Protein 6WTS (pdb70)

Nearest PDB structures (foldseek):
  6wts-assembly1_A  TM=1.002E+00  e=0.000E+00  Homo sapiens
  6wts-assembly1_B  TM=9.941E-01  e=1.201E-102  Homo sapiens
  3okw-assembly1_B  TM=9.841E-01  e=2.822E-94  Mus musculus
  3al8-assembly1_A  TM=9.757E-01  e=1.561E-94  Mus musculus
  3afc-assembly1_B  TM=9.834E-01  e=1.851E-89  Mus musculus

Organism: Homo sapiens (NCBI:txid9606)

Radius of gyration: 38.13 Å; Cα contacts (8 Å, |Δi|>4): 3136; chains: 3; bounding box: 85×93×118 Å

B-factor: mean 20.0, std 0.0, range [20.0, 20.0]

InterPro domains:
  IPR001627 Sema domain [PF01403] (308-476)
  IPR001627 Sema domain [PS51004] (24-512)
  IPR001627 Sema domain [SM00630] (56-487)
  IPR002165 Plexin repeat [PF01437] (514-547)
  IPR015943 WD40/YVTN repeat-like-containing domain superfamily [G3DSA:2.130.10.10] (16-514)
  IPR016201 PSI domain [SM00423] (514-569)
  IPR027231 Semaphorin [PTHR11036] (28-938)
  IPR036352 Sema domain superfamily [SSF101912] (53-518)

Secondary structure (DSSP, 8-state):
-PPPPPPPSEEE-HHHHTTS-B-S--------EEEEETTEEEEEEBTEEEEEETTS---SB---SEEEE-PPPHHHHHHHHTTT--GGGSS-BEEEEEE-SSSEEEEEE-TTTS-EEEEEETTT--B-S---B-TTTS-SSTTS--EEEEETTEEEEEEE-STTS--EEEEEESSSS--EEPPTT-TTT-SS-EEEEEEEETTEEEEEEEEE-SS-TTTSS-EEEEEEEEETT-----SSSSTTB-SS-EEEEEE-EE-SSS-EE--EEEEEPPPEEETTEEEEEEEEE--TTS---EEEEEEEHHHHHHHTTS-BEE-SSSS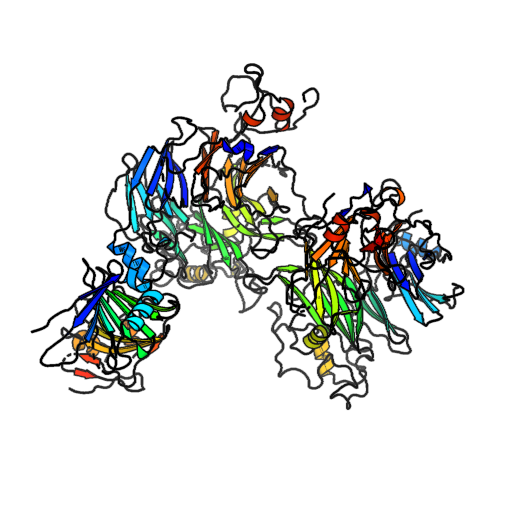B--EEPPGGGS-SS-TTPPTTSTT-TT--SGGGS-HHHHHHHHH--BBSS-EEPGGGS-SEEE-SSSS-EEEEEEETT-TTTT---EEEEEETTSEEEEEE-----------EEEE---HHHH--SS-------EEEEETTTTEEEEE-SS-EEEEESS-HHHHTT-HHHHHHT--TT--EETTTTEE----TT--S-EE--SSS---TT---/--PPPPPPS-EE-TTTTTSS-EE--------EEEEETTEEEEEEBTEEEEE-TT--S-SS---SSEEE-PPPHHHHHHHHHHT--TTT-S-BEEEEEEEETTEEEEEE-TTTS-EEEEEESSS-SB-S--EE-TTTS-S-TTS--EEEE-SS-EEEEEE-STTS--EEEEEE-SS---EEPPSSSSSS-SS-EEEEEEEETTEEEEEEEEE-SS-----EEEEEEEEETT-----SSSSTTB-SS-EEEEEE-EE-SSS-EE--EEEEEPPPEEETTEEEEEEEEE--TTS---EEEEEEEHHHHHHHTTS-BEEESSSSB-EEEPPGGGS-SS-TTPPTTSTT-SS--STTS--HHHHHHHHH--BBSS-EEPGGGS-SEEE-SSSS-EEEEEEEEEETTTT-EEEEEEEETTSEEEEEE--------EEEEEEE---HHHH-BTTB----EEEEEEETTTTEEEEEESS-EEEEESS-HHHHTT-SHHHHHHT-TTEEE-SSS-SEEE--SS-SS-----SS----TT--/-EE--EE-SSTTEEEEEEEETTT---EEEEEE-TTGGGTTHHHHHHHHHHTT--TTT-SEEEEEEEETTEEEEEEEETTTTEEEEEEE-SS-EEEEEEETGGGEEEEEEEESS-EEEEE-----EEEEE-SSSS-EEEEEEEEETTEEEEEEEEE-SSHIIIIIHHH--HHHHHHTTHHHHEEETT-S--EEE--TT--EE---EEEE-SSSSEEEEE-

CATH classification: 2.130.10.10 (+1 more: 3.30.1680.10)

Foldseek 3Di:
DDDDADDALDEAELVVLLQFEWAFPCPFWQWFEWDDDDQWIWTFTWQKIFIFRNVDDRDSYGRTDDIAGGWADPVQLVVLVVVPDDSVFQIWGWQDWDDQDPFKIKTWTLSGLFIWIFIAGRVPRHTDDDIDGCAQAGGNTSVAHKEWDADQNKIWIWFARDSVRQFTWIWIDRRPAFMAIADTPDVLQAASKGWAYWEDDDQKIKTWIKGQDPQPPPVHGDIFIKIWIAGPQARFEAPPFGHRYTQQIAMETAAAWADDPDTDGQGAKFHKDYFDDAPNFGKIKTKGWHDPPDQTKIFIFMATVVLVVVQLQDFFWDDPDPPDHIDTDDPVPQDPPRRNDAACDPPRVVGNHNHPDDPVSSVCCSRTRYGDDHRATVVNHTQRIDRPDDWHWHAKDKQCQFFLQGHWIKMWIATQQQKIWIWTFDDVDTPIGRQYMYRNDNCVSQPDPNDDGRGWSYWDDDLVSQWIWTDTSRMITTHHNQVQVVCWQQQLSQQSSLTRQWFAFVVVNIIDGDHNDDPGDTHYDNPHRDSPPGDD/DDDDADDFLAEAELVVQFQFAWDQLVFWQWFEWEADPQWIWTFTFQKIFIWRNVVLVDRYTHGPDIAGDWADPVLLVVLVVVPDDNVQQTWGWQDWDDLDPFKIKTWTLSRVFTKIFIFTDPVGDRPDDIDGCALAGENTSVAHKEWDDDQNKIWIWFARDPVRQFTWIWIDGPPAFIAIADTHDPQQAAAKRWAYWEDDDFKIKTKIWGFDPQDPVGDIAIKIWIAGNQARFEEPVFRHRYTQQTAMETAQAFADDPDTDGQGAKFHKDYFDQAPNFTKIKTKGWHDPPDQTKIFIFMATVVLVVVQLVAWFWDDPDPPDHIDTDDPVPQDPPHRNDFAPDPPHVVPNGNHDDDVVSSVCCSNTRYGDDHGATVVNHTQRMDRPDDKYWHEKDWQCQFALNGRWIKMWIAIQQQKIWIWTRDDVDDHIGGQYIYRNDNCVPFDDPNDDGNGWSYWYADQVSQWIWTDDSRIITTGHDDCQVVVWQDDLSVQQSLRRQWWAFPPVNGIDGDHNDDPTDTDHDNVHHPSPPPD/DWDFDKDAPDVQWMKTWTADPVVRQIAIETEGDVVVCLPCLVVVVVVCVVVVPDQPSDQKHWYWYDDPQKTWTWIQGNVQQKIWIWIFHPFWIWIFIFRSPPRHGQWTKIFRFWHPWDWDVDIWIKTWGDPDPWIKIWTWHCDHLAEIETQEIEGEPPVCVVPVVVVCAVVVVVVVCVVVRMDIPPDRHHDYDYDQNRWYCHPWIWDQHPDRDIGTDHD

Structure (mmCIF, N/CA/C/O backbone):
data_6WTS
#
_entry.id   6WTS
#
_cell.length_a   1.00
_cell.length_b   1.00
_cell.length_c   1.00
_cell.angle_alpha   90.00
_cell.angle_beta   90.00
_cell.angle_gamma   90.00
#
_symmetry.space_group_name_H-M   'P 1'
#
loop_
_entity.id
_entity.type
_entity.pdbx_description
1 polymer SEMA6A
2 polymer TcsL
3 branched 2-acetamido-2-deoxy-beta-D-glucopyranose-(1-4)-2-acetamido-2-deoxy-beta-D-glucopyranose
4 non-polymer 2-acetamido-2-deoxy-beta-D-glucopyranose
#
loop_
_atom_site.group_PDB
_atom_site.id
_atom_site.type_symbol
_atom_site.label_atom_id
_atom_site.label_alt_id
_atom_site.label_comp_id
_atom_site.label_asym_id
_atom_site.label_entity_id
_atom_site.label_seq_id
_atom_site.pdbx_PDB_ins_code
_atom_site.Cartn_x
_atom_site.Cartn_y
_atom_site.Cartn_z
_atom_site.occupancy
_atom_site.B_iso_or_equiv
_atom_site.auth_seq_id
_atom_site.auth_comp_id
_atom_site.auth_asym_id
_atom_site.auth_atom_id
_atom_site.pdbx_PDB_model_num
ATOM 1 N N . GLY A 1 3 ? 149.633 159.165 166.585 1.00 20.00 19 GLY A N 1
ATOM 2 C CA . GLY A 1 3 ? 148.428 158.773 165.879 1.00 20.00 19 GLY A CA 1
ATOM 3 C C . GLY A 1 3 ? 148.415 159.208 164.427 1.00 20.00 19 GLY A C 1
ATOM 4 O O . GLY A 1 3 ? 149.382 159.789 163.935 1.00 20.00 19 GLY A O 1
ATOM 5 N N . PHE A 1 4 ? 147.310 158.922 163.736 1.00 20.00 20 PHE A N 1
ATOM 6 C CA . PHE A 1 4 ? 147.168 159.296 162.334 1.00 20.00 20 PHE A CA 1
ATOM 7 C C . PHE A 1 4 ? 146.429 160.618 162.221 1.00 20.00 20 PHE A C 1
ATOM 8 O O . PHE A 1 4 ? 145.417 160.814 162.910 1.00 20.00 20 PHE A O 1
ATOM 16 N N . PRO A 1 5 ? 146.912 161.546 161.393 1.00 20.00 21 PRO A N 1
ATOM 17 C CA . PRO A 1 5 ? 146.206 162.822 161.218 1.00 20.00 21 PRO A CA 1
ATOM 18 C C . PRO A 1 5 ? 144.760 162.617 160.792 1.00 20.00 21 PRO A C 1
ATOM 19 O O . PRO A 1 5 ? 144.454 161.780 159.940 1.00 20.00 21 PRO A O 1
ATOM 23 N N . GLU A 1 6 ? 143.868 163.394 161.398 1.00 20.00 22 GLU A N 1
ATOM 24 C CA . GLU A 1 6 ? 142.453 163.330 161.068 1.00 20.00 22 GLU A CA 1
ATOM 25 C C . GLU A 1 6 ? 142.156 164.130 159.805 1.00 20.00 22 GLU A C 1
ATOM 26 O O . GLU A 1 6 ? 142.829 165.116 159.493 1.00 20.00 22 GLU A O 1
ATOM 32 N N . ASP A 1 7 ? 141.133 163.690 159.076 1.00 20.00 23 ASP A N 1
ATOM 33 C CA . ASP A 1 7 ? 140.710 164.384 157.867 1.00 20.00 23 ASP A CA 1
ATOM 34 C C . ASP A 1 7 ? 140.043 165.704 158.233 1.00 20.00 23 ASP A C 1
ATOM 35 O O . ASP A 1 7 ? 139.037 165.721 158.950 1.00 20.00 23 ASP A O 1
ATOM 40 N N . SER A 1 8 ? 140.605 166.807 157.746 1.00 20.00 24 SER A N 1
ATOM 41 C CA . SER A 1 8 ? 140.057 168.123 158.032 1.00 20.00 24 SER A CA 1
ATOM 42 C C . SER A 1 8 ? 138.668 168.277 157.416 1.00 20.00 24 SER A C 1
ATOM 43 O O . SER A 1 8 ? 138.300 167.595 156.456 1.00 20.00 24 SER A O 1
ATOM 46 N N . GLU A 1 9 ? 137.893 169.195 157.988 1.00 20.00 25 GLU A N 1
ATOM 47 C CA . GLU A 1 9 ? 136.510 169.414 157.585 1.00 20.00 25 GLU A CA 1
ATOM 48 C C . GLU A 1 9 ? 136.435 170.477 156.491 1.00 20.00 25 GLU A C 1
ATOM 49 O O . GLU A 1 9 ? 137.118 171.502 156.574 1.00 20.00 25 GLU A O 1
ATOM 55 N N . PRO A 1 10 ? 135.621 170.249 155.459 1.00 20.00 26 PRO A N 1
ATOM 56 C CA . PRO A 1 10 ? 135.445 171.271 154.417 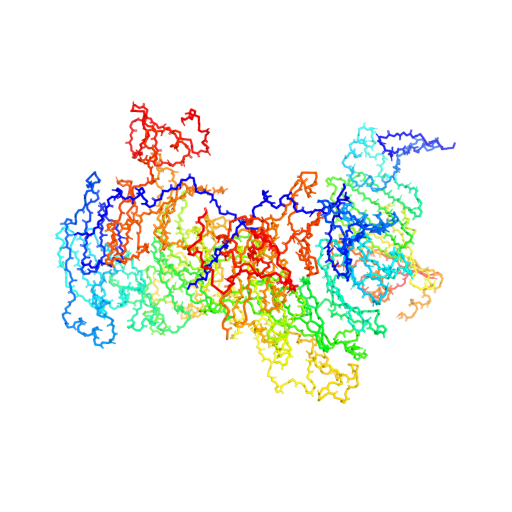1.00 20.00 26 PRO A CA 1
ATOM 57 C C . PRO A 1 10 ? 134.772 172.517 154.974 1.00 20.00 26 PRO A C 1
ATOM 58 O O . PRO A 1 10 ? 133.770 172.433 155.689 1.00 20.00 26 PRO A O 1
ATOM 62 N N . ILE A 1 11 ? 135.342 173.680 154.648 1.00 20.00 27 ILE A N 1
ATOM 63 C CA . ILE A 1 11 ? 134.739 174.946 155.054 1.00 20.00 27 ILE A CA 1
ATOM 64 C C . ILE A 1 11 ? 133.347 175.094 154.454 1.00 20.00 27 ILE A C 1
ATOM 65 O O . ILE A 1 11 ? 132.453 175.686 155.073 1.00 20.00 27 ILE A O 1
ATOM 70 N N . SER A 1 12 ? 133.130 174.543 153.262 1.00 20.00 28 SER A N 1
ATOM 71 C CA . SER A 1 12 ? 131.818 174.552 152.634 1.00 20.00 28 SER A CA 1
ATOM 72 C C . SER A 1 12 ? 131.668 173.298 151.787 1.00 20.00 28 SER A C 1
ATOM 73 O O . SER A 1 12 ? 132.657 172.718 151.330 1.00 20.00 28 SER A O 1
ATOM 76 N N . ILE A 1 13 ? 130.420 172.884 151.583 1.00 20.00 29 ILE A N 1
ATOM 77 C CA . ILE A 1 13 ? 130.094 171.693 150.809 1.00 20.00 29 ILE A CA 1
ATOM 78 C C . ILE A 1 13 ? 129.063 172.071 149.757 1.00 20.00 29 ILE A C 1
ATOM 79 O O . ILE A 1 13 ? 128.075 172.748 150.065 1.00 20.00 29 ILE A O 1
ATOM 84 N N . SER A 1 14 ? 129.291 171.636 148.520 1.00 20.00 30 SER A N 1
ATOM 85 C CA . SER A 1 14 ? 128.380 171.887 147.411 1.00 20.00 30 SER A CA 1
ATOM 86 C C . SER A 1 14 ? 127.933 170.551 146.836 1.00 20.00 30 SER A C 1
ATOM 87 O O . SER A 1 14 ? 128.756 169.785 146.325 1.00 20.00 30 SER A O 1
ATOM 90 N N . HIS A 1 15 ? 126.636 170.276 146.921 1.00 20.00 31 HIS A N 1
ATOM 91 C CA . HIS A 1 15 ? 126.078 169.030 146.422 1.00 20.00 31 HIS A CA 1
ATOM 92 C C . HIS A 1 15 ? 125.587 169.194 144.986 1.00 20.00 31 HIS A C 1
ATOM 93 O O . HIS A 1 15 ? 125.557 170.294 144.430 1.00 20.00 31 HIS A O 1
ATOM 100 N N . GLY A 1 16 ? 125.211 168.064 144.380 1.00 20.00 32 GLY A N 1
ATOM 101 C CA . GLY A 1 16 ? 124.718 168.082 143.013 1.00 20.00 32 GLY A CA 1
ATOM 102 C C . GLY A 1 16 ? 123.533 169.005 142.807 1.00 20.00 32 GLY A C 1
ATOM 103 O O . GLY A 1 16 ? 123.307 169.489 141.694 1.00 20.00 32 GLY A O 1
ATOM 104 N N . ASN A 1 17 ? 122.750 169.243 143.864 1.00 20.00 33 ASN A N 1
ATOM 105 C CA . ASN A 1 17 ? 121.613 170.155 143.773 1.00 20.00 33 ASN A CA 1
ATOM 106 C C . ASN A 1 17 ? 122.032 171.524 143.250 1.00 20.00 33 ASN A C 1
ATOM 107 O O . ASN A 1 17 ? 121.329 172.127 142.432 1.00 20.00 33 ASN A O 1
ATOM 112 N N . TYR A 1 18 ? 123.176 172.031 143.713 1.00 20.00 34 TYR A N 1
ATOM 113 C CA . TYR A 1 18 ? 123.644 173.336 143.260 1.00 20.00 34 TYR A CA 1
ATOM 114 C C . TYR A 1 18 ? 124.419 173.236 141.952 1.00 20.00 34 TYR A C 1
ATOM 115 O O . TYR A 1 18 ? 124.232 174.065 141.054 1.00 20.00 34 TYR A O 1
ATOM 124 N N . THR A 1 19 ? 125.289 172.237 141.824 1.00 20.00 35 THR A N 1
ATOM 125 C CA . THR A 1 19 ? 126.115 172.085 140.626 1.00 20.00 35 THR A CA 1
ATOM 126 C C . THR A 1 19 ? 125.339 171.567 139.422 1.00 20.00 35 THR A C 1
ATOM 127 O O . THR A 1 19 ? 125.964 171.312 138.384 1.00 20.00 35 THR A O 1
ATOM 131 N N . LYS A 1 20 ? 124.021 171.398 139.507 1.00 20.00 36 LYS A N 1
ATOM 132 C CA . LYS A 1 20 ? 123.210 170.995 138.366 1.00 20.00 36 LYS A CA 1
ATOM 133 C C . LYS A 1 20 ? 122.972 172.130 137.374 1.00 20.00 36 LYS A C 1
ATOM 134 O O . LYS A 1 20 ? 122.213 171.946 136.416 1.00 20.00 36 LYS A O 1
ATOM 140 N N . GLN A 1 21 ? 123.607 173.286 137.570 1.00 20.00 37 GLN A N 1
ATOM 141 C CA . GLN A 1 21 ? 123.432 174.428 136.687 1.00 20.00 37 GLN A CA 1
ATOM 142 C C . GLN A 1 21 ? 124.682 174.781 135.896 1.00 20.00 37 GLN A C 1
ATOM 143 O O . GLN A 1 21 ? 124.622 175.676 135.046 1.00 20.00 37 GLN A O 1
ATOM 149 N N . TYR A 1 22 ? 125.804 174.113 136.149 1.00 20.00 38 TYR A N 1
ATOM 150 C CA . TYR A 1 22 ? 127.027 174.419 135.428 1.00 20.00 38 TYR A CA 1
ATOM 151 C C . TYR A 1 22 ? 126.915 173.957 133.976 1.00 20.00 38 TYR A C 1
ATOM 152 O O . TYR A 1 22 ? 126.272 172.945 133.686 1.00 20.00 38 TYR A O 1
ATOM 161 N N . PRO A 1 23 ? 127.520 174.693 133.043 1.00 20.00 39 PRO A N 1
ATOM 162 C CA . PRO A 1 23 ? 127.457 174.290 131.634 1.00 20.00 39 PRO A CA 1
ATOM 163 C C . PRO A 1 23 ? 128.094 172.926 131.411 1.00 20.00 39 PRO A C 1
ATOM 164 O O . PRO A 1 23 ? 129.090 172.572 132.045 1.00 20.00 39 PRO A O 1
ATOM 168 N N . VAL A 1 24 ? 127.504 172.160 130.496 1.00 20.00 40 VAL A N 1
ATOM 169 C CA . VAL A 1 24 ? 127.956 170.813 130.173 1.00 20.00 40 VAL A CA 1
ATOM 170 C C . VAL A 1 24 ? 128.037 170.697 128.657 1.00 20.00 40 VAL A C 1
ATOM 171 O O . VAL A 1 24 ? 127.174 171.214 127.939 1.00 20.00 40 VAL A O 1
ATOM 175 N N . PHE A 1 25 ? 129.077 170.017 128.171 1.00 20.00 41 PHE A N 1
ATOM 176 C CA . PHE A 1 25 ? 129.288 169.899 126.731 1.00 20.00 41 PHE A CA 1
ATOM 177 C C . PHE A 1 25 ? 128.286 168.934 126.103 1.00 20.00 41 PHE A C 1
ATOM 178 O O . PHE A 1 25 ? 127.545 169.302 125.183 1.00 20.00 41 PHE A O 1
ATOM 186 N N . VAL A 1 26 ? 128.240 167.695 126.600 1.00 20.00 42 VAL A N 1
ATOM 187 C CA . VAL A 1 26 ? 127.374 166.638 126.078 1.00 20.00 42 VAL A CA 1
ATOM 188 C C . VAL A 1 26 ? 127.649 166.475 124.587 1.00 20.00 42 VAL A C 1
ATOM 189 O O . VAL A 1 26 ? 128.808 166.398 124.165 1.00 20.00 42 VAL A O 1
ATOM 193 N N . GLY A 1 27 ? 126.592 166.430 123.780 1.00 20.00 43 GLY A N 1
ATOM 194 C CA . GLY A 1 27 ? 126.745 166.272 122.348 1.00 20.00 43 GLY A CA 1
ATOM 195 C C . GLY A 1 27 ? 126.687 167.580 121.587 1.00 20.00 43 GLY A C 1
ATOM 196 O O . GLY A 1 27 ? 127.447 167.787 120.636 1.00 20.00 43 GLY A O 1
ATOM 197 N N . HIS A 1 28 ? 125.793 168.471 122.001 1.00 20.00 44 HIS A N 1
ATOM 198 C CA . HIS A 1 28 ? 125.623 169.759 121.337 1.00 20.00 44 HIS A CA 1
ATOM 199 C C . HIS A 1 28 ? 124.876 170.740 122.234 1.00 20.00 44 HIS A C 1
ATOM 200 O O . HIS A 1 28 ? 123.698 171.022 122.016 1.00 20.00 44 HIS A O 1
ATOM 202 N N . HIS A 1 38 ? 123.943 159.776 121.630 1.00 20.00 54 HIS A N 1
ATOM 203 C CA . HIS A 1 38 ? 125.088 158.926 121.325 1.00 20.00 54 HIS A CA 1
ATOM 204 C C . HIS A 1 38 ? 126.218 159.149 122.324 1.00 20.00 54 HIS A C 1
ATOM 205 O O . HIS A 1 38 ? 126.367 160.240 122.874 1.00 20.00 54 HIS A O 1
ATOM 207 N N . ARG A 1 39 ? 127.012 158.108 122.553 1.00 20.00 55 ARG A N 1
ATOM 208 C CA . ARG A 1 39 ? 128.109 158.184 123.502 1.00 20.00 55 ARG A CA 1
ATOM 209 C C . ARG A 1 39 ? 129.298 158.913 122.877 1.00 20.00 55 ARG A C 1
ATOM 210 O O . ARG A 1 39 ? 129.367 159.123 121.663 1.00 20.00 55 ARG A O 1
ATOM 218 N N . LEU A 1 40 ? 130.244 159.305 123.724 1.00 20.00 56 LEU A N 1
ATOM 219 C CA . LEU A 1 40 ? 131.441 160.006 123.277 1.00 20.00 56 LEU A CA 1
ATOM 220 C C . LEU A 1 40 ? 132.731 159.269 123.595 1.00 20.00 56 LEU A C 1
ATOM 221 O O . LEU A 1 40 ? 133.671 159.318 122.798 1.00 20.00 56 LEU A O 1
ATOM 226 N N . ASP A 1 41 ? 132.795 158.580 124.735 1.00 20.00 57 ASP A N 1
ATOM 227 C CA . ASP A 1 41 ? 134.013 157.913 125.195 1.00 20.00 57 ASP A CA 1
ATOM 228 C C . ASP A 1 41 ? 135.193 158.884 125.216 1.00 20.00 57 ASP A C 1
ATOM 229 O O . ASP A 1 41 ? 136.265 158.618 124.669 1.00 20.00 57 ASP A O 1
ATOM 231 N N . ILE A 1 42 ? 134.969 160.040 125.849 1.00 20.00 58 ILE A N 1
ATOM 232 C CA . ILE A 1 42 ? 136.007 161.057 125.959 1.00 20.00 58 ILE A CA 1
ATOM 233 C C . ILE A 1 42 ? 137.227 160.481 126.663 1.00 20.00 58 ILE A C 1
ATOM 234 O O . ILE A 1 42 ? 137.114 159.788 127.682 1.00 20.00 58 ILE A O 1
ATOM 239 N N . GLN A 1 43 ? 138.408 160.768 126.119 1.00 20.00 59 GLN A N 1
ATOM 240 C CA . GLN A 1 43 ? 139.657 160.218 126.631 1.00 20.00 59 GLN A CA 1
ATOM 241 C C . GLN A 1 43 ? 140.510 161.228 127.382 1.00 20.00 59 GLN A C 1
ATOM 242 O O . GLN A 1 43 ? 141.111 160.876 128.399 1.00 20.00 59 GLN A O 1
ATOM 248 N N . MET A 1 44 ? 140.578 162.473 126.919 1.00 20.00 60 MET A N 1
ATOM 249 C CA . MET A 1 44 ? 141.408 163.483 127.566 1.00 20.00 60 MET A CA 1
ATOM 250 C C . MET A 1 44 ? 140.997 164.856 127.053 1.00 20.00 60 MET A C 1
ATOM 251 O O . MET A 1 44 ? 140.247 164.981 126.082 1.00 20.00 60 MET A O 1
ATOM 256 N N . ILE A 1 45 ? 141.511 165.889 127.720 1.00 20.00 61 ILE A N 1
ATOM 257 C CA . ILE A 1 45 ? 141.254 167.280 127.365 1.00 20.00 61 ILE A CA 1
ATOM 258 C C . ILE A 1 45 ? 142.522 168.084 127.613 1.00 20.00 61 ILE A C 1
ATOM 259 O O . ILE A 1 45 ? 143.198 167.900 128.631 1.00 20.00 61 ILE A O 1
ATOM 264 N N . MET A 1 46 ? 142.865 168.953 126.665 1.00 20.00 62 MET A N 1
ATOM 265 C CA . MET A 1 46 ? 143.954 169.899 126.855 1.00 20.00 62 MET A CA 1
ATOM 266 C C . MET A 1 46 ? 143.570 171.228 126.221 1.00 20.00 62 MET A C 1
ATOM 267 O O . MET A 1 46 ? 142.692 171.297 125.357 1.00 20.00 62 MET A O 1
ATOM 272 N N . ILE A 1 47 ? 144.238 172.290 126.665 1.00 20.00 63 ILE A N 1
ATOM 273 C CA . ILE A 1 47 ? 143.930 173.652 126.246 1.00 20.00 63 ILE A CA 1
ATOM 274 C C . ILE A 1 47 ? 145.137 174.234 125.525 1.00 20.00 63 ILE A C 1
ATOM 275 O O . ILE A 1 47 ? 146.264 174.161 126.030 1.00 20.00 63 ILE A O 1
ATOM 280 N N . MET A 1 48 ? 144.898 174.810 124.348 1.00 20.00 64 MET A N 1
ATOM 281 C CA . MET A 1 48 ? 145.899 175.579 123.619 1.00 20.00 64 MET A CA 1
ATOM 282 C C . MET A 1 48 ? 145.302 176.941 123.308 1.00 20.00 64 MET A C 1
ATOM 283 O O . MET A 1 48 ? 144.238 177.021 122.684 1.00 20.00 64 MET A O 1
ATOM 288 N N . ASN A 1 49 ? 145.989 178.005 123.730 1.00 20.00 65 ASN A N 1
ATOM 289 C CA . ASN A 1 49 ? 145.451 179.359 123.649 1.00 20.00 65 ASN A CA 1
ATOM 290 C C . ASN A 1 49 ? 144.053 179.426 124.250 1.00 20.00 65 ASN A C 1
ATOM 291 O O . ASN A 1 49 ? 143.858 179.089 125.422 1.00 20.00 65 ASN A O 1
ATOM 296 N N . GLY A 1 50 ? 143.076 179.856 123.458 1.00 20.00 66 GLY A N 1
ATOM 297 C CA . GLY A 1 50 ? 141.695 179.882 123.879 1.00 20.00 66 GLY A CA 1
ATOM 298 C C . GLY A 1 50 ? 140.870 178.698 123.435 1.00 20.00 66 GLY A C 1
ATOM 299 O O . GLY A 1 50 ? 139.681 178.633 123.760 1.00 20.00 66 GLY A O 1
ATOM 300 N N . THR A 1 51 ? 141.461 177.760 122.703 1.00 20.00 67 THR A N 1
ATOM 301 C CA . THR A 1 51 ? 140.748 176.587 122.222 1.00 20.00 67 THR A CA 1
ATOM 302 C C . THR A 1 51 ? 140.831 175.455 123.238 1.00 20.00 67 THR A C 1
ATOM 303 O O . THR A 1 51 ? 141.831 175.295 123.943 1.00 20.00 67 THR A O 1
ATOM 307 N N . LEU A 1 52 ? 139.762 174.665 123.304 1.00 20.00 68 LEU A N 1
ATOM 308 C CA . LEU A 1 52 ? 139.672 173.512 124.191 1.00 20.00 68 LEU A CA 1
ATOM 309 C C . LEU A 1 52 ? 139.366 172.284 123.348 1.00 20.00 68 LEU A C 1
ATOM 310 O O . LEU A 1 52 ? 138.319 172.224 122.695 1.00 20.00 68 LEU A O 1
ATOM 315 N N . TYR A 1 53 ? 140.266 171.307 123.373 1.00 20.00 69 TYR A N 1
ATOM 316 C CA . TYR A 1 53 ? 140.157 170.122 122.533 1.00 20.00 69 TYR A CA 1
ATOM 317 C C . TYR A 1 53 ? 139.645 168.949 123.357 1.00 20.00 69 TYR A C 1
ATOM 318 O O . TYR A 1 53 ? 140.190 168.646 124.423 1.00 20.00 69 TYR A O 1
ATOM 327 N N . ILE A 1 54 ? 138.602 168.294 122.858 1.00 20.00 70 ILE A N 1
ATOM 328 C CA . ILE A 1 54 ? 137.961 167.176 123.537 1.00 20.00 70 ILE A CA 1
ATOM 329 C C . ILE A 1 54 ? 138.229 165.932 122.699 1.00 20.00 70 ILE A C 1
ATOM 330 O O . ILE A 1 54 ? 137.589 165.719 121.664 1.00 20.00 70 ILE A O 1
ATOM 335 N N . ALA A 1 55 ? 139.169 165.103 123.141 1.00 20.00 71 ALA A N 1
ATOM 336 C CA . ALA A 1 55 ? 139.492 163.873 122.429 1.00 20.00 71 ALA A CA 1
ATOM 337 C C . ALA A 1 55 ? 138.470 162.802 122.789 1.00 20.00 71 ALA A C 1
ATOM 338 O O . ALA A 1 55 ? 138.298 162.472 123.967 1.00 20.00 71 ALA A O 1
ATOM 340 N N . ALA A 1 56 ? 137.794 162.258 121.778 1.00 20.00 72 ALA A N 1
ATOM 341 C CA . ALA A 1 56 ? 136.709 161.313 121.991 1.00 20.00 72 ALA A CA 1
ATOM 342 C C . ALA A 1 56 ? 136.809 160.192 120.965 1.00 20.00 72 ALA A C 1
ATOM 343 O O . ALA A 1 56 ? 137.727 160.153 120.140 1.00 20.00 72 ALA A O 1
ATOM 345 N N . ARG A 1 57 ? 135.858 159.265 121.033 1.00 20.00 73 ARG A N 1
ATOM 346 C CA . ARG A 1 57 ? 135.794 158.173 120.071 1.00 20.00 73 ARG A CA 1
ATOM 347 C C . ARG A 1 57 ? 135.455 158.701 118.683 1.00 20.00 73 ARG A C 1
ATOM 348 O O . ARG A 1 57 ? 134.461 159.411 118.503 1.00 20.00 73 ARG A O 1
ATOM 356 N N . ASP A 1 58 ? 136.299 158.364 117.704 1.00 20.00 74 ASP A N 1
ATOM 357 C CA . ASP A 1 58 ? 136.059 158.651 116.292 1.00 20.00 74 ASP A CA 1
ATOM 358 C C . ASP A 1 58 ? 135.967 160.142 115.984 1.00 20.00 74 ASP A C 1
ATOM 359 O O . ASP A 1 58 ? 135.748 160.523 114.830 1.00 20.00 74 ASP A O 1
ATOM 364 N N . HIS A 1 59 ? 136.137 160.994 116.993 1.00 20.00 75 HIS A N 1
ATOM 365 C CA . HIS A 1 59 ? 136.004 162.431 116.804 1.00 20.00 75 HIS A CA 1
ATOM 366 C C . HIS A 1 59 ? 136.906 163.155 117.791 1.00 20.00 75 HIS A C 1
ATOM 367 O O . HIS A 1 59 ? 137.423 162.570 118.745 1.00 20.00 75 HIS A O 1
ATOM 374 N N . ILE A 1 60 ? 137.089 164.449 117.543 1.00 20.00 76 ILE A N 1
ATOM 375 C CA . ILE A 1 60 ? 137.810 165.333 118.451 1.00 20.00 76 ILE A CA 1
ATOM 376 C C . ILE A 1 60 ? 137.252 166.741 118.286 1.00 20.00 76 ILE A C 1
ATOM 377 O O . ILE A 1 60 ? 137.402 167.368 117.231 1.00 20.00 76 ILE A O 1
ATOM 382 N N . TYR A 1 61 ? 136.585 167.237 119.321 1.00 20.00 77 TYR A N 1
ATOM 383 C CA . TYR A 1 61 ? 135.881 168.506 119.241 1.00 20.00 77 TYR A CA 1
ATOM 384 C C . TYR A 1 61 ? 136.754 169.648 119.747 1.00 20.00 77 TYR A C 1
ATOM 385 O O . TYR A 1 61 ? 137.738 169.445 120.461 1.00 20.00 77 TYR A O 1
ATOM 394 N N . THR A 1 62 ? 136.375 170.864 119.362 1.00 20.00 78 THR A N 1
ATOM 395 C CA . THR A 1 62 ? 137.035 172.077 119.818 1.00 20.00 78 THR A CA 1
ATOM 396 C C . THR A 1 62 ? 136.001 173.006 120.434 1.00 20.00 78 THR A C 1
ATOM 397 O O . THR A 1 62 ? 134.875 173.111 119.939 1.00 20.00 78 THR A O 1
ATOM 401 N N . VAL A 1 63 ? 136.388 173.677 121.515 1.00 20.00 79 VAL A N 1
ATOM 402 C CA . VAL A 1 63 ? 135.531 174.634 122.203 1.00 20.00 79 VAL A CA 1
ATOM 403 C C . VAL A 1 63 ? 136.310 175.925 122.396 1.00 20.00 79 VAL A C 1
ATOM 404 O O . VAL A 1 63 ? 137.408 175.913 122.964 1.00 20.00 79 VAL A O 1
ATOM 408 N N . ASP A 1 64 ? 135.746 177.034 121.923 1.00 20.00 80 ASP A N 1
ATOM 409 C CA . ASP A 1 64 ? 136.347 178.348 122.117 1.00 20.00 80 ASP A CA 1
ATOM 410 C C . ASP A 1 64 ? 135.987 178.848 123.511 1.00 20.00 80 ASP A C 1
ATOM 411 O O . ASP A 1 64 ? 134.814 179.099 123.805 1.00 20.00 80 ASP A O 1
ATOM 416 N N . ILE A 1 65 ? 136.996 178.990 124.370 1.00 20.00 81 ILE A N 1
ATOM 417 C CA . ILE A 1 65 ? 136.744 179.338 125.765 1.00 20.00 81 ILE A CA 1
ATOM 418 C C . ILE A 1 65 ? 136.365 180.808 125.896 1.00 20.00 81 ILE A C 1
ATOM 419 O O . ILE A 1 65 ? 135.470 181.166 126.670 1.00 20.00 81 ILE A O 1
ATOM 424 N N . ASP A 1 66 ? 137.027 181.680 125.136 1.00 20.00 82 ASP A N 1
ATOM 425 C CA . ASP A 1 66 ? 136.826 183.120 125.251 1.00 20.00 82 ASP A CA 1
ATOM 426 C C . ASP A 1 66 ? 135.493 183.591 124.677 1.00 20.00 82 ASP A C 1
ATOM 427 O O . ASP A 1 66 ? 135.201 184.790 124.750 1.00 20.00 82 ASP A O 1
ATOM 432 N N . THR A 1 67 ? 134.674 182.700 124.123 1.00 20.00 83 THR A N 1
ATOM 433 C CA . THR A 1 67 ? 133.442 183.085 123.446 1.00 20.00 83 THR A CA 1
ATOM 434 C C . THR A 1 67 ? 132.244 182.449 124.136 1.00 20.00 83 THR A C 1
ATOM 435 O O . THR A 1 67 ? 132.218 181.231 124.346 1.00 20.00 83 THR A O 1
ATOM 439 N N . SER A 1 68 ? 131.272 183.287 124.507 1.00 20.00 84 SER A N 1
ATOM 440 C CA . SER A 1 68 ? 129.953 182.868 124.976 1.00 20.00 84 SER A CA 1
ATOM 441 C C . SER A 1 68 ? 129.987 182.237 126.363 1.00 20.00 84 SER A C 1
ATOM 442 O O . SER A 1 68 ? 131.027 181.746 126.814 1.00 20.00 84 SER A O 1
ATOM 445 N N . HIS A 1 69 ? 128.838 182.255 127.048 1.00 20.00 85 HIS A N 1
ATOM 446 C CA . HIS A 1 69 ? 128.704 181.655 128.370 1.00 20.00 85 HIS A CA 1
ATOM 447 C C . HIS A 1 69 ? 127.376 180.911 128.504 1.00 20.00 85 HIS A C 1
ATOM 448 O O . HIS A 1 69 ? 126.935 180.643 129.628 1.00 20.00 85 HIS A O 1
ATOM 455 N N . THR A 1 70 ? 126.726 180.594 127.382 1.00 20.00 86 THR A N 1
ATOM 456 C CA . THR A 1 70 ? 125.404 179.976 127.386 1.00 20.00 86 THR A CA 1
ATOM 457 C C . THR A 1 70 ? 125.356 178.754 128.297 1.00 20.00 86 THR A C 1
ATOM 458 O O . THR A 1 70 ? 126.365 178.081 128.528 1.00 20.00 86 THR A O 1
ATOM 462 N N . GLU A 1 71 ? 124.155 178.482 128.821 1.00 20.00 87 GLU A N 1
ATOM 463 C CA . GLU A 1 71 ? 123.943 177.349 129.719 1.00 20.00 87 GLU A CA 1
ATOM 464 C C . GLU A 1 71 ? 124.454 176.038 129.135 1.00 20.00 87 GLU A C 1
ATOM 465 O O . GLU A 1 71 ? 124.889 175.155 129.882 1.00 20.00 87 GLU A O 1
ATOM 471 N N . GLU A 1 72 ? 124.402 175.884 127.816 1.00 20.00 88 GLU A N 1
ATOM 472 C CA . GLU A 1 72 ? 124.898 174.693 127.142 1.00 20.00 88 GLU A CA 1
ATOM 473 C C . GLU A 1 72 ? 126.100 175.061 126.285 1.00 20.00 88 GLU A C 1
ATOM 474 O O . GLU A 1 72 ? 126.043 176.017 125.505 1.00 20.00 88 GLU A O 1
ATOM 480 N N . ILE A 1 73 ? 127.182 174.303 126.432 1.00 20.00 89 ILE A N 1
ATOM 481 C CA . ILE A 1 73 ? 128.387 174.526 125.642 1.00 20.00 89 ILE A CA 1
ATOM 482 C C . ILE A 1 73 ? 128.177 173.958 124.246 1.00 20.00 89 ILE A C 1
ATOM 483 O O . ILE A 1 73 ? 127.788 172.795 124.086 1.00 20.00 89 ILE A O 1
ATOM 488 N N . TYR A 1 74 ? 128.434 174.777 123.231 1.00 20.00 90 TYR A N 1
ATOM 489 C CA . TYR A 1 74 ? 128.325 174.366 121.839 1.00 20.00 90 TYR A CA 1
ATOM 490 C C . TYR A 1 74 ? 129.714 174.195 121.242 1.00 20.00 90 TYR A C 1
ATOM 491 O O . TYR A 1 74 ? 130.614 175.003 121.495 1.00 20.00 90 TYR A O 1
ATOM 500 N N . CYS A 1 75 ? 129.883 173.138 120.454 1.00 20.00 91 CYS A N 1
ATOM 501 C CA . CYS A 1 75 ? 131.160 172.874 119.810 1.00 20.00 91 CYS A CA 1
ATOM 502 C C . CYS A 1 75 ? 131.474 173.943 118.768 1.00 20.00 91 CYS A C 1
ATOM 503 O O . CYS A 1 75 ? 130.578 174.562 118.188 1.00 20.00 91 CYS A O 1
ATOM 506 N N . SER A 1 76 ? 132.769 174.157 118.536 1.00 20.00 92 SER A N 1
ATOM 507 C CA . SER A 1 76 ? 133.223 175.126 117.542 1.00 20.00 92 SER A CA 1
ATOM 508 C C . SER A 1 76 ? 133.501 174.456 116.199 1.00 20.00 92 SER A C 1
ATOM 509 O O . SER A 1 76 ? 132.887 174.803 115.184 1.00 20.00 92 SER A O 1
ATOM 512 N N . LYS A 1 77 ? 134.425 173.498 116.179 1.00 20.00 93 LYS A N 1
ATOM 513 C CA . LYS A 1 77 ? 134.711 172.707 114.993 1.00 20.00 93 LYS A CA 1
ATOM 514 C C . LYS A 1 77 ? 134.777 171.237 115.376 1.00 20.00 93 LYS A C 1
ATOM 515 O O . LYS A 1 77 ? 135.225 170.883 116.470 1.00 20.00 93 LYS A O 1
ATOM 521 N N . LYS A 1 78 ? 134.341 170.379 114.456 1.00 20.00 94 LYS A N 1
ATOM 522 C CA . LYS A 1 78 ? 134.221 168.946 114.707 1.00 20.00 94 LYS A CA 1
ATOM 523 C C . LYS A 1 78 ? 135.043 168.202 113.664 1.00 20.00 94 LYS A C 1
ATOM 524 O O . LYS A 1 78 ? 134.690 168.189 112.479 1.00 20.00 94 LYS A O 1
ATOM 530 N N . LEU A 1 79 ? 136.144 167.600 114.102 1.00 20.00 95 LEU A N 1
ATOM 531 C CA . LEU A 1 79 ? 136.964 166.765 113.239 1.00 20.00 95 LEU A CA 1
ATOM 532 C C . LEU A 1 79 ? 136.410 165.347 113.242 1.00 20.00 95 LEU A C 1
ATOM 533 O O . LEU A 1 79 ? 136.051 164.809 114.294 1.00 20.00 95 LEU A O 1
ATOM 538 N N . THR A 1 80 ? 136.342 164.744 112.059 1.00 20.00 96 THR A N 1
ATOM 539 C CA . THR A 1 80 ? 135.819 163.396 111.890 1.00 20.00 96 THR A CA 1
ATOM 540 C C . THR A 1 80 ? 136.930 162.484 111.393 1.00 20.00 96 THR A C 1
ATOM 541 O O . THR A 1 80 ? 137.598 162.796 110.402 1.00 20.00 96 THR A O 1
ATOM 545 N N . TRP A 1 81 ? 137.125 161.360 112.084 1.00 20.00 97 TRP A N 1
ATOM 546 C CA . TRP A 1 81 ? 138.110 160.359 111.668 1.00 20.00 97 TRP A CA 1
ATOM 547 C C . TRP A 1 81 ? 137.564 158.996 112.098 1.00 20.00 97 TRP A C 1
ATOM 548 O O . TRP A 1 81 ? 137.783 158.552 113.227 1.00 20.00 97 TRP A O 1
ATOM 559 N N . LYS A 1 82 ? 136.857 158.343 111.181 1.00 20.00 98 LYS A N 1
ATOM 560 C CA . LYS A 1 82 ? 136.282 157.028 111.418 1.00 20.00 98 LYS A CA 1
ATOM 561 C C . LYS A 1 82 ? 137.175 155.954 110.816 1.00 20.00 98 LYS A C 1
ATOM 562 O O . LYS A 1 82 ? 137.754 156.142 109.742 1.00 20.00 98 LYS A O 1
ATOM 568 N N . SER A 1 83 ? 137.289 154.830 111.518 1.00 20.00 99 SER A N 1
ATOM 569 C CA . SER A 1 83 ? 138.086 153.718 111.021 1.00 20.00 99 SER A CA 1
ATOM 570 C C . SER A 1 83 ? 137.450 153.124 109.770 1.00 20.00 99 SER A C 1
ATOM 571 O O . SER A 1 83 ? 136.226 153.013 109.668 1.00 20.00 99 SER A O 1
ATOM 574 N N . ARG A 1 84 ? 138.295 152.748 108.813 1.00 20.00 100 ARG A N 1
ATOM 575 C CA . ARG A 1 84 ? 137.811 152.121 107.592 1.00 20.00 100 ARG A CA 1
ATOM 576 C C . ARG A 1 84 ? 137.157 150.780 107.904 1.00 20.00 100 ARG A C 1
ATOM 577 O O . ARG A 1 84 ? 137.556 150.070 108.831 1.00 20.00 100 ARG A O 1
ATOM 585 N N . GLN A 1 85 ? 136.125 150.447 107.124 1.00 20.00 101 GLN A N 1
ATOM 586 C CA . GLN A 1 85 ? 135.438 149.171 107.305 1.00 20.00 101 GLN A CA 1
ATOM 587 C C . GLN A 1 85 ? 136.408 148.002 107.201 1.00 20.00 101 GLN A C 1
ATOM 588 O O . GLN A 1 85 ? 136.271 147.005 107.920 1.00 20.00 101 GLN A O 1
ATOM 594 N N . ALA A 1 86 ? 137.398 148.105 106.311 1.00 20.00 102 ALA A N 1
ATOM 595 C CA . ALA A 1 86 ? 138.425 147.076 106.192 1.00 20.00 102 ALA A CA 1
ATOM 596 C C . ALA A 1 86 ? 139.249 146.915 107.462 1.00 20.00 102 ALA A C 1
ATOM 597 O O . ALA A 1 86 ? 139.986 145.930 107.581 1.00 20.00 102 ALA A O 1
ATOM 599 N N . ASP A 1 87 ? 139.145 147.849 108.407 1.00 20.00 103 ASP A N 1
ATOM 600 C CA . ASP A 1 87 ? 139.881 147.787 109.662 1.00 20.00 103 ASP A CA 1
ATOM 601 C C . ASP A 1 87 ? 139.004 147.489 110.867 1.00 20.00 103 ASP A C 1
ATOM 602 O O . ASP A 1 87 ? 139.482 146.880 111.826 1.00 20.00 103 ASP A O 1
ATOM 607 N N . VAL A 1 88 ? 137.742 147.921 110.851 1.00 20.00 104 VAL A N 1
ATOM 608 C CA . VAL A 1 88 ? 136.815 147.550 111.916 1.00 20.00 104 VAL A CA 1
ATOM 609 C C . VAL A 1 88 ? 136.595 146.041 111.931 1.00 20.00 104 VAL A C 1
ATOM 610 O O . VAL A 1 88 ? 136.473 145.426 112.998 1.00 20.00 104 VAL A O 1
ATOM 614 N N . ASP A 1 89 ? 136.575 145.415 110.751 1.00 20.00 105 ASP A N 1
ATOM 615 C CA . ASP A 1 89 ? 136.366 143.972 110.686 1.00 20.00 105 ASP A CA 1
ATOM 616 C C . ASP A 1 89 ? 137.601 143.198 111.135 1.00 20.00 105 ASP A C 1
ATOM 617 O O . ASP A 1 89 ? 137.485 142.229 111.893 1.00 20.00 105 ASP A O 1
ATOM 622 N N . THR A 1 90 ? 138.791 143.603 110.682 1.00 20.00 106 THR A N 1
ATOM 623 C CA . THR A 1 90 ? 140.005 142.899 111.082 1.00 20.00 106 THR A CA 1
ATOM 624 C C . THR A 1 90 ? 140.283 143.009 112.575 1.00 20.00 106 THR A C 1
ATOM 625 O O . THR A 1 90 ? 141.123 142.261 113.088 1.00 20.00 106 THR A O 1
ATOM 629 N N . CYS A 1 91 ? 139.609 143.917 113.280 1.00 20.00 107 CYS A N 1
ATOM 630 C CA . CYS A 1 91 ? 139.728 144.009 114.729 1.00 20.00 107 CYS A CA 1
ATOM 631 C C . CYS A 1 91 ? 138.757 143.075 115.437 1.00 20.00 107 CYS A C 1
ATOM 632 O O . CYS A 1 91 ? 139.133 142.414 116.412 1.00 20.00 107 CYS A O 1
ATOM 635 N N . ARG A 1 92 ? 137.509 143.015 114.968 1.00 20.00 108 ARG A N 1
ATOM 636 C CA . ARG A 1 92 ? 136.532 142.114 115.572 1.00 20.00 108 ARG A CA 1
ATOM 637 C C . ARG A 1 92 ? 136.942 140.657 115.390 1.00 20.00 108 ARG A C 1
ATOM 638 O O . ARG A 1 92 ? 136.711 139.825 116.276 1.00 20.00 108 ARG A O 1
ATOM 646 N N . MET A 1 93 ? 137.544 140.327 114.242 1.00 20.00 109 MET A N 1
ATOM 647 C CA . MET A 1 93 ? 137.965 138.952 113.988 1.00 20.00 109 MET A CA 1
ATOM 648 C C . MET A 1 93 ? 139.006 138.485 114.996 1.00 20.00 109 MET A C 1
ATOM 649 O O . MET A 1 93 ? 139.102 137.285 115.278 1.00 20.00 109 MET A O 1
ATOM 654 N N . LYS A 1 94 ? 139.735 139.422 115.562 1.00 20.00 110 LYS A N 1
ATOM 655 C CA . LYS A 1 94 ? 140.790 139.091 116.491 1.00 20.00 110 LYS A CA 1
ATOM 656 C C . LYS A 1 94 ? 140.287 138.697 117.841 1.00 20.00 110 LYS A C 1
ATOM 657 O O . LYS A 1 94 ? 140.926 137.973 118.537 1.00 20.00 110 LYS A O 1
ATOM 663 N N . GLY A 1 95 ? 139.191 139.257 118.260 1.00 20.00 111 GLY A N 1
ATOM 664 C CA . GLY A 1 95 ? 138.464 138.780 119.420 1.00 20.00 111 GLY A CA 1
ATOM 665 C C . GLY A 1 95 ? 137.855 139.882 120.261 1.00 20.00 111 GLY A C 1
ATOM 666 O O . GLY A 1 95 ? 136.977 139.624 121.090 1.00 20.00 111 GLY A O 1
ATOM 667 N N . LYS A 1 96 ? 138.316 141.113 120.061 1.00 20.00 112 LYS A N 1
ATOM 668 C CA . LYS A 1 96 ? 137.814 142.239 120.835 1.00 20.00 112 LYS A CA 1
ATOM 669 C C . LYS A 1 96 ? 136.347 142.513 120.525 1.00 20.00 112 LYS A C 1
ATOM 670 O O . LYS A 1 96 ? 135.838 142.183 119.450 1.00 20.00 112 LYS A O 1
ATOM 676 N N . HIS A 1 97 ? 135.669 143.126 121.491 1.00 20.00 113 HIS A N 1
ATOM 677 C CA . HIS A 1 97 ? 134.262 143.463 121.342 1.00 20.00 113 HIS A CA 1
ATOM 678 C C . HIS A 1 97 ? 134.080 144.584 120.324 1.00 20.00 113 HIS A C 1
ATOM 679 O O . HIS A 1 97 ? 134.967 145.416 120.117 1.00 20.00 113 HIS A O 1
ATOM 686 N N . LYS A 1 98 ? 132.916 144.575 119.665 1.00 20.00 114 LYS A N 1
ATOM 687 C CA . LYS A 1 98 ? 132.566 145.640 118.728 1.00 20.00 114 LYS A CA 1
ATOM 688 C C . LYS A 1 98 ? 132.756 147.020 119.345 1.00 20.00 114 LYS A C 1
ATOM 689 O O . LYS A 1 98 ? 133.302 147.926 118.704 1.00 20.00 114 LYS A O 1
ATOM 695 N N . ASP A 1 99 ? 132.303 147.201 120.588 1.00 20.00 115 ASP A N 1
ATOM 696 C CA . ASP A 1 99 ? 132.462 148.485 121.263 1.00 20.00 115 ASP A CA 1
ATOM 697 C C . ASP A 1 99 ? 133.924 148.886 121.415 1.00 20.00 115 ASP A C 1
ATOM 698 O O . ASP A 1 99 ? 134.215 150.079 121.554 1.00 20.00 115 ASP A O 1
ATOM 703 N N . GLU A 1 100 ? 134.845 147.925 121.391 1.00 20.00 116 GLU A N 1
ATOM 704 C CA . GLU A 1 100 ? 136.265 148.212 121.543 1.00 20.00 116 GLU A CA 1
ATOM 705 C C . GLU A 1 100 ? 136.982 148.404 120.214 1.00 20.00 116 GLU A C 1
ATOM 706 O O . GLU A 1 100 ? 138.135 148.850 120.211 1.00 20.00 116 GLU A O 1
ATOM 712 N N . CYS A 1 101 ? 136.337 148.087 119.093 1.00 20.00 117 CYS A N 1
ATOM 713 C CA . CYS A 1 101 ? 136.960 148.217 117.777 1.00 20.00 117 CYS A CA 1
ATOM 714 C C . CYS A 1 101 ? 136.486 149.507 117.107 1.00 20.00 117 CYS A C 1
ATOM 715 O O . CYS A 1 101 ? 135.705 149.509 116.155 1.00 20.00 117 CYS A O 1
ATOM 718 N N . HIS A 1 102 ? 136.982 150.623 117.635 1.00 20.00 118 HIS A N 1
ATOM 719 C CA . HIS A 1 102 ? 136.742 151.935 117.054 1.00 20.00 118 HIS A CA 1
ATOM 720 C C . HIS A 1 102 ? 138.034 152.739 117.118 1.00 20.00 118 HIS A C 1
ATOM 721 O O . HIS A 1 102 ? 139.071 152.253 117.580 1.00 20.00 118 HIS A O 1
ATOM 728 N N . ASN A 1 103 ? 137.968 153.982 116.648 1.00 20.00 119 ASN A N 1
ATOM 729 C CA . ASN A 1 103 ? 139.129 154.870 116.606 1.00 20.00 119 ASN A CA 1
ATOM 730 C C . ASN A 1 103 ? 139.066 155.791 117.821 1.00 20.00 119 ASN A C 1
ATOM 731 O O . ASN A 1 103 ? 138.460 156.861 117.784 1.00 20.00 119 ASN A O 1
ATOM 736 N N . PHE A 1 104 ? 139.704 155.365 118.907 1.00 20.00 120 PHE A N 1
ATOM 737 C CA . PHE A 1 104 ? 139.756 156.145 120.137 1.00 20.00 120 PHE A CA 1
ATOM 738 C C . PHE A 1 104 ? 141.029 156.982 120.149 1.00 20.00 120 PHE A C 1
ATOM 739 O O . PHE A 1 104 ? 142.137 156.434 120.144 1.00 20.00 120 PHE A O 1
ATOM 747 N N . ILE A 1 105 ? 140.872 158.304 120.167 1.00 20.00 121 ILE A N 1
ATOM 748 C CA . ILE A 1 105 ? 142.023 159.198 120.169 1.00 20.00 121 ILE A CA 1
ATOM 749 C C . ILE A 1 105 ? 142.687 159.142 121.538 1.00 20.00 121 ILE A C 1
ATOM 750 O O . ILE A 1 105 ? 142.073 159.480 122.557 1.00 20.00 121 ILE A O 1
ATOM 755 N N . LYS A 1 106 ? 143.949 158.716 121.568 1.00 20.00 122 LYS A N 1
ATOM 756 C CA . LYS A 1 106 ? 144.692 158.586 122.812 1.00 20.00 122 LYS A CA 1
ATOM 757 C C . LYS A 1 106 ? 145.966 159.418 122.845 1.00 20.00 122 LYS A C 1
ATOM 758 O O . LYS A 1 106 ? 146.658 159.418 123.870 1.00 20.00 122 LYS A O 1
ATOM 764 N N . VAL A 1 107 ? 146.300 160.117 121.764 1.00 20.00 123 VAL A N 1
ATOM 765 C CA . VAL A 1 107 ? 147.459 161.002 121.723 1.00 20.00 123 VAL A CA 1
ATOM 766 C C . VAL A 1 107 ? 147.046 162.297 121.041 1.00 20.00 123 VAL A C 1
ATOM 767 O O . VAL A 1 107 ? 146.496 162.274 119.935 1.00 20.00 123 VAL A O 1
ATOM 771 N N . LEU A 1 108 ? 147.310 163.422 121.699 1.00 20.00 124 LEU A N 1
ATOM 772 C CA . LEU A 1 108 ? 146.990 164.734 121.143 1.00 20.00 124 LEU A CA 1
ATOM 773 C C . LEU A 1 108 ? 148.050 165.709 121.630 1.00 20.00 124 LEU A C 1
ATOM 774 O O . LEU A 1 108 ? 148.067 166.067 122.810 1.00 20.00 124 LEU A O 1
ATOM 779 N N . LEU A 1 109 ? 148.939 166.123 120.730 1.00 20.00 125 LEU A N 1
ATOM 780 C CA . LEU A 1 109 ? 150.007 167.050 121.069 1.00 20.00 125 LEU A CA 1
ATOM 781 C C . LEU A 1 109 ? 150.129 168.100 119.976 1.00 20.00 125 LEU A C 1
ATOM 782 O O . LEU A 1 109 ? 149.688 167.902 118.842 1.00 20.00 125 LEU A O 1
ATOM 787 N N . LYS A 1 110 ? 150.738 169.226 120.334 1.00 20.00 126 LYS A N 1
ATOM 788 C CA . LYS A 1 110 ? 151.002 170.303 119.389 1.00 20.00 126 LYS A CA 1
ATOM 789 C C . LYS A 1 110 ? 152.378 170.091 118.768 1.00 20.00 126 LYS A C 1
ATOM 790 O O . LYS A 1 110 ? 153.388 170.070 119.479 1.00 20.00 126 LYS A O 1
ATOM 796 N N . LYS A 1 111 ? 152.415 169.934 117.444 1.00 20.00 127 LYS A N 1
ATOM 797 C CA . LYS A 1 111 ? 153.677 169.644 116.773 1.00 20.00 127 LYS A CA 1
ATOM 798 C C . LYS A 1 111 ? 154.513 170.903 116.576 1.00 20.00 127 LYS A C 1
ATOM 799 O O . LYS A 1 111 ? 155.726 170.887 116.814 1.00 20.00 127 LYS A O 1
ATOM 805 N N . ASN A 1 112 ? 153.887 171.998 116.149 1.00 20.00 128 ASN A N 1
ATOM 806 C CA . ASN A 1 112 ? 154.610 173.257 115.993 1.00 20.00 128 ASN A CA 1
ATOM 807 C C . ASN A 1 112 ? 153.608 174.407 116.104 1.00 20.00 128 ASN A C 1
ATOM 808 O O . ASN A 1 112 ? 152.582 174.274 116.778 1.00 20.00 128 ASN A O 1
ATOM 813 N N . ASP A 1 113 ? 153.908 175.528 115.444 1.00 20.00 129 ASP A N 1
ATOM 814 C CA . ASP A 1 113 ? 153.056 176.707 115.555 1.00 20.00 129 ASP A CA 1
ATOM 815 C C . ASP A 1 113 ? 151.691 176.493 114.910 1.00 20.00 129 ASP A C 1
ATOM 816 O O . ASP A 1 113 ? 150.711 177.125 115.321 1.00 20.00 129 ASP A O 1
ATOM 821 N N . ASP A 1 114 ? 151.595 175.611 113.913 1.00 20.00 130 ASP A N 1
ATOM 822 C CA . ASP A 1 114 ? 150.346 175.428 113.186 1.00 20.00 130 ASP A CA 1
ATOM 823 C C . ASP A 1 114 ? 149.929 173.978 112.978 1.00 20.00 130 ASP A C 1
ATOM 824 O O . ASP A 1 114 ? 148.787 173.745 112.569 1.00 20.00 130 ASP A O 1
ATOM 829 N N . ALA A 1 115 ? 150.800 173.007 113.226 1.00 20.00 131 ALA A N 1
ATOM 830 C CA . ALA A 1 115 ? 150.446 171.612 113.015 1.00 20.00 131 ALA A CA 1
ATOM 831 C C . ALA A 1 115 ? 149.819 171.012 114.269 1.00 20.00 131 ALA A C 1
ATOM 832 O O . ALA A 1 115 ? 149.925 171.553 115.372 1.00 20.00 131 ALA A O 1
ATOM 834 N N . LEU A 1 116 ? 149.158 169.874 114.080 1.00 20.00 132 LEU A N 1
ATOM 835 C CA . LEU A 1 116 ? 148.569 169.100 115.163 1.00 20.00 132 LEU A CA 1
ATOM 836 C C . LEU A 1 116 ? 148.921 167.635 114.961 1.00 20.00 132 LEU A C 1
ATOM 837 O O . LEU A 1 116 ? 148.868 167.127 113.838 1.00 20.00 132 LEU A O 1
ATOM 842 N N . PHE A 1 117 ? 149.279 166.960 116.049 1.00 20.00 133 PHE A N 1
ATOM 843 C CA . PHE A 1 117 ? 149.696 165.563 116.006 1.00 20.00 133 PHE A CA 1
ATOM 844 C C . PHE A 1 117 ? 148.672 164.737 116.772 1.00 20.00 133 PHE A C 1
ATOM 845 O O . PHE A 1 117 ? 148.549 164.870 117.994 1.00 20.00 133 PHE A O 1
ATOM 853 N N . VAL A 1 118 ? 147.942 163.886 116.054 1.00 20.00 134 VAL A N 1
ATOM 854 C CA . VAL A 1 118 ? 146.817 163.139 116.601 1.00 20.00 134 VAL A CA 1
ATOM 855 C C . VAL A 1 118 ? 147.003 161.666 116.271 1.00 20.00 134 VAL A C 1
ATOM 856 O O . VAL A 1 118 ? 147.243 161.312 115.112 1.00 20.00 134 VAL A O 1
ATOM 860 N N . CYS A 1 119 ? 146.892 160.813 117.286 1.00 20.00 135 CYS A N 1
ATOM 861 C CA . CYS A 1 119 ? 146.936 159.369 117.115 1.00 20.00 135 CYS A CA 1
ATOM 862 C C . CYS A 1 119 ? 145.670 158.755 117.694 1.00 20.00 135 CYS A C 1
ATOM 863 O O . CYS A 1 119 ? 145.164 159.209 118.725 1.00 20.00 135 CYS A O 1
ATOM 866 N N . GLY A 1 120 ? 145.160 157.722 117.024 1.00 20.00 136 GLY A N 1
ATOM 867 C CA . GLY A 1 120 ? 144.019 156.990 117.522 1.00 20.00 136 GLY A CA 1
ATOM 868 C C . GLY A 1 120 ? 144.295 155.500 117.532 1.00 20.00 136 GLY A C 1
ATOM 869 O O . GLY A 1 120 ? 145.174 155.000 116.831 1.00 20.00 136 GLY A O 1
ATOM 870 N N . THR A 1 121 ? 143.523 154.791 118.361 1.00 20.00 137 THR A N 1
ATOM 871 C CA . THR A 1 121 ? 143.641 153.338 118.408 1.00 20.00 137 THR A CA 1
ATOM 872 C C . THR A 1 121 ? 143.298 152.706 117.066 1.00 20.00 137 THR A C 1
ATOM 873 O O . THR A 1 121 ? 143.891 151.688 116.693 1.00 20.00 137 THR A O 1
ATOM 877 N N . ASN A 1 122 ? 142.362 153.305 116.327 1.00 20.00 138 ASN A N 1
ATOM 878 C CA . ASN A 1 122 ? 141.969 152.847 114.994 1.00 20.00 138 ASN A CA 1
ATOM 879 C C . ASN A 1 122 ? 141.686 151.344 114.985 1.00 20.00 138 ASN A C 1
ATOM 880 O O . ASN A 1 122 ? 142.266 150.577 114.214 1.00 20.00 138 ASN A O 1
ATOM 885 N N . ALA A 1 123 ? 140.785 150.928 115.877 1.00 20.00 139 ALA A N 1
ATOM 886 C CA . ALA A 1 123 ? 140.341 149.538 115.985 1.00 20.00 139 ALA A CA 1
ATOM 887 C C . ALA A 1 123 ? 141.523 148.593 116.222 1.00 20.00 139 ALA A C 1
ATOM 888 O O . ALA A 1 123 ? 141.811 147.699 115.424 1.00 20.00 139 ALA A O 1
ATOM 890 N N . PHE A 1 124 ? 142.203 148.813 117.349 1.00 20.00 140 PHE A N 1
ATOM 891 C CA . PHE A 1 124 ? 143.358 148.006 117.752 1.00 20.00 140 PHE A CA 1
ATOM 892 C C . PHE A 1 124 ? 144.409 147.941 116.647 1.00 20.00 140 PHE A C 1
ATOM 893 O O . PHE A 1 124 ? 145.002 146.895 116.378 1.00 20.00 140 PHE A O 1
ATOM 901 N N . ASN A 1 125 ? 144.638 149.082 116.000 1.00 20.00 141 ASN A N 1
ATOM 902 C CA . ASN A 1 125 ? 145.671 149.206 114.972 1.00 20.00 141 ASN A CA 1
ATOM 903 C C . ASN A 1 125 ? 146.124 150.653 114.977 1.00 20.00 141 ASN A C 1
ATOM 904 O O . ASN A 1 125 ? 145.631 151.479 114.197 1.00 20.00 141 ASN A O 1
ATOM 909 N N . PRO A 1 126 ? 147.068 151.002 115.849 1.00 20.00 142 PRO A N 1
ATOM 910 C CA . PRO A 1 126 ? 147.404 152.417 116.046 1.00 20.00 142 PRO A CA 1
ATOM 911 C C . PRO A 1 126 ? 147.980 153.048 114.789 1.00 20.00 142 PRO A C 1
ATOM 912 O O . PRO A 1 126 ? 148.832 152.472 114.110 1.00 20.00 142 PRO A O 1
ATOM 916 N N . SER A 1 127 ? 147.498 154.251 114.488 1.00 20.00 143 SER A N 1
ATOM 917 C CA . SER A 1 127 ? 147.956 155.015 113.340 1.00 20.00 143 SER A CA 1
ATOM 918 C C . SER A 1 127 ? 147.795 156.492 113.661 1.00 20.00 143 SER A C 1
ATOM 919 O O . SER A 1 127 ? 146.802 156.895 114.272 1.00 20.00 143 SER A O 1
ATOM 922 N N . CYS A 1 128 ? 148.772 157.290 113.247 1.00 20.00 144 CYS A N 1
ATOM 923 C CA . CYS A 1 128 ? 148.807 158.708 113.560 1.00 20.00 144 CYS A CA 1
ATOM 924 C C . CYS A 1 128 ? 148.671 159.524 112.282 1.00 20.00 144 CYS A C 1
ATOM 925 O O . CYS A 1 128 ? 148.835 159.013 111.172 1.00 20.00 144 CYS A O 1
ATOM 928 N N . ARG A 1 129 ? 148.368 160.808 112.454 1.00 20.00 145 ARG A N 1
ATOM 929 C CA . ARG A 1 129 ? 148.136 161.692 111.322 1.00 20.00 145 ARG A CA 1
ATOM 930 C C . ARG A 1 129 ? 148.351 163.127 111.777 1.00 20.00 145 ARG A C 1
ATOM 931 O O . ARG A 1 129 ? 148.042 163.481 112.918 1.00 20.00 145 ARG A O 1
ATOM 939 N N . ASN A 1 130 ? 148.884 163.944 110.875 1.00 20.00 146 ASN A N 1
ATOM 940 C CA . ASN A 1 130 ? 149.119 165.352 111.156 1.00 20.00 146 ASN A CA 1
ATOM 941 C C . ASN A 1 130 ? 147.935 166.185 110.684 1.00 20.00 146 ASN A C 1
ATOM 942 O O . ASN A 1 130 ? 147.381 165.945 109.607 1.00 20.00 146 ASN A O 1
ATOM 947 N N . TYR A 1 131 ? 147.553 167.166 111.497 1.00 20.00 147 TYR A N 1
ATOM 948 C CA . TYR A 1 131 ? 146.413 168.021 111.211 1.00 20.00 147 TYR A CA 1
ATOM 949 C C . TYR A 1 131 ? 146.820 169.482 111.329 1.00 20.00 147 TYR A C 1
ATOM 950 O O . TYR A 1 131 ? 147.708 169.836 112.109 1.00 20.00 147 TYR A O 1
ATOM 959 N N . LYS A 1 132 ? 146.167 170.327 110.537 1.00 20.00 148 LYS A N 1
ATOM 960 C CA . LYS A 1 132 ? 146.358 171.765 110.647 1.00 20.00 148 LYS A CA 1
ATOM 961 C C . LYS A 1 132 ? 145.517 172.317 111.791 1.00 20.00 148 LYS A C 1
ATOM 962 O O . LYS A 1 132 ? 144.410 171.839 112.054 1.00 20.00 148 LYS A O 1
ATOM 968 N N . MET A 1 133 ? 146.051 173.329 112.475 1.00 20.00 149 MET A N 1
ATOM 969 C CA . MET A 1 133 ? 145.349 173.892 113.624 1.00 20.00 149 MET A CA 1
ATOM 970 C C . MET A 1 133 ? 144.227 174.830 113.196 1.00 20.00 149 MET A C 1
ATOM 971 O O . MET A 1 133 ? 143.168 174.863 113.832 1.00 20.00 149 MET A O 1
ATOM 976 N N . ASP A 1 134 ? 144.438 175.596 112.126 1.00 20.00 150 ASP A N 1
ATOM 977 C CA . ASP A 1 134 ? 143.472 176.617 111.740 1.00 20.00 150 ASP A CA 1
ATOM 978 C C . ASP A 1 134 ? 142.270 176.040 111.002 1.00 20.00 150 ASP A C 1
ATOM 979 O O . ASP A 1 134 ? 141.170 176.596 111.095 1.00 20.00 150 ASP A O 1
ATOM 984 N N . THR A 1 135 ? 142.447 174.938 110.272 1.00 20.00 151 THR A N 1
ATOM 985 C CA . THR A 1 135 ? 141.368 174.365 109.481 1.00 20.00 151 THR A CA 1
ATOM 986 C C . THR A 1 135 ? 140.983 172.948 109.881 1.00 20.00 151 THR A C 1
ATOM 987 O O . THR A 1 135 ? 139.995 172.430 109.347 1.00 20.00 151 THR A O 1
ATOM 991 N N . LEU A 1 136 ? 141.710 172.321 110.805 1.00 20.00 152 LEU A N 1
ATOM 992 C CA . LEU A 1 136 ? 141.403 170.972 111.285 1.00 20.00 152 LEU A CA 1
ATOM 993 C C . LEU A 1 136 ? 141.234 169.995 110.123 1.00 20.00 152 LEU A C 1
ATOM 994 O O . LEU A 1 136 ? 140.219 169.307 109.993 1.00 20.00 152 LEU A O 1
ATOM 999 N N . GLU A 1 137 ? 142.249 169.939 109.267 1.00 20.00 153 GLU A N 1
ATOM 1000 C CA . GLU A 1 137 ? 142.231 169.099 108.082 1.00 20.00 153 GLU A CA 1
ATOM 1001 C C . GLU A 1 137 ? 143.518 168.294 107.998 1.00 20.00 153 GLU A C 1
ATOM 1002 O O . GLU A 1 137 ? 144.571 168.751 108.455 1.00 20.00 153 GLU A O 1
ATOM 1008 N N . PRO A 1 138 ? 143.458 167.084 107.439 1.00 20.00 154 PRO A N 1
ATOM 1009 C CA . PRO A 1 138 ? 144.665 166.255 107.338 1.00 20.00 154 PRO A CA 1
ATOM 1010 C C . PRO A 1 138 ? 145.776 166.960 106.574 1.00 20.00 154 PRO A C 1
ATOM 1011 O O . PRO A 1 138 ? 145.533 167.717 105.632 1.00 20.00 154 PRO A O 1
ATOM 1015 N N . PHE A 1 139 ? 147.013 166.700 106.998 1.00 20.00 155 PHE A N 1
ATOM 1016 C CA . PHE A 1 139 ? 148.183 167.357 106.438 1.00 20.00 155 PHE A CA 1
ATOM 1017 C C . PHE A 1 139 ? 149.135 166.382 105.757 1.00 20.00 155 PHE A C 1
ATOM 1018 O O . PHE A 1 139 ? 150.171 166.808 105.234 1.00 20.00 155 PHE A O 1
ATOM 1026 N N . GLY A 1 140 ? 148.802 165.097 105.713 1.00 20.00 156 GLY A N 1
ATOM 1027 C CA . GLY A 1 140 ? 149.666 164.133 105.065 1.00 20.00 156 GLY A CA 1
ATOM 1028 C C . GLY A 1 140 ? 149.153 162.723 105.276 1.00 20.00 156 GLY A C 1
ATOM 1029 O O . GLY A 1 140 ? 148.044 162.510 105.771 1.00 20.00 156 GLY A O 1
ATOM 1030 N N . ASP A 1 141 ? 149.989 161.765 104.886 1.00 20.00 157 ASP A N 1
ATOM 1031 C CA . ASP A 1 141 ? 149.634 160.360 104.991 1.00 20.00 157 ASP A CA 1
ATOM 1032 C C . ASP A 1 141 ? 149.754 159.879 106.434 1.00 20.00 157 ASP A C 1
ATOM 1033 O O . ASP A 1 141 ? 150.371 160.524 107.286 1.00 20.00 157 ASP A O 1
ATOM 1035 N N . GLU A 1 142 ? 149.150 158.724 106.700 1.00 20.00 158 GLU A N 1
ATOM 1036 C CA . GLU A 1 142 ? 149.135 158.137 108.036 1.00 20.00 158 GLU A CA 1
ATOM 1037 C C . GLU A 1 142 ? 150.348 157.228 108.190 1.00 20.00 158 GLU A C 1
ATOM 1038 O O . GLU A 1 142 ? 150.399 156.143 107.602 1.00 20.00 158 GLU A O 1
ATOM 1044 N N . PHE A 1 143 ? 151.324 157.667 108.980 1.00 20.00 159 PHE A N 1
ATOM 1045 C CA . PHE A 1 143 ? 152.447 156.809 109.313 1.00 20.00 159 PHE A CA 1
ATOM 1046 C C . PHE A 1 143 ? 152.077 155.882 110.469 1.00 20.00 159 PHE A C 1
ATOM 1047 O O . PHE A 1 143 ? 151.058 156.057 111.143 1.00 20.00 159 PHE A O 1
ATOM 1055 N N . SER A 1 144 ? 152.920 154.874 110.685 1.00 20.00 160 SER A N 1
ATOM 1056 C CA . SER A 1 144 ? 152.619 153.835 111.660 1.00 20.00 160 SER A CA 1
ATOM 1057 C C . SER A 1 144 ? 152.493 154.416 113.064 1.00 20.00 160 SER A C 1
ATOM 1058 O O . SER A 1 144 ? 153.132 155.413 113.412 1.00 20.00 160 SER A O 1
ATOM 1061 N N . GLY A 1 145 ? 151.652 153.775 113.874 1.00 20.00 161 GLY A N 1
ATOM 1062 C CA . GLY A 1 145 ? 151.420 154.179 115.245 1.00 20.00 161 GLY A CA 1
ATOM 1063 C C . GLY A 1 145 ? 151.986 153.251 116.293 1.00 20.00 161 GLY A C 1
ATOM 1064 O O . GLY A 1 145 ? 151.729 153.462 117.487 1.00 20.00 161 GLY A O 1
ATOM 1065 N N . MET A 1 146 ? 152.736 152.223 115.901 1.00 20.00 162 MET A N 1
ATOM 1066 C CA . MET A 1 146 ? 153.311 151.287 116.859 1.00 20.00 162 MET A CA 1
ATOM 1067 C C . MET A 1 146 ? 154.236 152.008 117.831 1.00 20.00 162 MET A C 1
ATOM 1068 O O . MET A 1 146 ? 155.036 152.858 117.431 1.00 20.00 162 MET A O 1
ATOM 1073 N N . ALA A 1 147 ? 154.091 151.683 119.118 1.00 20.00 163 ALA A N 1
ATOM 1074 C CA . ALA A 1 147 ? 154.879 152.211 120.230 1.00 20.00 163 ALA A CA 1
ATOM 1075 C C . ALA A 1 147 ? 154.576 153.671 120.534 1.00 20.00 163 ALA A C 1
ATOM 1076 O O . ALA A 1 147 ? 155.301 154.295 121.319 1.00 20.00 163 ALA A O 1
ATOM 1078 N N . ARG A 1 148 ? 153.526 154.239 119.939 1.00 20.00 164 ARG A N 1
ATOM 1079 C CA . ARG A 1 148 ? 153.149 155.623 120.184 1.00 20.00 164 ARG A CA 1
ATOM 1080 C C . ARG A 1 148 ? 151.715 155.798 120.656 1.00 20.00 164 ARG A C 1
ATOM 1081 O O . ARG A 1 148 ? 151.411 156.825 121.271 1.00 20.00 164 ARG A O 1
ATOM 1089 N N . CYS A 1 149 ? 150.831 154.834 120.392 1.00 20.00 165 CYS A N 1
ATOM 1090 C CA . CYS A 1 149 ? 149.431 154.921 120.771 1.00 20.00 165 CYS A CA 1
ATOM 1091 C C . CYS A 1 149 ? 148.983 153.522 121.179 1.00 20.00 165 CYS A C 1
ATOM 1092 O O . CYS A 1 149 ? 149.281 152.547 120.465 1.00 20.00 165 CYS A O 1
ATOM 1095 N N . PRO A 1 150 ? 148.289 153.379 122.305 1.00 20.00 166 PRO A N 1
ATOM 1096 C CA . PRO A 1 150 ? 147.903 152.043 122.766 1.00 20.00 166 PRO A CA 1
ATOM 1097 C C . PRO A 1 150 ? 146.843 151.421 121.871 1.00 20.00 166 PRO A C 1
ATOM 1098 O O . PRO A 1 150 ? 146.181 152.091 121.075 1.00 20.00 166 PRO A O 1
ATOM 1102 N N . TYR A 1 151 ? 146.688 150.104 122.018 1.00 20.00 167 TYR A N 1
ATOM 1103 C CA . TYR A 1 151 ? 145.683 149.383 121.248 1.00 20.00 167 TYR A CA 1
ATOM 1104 C C . TYR A 1 151 ? 144.301 149.503 121.877 1.00 20.00 167 TYR A C 1
ATOM 1105 O O . TYR A 1 151 ? 143.310 149.717 121.169 1.00 20.00 167 TYR A O 1
ATOM 1114 N N . ASP A 1 152 ? 144.214 149.372 123.196 1.00 20.00 168 ASP A N 1
ATOM 1115 C CA . ASP A 1 152 ? 142.942 149.331 123.903 1.00 20.00 168 ASP A CA 1
ATOM 1116 C C . ASP A 1 152 ? 142.682 150.678 124.561 1.00 20.00 168 ASP A C 1
ATOM 1117 O O . ASP A 1 152 ? 143.541 151.198 125.282 1.00 20.00 168 ASP A O 1
ATOM 1122 N N . ALA A 1 153 ? 141.499 151.243 124.304 1.00 20.00 169 ALA A N 1
ATOM 1123 C CA . ALA A 1 153 ? 141.145 152.542 124.866 1.00 20.00 169 ALA A CA 1
ATOM 1124 C C . ALA A 1 153 ? 141.128 152.537 126.389 1.00 20.00 169 ALA A C 1
ATOM 1125 O O . ALA A 1 153 ? 141.198 153.608 127.001 1.00 20.00 169 ALA A O 1
ATOM 1127 N N . LYS A 1 154 ? 141.034 151.363 127.015 1.00 20.00 170 LYS A N 1
ATOM 1128 C CA . LYS A 1 154 ? 141.050 151.285 128.469 1.00 20.00 170 LYS A CA 1
ATOM 1129 C C . LYS A 1 154 ? 142.441 151.495 129.051 1.00 20.00 170 LYS A C 1
ATOM 1130 O O . LYS A 1 154 ? 142.558 151.837 130.233 1.00 20.00 170 LYS A O 1
ATOM 1136 N N . HIS A 1 155 ? 143.488 151.302 128.255 1.00 20.00 171 HIS A N 1
ATOM 1137 C CA . HIS A 1 155 ? 144.849 151.437 128.746 1.00 20.00 171 HIS A CA 1
ATOM 1138 C C . HIS A 1 155 ? 145.230 152.908 128.875 1.00 20.00 171 HIS A C 1
ATOM 1139 O O . HIS A 1 155 ? 144.638 153.791 128.249 1.00 20.00 171 HIS A O 1
ATOM 1146 N N . ALA A 1 156 ? 146.237 153.163 129.704 1.00 20.00 172 ALA A N 1
ATOM 1147 C CA . ALA A 1 156 ? 146.770 154.502 129.902 1.00 20.00 172 ALA A CA 1
ATOM 1148 C C . ALA A 1 156 ? 148.058 154.669 129.109 1.00 20.00 172 ALA A C 1
ATOM 1149 O O . ALA A 1 156 ? 148.872 153.744 129.023 1.00 20.00 172 ALA A O 1
ATOM 1151 N N . ASN A 1 157 ? 148.238 155.854 128.531 1.00 20.00 173 ASN A N 1
ATOM 1152 C CA . ASN A 1 157 ? 149.390 156.137 127.691 1.00 20.00 173 ASN A CA 1
ATOM 1153 C C . ASN A 1 157 ? 149.857 157.563 127.935 1.00 20.00 173 ASN A C 1
ATOM 1154 O O . ASN A 1 157 ? 149.080 158.426 128.350 1.00 20.00 173 ASN A O 1
ATOM 1159 N N . VAL A 1 158 ? 151.140 157.799 127.672 1.00 20.00 174 VAL A N 1
ATOM 1160 C CA . VAL A 1 158 ? 151.757 159.107 127.845 1.00 20.00 174 VAL A CA 1
ATOM 1161 C C . VAL A 1 158 ? 152.452 159.487 126.546 1.00 20.00 174 VAL A C 1
ATOM 1162 O O . VAL A 1 158 ? 153.027 158.631 125.865 1.00 20.00 174 VAL A O 1
ATOM 1166 N N . ALA A 1 159 ? 152.398 160.772 126.202 1.00 20.00 175 ALA A N 1
ATOM 1167 C CA . ALA A 1 159 ? 153.086 161.287 125.029 1.00 20.00 175 ALA A CA 1
ATOM 1168 C C . ALA A 1 159 ? 153.460 162.739 125.280 1.00 20.00 175 ALA A C 1
ATOM 1169 O O . ALA A 1 159 ? 152.700 163.480 125.909 1.00 20.00 175 ALA A O 1
ATOM 1171 N N . LEU A 1 160 ? 154.630 163.139 124.786 1.00 20.00 176 LEU A N 1
ATOM 1172 C CA . LEU A 1 160 ? 155.136 164.482 125.033 1.00 20.00 176 LEU A CA 1
ATOM 1173 C C . LEU A 1 160 ? 156.141 164.848 123.952 1.00 20.00 176 LEU A C 1
ATOM 1174 O O . LEU A 1 160 ? 157.025 164.049 123.630 1.00 20.00 176 LEU A O 1
ATOM 1179 N N . PHE A 1 161 ? 156.002 166.050 123.398 1.00 20.00 177 PHE A N 1
ATOM 1180 C CA . PHE A 1 161 ? 156.961 166.580 122.440 1.00 20.00 177 PHE A CA 1
ATOM 1181 C C . PHE A 1 161 ? 158.004 167.413 123.173 1.00 20.00 177 PHE A C 1
ATOM 1182 O O . PHE A 1 161 ? 157.659 168.275 123.987 1.00 20.00 177 PHE A O 1
ATOM 1190 N N . ALA A 1 162 ? 159.278 167.154 122.882 1.00 20.00 178 ALA A N 1
ATOM 1191 C CA . ALA A 1 162 ? 160.379 167.867 123.520 1.00 20.00 178 ALA A CA 1
ATOM 1192 C C . ALA A 1 162 ? 161.502 168.045 122.512 1.00 20.00 178 ALA A C 1
ATOM 1193 O O . ALA A 1 162 ? 162.028 167.057 121.991 1.00 20.00 178 ALA A O 1
ATOM 1195 N N . ASP A 1 163 ? 161.867 169.301 122.251 1.00 20.00 179 ASP A N 1
ATOM 1196 C CA . ASP A 1 163 ? 162.932 169.642 121.307 1.00 20.00 179 ASP A CA 1
ATOM 1197 C C . ASP A 1 163 ? 162.683 169.003 119.942 1.00 20.00 179 ASP A C 1
ATOM 1198 O O . ASP A 1 163 ? 163.595 168.486 119.293 1.00 20.00 179 ASP A O 1
ATOM 1203 N N . GLY A 1 164 ? 161.424 169.032 119.503 1.00 20.00 180 GLY A N 1
ATOM 1204 C CA . GLY A 1 164 ? 161.041 168.482 118.223 1.00 20.00 180 GLY A CA 1
ATOM 1205 C C . GLY A 1 164 ? 160.844 166.983 118.195 1.00 20.00 180 GLY A C 1
ATOM 1206 O O . GLY A 1 164 ? 160.208 166.475 117.264 1.00 20.00 180 GLY A O 1
ATOM 1207 N N . LYS A 1 165 ? 161.364 166.256 119.178 1.00 20.00 181 LYS A N 1
ATOM 1208 C CA . LYS A 1 165 ? 161.205 164.813 119.242 1.00 20.00 181 LYS A CA 1
ATOM 1209 C C . LYS A 1 165 ? 159.926 164.451 119.988 1.00 20.00 181 LYS A C 1
ATOM 1210 O O . LYS A 1 165 ? 159.393 165.235 120.776 1.00 20.00 181 LYS A O 1
ATOM 1216 N N . LEU A 1 166 ? 159.438 163.242 119.732 1.00 20.00 182 LEU A N 1
ATOM 1217 C CA . LEU A 1 166 ? 158.229 162.726 120.363 1.00 20.00 182 LEU A CA 1
ATOM 1218 C C . LEU A 1 166 ? 158.609 161.627 121.344 1.00 20.00 182 LEU A C 1
ATOM 1219 O O . LEU A 1 166 ? 159.130 160.583 120.939 1.00 20.00 182 LEU A O 1
ATOM 1224 N N . TYR A 1 167 ? 158.345 161.860 122.626 1.00 20.00 183 TYR A N 1
ATOM 1225 C CA . TYR A 1 167 ? 158.533 160.854 123.662 1.00 20.00 183 TYR A CA 1
ATOM 1226 C C . TYR A 1 167 ? 157.184 160.245 124.015 1.00 20.00 183 TYR A C 1
ATOM 1227 O O . TYR A 1 167 ? 156.239 160.969 124.343 1.00 20.00 183 TYR A O 1
ATOM 1236 N N . SER A 1 168 ? 157.099 158.919 123.948 1.00 20.00 184 SER A N 1
ATOM 1237 C CA . SER A 1 168 ? 155.859 158.214 124.234 1.00 20.00 184 SER A CA 1
ATOM 1238 C C . SER A 1 168 ? 156.155 156.992 125.089 1.00 20.00 184 SER A C 1
ATOM 1239 O O . SER A 1 168 ? 157.281 156.491 125.128 1.00 20.00 184 SER A O 1
ATOM 1242 N N . ALA A 1 169 ? 155.120 156.517 125.777 1.00 20.00 185 ALA A N 1
ATOM 1243 C CA . ALA A 1 169 ? 155.226 155.319 126.602 1.00 20.00 185 ALA A CA 1
ATOM 1244 C C . ALA A 1 169 ? 153.888 154.599 126.575 1.00 20.00 185 ALA A C 1
ATOM 1245 O O . ALA A 1 169 ? 152.877 155.158 127.012 1.00 20.00 185 ALA A O 1
ATOM 1247 N N . THR A 1 170 ? 153.887 153.370 126.077 1.00 20.00 186 THR A N 1
ATOM 1248 C CA . THR A 1 170 ? 152.675 152.569 125.922 1.00 20.00 186 THR A CA 1
ATOM 1249 C C . THR A 1 170 ? 153.104 151.144 125.584 1.00 20.00 186 THR A C 1
ATOM 1250 O O . THR A 1 170 ? 154.274 150.776 125.749 1.00 20.00 186 THR A O 1
ATOM 1254 N N . VAL A 1 171 ? 152.156 150.339 125.111 1.00 20.00 187 VAL A N 1
ATOM 1255 C CA . VAL A 1 171 ? 152.392 148.932 124.809 1.00 20.00 187 VAL A CA 1
ATOM 1256 C C . VAL A 1 171 ? 152.533 148.761 123.304 1.00 20.00 187 VAL A C 1
ATOM 1257 O O . VAL A 1 171 ? 151.857 149.439 122.519 1.00 20.00 187 VAL A O 1
ATOM 1261 N N . THR A 1 172 ? 153.427 147.860 122.899 1.00 20.00 188 THR A N 1
ATOM 1262 C CA . THR A 1 172 ? 153.717 147.639 121.488 1.00 20.00 188 THR A CA 1
ATOM 1263 C C . THR A 1 172 ? 152.878 146.520 120.883 1.00 20.00 188 THR A C 1
ATOM 1264 O O . THR A 1 172 ? 152.591 146.549 119.680 1.00 20.00 188 THR A O 1
ATOM 1268 N N . ASP A 1 173 ? 152.438 145.564 121.693 1.00 20.00 189 ASP A N 1
ATOM 1269 C CA . ASP A 1 173 ? 151.820 144.346 121.197 1.00 20.00 189 ASP A CA 1
ATOM 1270 C C . ASP A 1 173 ? 150.315 144.368 121.428 1.00 20.00 189 ASP A C 1
ATOM 1271 O O . ASP A 1 173 ? 149.801 145.091 122.286 1.00 20.00 189 ASP A O 1
ATOM 1276 N N . PHE A 1 174 ? 149.614 143.561 120.627 1.00 20.00 190 PHE A N 1
ATOM 1277 C CA . PHE A 1 174 ? 148.158 143.493 120.708 1.00 20.00 190 PHE A CA 1
ATOM 1278 C C . PHE A 1 174 ? 147.698 143.067 122.097 1.00 20.00 190 PHE A C 1
ATOM 1279 O O . PHE A 1 174 ? 146.673 143.547 122.594 1.00 20.00 190 PHE A O 1
ATOM 1287 N N . LEU A 1 175 ? 148.443 142.171 122.740 1.00 20.00 191 LEU A N 1
ATOM 1288 C CA . LEU A 1 175 ? 148.072 141.669 124.056 1.00 20.00 191 LEU A CA 1
ATOM 1289 C C . LEU A 1 175 ? 148.485 142.600 125.188 1.00 20.00 191 LEU A C 1
ATOM 1290 O O . LEU A 1 175 ? 148.222 142.279 126.353 1.00 20.00 191 LEU A O 1
ATOM 1295 N N . ALA A 1 176 ? 149.131 143.726 124.875 1.00 20.00 192 ALA A N 1
ATOM 1296 C CA . ALA A 1 176 ? 149.521 144.730 125.867 1.00 20.00 192 ALA A CA 1
ATOM 1297 C C . ALA A 1 176 ? 150.482 144.159 126.905 1.00 20.00 192 ALA A C 1
ATOM 1298 O O . ALA A 1 176 ? 150.482 144.579 128.065 1.00 20.00 192 ALA A O 1
ATOM 1300 N N . ILE A 1 177 ? 151.307 143.197 126.499 1.00 20.00 193 ILE A N 1
ATOM 1301 C CA . ILE A 1 177 ? 152.283 142.616 127.412 1.00 20.00 193 ILE A CA 1
ATOM 1302 C C . ILE A 1 177 ? 153.617 143.358 127.363 1.00 20.00 193 ILE A C 1
ATOM 1303 O O . ILE A 1 177 ? 154.288 143.492 128.391 1.00 20.00 193 ILE A O 1
ATOM 1308 N N . ASP A 1 178 ? 154.006 143.867 126.193 1.00 20.00 194 ASP A N 1
ATOM 1309 C CA . ASP A 1 178 ? 155.311 144.500 126.010 1.00 20.00 194 ASP A CA 1
ATOM 1310 C C . ASP A 1 178 ? 155.144 146.015 126.092 1.00 20.00 194 ASP A C 1
ATOM 1311 O O . ASP A 1 178 ? 155.066 146.721 125.085 1.00 20.00 194 ASP A O 1
ATOM 1316 N N . ALA A 1 179 ? 155.077 146.517 127.322 1.00 20.00 195 ALA A N 1
ATOM 1317 C CA . ALA A 1 179 ? 155.067 147.954 127.548 1.00 20.00 195 ALA A CA 1
ATOM 1318 C C . ALA A 1 179 ? 156.468 148.515 127.351 1.00 20.00 195 ALA A C 1
ATOM 1319 O O . ALA A 1 179 ? 157.461 147.891 127.736 1.00 20.00 195 ALA A O 1
ATOM 1321 N N . VAL A 1 180 ? 156.549 149.699 126.746 1.00 20.00 196 VAL A N 1
ATOM 1322 C CA . VAL A 1 180 ? 157.830 150.252 126.325 1.00 20.00 196 VAL A CA 1
ATOM 1323 C C . VAL A 1 180 ? 157.748 151.771 126.339 1.00 20.00 196 VAL A C 1
ATOM 1324 O O . VAL A 1 180 ? 156.669 152.357 126.213 1.00 20.00 196 VAL A O 1
ATOM 1328 N N . ILE A 1 181 ? 158.904 152.407 126.512 1.00 20.00 197 ILE A N 1
ATOM 1329 C CA . ILE A 1 181 ? 159.069 153.840 126.302 1.00 20.00 197 ILE A CA 1
ATOM 1330 C C . ILE A 1 181 ? 159.762 154.031 124.961 1.00 20.00 197 ILE A C 1
ATOM 1331 O O . ILE A 1 181 ? 160.754 153.354 124.667 1.00 20.00 197 ILE A O 1
ATOM 1336 N N . TYR A 1 182 ? 159.247 154.949 124.145 1.00 20.00 198 TYR A N 1
ATOM 1337 C CA . TYR A 1 182 ? 159.661 155.043 122.754 1.00 20.00 198 TYR A CA 1
ATOM 1338 C C . TYR A 1 182 ? 159.902 156.500 122.384 1.00 20.00 198 TYR A C 1
ATOM 1339 O O . TYR A 1 182 ? 159.432 157.421 123.055 1.00 20.00 198 TYR A O 1
ATOM 1348 N N . ARG A 1 183 ? 160.647 156.692 121.298 1.00 20.00 199 ARG A N 1
ATOM 1349 C CA . ARG A 1 183 ? 160.951 158.019 120.783 1.00 20.00 199 ARG A CA 1
ATOM 1350 C C . ARG A 1 183 ? 161.185 157.923 119.284 1.00 20.00 199 ARG A C 1
ATOM 1351 O O . ARG A 1 183 ? 161.875 157.013 118.817 1.00 20.00 199 ARG A O 1
ATOM 1359 N N . SER A 1 184 ? 160.610 158.860 118.537 1.00 20.00 200 SER A N 1
ATOM 1360 C CA . SER A 1 184 ? 160.771 158.896 117.088 1.00 20.00 200 SER A CA 1
ATOM 1361 C C . SER A 1 184 ? 160.426 160.299 116.597 1.00 20.00 200 SER A C 1
ATOM 1362 O O . SER A 1 184 ? 160.253 161.228 117.393 1.00 20.00 200 SER A O 1
ATOM 1365 N N . LEU A 1 185 ? 160.333 160.450 115.276 1.00 20.00 201 LEU A N 1
ATOM 1366 C CA . LEU A 1 185 ? 159.835 161.644 114.598 1.00 20.00 201 LEU A CA 1
ATOM 1367 C C . LEU A 1 185 ? 160.657 162.894 114.890 1.00 20.00 201 LEU A C 1
ATOM 1368 O O . LEU A 1 185 ? 160.242 164.000 114.525 1.00 20.00 201 LEU A O 1
ATOM 1373 N N . GLY A 1 186 ? 161.812 162.755 115.534 1.00 20.00 202 GLY A N 1
ATOM 1374 C CA . GLY A 1 186 ? 162.588 163.910 115.937 1.00 20.00 202 GLY A CA 1
ATOM 1375 C C . GLY A 1 186 ? 163.818 164.145 115.087 1.00 20.00 202 GLY A C 1
ATOM 1376 O O . GLY A 1 186 ? 164.756 164.821 115.522 1.00 20.00 202 GLY A O 1
ATOM 1377 N N . GLU A 1 187 ? 163.823 163.592 113.872 1.00 20.00 203 GLU A N 1
ATOM 1378 C CA . GLU A 1 187 ? 165.006 163.589 113.010 1.00 20.00 203 GLU A CA 1
ATOM 1379 C C . GLU A 1 187 ? 166.190 162.970 113.754 1.00 20.00 203 GLU A C 1
ATOM 1380 O O . GLU A 1 187 ? 167.335 163.414 113.654 1.00 20.00 203 GLU A O 1
ATOM 1386 N N . SER A 1 188 ? 165.896 161.931 114.523 1.00 20.00 204 SER A N 1
ATOM 1387 C CA . SER A 1 188 ? 166.866 161.210 115.330 1.00 20.00 204 SER A CA 1
ATOM 1388 C C . SER A 1 188 ? 166.499 159.736 115.300 1.00 20.00 204 SER A C 1
ATOM 1389 O O . SER A 1 188 ? 165.365 159.383 114.958 1.00 20.00 204 SER A O 1
ATOM 1392 N N . PRO A 1 189 ? 167.431 158.849 115.650 1.00 20.00 205 PRO A N 1
ATOM 1393 C CA . PRO A 1 189 ? 167.108 157.420 115.630 1.00 20.00 205 PRO A CA 1
ATOM 1394 C C . PRO A 1 189 ? 166.193 157.048 116.785 1.00 20.00 205 PRO A C 1
ATOM 1395 O O . PRO A 1 189 ? 166.168 157.703 117.829 1.00 20.00 205 PRO A O 1
ATOM 1399 N N . THR A 1 190 ? 165.433 155.977 116.581 1.00 20.00 206 THR A N 1
ATOM 1400 C CA . THR A 1 190 ? 164.448 155.554 117.563 1.00 20.00 206 THR A CA 1
ATOM 1401 C C . THR A 1 190 ? 165.108 154.773 118.692 1.00 20.00 206 THR A C 1
ATOM 1402 O O . THR A 1 190 ? 166.116 154.088 118.498 1.00 20.00 206 THR A O 1
ATOM 1406 N N . LEU A 1 191 ? 164.519 154.878 119.881 1.00 20.00 207 LEU A N 1
ATOM 1407 C CA . LEU A 1 191 ? 165.050 154.239 121.074 1.00 20.00 207 LEU A CA 1
ATOM 1408 C C . LEU A 1 191 ? 163.908 153.610 121.857 1.00 20.00 207 LEU A C 1
ATOM 1409 O O . LEU A 1 191 ? 162.793 154.138 121.891 1.00 20.00 207 LEU A O 1
ATOM 1414 N N . ARG A 1 192 ? 164.197 152.473 122.484 1.00 20.00 208 ARG A N 1
ATOM 1415 C CA . ARG A 1 192 ? 163.203 151.768 123.278 1.00 20.00 208 ARG A CA 1
ATOM 1416 C C . ARG A 1 192 ? 163.901 151.020 124.402 1.00 20.00 208 ARG A C 1
ATOM 1417 O O . ARG A 1 192 ? 165.088 150.696 124.316 1.00 20.00 208 ARG A O 1
ATOM 1425 N N . THR A 1 193 ? 163.147 150.749 125.464 1.00 20.00 209 THR A N 1
ATOM 1426 C CA . THR A 1 193 ? 163.679 149.986 126.581 1.00 20.00 209 THR A CA 1
ATOM 1427 C C . THR A 1 193 ? 163.907 148.533 126.173 1.00 20.00 209 THR A C 1
ATOM 1428 O O . THR A 1 193 ? 163.374 148.048 125.170 1.00 20.00 209 THR A O 1
ATOM 1432 N N . VAL A 1 194 ? 164.725 147.838 126.965 1.00 20.00 210 VAL A N 1
ATOM 1433 C CA . VAL A 1 194 ? 165.098 146.464 126.643 1.00 20.00 210 VAL A CA 1
ATOM 1434 C C . VAL A 1 194 ? 163.852 145.590 126.654 1.00 20.00 210 VAL A C 1
ATOM 1435 O O . VAL A 1 194 ? 163.129 145.523 127.656 1.00 20.00 210 VAL A O 1
ATOM 1439 N N . LYS A 1 195 ? 163.592 144.924 125.531 1.00 20.00 211 LYS A N 1
ATOM 1440 C CA . LYS A 1 195 ? 162.420 144.068 125.414 1.00 20.00 211 LYS A CA 1
ATOM 1441 C C . LYS A 1 195 ? 162.489 142.910 126.403 1.00 20.00 211 LYS A C 1
ATOM 1442 O O . LYS A 1 195 ? 163.533 142.271 126.565 1.00 20.00 211 LYS A O 1
ATOM 1448 N N . HIS A 1 196 ? 161.358 142.644 127.034 1.00 20.00 212 HIS A N 1
ATOM 1449 C CA . HIS A 1 196 ? 161.213 141.578 128.002 1.00 20.00 212 HIS A CA 1
ATOM 1450 C C . HIS A 1 196 ? 162.265 141.575 129.078 1.00 20.00 212 HIS A C 1
ATOM 1451 O O . HIS A 1 196 ? 162.833 140.556 129.386 1.00 20.00 212 HIS A O 1
ATOM 1458 N N . ASP A 1 197 ? 162.524 142.729 129.641 1.00 20.00 213 ASP A N 1
ATOM 1459 C CA . ASP A 1 197 ? 163.464 142.912 130.745 1.00 20.00 213 ASP A CA 1
ATOM 1460 C C . ASP A 1 197 ? 162.674 143.452 131.933 1.00 20.00 213 ASP A C 1
ATOM 1461 O O . ASP A 1 197 ? 162.311 144.632 131.962 1.00 20.00 213 ASP A O 1
ATOM 1466 N N . SER A 1 198 ? 162.407 142.585 132.912 1.00 20.00 214 SER A N 1
ATOM 1467 C CA . SER A 1 198 ? 161.647 142.995 134.086 1.00 20.00 214 SER A CA 1
ATOM 1468 C C . SER A 1 198 ? 162.412 143.976 134.964 1.00 20.00 214 SER A C 1
ATOM 1469 O O . SER A 1 198 ? 161.789 144.700 135.748 1.00 20.00 214 SER A O 1
ATOM 1472 N N . LYS A 1 199 ? 163.743 144.015 134.855 1.00 20.00 215 LYS A N 1
ATOM 1473 C CA . LYS A 1 199 ? 164.523 144.942 135.669 1.00 20.00 215 LYS A CA 1
ATOM 1474 C C . LYS A 1 199 ? 164.253 146.392 135.289 1.00 20.00 215 LYS A C 1
ATOM 1475 O O . LYS A 1 199 ? 164.387 147.287 136.131 1.00 20.00 215 LYS A O 1
ATOM 1481 N N . TRP A 1 200 ? 163.876 146.645 134.036 1.00 20.00 216 TRP A N 1
ATOM 1482 C CA . TRP A 1 200 ? 163.574 148.000 133.583 1.00 20.00 216 TRP A CA 1
ATOM 1483 C C . TRP A 1 200 ? 162.116 148.361 133.857 1.00 20.00 216 TRP A C 1
ATOM 1484 O O . TRP A 1 200 ? 161.831 149.364 134.517 1.00 20.00 216 TRP A O 1
ATOM 1495 N N . LEU A 1 201 ? 161.187 147.545 133.362 1.00 20.00 217 LEU A N 1
ATOM 1496 C CA . LEU A 1 201 ? 159.761 147.772 133.551 1.00 20.00 217 LEU A CA 1
ATOM 1497 C C . LEU A 1 201 ? 159.071 146.433 133.754 1.00 20.00 217 LEU A C 1
ATOM 1498 O O . LEU A 1 201 ? 159.257 145.510 132.956 1.00 20.00 217 LEU A O 1
ATOM 1503 N N . LYS A 1 202 ? 158.279 146.331 134.818 1.00 20.00 218 LYS A N 1
ATOM 1504 C CA . LYS A 1 202 ? 157.513 145.126 135.129 1.00 20.00 218 LYS A CA 1
ATOM 1505 C C . LYS A 1 202 ? 156.036 145.506 135.149 1.00 20.00 218 LYS A C 1
ATOM 1506 O O . LYS A 1 202 ? 155.522 145.963 136.175 1.00 20.00 218 LYS A O 1
ATOM 1512 N N . GLU A 1 203 ? 155.361 145.296 134.022 1.00 20.00 219 GLU A N 1
ATOM 1513 C CA . GLU A 1 203 ? 153.956 145.646 133.851 1.00 20.00 219 GLU A CA 1
ATOM 1514 C C . GLU A 1 203 ? 153.652 147.070 134.330 1.00 20.00 219 GLU A C 1
ATOM 1515 O O . GLU A 1 203 ? 152.819 147.266 135.220 1.00 20.00 219 GLU A O 1
ATOM 1521 N N . PRO A 1 204 ? 154.309 148.080 133.763 1.00 20.00 220 PRO A N 1
ATOM 1522 C CA . PRO A 1 204 ? 154.132 149.443 134.268 1.00 20.00 220 PRO A CA 1
ATOM 1523 C C . PRO A 1 204 ? 152.792 150.030 133.856 1.00 20.00 220 PRO A C 1
ATOM 1524 O O . PRO A 1 204 ? 152.110 149.540 132.953 1.00 20.00 220 PRO A O 1
ATOM 1528 N N . TYR A 1 205 ? 152.420 151.106 134.545 1.00 20.00 221 TYR A N 1
ATOM 1529 C CA . TYR A 1 205 ? 151.208 151.868 134.248 1.00 20.00 221 TYR A CA 1
ATOM 1530 C C . TYR A 1 205 ? 151.615 153.337 134.187 1.00 20.00 221 TYR A C 1
ATOM 1531 O O . TYR A 1 205 ? 151.803 153.977 135.226 1.00 20.00 221 TYR A O 1
ATOM 1540 N N . PHE A 1 206 ? 151.746 153.870 132.976 1.00 20.00 222 PHE A N 1
ATOM 1541 C CA . PHE A 1 206 ? 152.290 155.208 132.797 1.00 20.00 222 PHE A CA 1
ATOM 1542 C C . PHE A 1 206 ? 151.220 156.259 133.058 1.00 20.00 222 PHE A C 1
ATOM 1543 O O . PHE A 1 206 ? 150.044 156.063 132.738 1.00 20.00 222 PHE A O 1
ATOM 1551 N N . VAL A 1 207 ? 151.637 157.382 133.644 1.00 20.00 223 VAL A N 1
ATOM 1552 C CA . VAL A 1 207 ? 150.723 158.405 134.137 1.00 20.00 223 VAL A CA 1
ATOM 1553 C C . VAL A 1 207 ? 150.996 159.762 133.496 1.00 20.00 223 VAL A C 1
ATOM 1554 O O . VAL A 1 207 ? 150.082 160.410 132.977 1.00 20.00 223 VAL A O 1
ATOM 1558 N N . GLN A 1 208 ? 152.252 160.205 133.516 1.00 20.00 224 GLN A N 1
ATOM 1559 C CA . GLN A 1 208 ? 152.576 161.544 133.042 1.00 20.00 224 GLN A CA 1
ATOM 1560 C C . GLN A 1 208 ? 154.073 161.642 132.789 1.00 20.00 224 GLN A C 1
ATOM 1561 O O . GLN A 1 208 ? 154.871 160.955 133.431 1.00 20.00 224 GLN A O 1
ATOM 1567 N N . ALA A 1 209 ? 154.440 162.505 131.842 1.00 20.00 225 ALA A N 1
ATOM 1568 C CA . ALA A 1 209 ? 155.828 162.850 131.575 1.00 20.00 225 ALA A CA 1
ATOM 1569 C C . ALA A 1 209 ? 155.966 164.363 131.512 1.00 20.00 225 ALA A C 1
ATOM 1570 O O . ALA A 1 209 ? 155.070 165.056 131.022 1.00 20.00 225 ALA A O 1
ATOM 1572 N N . VAL A 1 210 ? 157.093 164.872 132.007 1.00 20.00 226 VAL A N 1
ATOM 1573 C CA . VAL A 1 210 ? 157.349 166.304 132.063 1.00 20.00 226 VAL A CA 1
ATOM 1574 C C . VAL A 1 210 ? 158.741 166.584 131.517 1.00 20.00 226 VAL A C 1
ATOM 1575 O O . VAL A 1 210 ? 159.634 165.733 131.567 1.00 20.00 226 VAL A O 1
ATOM 1579 N N . ASP A 1 211 ? 158.917 167.790 130.985 1.00 20.00 227 ASP A N 1
ATOM 1580 C CA . ASP A 1 211 ? 160.178 168.232 130.404 1.00 20.00 227 ASP A CA 1
ATOM 1581 C C . ASP A 1 211 ? 160.813 169.245 131.348 1.00 20.00 227 ASP A C 1
ATOM 1582 O O . ASP A 1 211 ? 160.221 170.294 131.625 1.00 20.00 227 ASP A O 1
ATOM 1587 N N . TYR A 1 212 ? 162.011 168.932 131.838 1.00 20.00 228 TYR A N 1
ATOM 1588 C CA . TYR A 1 212 ? 162.733 169.818 132.743 1.00 20.00 228 TYR A CA 1
ATOM 1589 C C . TYR A 1 212 ? 164.219 169.734 132.439 1.00 20.00 228 TYR A C 1
ATOM 1590 O O . TYR A 1 212 ? 164.799 168.645 132.475 1.00 20.00 228 TYR A O 1
ATOM 1599 N N . GLY A 1 213 ? 164.829 170.882 132.158 1.00 20.00 229 GLY A N 1
ATOM 1600 C CA . GLY A 1 213 ? 166.262 170.923 131.911 1.00 20.00 229 GLY A CA 1
ATOM 1601 C C . GLY A 1 213 ? 166.655 170.065 130.726 1.00 20.00 229 GLY A C 1
ATOM 1602 O O . GLY A 1 213 ? 166.091 170.175 129.631 1.00 20.00 229 GLY A O 1
ATOM 1603 N N . ASP A 1 214 ? 167.638 169.193 130.942 1.00 20.00 230 ASP A N 1
ATOM 1604 C CA . ASP A 1 214 ? 168.156 168.314 129.905 1.00 20.00 230 ASP A CA 1
ATOM 1605 C C . ASP A 1 214 ? 167.607 166.897 130.006 1.00 20.00 230 ASP A C 1
ATOM 1606 O O . ASP A 1 214 ? 168.138 165.991 129.357 1.00 20.00 230 ASP A O 1
ATOM 1611 N N . TYR A 1 215 ? 166.560 166.685 130.800 1.00 20.00 231 TYR A N 1
ATOM 1612 C CA . TYR A 1 215 ? 166.010 165.358 131.022 1.00 20.00 231 TYR A CA 1
ATOM 1613 C C . TYR A 1 215 ? 164.503 165.381 130.810 1.00 20.00 231 TYR A C 1
ATOM 1614 O O . TYR A 1 215 ? 163.850 166.421 130.931 1.00 20.00 231 TYR A O 1
ATOM 1623 N N . ILE A 1 216 ? 163.959 164.212 130.486 1.00 20.00 232 ILE A N 1
ATOM 1624 C CA . ILE A 1 216 ? 162.522 163.974 130.476 1.00 20.00 232 ILE A CA 1
ATOM 1625 C C . ILE A 1 216 ? 162.216 162.974 131.579 1.00 20.00 232 ILE A C 1
ATOM 1626 O O . ILE A 1 216 ? 162.840 161.908 131.647 1.00 20.00 232 ILE A O 1
ATOM 1631 N N . TYR A 1 217 ? 161.259 163.309 132.437 1.00 20.00 233 TYR A N 1
ATOM 1632 C CA . TYR A 1 217 ? 160.920 162.486 133.591 1.00 20.00 233 TYR A CA 1
ATOM 1633 C C . TYR A 1 217 ? 159.579 161.809 133.351 1.00 20.00 233 TYR A C 1
ATOM 1634 O O . TYR A 1 217 ? 158.578 162.482 133.085 1.00 20.00 233 TYR A O 1
ATOM 1643 N N . PHE A 1 218 ? 159.564 160.482 133.450 1.00 20.00 234 PHE A N 1
ATOM 1644 C CA . PHE A 1 218 ? 158.348 159.692 133.319 1.00 20.00 234 PHE A CA 1
ATOM 1645 C C . PHE A 1 218 ? 157.900 159.220 134.694 1.00 20.00 234 PHE A C 1
ATOM 1646 O O . PHE A 1 218 ? 158.678 158.600 135.426 1.00 20.00 234 PHE A O 1
ATOM 1654 N N . PHE A 1 219 ? 156.650 159.509 135.039 1.00 20.00 235 PHE A N 1
ATOM 1655 C CA . PHE A 1 219 ? 156.061 159.085 136.301 1.00 20.00 235 PHE A CA 1
ATOM 1656 C C . PHE A 1 219 ? 155.094 157.940 136.038 1.00 20.00 235 PHE A C 1
ATOM 1657 O O . PHE A 1 219 ? 154.209 158.054 135.184 1.00 20.00 235 PHE A O 1
ATOM 1665 N N . PHE A 1 220 ? 155.263 156.844 136.772 1.00 20.00 236 PHE A N 1
ATOM 1666 C CA . PHE A 1 220 ? 154.451 155.655 136.562 1.00 20.00 236 PHE A CA 1
ATOM 1667 C C . PHE A 1 220 ? 154.528 154.782 137.806 1.00 20.00 236 PHE A C 1
ATOM 1668 O O . PHE A 1 220 ? 155.280 155.061 138.742 1.00 20.00 236 PHE A O 1
ATOM 1676 N N . ARG A 1 221 ? 153.734 153.714 137.798 1.00 20.00 237 ARG A N 1
ATOM 1677 C CA . ARG A 1 221 ? 153.748 152.716 138.854 1.00 20.00 237 ARG A CA 1
ATOM 1678 C C . ARG A 1 221 ? 153.975 151.344 138.239 1.00 20.00 237 ARG A C 1
ATOM 1679 O O . ARG A 1 221 ? 153.566 151.079 137.105 1.00 20.00 237 ARG A O 1
ATOM 1687 N N . GLU A 1 222 ? 154.630 150.471 138.998 1.00 20.00 238 GLU A N 1
ATOM 1688 C CA . GLU A 1 222 ? 154.985 149.150 138.500 1.00 20.00 238 GLU A CA 1
ATOM 1689 C C . GLU A 1 222 ? 155.182 148.213 139.680 1.00 20.00 238 GLU A C 1
ATOM 1690 O O . GLU A 1 222 ? 155.318 148.648 140.827 1.00 20.00 238 GLU A O 1
ATOM 1696 N N . ILE A 1 223 ? 155.192 146.916 139.380 1.00 20.00 239 ILE A N 1
ATOM 1697 C CA . ILE A 1 223 ? 155.402 145.902 140.406 1.00 20.00 239 ILE A CA 1
ATOM 1698 C C . ILE A 1 223 ? 156.814 146.042 140.961 1.00 20.00 239 ILE A C 1
ATOM 1699 O O . ILE A 1 223 ? 157.801 145.897 140.230 1.00 20.00 239 ILE A O 1
ATOM 1704 N N . ALA A 1 224 ? 156.910 146.343 142.255 1.00 20.00 240 ALA A N 1
ATOM 1705 C CA . ALA A 1 224 ? 158.201 146.579 142.889 1.00 20.00 240 ALA A CA 1
ATOM 1706 C C . ALA A 1 224 ? 159.107 145.363 142.753 1.00 20.00 240 ALA A C 1
ATOM 1707 O O . ALA A 1 224 ? 158.700 144.232 143.033 1.00 20.00 240 ALA A O 1
ATOM 1709 N N . VAL A 1 225 ? 160.342 145.602 142.320 1.00 20.00 241 VAL A N 1
ATOM 1710 C CA . VAL A 1 225 ? 161.315 144.522 142.210 1.00 20.00 241 VAL A CA 1
ATOM 1711 C C . VAL A 1 225 ? 162.054 144.293 143.527 1.00 20.00 241 VAL A C 1
ATOM 1712 O O . VAL A 1 225 ? 162.418 143.155 143.842 1.00 20.00 241 VAL A O 1
ATOM 1716 N N . GLU A 1 226 ? 162.270 145.348 144.315 1.00 20.00 242 GLU A N 1
ATOM 1717 C CA . GLU A 1 226 ? 162.973 145.196 145.584 1.00 20.00 242 GLU A CA 1
ATOM 1718 C C . GLU A 1 226 ? 162.057 144.694 146.692 1.00 20.00 242 GLU A C 1
ATOM 1719 O O . GLU A 1 226 ? 162.526 144.024 147.619 1.00 20.00 242 GLU A O 1
ATOM 1725 N N . TYR A 1 227 ? 160.768 145.001 146.621 1.00 20.00 243 TYR A N 1
ATOM 1726 C CA . TYR A 1 227 ? 159.800 144.570 147.631 1.00 20.00 243 TYR A CA 1
ATOM 1727 C C . TYR A 1 227 ? 159.100 143.285 147.207 1.00 20.00 243 TYR A C 1
ATOM 1728 O O . TYR A 1 227 ? 157.873 143.196 147.192 1.00 20.00 243 TYR A O 1
ATOM 1737 N N . ASN A 1 228 ? 159.886 142.270 146.853 1.00 20.00 244 ASN A N 1
ATOM 1738 C CA . ASN A 1 228 ? 159.346 141.007 146.370 1.00 20.00 244 ASN A CA 1
ATOM 1739 C C . ASN A 1 228 ? 159.158 139.975 147.474 1.00 20.00 244 ASN A C 1
ATOM 1740 O O . ASN A 1 228 ? 158.592 138.908 147.210 1.00 20.00 244 ASN A O 1
ATOM 1745 N N . THR A 1 229 ? 159.625 140.259 148.692 1.00 20.00 245 THR A N 1
ATOM 1746 C CA . THR A 1 229 ? 159.450 139.318 149.795 1.00 20.00 245 THR A CA 1
ATOM 1747 C C . THR A 1 229 ? 157.973 139.081 150.084 1.00 20.00 245 THR A C 1
ATOM 1748 O O . THR A 1 229 ? 157.526 137.934 150.198 1.00 20.00 245 THR A O 1
ATOM 1752 N N . MET A 1 230 ? 157.200 140.161 150.212 1.00 20.00 246 MET A N 1
ATOM 1753 C CA . MET A 1 230 ? 155.770 140.025 150.468 1.00 20.00 246 MET A CA 1
ATOM 1754 C C . MET A 1 230 ? 155.054 139.385 149.286 1.00 20.00 246 MET A C 1
ATOM 1755 O O . MET A 1 230 ? 154.170 138.540 149.472 1.00 20.00 246 MET A O 1
ATOM 1757 N N . GLY A 1 231 ? 155.419 139.770 148.072 1.00 20.00 247 GLY A N 1
ATOM 1758 C CA . GLY A 1 231 ? 154.728 139.347 146.876 1.00 20.00 247 GLY A CA 1
ATOM 1759 C C . GLY A 1 231 ? 154.609 140.501 145.907 1.00 20.00 247 GLY A C 1
ATOM 1760 O O . GLY A 1 231 ? 155.382 141.456 145.959 1.00 20.00 247 GLY A O 1
ATOM 1761 N N . LYS A 1 232 ? 153.630 140.402 145.011 1.00 20.00 248 LYS A N 1
ATOM 1762 C CA . LYS A 1 232 ? 153.423 141.425 143.992 1.00 20.00 248 LYS A CA 1
ATOM 1763 C C . LYS A 1 232 ? 152.888 142.693 144.646 1.00 20.00 248 LYS A C 1
ATOM 1764 O O . LYS A 1 232 ? 151.731 142.740 145.077 1.00 20.00 248 LYS A O 1
ATOM 1770 N N . VAL A 1 233 ? 153.729 143.722 144.723 1.00 20.00 249 VAL A N 1
ATOM 1771 C CA . VAL A 1 233 ? 153.349 145.022 145.261 1.00 20.00 249 VAL A CA 1
ATOM 1772 C C . VAL A 1 233 ? 153.685 146.083 144.225 1.00 20.00 249 VAL A C 1
ATOM 1773 O O . VAL A 1 233 ? 154.714 145.995 143.545 1.00 20.00 249 VAL A O 1
ATOM 1777 N N . VAL A 1 234 ? 152.824 147.090 144.111 1.00 20.00 250 VAL A N 1
ATOM 1778 C CA . VAL A 1 234 ? 152.966 148.144 143.114 1.00 20.00 250 VAL A CA 1
ATOM 1779 C C . VAL A 1 234 ? 153.633 149.344 143.771 1.00 20.00 250 VAL A C 1
ATOM 1780 O O . VAL A 1 234 ? 153.204 149.793 144.840 1.00 20.00 250 VAL A O 1
ATOM 1784 N N . PHE A 1 235 ? 154.685 149.860 143.136 1.00 20.00 251 PHE A N 1
ATOM 1785 C CA . PHE A 1 235 ? 155.459 150.965 143.672 1.00 20.00 251 PHE A CA 1
ATOM 1786 C C . PHE A 1 235 ? 155.485 152.128 142.688 1.00 20.00 251 PHE A C 1
ATOM 1787 O O . PHE A 1 235 ? 155.625 151.913 141.480 1.00 20.00 251 PHE A O 1
ATOM 1795 N N . PRO A 1 236 ? 155.356 153.364 143.167 1.00 20.00 252 PRO A N 1
ATOM 1796 C CA . PRO A 1 236 ? 155.436 154.515 142.263 1.00 20.00 252 PRO A CA 1
ATOM 1797 C C . PRO A 1 236 ? 156.878 154.828 141.897 1.00 20.00 252 PRO A C 1
ATOM 1798 O O . PRO A 1 236 ? 157.774 154.820 142.745 1.00 20.00 252 PRO A O 1
ATOM 1802 N N . ARG A 1 237 ? 157.098 155.103 140.614 1.00 20.00 253 ARG A N 1
ATOM 1803 C CA . ARG A 1 237 ? 158.439 155.311 140.091 1.00 20.00 253 ARG A CA 1
ATOM 1804 C C . ARG A 1 237 ? 158.505 156.618 139.314 1.00 20.00 253 ARG A C 1
ATOM 1805 O O . ARG A 1 237 ? 157.501 157.116 138.800 1.00 20.00 253 ARG A O 1
ATOM 1813 N N . VAL A 1 238 ? 159.714 157.167 139.239 1.00 20.00 254 VAL A N 1
ATOM 1814 C CA . VAL A 1 238 ? 160.041 158.270 138.345 1.00 20.00 254 VAL A CA 1
ATOM 1815 C C . VAL A 1 238 ? 161.280 157.872 137.556 1.00 20.00 254 VAL A C 1
ATOM 1816 O O . VAL A 1 238 ? 162.237 157.331 138.120 1.00 20.00 254 VAL A O 1
ATOM 1820 N N . ALA A 1 239 ? 161.260 158.124 136.249 1.00 20.00 255 ALA A N 1
ATOM 1821 C CA . ALA A 1 239 ? 162.324 157.676 135.362 1.00 20.00 255 ALA A CA 1
ATOM 1822 C C . ALA A 1 239 ? 162.793 158.828 134.489 1.00 20.00 255 ALA A C 1
ATOM 1823 O O . ALA A 1 239 ? 161.972 159.542 133.906 1.00 20.00 255 ALA A O 1
ATOM 1825 N N . GLN A 1 240 ? 164.109 158.996 134.391 1.00 20.00 256 GLN A N 1
ATOM 1826 C CA . GLN A 1 240 ? 164.715 160.059 133.606 1.00 20.00 256 GLN A CA 1
ATOM 1827 C C . GLN A 1 240 ? 165.312 159.498 132.322 1.00 20.00 256 GLN A C 1
ATOM 1828 O O . GLN A 1 240 ? 165.789 158.360 132.281 1.00 20.00 256 GLN A O 1
ATOM 1834 N N . VAL A 1 241 ? 165.261 160.308 131.265 1.00 20.00 257 VAL A N 1
ATOM 1835 C CA . VAL A 1 241 ? 165.917 160.016 129.994 1.00 20.00 257 VAL A CA 1
ATOM 1836 C C . VAL A 1 241 ? 166.496 161.316 129.450 1.00 20.00 257 VAL A C 1
ATOM 1837 O O . VAL A 1 241 ? 165.825 162.353 129.460 1.00 20.00 257 VAL A O 1
ATOM 1841 N N . CYS A 1 242 ? 167.753 161.272 129.014 1.00 20.00 258 CYS A N 1
ATOM 1842 C CA . CYS A 1 242 ? 168.376 162.453 128.433 1.00 20.00 258 CYS A CA 1
ATOM 1843 C C . CYS A 1 242 ? 167.673 162.850 127.140 1.00 20.00 258 CYS A C 1
ATOM 1844 O O . CYS A 1 242 ? 167.183 162.006 126.386 1.00 20.00 258 CYS A O 1
ATOM 1847 N N . LYS A 1 243 ? 167.625 164.159 126.889 1.00 20.00 259 LYS A N 1
ATOM 1848 C CA . LYS A 1 243 ? 167.000 164.658 125.670 1.00 20.00 259 LYS A CA 1
ATOM 1849 C C . LYS A 1 243 ? 167.901 164.491 124.454 1.00 20.00 259 LYS A C 1
ATOM 1850 O O . LYS A 1 243 ? 167.400 164.373 123.330 1.00 20.00 259 LYS A O 1
ATOM 1856 N N . ASN A 1 244 ? 169.219 164.480 124.652 1.00 20.00 260 ASN A N 1
ATOM 1857 C CA . ASN A 1 244 ? 170.177 164.348 123.563 1.00 20.00 260 ASN A CA 1
ATOM 1858 C C . ASN A 1 244 ? 170.698 162.923 123.411 1.00 20.00 260 ASN A C 1
ATOM 1859 O O . ASN A 1 244 ? 171.753 162.716 122.803 1.00 20.00 260 ASN A O 1
ATOM 1864 N N . ASP A 1 245 ? 169.986 161.941 123.957 1.00 20.00 261 ASP A N 1
ATOM 1865 C CA . ASP A 1 245 ? 170.386 160.550 123.804 1.00 20.00 261 ASP A CA 1
ATOM 1866 C C . ASP A 1 245 ? 170.265 160.120 122.347 1.00 20.00 261 ASP A C 1
ATOM 1867 O O . ASP A 1 245 ? 169.270 160.408 121.677 1.00 20.00 261 ASP A O 1
ATOM 1872 N N . MET A 1 246 ? 171.293 159.422 121.855 1.00 20.00 262 MET A N 1
ATOM 1873 C CA . MET A 1 246 ? 171.292 158.906 120.491 1.00 20.00 262 MET A CA 1
ATOM 1874 C C . MET A 1 246 ? 171.596 157.412 120.443 1.00 20.00 262 MET A C 1
ATOM 1875 O O . MET A 1 246 ? 172.037 156.909 119.406 1.00 20.00 262 MET A O 1
ATOM 1880 N N . GLY A 1 247 ? 171.371 156.695 121.540 1.00 20.00 263 GLY A N 1
ATOM 1881 C CA . GLY A 1 247 ? 171.543 155.259 121.566 1.00 20.00 263 GLY A CA 1
ATOM 1882 C C . GLY A 1 247 ? 172.961 154.829 121.894 1.00 20.00 263 GLY A C 1
ATOM 1883 O O . GLY A 1 247 ? 173.901 155.626 121.954 1.00 20.00 263 GLY A O 1
ATOM 1884 N N . GLY A 1 248 ? 173.108 153.523 122.109 1.00 20.00 264 GLY A N 1
ATOM 1885 C CA . GLY A 1 248 ? 174.380 152.934 122.461 1.00 20.00 264 GLY A CA 1
ATOM 1886 C C . GLY A 1 248 ? 175.220 152.598 121.244 1.00 20.00 264 GLY A C 1
ATOM 1887 O O . GLY A 1 248 ? 174.928 152.993 120.114 1.00 20.00 264 GLY A O 1
ATOM 1888 N N . SER A 1 249 ? 176.290 151.848 121.494 1.00 20.00 265 SER A N 1
ATOM 1889 C CA . SER A 1 249 ? 177.211 151.458 120.440 1.00 20.00 265 SER A CA 1
ATOM 1890 C C . SER A 1 249 ? 176.596 150.355 119.579 1.00 20.00 265 SER A C 1
ATOM 1891 O O . SER A 1 249 ? 175.467 149.908 119.798 1.00 20.00 265 SER A O 1
ATOM 1894 N N . GLN A 1 250 ? 177.358 149.910 118.577 1.00 20.00 266 GLN A N 1
ATOM 1895 C CA . GLN A 1 250 ? 176.878 148.877 117.668 1.00 20.00 266 GLN A CA 1
ATOM 1896 C C . GLN A 1 250 ? 176.710 147.525 118.350 1.00 20.00 266 GLN A C 1
ATOM 1897 O O . GLN A 1 250 ? 175.962 146.681 117.845 1.00 20.00 266 GLN A O 1
ATOM 1903 N N . ARG A 1 251 ? 177.385 147.296 119.474 1.00 20.00 267 ARG A N 1
ATOM 1904 C CA . ARG A 1 251 ? 177.365 145.992 120.124 1.00 20.00 267 ARG A CA 1
ATOM 1905 C C . ARG A 1 251 ? 176.502 145.945 121.376 1.00 20.00 267 ARG A C 1
ATOM 1906 O O . ARG A 1 251 ? 175.935 144.890 121.679 1.00 20.00 267 ARG A O 1
ATOM 1914 N N . VAL A 1 252 ? 176.385 147.049 122.111 1.00 20.00 268 VAL A N 1
ATOM 1915 C CA . VAL A 1 252 ? 175.688 147.067 123.391 1.00 20.00 268 VAL A CA 1
ATOM 1916 C C . VAL A 1 252 ? 174.654 148.184 123.374 1.00 20.00 268 VAL A C 1
ATOM 1917 O O . VAL A 1 252 ? 174.974 149.326 123.027 1.00 20.00 268 VAL A O 1
ATOM 1921 N N . LEU A 1 253 ? 173.421 147.850 123.763 1.00 20.00 269 LEU A N 1
ATOM 1922 C CA . LEU A 1 253 ? 172.324 148.814 123.871 1.00 20.00 269 LEU A CA 1
ATOM 1923 C C . LEU A 1 253 ? 172.132 149.615 122.585 1.00 20.00 269 LEU A C 1
ATOM 1924 O O . LEU A 1 253 ? 171.899 150.825 122.612 1.00 20.00 269 LEU A O 1
ATOM 1929 N N . GLU A 1 254 ? 172.229 148.936 121.445 1.00 20.00 270 GLU A N 1
ATOM 1930 C CA . GLU A 1 254 ? 171.903 149.580 120.181 1.00 20.00 270 GLU A CA 1
ATOM 1931 C C . GLU A 1 254 ? 170.400 149.809 120.092 1.00 20.00 270 GLU A C 1
ATOM 1932 O O . GLU A 1 254 ? 169.608 148.903 120.370 1.00 20.00 270 GLU A O 1
ATOM 1938 N N . LYS A 1 255 ? 170.012 151.022 119.695 1.00 20.00 271 LYS A N 1
ATOM 1939 C CA . LYS A 1 255 ? 168.607 151.432 119.633 1.00 20.00 271 LYS A CA 1
ATOM 1940 C C . LYS A 1 255 ? 167.915 151.313 120.989 1.00 20.00 271 LYS A C 1
ATOM 1941 O O . LYS A 1 255 ? 166.694 151.151 121.061 1.00 20.00 271 LYS A O 1
ATOM 1947 N N . GLN A 1 256 ? 168.682 151.390 122.074 1.00 20.00 272 GLN A N 1
ATOM 1948 C CA . GLN A 1 256 ? 168.139 151.390 123.423 1.00 20.00 272 GLN A CA 1
ATOM 1949 C C . GLN A 1 256 ? 168.619 152.623 124.179 1.00 20.00 272 GLN A C 1
ATOM 1950 O O . GLN A 1 256 ? 169.621 153.248 123.820 1.00 20.00 272 GLN A O 1
ATOM 1956 N N . TRP A 1 257 ? 167.880 152.969 125.231 1.00 20.00 273 TRP A N 1
ATOM 1957 C CA . TRP A 1 257 ? 168.253 154.098 126.072 1.00 20.00 273 TRP A CA 1
ATOM 1958 C C . TRP A 1 257 ? 169.606 153.857 126.730 1.00 20.00 273 TRP A C 1
ATOM 1959 O O . TRP A 1 257 ? 169.934 152.735 127.125 1.00 20.00 273 TRP A O 1
ATOM 1970 N N . THR A 1 258 ? 170.394 154.925 126.848 1.00 20.00 274 THR A N 1
ATOM 1971 C CA . THR A 1 258 ? 171.666 154.881 127.559 1.00 20.00 274 THR A CA 1
ATOM 1972 C C . THR A 1 258 ? 171.662 155.761 128.800 1.00 20.00 274 THR A C 1
ATOM 1973 O O . THR A 1 258 ? 172.713 155.939 129.427 1.00 20.00 274 THR A O 1
ATOM 1977 N N . SER A 1 259 ? 170.508 156.322 129.168 1.00 20.00 275 SER A N 1
ATOM 1978 C CA . SER A 1 259 ? 170.411 157.160 130.355 1.00 20.00 275 SER A CA 1
ATOM 1979 C C . SER A 1 259 ? 169.172 156.847 131.183 1.00 20.00 275 SER A C 1
ATOM 1980 O O . SER A 1 259 ? 168.808 157.651 132.051 1.00 20.00 275 SER A O 1
ATOM 1983 N N . PHE A 1 260 ? 168.514 155.715 130.947 1.00 20.00 276 PHE A N 1
ATOM 1984 C CA . PHE A 1 260 ? 167.275 155.380 131.640 1.00 20.00 276 PHE A CA 1
ATOM 1985 C C . PHE A 1 260 ? 167.595 154.940 133.063 1.00 20.00 276 PHE A C 1
ATOM 1986 O O . PHE A 1 260 ? 168.217 153.894 133.275 1.00 20.00 276 PHE A O 1
ATOM 1994 N N . LEU A 1 261 ? 167.166 155.737 134.038 1.00 20.00 277 LEU A N 1
ATOM 1995 C CA . LEU A 1 261 ? 167.279 155.406 135.449 1.00 20.00 277 LEU A CA 1
ATOM 1996 C C . LEU A 1 261 ? 165.941 155.672 136.119 1.00 20.00 277 LEU A C 1
ATOM 1997 O O . LEU A 1 261 ? 165.205 156.577 135.720 1.00 20.00 277 LEU A O 1
ATOM 2002 N N . LYS A 1 262 ? 165.630 154.885 137.145 1.00 20.00 278 LYS A N 1
ATOM 2003 C CA . LYS A 1 262 ? 164.358 155.004 137.841 1.00 20.00 278 LYS A CA 1
ATOM 2004 C C . LYS A 1 262 ? 164.577 154.966 139.346 1.00 20.00 278 LYS A C 1
ATOM 2005 O O . LYS A 1 262 ? 165.547 154.383 139.837 1.00 20.00 278 LYS A O 1
ATOM 2011 N N . ALA A 1 263 ? 163.658 155.599 140.072 1.00 20.00 279 ALA A N 1
ATOM 2012 C CA . ALA A 1 263 ? 163.732 155.676 141.522 1.00 20.00 279 ALA A CA 1
ATOM 2013 C C . ALA A 1 263 ? 162.323 155.751 142.089 1.00 20.00 279 ALA A C 1
ATOM 2014 O O . ALA A 1 263 ? 161.407 156.276 141.451 1.00 20.00 279 ALA A O 1
ATOM 2016 N N . ARG A 1 264 ? 162.162 155.219 143.297 1.00 20.00 280 ARG A N 1
ATOM 2017 C CA . ARG A 1 264 ? 160.853 155.133 143.927 1.00 20.00 280 ARG A CA 1
ATOM 2018 C C . ARG A 1 264 ? 160.466 156.469 144.551 1.00 20.00 280 ARG A C 1
ATOM 2019 O O . ARG A 1 264 ? 161.300 157.159 145.144 1.00 20.00 280 ARG A O 1
ATOM 2027 N N . LEU A 1 265 ? 159.192 156.831 144.411 1.00 20.00 281 LEU A N 1
ATOM 2028 C CA . LEU A 1 265 ? 158.682 158.062 144.999 1.00 20.00 281 LEU A CA 1
ATOM 2029 C C . LEU A 1 265 ? 158.285 157.825 146.451 1.00 20.00 281 LEU A C 1
ATOM 2030 O O . LEU A 1 265 ? 157.579 156.860 146.763 1.00 20.00 281 LEU A O 1
ATOM 2035 N N . ASN A 1 266 ? 158.740 158.708 147.335 1.00 20.00 282 ASN A N 1
ATOM 2036 C CA . ASN A 1 266 ? 158.488 158.604 148.771 1.00 20.00 282 ASN A CA 1
ATOM 2037 C C . ASN A 1 266 ? 157.370 159.580 149.125 1.00 20.00 282 ASN A C 1
ATOM 2038 O O . ASN A 1 266 ? 157.588 160.792 149.194 1.00 20.00 282 ASN A O 1
ATOM 2043 N N . CYS A 1 267 ? 156.169 159.046 149.350 1.00 20.00 283 CYS A N 1
ATOM 2044 C CA . CYS A 1 267 ? 155.019 159.827 149.808 1.00 20.00 283 CYS A CA 1
ATOM 2045 C C . CYS A 1 267 ? 154.444 159.105 151.023 1.00 20.00 283 CYS A C 1
ATOM 2046 O O . CYS A 1 267 ? 153.578 158.237 150.887 1.00 20.00 283 CYS A O 1
ATOM 2049 N N . SER A 1 268 ? 154.928 159.466 152.210 1.00 20.00 284 SER A N 1
ATOM 2050 C CA . SER A 1 268 ? 154.568 158.755 153.426 1.00 20.00 284 SER A CA 1
ATOM 2051 C C . SER A 1 268 ? 154.487 159.734 154.586 1.00 20.00 284 SER A C 1
ATOM 2052 O O . SER A 1 268 ? 155.103 160.802 154.570 1.00 20.00 284 SER A O 1
ATOM 2055 N N . VAL A 1 269 ? 153.717 159.349 155.601 1.00 20.00 285 VAL A N 1
ATOM 2056 C CA . VAL A 1 269 ? 153.608 160.113 156.840 1.00 20.00 285 VAL A CA 1
ATOM 2057 C C . VAL A 1 269 ? 154.684 159.600 157.797 1.00 20.00 285 VAL A C 1
ATOM 2058 O O . VAL A 1 269 ? 154.582 158.452 158.263 1.00 20.00 285 VAL A O 1
ATOM 2062 N N . PRO A 1 270 ? 155.717 160.386 158.097 1.00 20.00 286 PRO A N 1
ATOM 2063 C CA . PRO A 1 270 ? 156.835 159.863 158.895 1.00 20.00 286 PRO A CA 1
ATOM 2064 C C . PRO A 1 270 ? 156.418 159.608 160.337 1.00 20.00 286 PRO A C 1
ATOM 2065 O O . PRO A 1 270 ? 155.793 160.454 160.980 1.00 20.00 286 PRO A O 1
ATOM 2069 N N . GLY A 1 271 ? 156.768 158.433 160.834 1.00 20.00 287 GLY A N 1
ATOM 2070 C CA . GLY A 1 271 ? 156.503 158.078 162.208 1.00 20.00 287 GLY A CA 1
ATOM 2071 C C . GLY A 1 271 ? 157.385 156.936 162.652 1.00 20.00 287 GLY A C 1
ATOM 2072 O O . GLY A 1 271 ? 158.464 156.711 162.102 1.00 20.00 287 GLY A O 1
ATOM 2073 N N . ASP A 1 272 ? 156.915 156.217 163.673 1.00 20.00 288 ASP A N 1
ATOM 2074 C CA . ASP A 1 272 ? 157.613 155.013 164.115 1.00 20.00 288 ASP A CA 1
ATOM 2075 C C . ASP A 1 272 ? 157.709 153.995 162.985 1.00 20.00 288 ASP A C 1
ATOM 2076 O O . ASP A 1 272 ? 158.789 153.465 162.698 1.00 20.00 288 ASP A O 1
ATOM 2078 N N . SER A 1 273 ? 156.585 153.713 162.330 1.00 20.00 289 SER A N 1
ATOM 2079 C CA . SER A 1 273 ? 156.547 152.869 161.139 1.00 20.00 289 SER A CA 1
ATOM 2080 C C . SER A 1 273 ? 155.809 153.637 160.052 1.00 20.00 289 SER A C 1
ATOM 2081 O O . SER A 1 273 ? 154.605 153.886 160.174 1.00 20.00 289 SER A O 1
ATOM 2084 N N . HIS A 1 274 ? 156.527 154.013 158.997 1.00 20.00 290 HIS A N 1
ATOM 2085 C CA . HIS A 1 274 ? 155.951 154.856 157.960 1.00 20.00 290 HIS A CA 1
ATOM 2086 C C . HIS A 1 274 ? 154.838 154.124 157.218 1.00 20.00 290 HIS A C 1
ATOM 2087 O O . HIS A 1 274 ? 154.845 152.897 157.089 1.00 20.00 290 HIS A O 1
ATOM 2094 N N . PHE A 1 275 ? 153.874 154.898 156.727 1.00 20.00 291 PHE A N 1
ATOM 2095 C CA . PHE A 1 275 ? 152.761 154.383 155.936 1.00 20.00 291 PHE A CA 1
ATOM 2096 C C . PHE A 1 275 ? 152.865 154.988 154.544 1.00 20.00 291 PHE A C 1
ATOM 2097 O O . PHE A 1 275 ? 152.717 156.204 154.379 1.00 20.00 291 PHE A O 1
ATOM 2105 N N . TYR A 1 276 ? 153.110 154.146 153.547 1.00 20.00 292 TYR A N 1
ATOM 2106 C CA . TYR A 1 276 ? 153.367 154.599 152.189 1.00 20.00 292 TYR A CA 1
ATOM 2107 C C . TYR A 1 276 ? 152.111 154.491 151.336 1.00 20.00 292 TYR A C 1
ATOM 2108 O O . TYR A 1 276 ? 151.403 153.480 151.375 1.00 20.00 292 TYR A O 1
ATOM 2117 N N . PHE A 1 277 ? 151.841 155.542 150.566 1.00 20.00 293 PHE A N 1
ATOM 2118 C CA . PHE A 1 277 ? 150.807 155.519 149.538 1.00 20.00 293 PHE A CA 1
ATOM 2119 C C . PHE A 1 277 ? 151.477 155.140 148.223 1.00 20.00 293 PHE A C 1
ATOM 2120 O O . PHE A 1 277 ? 152.310 155.890 147.704 1.00 20.00 293 PHE A O 1
ATOM 2128 N N . ASN A 1 278 ? 151.118 153.977 147.684 1.00 20.00 294 ASN A N 1
ATOM 2129 C CA . ASN A 1 278 ? 151.874 153.376 146.593 1.00 20.00 294 ASN A CA 1
ATOM 2130 C C . ASN A 1 278 ? 151.256 153.581 145.217 1.00 20.00 294 ASN A C 1
ATOM 2131 O O . ASN A 1 278 ? 151.992 153.639 144.228 1.00 20.00 294 ASN A O 1
ATOM 2136 N N . ILE A 1 279 ? 149.934 153.691 145.118 1.00 20.00 295 ILE A N 1
ATOM 2137 C CA . ILE A 1 279 ? 149.259 153.752 143.825 1.00 20.00 295 ILE A CA 1
ATOM 2138 C C . ILE A 1 279 ? 149.266 155.206 143.363 1.00 20.00 295 ILE A C 1
ATOM 2139 O O . ILE A 1 279 ? 148.420 156.005 143.767 1.00 20.00 295 ILE A O 1
ATOM 2144 N N . LEU A 1 280 ? 150.231 155.548 142.512 1.00 20.00 296 LEU A N 1
ATOM 2145 C CA . LEU A 1 280 ? 150.267 156.871 141.904 1.00 20.00 296 LEU A CA 1
ATOM 2146 C C . LEU A 1 280 ? 149.088 157.041 140.954 1.00 20.00 296 LEU A C 1
ATOM 2147 O O . LEU A 1 280 ? 148.799 156.156 140.143 1.00 20.00 296 LEU A O 1
ATOM 2152 N N . GLN A 1 281 ? 148.407 158.181 141.052 1.00 20.00 297 GLN A N 1
ATOM 2153 C CA . GLN A 1 281 ? 147.207 158.444 140.267 1.00 20.00 297 GLN A CA 1
ATOM 2154 C C . GLN A 1 281 ? 147.416 159.493 139.186 1.00 20.00 297 GLN A C 1
ATOM 2155 O O . GLN A 1 281 ? 147.027 159.276 138.034 1.00 20.00 297 GLN A O 1
ATOM 2161 N N . ALA A 1 282 ? 148.022 160.629 139.521 1.00 20.00 298 ALA A N 1
ATOM 2162 C CA . ALA A 1 282 ? 148.232 161.687 138.543 1.00 20.00 298 ALA A CA 1
ATOM 2163 C C . ALA A 1 282 ? 149.398 162.554 138.989 1.00 20.00 298 ALA A C 1
ATOM 2164 O O . ALA A 1 282 ? 149.734 162.614 140.174 1.00 20.00 298 ALA A O 1
ATOM 2166 N N . VAL A 1 283 ? 150.010 163.226 138.016 1.00 20.00 299 VAL A N 1
ATOM 2167 C CA . VAL A 1 283 ? 151.162 164.091 138.245 1.00 20.00 299 VAL A CA 1
ATOM 2168 C C . VAL A 1 283 ? 150.987 165.346 137.403 1.00 20.00 299 VAL A C 1
ATOM 2169 O O . VAL A 1 283 ? 150.693 165.260 136.207 1.00 20.00 299 VAL A O 1
ATOM 2173 N N . THR A 1 284 ? 151.165 166.508 138.024 1.00 20.00 300 THR A N 1
ATOM 2174 C CA . THR A 1 284 ? 151.057 167.765 137.301 1.00 20.00 300 THR A CA 1
ATOM 2175 C C . THR A 1 284 ? 152.366 168.089 136.588 1.00 20.00 300 THR A C 1
ATOM 2176 O O . THR A 1 284 ? 153.424 167.527 136.883 1.00 20.00 300 THR A O 1
ATOM 2180 N N . ASP A 1 285 ? 152.280 169.012 135.634 1.00 20.00 301 ASP A N 1
ATOM 2181 C CA . ASP A 1 285 ? 153.462 169.492 134.938 1.00 20.00 301 ASP A CA 1
ATOM 2182 C C . ASP A 1 285 ? 154.359 170.284 135.889 1.00 20.00 301 ASP A C 1
ATOM 2183 O O . ASP A 1 285 ? 154.011 170.556 137.042 1.00 20.00 301 ASP A O 1
ATOM 2188 N N . VAL A 1 286 ? 155.535 170.656 135.388 1.00 20.00 302 VAL A N 1
ATOM 2189 C CA . VAL A 1 286 ? 156.445 171.501 136.153 1.00 20.00 302 VAL A CA 1
ATOM 2190 C C . VAL A 1 286 ? 155.804 172.870 136.339 1.00 20.00 302 VAL A C 1
ATOM 2191 O O . VAL A 1 286 ? 155.454 173.545 135.364 1.00 20.00 302 VAL A O 1
ATOM 2195 N N . ILE A 1 287 ? 155.646 173.284 137.593 1.00 20.00 303 ILE A N 1
ATOM 2196 C CA . ILE A 1 287 ? 155.014 174.552 137.933 1.00 20.00 303 ILE A CA 1
ATOM 2197 C C . ILE A 1 287 ? 155.870 175.262 138.973 1.00 20.00 303 ILE A C 1
ATOM 2198 O O . ILE A 1 287 ? 156.250 174.666 139.987 1.00 20.00 303 ILE A O 1
ATOM 2203 N N . ARG A 1 288 ? 156.189 176.526 138.710 1.00 20.00 304 ARG A N 1
ATOM 2204 C CA . ARG A 1 288 ? 156.930 177.327 139.672 1.00 20.00 304 ARG A CA 1
ATOM 2205 C C . ARG A 1 288 ? 156.057 177.647 140.879 1.00 20.00 304 ARG A C 1
ATOM 2206 O O . ARG A 1 288 ? 154.888 178.018 140.741 1.00 20.00 304 ARG A O 1
ATOM 2214 N N . ILE A 1 289 ? 156.633 177.499 142.071 1.00 20.00 305 ILE A N 1
ATOM 2215 C CA . ILE A 1 289 ? 155.920 177.784 143.311 1.00 20.00 305 ILE A CA 1
ATOM 2216 C C . ILE A 1 289 ? 156.917 178.169 144.398 1.00 20.00 305 ILE A C 1
ATOM 2217 O O . ILE A 1 289 ? 157.772 177.368 144.792 1.00 20.00 305 ILE A O 1
ATOM 2222 N N . ASN A 1 290 ? 156.818 179.412 144.873 1.00 20.00 306 ASN A N 1
ATOM 2223 C CA . ASN A 1 290 ? 157.718 179.950 145.894 1.00 20.00 306 ASN A CA 1
ATOM 2224 C C . ASN A 1 290 ? 159.177 179.810 145.462 1.00 20.00 306 ASN A C 1
ATOM 2225 O O . ASN A 1 290 ? 160.047 179.404 146.236 1.00 20.00 306 ASN A O 1
ATOM 2230 N N . GLY A 1 291 ? 159.445 180.144 144.202 1.00 20.00 307 GLY A N 1
ATOM 2231 C CA . GLY A 1 291 ? 160.802 180.099 143.684 1.00 20.00 307 GLY A CA 1
ATOM 2232 C C . GLY A 1 291 ? 161.408 178.715 143.648 1.00 20.00 307 GLY A C 1
ATOM 2233 O O . GLY A 1 291 ? 162.631 178.578 143.756 1.00 20.00 307 GLY A O 1
ATOM 2234 N N . ARG A 1 292 ? 160.584 177.680 143.496 1.00 20.00 308 ARG A N 1
ATOM 2235 C CA . ARG A 1 292 ? 161.056 176.300 143.462 1.00 20.00 308 ARG A CA 1
ATOM 2236 C C . ARG A 1 292 ? 160.270 175.539 142.408 1.00 20.00 308 ARG A C 1
ATOM 2237 O O . ARG A 1 292 ? 159.050 175.399 142.528 1.00 20.00 308 ARG A O 1
ATOM 2245 N N . ASP A 1 293 ? 160.961 175.055 141.378 1.00 20.00 309 ASP A N 1
ATOM 2246 C CA . ASP A 1 293 ? 160.303 174.263 140.348 1.00 20.00 309 ASP A CA 1
ATOM 2247 C C . ASP A 1 293 ? 159.869 172.932 140.949 1.00 20.00 309 ASP A C 1
ATOM 2248 O O . ASP A 1 293 ? 160.707 172.142 141.394 1.00 20.00 309 ASP A O 1
ATOM 2253 N N . VAL A 1 294 ? 158.561 172.685 140.962 1.00 20.00 310 VAL A N 1
ATOM 2254 C CA . VAL A 1 294 ? 157.979 171.582 141.716 1.00 20.00 310 VAL A CA 1
ATOM 2255 C C . VAL A 1 294 ? 156.857 170.966 140.893 1.00 20.00 310 VAL A C 1
ATOM 2256 O O . VAL A 1 294 ? 156.171 171.653 140.132 1.00 20.00 310 VAL A O 1
ATOM 2260 N N . VAL A 1 295 ? 156.677 169.655 141.044 1.00 20.00 311 VAL A N 1
ATOM 2261 C CA . VAL A 1 295 ? 155.530 168.944 140.499 1.00 20.00 311 VAL A CA 1
ATOM 2262 C C . VAL A 1 295 ? 154.769 168.310 141.653 1.00 20.00 311 VAL A C 1
ATOM 2263 O O . VAL A 1 295 ? 155.371 167.855 142.633 1.00 20.00 311 VAL A O 1
ATOM 2267 N N . LEU A 1 296 ? 153.445 168.303 141.549 1.00 20.00 312 LEU A N 1
ATOM 2268 C CA . LEU A 1 296 ? 152.588 167.680 142.546 1.00 20.00 312 LEU A CA 1
ATOM 2269 C C . LEU A 1 296 ? 152.052 166.363 142.006 1.00 20.00 312 LEU A C 1
ATOM 2270 O O . LEU A 1 296 ? 151.760 166.242 140.813 1.00 20.00 312 LEU A O 1
ATOM 2275 N N . ALA A 1 297 ? 151.925 165.378 142.890 1.00 20.00 313 ALA A N 1
ATOM 2276 C CA . ALA A 1 297 ? 151.478 164.050 142.504 1.00 20.00 313 ALA A CA 1
ATOM 2277 C C . ALA A 1 297 ? 150.546 163.498 143.570 1.00 20.00 313 ALA A C 1
ATOM 2278 O O . ALA A 1 297 ? 150.790 163.671 144.767 1.00 20.00 313 ALA A O 1
ATOM 2280 N N . THR A 1 298 ? 149.482 162.837 143.129 1.00 20.00 314 THR A N 1
ATOM 2281 C CA . THR A 1 298 ? 148.531 162.200 144.026 1.00 20.00 314 THR A CA 1
ATOM 2282 C C . THR A 1 298 ? 148.830 160.711 144.123 1.00 20.00 314 THR A C 1
ATOM 2283 O O . THR A 1 298 ? 149.083 160.049 143.112 1.00 20.00 314 THR A O 1
ATOM 2287 N N . PHE A 1 299 ? 148.793 160.189 145.345 1.00 20.00 315 PHE A N 1
ATOM 2288 C CA . PHE A 1 299 ? 149.038 158.780 145.607 1.00 20.00 315 PHE A CA 1
ATOM 2289 C C . PHE A 1 299 ? 147.869 158.215 146.398 1.00 20.00 315 PHE A C 1
ATOM 2290 O O . PHE A 1 299 ? 147.224 158.927 147.173 1.00 20.00 315 PHE A O 1
ATOM 2298 N N . SER A 1 300 ? 147.598 156.928 146.198 1.00 20.00 316 SER A N 1
ATOM 2299 C CA . SER A 1 300 ? 146.497 156.267 146.880 1.00 20.00 316 SER A CA 1
ATOM 2300 C C . SER A 1 300 ? 146.926 154.882 147.342 1.00 20.00 316 SER A C 1
ATOM 2301 O O . SER A 1 300 ? 147.969 154.360 146.943 1.00 20.00 316 SER A O 1
ATOM 2304 N N . THR A 1 301 ? 146.099 154.294 148.201 1.00 20.00 317 THR A N 1
ATOM 2305 C CA . THR A 1 301 ? 146.296 152.936 148.677 1.00 20.00 317 THR A CA 1
ATOM 2306 C C . THR A 1 301 ? 145.836 151.930 147.626 1.00 20.00 317 THR A C 1
ATOM 2307 O O . THR A 1 301 ? 145.026 152.257 146.754 1.00 20.00 317 THR A O 1
ATOM 2311 N N . PRO A 1 302 ? 146.352 150.700 147.675 1.00 20.00 318 PRO A N 1
ATOM 2312 C CA . PRO A 1 302 ? 145.953 149.692 146.685 1.00 20.00 318 PRO A CA 1
ATOM 2313 C C . PRO A 1 302 ? 144.453 149.434 146.697 1.00 20.00 318 PRO A C 1
ATOM 2314 O O . PRO A 1 302 ? 143.738 149.773 147.642 1.00 20.00 318 PRO A O 1
ATOM 2318 N N . TYR A 1 303 ? 143.980 148.815 145.612 1.00 20.00 319 TYR A N 1
ATOM 2319 C CA . TYR A 1 303 ? 142.549 148.569 145.461 1.00 20.00 319 TYR A CA 1
ATOM 2320 C C . TYR A 1 303 ? 142.034 147.562 146.479 1.00 20.00 319 TYR A C 1
ATOM 2321 O O . TYR A 1 303 ? 140.877 147.651 146.905 1.00 20.00 319 TYR A O 1
ATOM 2330 N N . ASN A 1 304 ? 142.868 146.601 146.883 1.00 20.00 320 ASN A N 1
ATOM 2331 C CA . ASN A 1 304 ? 142.479 145.587 147.854 1.00 20.00 320 ASN A CA 1
ATOM 2332 C C . ASN A 1 304 ? 142.858 145.966 149.280 1.00 20.00 320 ASN A C 1
ATOM 2333 O O . ASN A 1 304 ? 143.083 145.079 150.114 1.00 20.00 320 ASN A O 1
ATOM 2335 N N . SER A 1 305 ? 142.933 147.259 149.583 1.00 20.00 321 SER A N 1
ATOM 2336 C CA . SER A 1 305 ? 143.261 147.746 150.915 1.00 20.00 321 SER A CA 1
ATOM 2337 C C . SER A 1 305 ? 142.254 148.816 151.320 1.00 20.00 321 SER A C 1
ATOM 2338 O O . SER A 1 305 ? 141.315 149.129 150.583 1.00 20.00 321 SER A O 1
ATOM 2341 N N . ILE A 1 306 ? 142.455 149.372 152.507 1.00 20.00 322 ILE A N 1
ATOM 2342 C CA . ILE A 1 306 ? 141.564 150.421 153.016 1.00 20.00 322 ILE A CA 1
ATOM 2343 C C . ILE A 1 306 ? 141.699 151.660 152.137 1.00 20.00 322 ILE A C 1
ATOM 2344 O O . ILE A 1 306 ? 142.830 152.084 151.840 1.00 20.00 322 ILE A O 1
ATOM 2349 N N . PRO A 1 307 ? 140.597 152.265 151.690 1.00 20.00 323 PRO A N 1
ATOM 2350 C CA . PRO A 1 307 ? 140.702 153.406 150.769 1.00 20.00 323 PRO A CA 1
ATOM 2351 C C . PRO A 1 307 ? 141.351 154.608 151.442 1.00 20.00 323 PRO A C 1
ATOM 2352 O O . PRO A 1 307 ? 140.967 155.006 152.544 1.00 20.00 323 PRO A O 1
ATOM 2356 N N . GLY A 1 308 ? 142.340 155.181 150.764 1.00 20.00 324 GLY A N 1
ATOM 2357 C CA . GLY A 1 308 ? 143.011 156.369 151.254 1.00 20.00 324 GLY A CA 1
ATOM 2358 C C . GLY A 1 308 ? 143.787 157.026 150.139 1.00 20.00 324 GLY A C 1
ATOM 2359 O O . GLY A 1 308 ? 144.211 156.366 149.185 1.00 20.00 324 GLY A O 1
ATOM 2360 N N . SER A 1 309 ? 143.974 158.339 150.257 1.00 20.00 325 SER A N 1
ATOM 2361 C CA . SER A 1 309 ? 144.620 159.118 149.213 1.00 20.00 325 SER A CA 1
ATOM 2362 C C . SER A 1 309 ? 145.480 160.205 149.839 1.00 20.00 325 SER A C 1
ATOM 2363 O O . SER A 1 309 ? 145.178 160.712 150.922 1.00 20.00 325 SER A O 1
ATOM 2366 N N . ALA A 1 310 ? 146.558 160.558 149.141 1.00 20.00 326 ALA A N 1
ATOM 2367 C CA . ALA A 1 310 ? 147.499 161.553 149.630 1.00 20.00 326 ALA A CA 1
ATOM 2368 C C . ALA A 1 310 ? 148.063 162.334 148.454 1.00 20.00 326 ALA A C 1
ATOM 2369 O O . ALA A 1 310 ? 148.257 161.790 147.364 1.00 20.00 326 ALA A O 1
ATOM 2371 N N . VAL A 1 311 ? 148.326 163.616 148.689 1.00 20.00 327 VAL A N 1
ATOM 2372 C CA . VAL A 1 311 ? 148.924 164.502 147.696 1.00 20.00 327 VAL A CA 1
ATOM 2373 C C . VAL A 1 311 ? 150.305 164.903 148.195 1.00 20.00 327 VAL A C 1
ATOM 2374 O O . VAL A 1 311 ? 150.433 165.518 149.261 1.00 20.00 327 VAL A O 1
ATOM 2378 N N . CYS A 1 312 ? 151.334 164.561 147.426 1.00 20.00 328 CYS A N 1
ATOM 2379 C CA . CYS A 1 312 ? 152.706 164.916 147.751 1.00 20.00 328 CYS A CA 1
ATOM 2380 C C . CYS A 1 312 ? 153.281 165.815 146.666 1.00 20.00 328 CYS A C 1
ATOM 2381 O O . CYS A 1 312 ? 152.927 165.702 145.489 1.00 20.00 328 CYS A O 1
ATOM 2384 N N . ALA A 1 313 ? 154.175 166.709 147.076 1.00 20.00 329 ALA A N 1
ATOM 2385 C CA . ALA A 1 313 ? 154.874 167.603 146.167 1.00 20.00 329 ALA A CA 1
ATOM 2386 C C . ALA A 1 313 ? 156.351 167.239 146.135 1.00 20.00 329 ALA A C 1
ATOM 2387 O O . ALA A 1 313 ? 156.927 166.855 147.157 1.00 20.00 329 ALA A O 1
ATOM 2389 N N . TYR A 1 314 ? 156.962 167.364 144.959 1.00 20.00 330 TYR A N 1
ATOM 2390 C CA . TYR A 1 314 ? 158.352 166.978 144.760 1.00 20.00 330 TYR A CA 1
ATOM 2391 C C . TYR A 1 314 ? 159.091 168.099 144.047 1.00 20.00 330 TYR A C 1
ATOM 2392 O O . TYR A 1 314 ? 158.644 168.574 142.999 1.00 20.00 330 TYR A O 1
ATOM 2401 N N . ASP A 1 315 ? 160.219 168.514 144.616 1.00 20.00 331 ASP A N 1
ATOM 2402 C CA . ASP A 1 315 ? 161.046 169.544 144.005 1.00 20.00 331 ASP A CA 1
ATOM 2403 C C . ASP A 1 315 ? 161.884 168.926 142.893 1.00 20.00 331 ASP A C 1
ATOM 2404 O O . ASP A 1 315 ? 162.513 167.881 143.086 1.00 20.00 331 ASP A O 1
ATOM 2409 N N . MET A 1 316 ? 161.882 169.571 141.724 1.00 20.00 332 MET A N 1
ATOM 2410 C CA . MET A 1 316 ? 162.641 169.053 140.591 1.00 20.00 332 MET A CA 1
ATOM 2411 C C . MET A 1 316 ? 164.133 168.988 140.891 1.00 20.00 332 MET A C 1
ATOM 2412 O O . MET A 1 316 ? 164.846 168.164 140.306 1.00 20.00 332 MET A O 1
ATOM 2417 N N . LEU A 1 317 ? 164.625 169.846 141.787 1.00 20.00 333 LEU A N 1
ATOM 2418 C CA . LEU A 1 317 ? 166.022 169.754 142.198 1.00 20.00 333 LEU A CA 1
ATOM 2419 C C . LEU A 1 317 ? 166.285 168.465 142.964 1.00 20.00 333 LEU A C 1
ATOM 2420 O O . LEU A 1 317 ? 167.318 167.816 142.762 1.00 20.00 333 LEU A O 1
ATOM 2425 N N . ASP A 1 318 ? 165.364 168.080 143.852 1.00 20.00 334 ASP A N 1
ATOM 2426 C CA . ASP A 1 318 ? 165.513 166.822 144.576 1.00 20.00 334 ASP A CA 1
ATOM 2427 C C . ASP A 1 318 ? 165.437 165.630 143.630 1.00 20.00 334 ASP A C 1
ATOM 2428 O O . ASP A 1 318 ? 166.166 164.646 143.803 1.00 20.00 334 ASP A O 1
ATOM 2433 N N . ILE A 1 319 ? 164.555 165.697 142.631 1.00 20.00 335 ILE A N 1
ATOM 2434 C CA . ILE A 1 319 ? 164.468 164.628 141.638 1.00 20.00 335 ILE A CA 1
ATOM 2435 C C . ILE A 1 319 ? 165.774 164.522 140.862 1.00 20.00 335 ILE A C 1
ATOM 2436 O O . ILE A 1 319 ? 166.330 163.432 140.689 1.00 20.00 335 ILE A O 1
ATOM 2441 N N . ALA A 1 320 ? 166.280 165.657 140.375 1.00 20.00 336 ALA A N 1
ATOM 2442 C CA . ALA A 1 320 ? 167.543 165.650 139.645 1.00 20.00 336 ALA A CA 1
ATOM 2443 C C . ALA A 1 320 ? 168.701 165.194 140.523 1.00 20.00 336 ALA A C 1
ATOM 2444 O O . ALA A 1 320 ? 169.695 164.665 140.012 1.00 20.00 336 ALA A O 1
ATOM 2446 N N 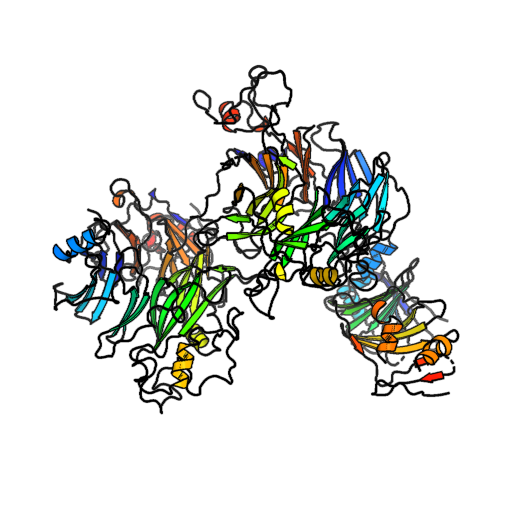. SER A 1 321 ? 168.596 165.388 141.838 1.00 20.00 337 SER A N 1
ATOM 2447 C CA . SER A 1 321 ? 169.664 165.010 142.753 1.00 20.00 337 SER A CA 1
ATOM 2448 C C . SER A 1 321 ? 169.609 163.550 143.184 1.00 20.00 337 SER A C 1
ATOM 2449 O O . SER A 1 321 ? 170.644 163.000 143.577 1.00 20.00 337 SER A O 1
ATOM 2452 N N . VAL A 1 322 ? 168.440 162.908 143.123 1.00 20.00 338 VAL A N 1
ATOM 2453 C CA . VAL A 1 322 ? 168.359 161.506 143.517 1.00 20.00 338 VAL A CA 1
ATOM 2454 C C . VAL A 1 322 ? 168.975 160.596 142.462 1.00 20.00 338 VAL A C 1
ATOM 2455 O O . VAL A 1 322 ? 169.383 159.473 142.780 1.00 20.00 338 VAL A O 1
ATOM 2459 N N . PHE A 1 323 ? 169.066 161.052 141.215 1.00 20.00 339 PHE A N 1
ATOM 2460 C CA . PHE A 1 323 ? 169.680 160.273 140.150 1.00 20.00 339 PHE A CA 1
ATOM 2461 C C . PHE A 1 323 ? 171.187 160.468 140.072 1.00 20.00 339 PHE A C 1
ATOM 2462 O O . PHE A 1 323 ? 171.826 159.899 139.182 1.00 20.00 339 PHE A O 1
ATOM 2470 N N . THR A 1 324 ? 171.766 161.256 140.975 1.00 20.00 340 THR A N 1
ATOM 2471 C CA . THR A 1 324 ? 173.211 161.373 141.102 1.00 20.00 340 THR A CA 1
ATOM 2472 C C . THR A 1 324 ? 173.762 160.562 142.266 1.00 20.00 340 THR A C 1
ATOM 2473 O O . THR A 1 324 ? 174.962 160.639 142.546 1.00 20.00 340 THR A O 1
ATOM 2477 N N . GLY A 1 325 ? 172.918 159.794 142.947 1.00 20.00 341 GLY A N 1
ATOM 2478 C CA . GLY A 1 325 ? 173.327 159.003 144.087 1.00 20.00 341 GLY A CA 1
ATOM 2479 C C . GLY A 1 325 ? 173.813 157.626 143.691 1.00 20.00 341 GLY A C 1
ATOM 2480 O O . GLY A 1 325 ? 174.203 157.375 142.548 1.00 20.00 341 GLY A O 1
ATOM 2481 N N . ARG A 1 326 ? 173.788 156.720 144.662 1.00 20.00 342 ARG A N 1
ATOM 2482 C CA . ARG A 1 326 ? 174.278 155.364 144.470 1.00 20.00 342 ARG A CA 1
ATOM 2483 C C . ARG A 1 326 ? 173.175 154.461 143.932 1.00 20.00 342 ARG A C 1
ATOM 2484 O O . ARG A 1 326 ? 171.985 154.698 144.153 1.00 20.00 342 ARG A O 1
ATOM 2492 N N . PHE A 1 327 ? 173.588 153.421 143.217 1.00 20.00 343 PHE A N 1
ATOM 2493 C CA . PHE A 1 327 ? 172.675 152.437 142.659 1.00 20.00 343 PHE A CA 1
ATOM 2494 C C . PHE A 1 327 ? 172.521 151.259 143.617 1.00 20.00 343 PHE A C 1
ATOM 2495 O O . PHE A 1 327 ? 173.349 151.034 144.501 1.00 20.00 343 PHE A O 1
ATOM 2503 N N . LYS A 1 328 ? 171.442 150.504 143.430 1.00 20.00 344 LYS A N 1
ATOM 2504 C CA . LYS A 1 328 ? 171.162 149.335 144.250 1.00 20.00 344 LYS A CA 1
ATOM 2505 C C . LYS A 1 328 ? 171.098 148.087 143.379 1.00 20.00 344 LYS A C 1
ATOM 2506 O O . LYS A 1 328 ? 170.649 148.132 142.230 1.00 20.00 344 LYS A O 1
ATOM 2512 N N . GLU A 1 329 ? 171.561 146.971 143.940 1.00 20.00 345 GLU A N 1
ATOM 2513 C CA . GLU A 1 329 ? 171.705 145.723 143.205 1.00 20.00 345 GLU A CA 1
ATOM 2514 C C . GLU A 1 329 ? 171.374 144.561 144.131 1.00 20.00 345 GLU A C 1
ATOM 2515 O O . GLU A 1 329 ? 171.088 144.744 145.318 1.00 20.00 345 GLU A O 1
ATOM 2521 N N . GLN A 1 330 ? 171.414 143.353 143.576 1.00 20.00 346 GLN A N 1
ATOM 2522 C CA . GLN A 1 330 ? 171.280 142.114 144.338 1.00 20.00 346 GLN A CA 1
ATOM 2523 C C . GLN A 1 330 ? 172.609 141.370 144.258 1.00 20.00 346 GLN A C 1
ATOM 2524 O O . GLN A 1 330 ? 172.939 140.783 143.223 1.00 20.00 346 GLN A O 1
ATOM 2530 N N . LYS A 1 331 ? 173.377 141.412 145.351 1.00 20.00 347 LYS A N 1
ATOM 2531 C CA . LYS A 1 331 ? 174.646 140.692 145.395 1.00 20.00 347 LYS A CA 1
ATOM 2532 C C . LYS A 1 331 ? 174.445 139.204 145.134 1.00 20.00 347 LYS A C 1
ATOM 2533 O O . LYS A 1 331 ? 175.249 138.572 144.439 1.00 20.00 347 LYS A O 1
ATOM 2535 N N . SER A 1 332 ? 173.379 138.631 145.681 1.00 20.00 348 SER A N 1
ATOM 2536 C CA . SER A 1 332 ? 172.992 137.253 145.433 1.00 20.00 348 SER A CA 1
ATOM 2537 C C . SER A 1 332 ? 171.497 137.189 145.165 1.00 20.00 348 SER A C 1
ATOM 2538 O O . SER A 1 332 ? 170.736 138.018 145.674 1.00 20.00 348 SER A O 1
ATOM 2541 N N . PRO A 1 333 ? 171.050 136.228 144.357 1.00 20.00 349 PRO A N 1
ATOM 2542 C CA . PRO A 1 333 ? 169.615 136.127 144.062 1.00 20.00 349 PRO A CA 1
ATOM 2543 C C . PRO A 1 333 ? 168.803 135.893 145.327 1.00 20.00 349 PRO A C 1
ATOM 2544 O O . PRO A 1 333 ? 169.241 135.202 146.250 1.00 20.00 349 PRO A O 1
ATOM 2548 N N . ASP A 1 334 ? 167.607 136.478 145.355 1.00 20.00 350 ASP A N 1
ATOM 2549 C CA . ASP A 1 334 ? 166.702 136.409 146.502 1.00 20.00 350 ASP A CA 1
ATOM 2550 C C . ASP A 1 334 ? 167.403 136.874 147.779 1.00 20.00 350 ASP A C 1
ATOM 2551 O O . ASP A 1 334 ? 167.556 136.132 148.751 1.00 20.00 350 ASP A O 1
ATOM 2556 N N . SER A 1 335 ? 167.832 138.134 147.759 1.00 20.00 351 SER A N 1
ATOM 2557 C CA . SER A 1 335 ? 168.495 138.738 148.904 1.00 20.00 351 SER A CA 1
ATOM 2558 C C . SER A 1 335 ? 168.111 140.209 148.980 1.00 20.00 351 SER A C 1
ATOM 2559 O O . SER A 1 335 ? 167.518 140.768 148.054 1.00 20.00 351 SER A O 1
ATOM 2562 N N . THR A 1 336 ? 168.452 140.829 150.108 1.00 20.00 352 THR A N 1
ATOM 2563 C CA . THR A 1 336 ? 168.178 142.247 150.297 1.00 20.00 352 THR A CA 1
ATOM 2564 C C . THR A 1 336 ? 168.974 143.088 149.306 1.00 20.00 352 THR A C 1
ATOM 2565 O O . THR A 1 336 ? 170.119 142.772 148.973 1.00 20.00 352 THR A O 1
ATOM 2569 N N . TRP A 1 337 ? 168.355 144.168 148.836 1.00 20.00 353 TRP A N 1
ATOM 2570 C CA . TRP A 1 337 ? 169.017 145.094 147.928 1.00 20.00 353 TRP A CA 1
ATOM 2571 C C . TRP A 1 337 ? 169.932 146.028 148.711 1.00 20.00 353 TRP A C 1
ATOM 2572 O O . TRP A 1 337 ? 169.524 146.607 149.722 1.00 20.00 353 TRP A O 1
ATOM 2583 N N . THR A 1 338 ? 171.168 146.175 148.240 1.00 20.00 354 THR A N 1
ATOM 2584 C CA . THR A 1 338 ? 172.158 147.001 148.908 1.00 20.00 354 THR A CA 1
ATOM 2585 C C . THR A 1 338 ? 172.684 148.074 147.961 1.00 20.00 354 THR A C 1
ATOM 2586 O O . THR A 1 338 ? 172.746 147.858 146.747 1.00 20.00 354 THR A O 1
ATOM 2590 N N . PRO A 1 339 ? 173.070 149.238 148.485 1.00 20.00 355 PRO A N 1
ATOM 2591 C CA . PRO A 1 339 ? 173.569 150.308 147.611 1.00 20.00 355 PRO A CA 1
ATOM 2592 C C . PRO A 1 339 ? 174.965 149.992 147.093 1.00 20.00 355 PRO A C 1
ATOM 2593 O O . PRO A 1 339 ? 175.870 149.665 147.865 1.00 20.00 355 PRO A O 1
ATOM 2597 N N . VAL A 1 340 ? 175.128 150.082 145.777 1.00 20.00 356 VAL A N 1
ATOM 2598 C CA . VAL A 1 340 ? 176.431 149.807 145.160 1.00 20.00 356 VAL A CA 1
ATOM 2599 C C . VAL A 1 340 ? 177.444 150.841 145.636 1.00 20.00 356 VAL A C 1
ATOM 2600 O O . VAL A 1 340 ? 177.189 152.056 145.520 1.00 20.00 356 VAL A O 1
ATOM 2604 N N . PRO A 1 341 ? 178.588 150.432 146.181 1.00 20.00 357 PRO A N 1
ATOM 2605 C CA . PRO A 1 341 ? 179.609 151.411 146.568 1.00 20.00 357 PRO A CA 1
ATOM 2606 C C . PRO A 1 341 ? 180.144 152.161 145.357 1.00 20.00 357 PRO A C 1
ATOM 2607 O O . PRO A 1 341 ? 180.263 151.612 144.259 1.00 20.00 357 PRO A O 1
ATOM 2611 N N . ASP A 1 342 ? 180.462 153.440 145.572 1.00 20.00 358 ASP A N 1
ATOM 2612 C CA . ASP A 1 342 ? 180.915 154.289 144.475 1.00 20.00 358 ASP A CA 1
ATOM 2613 C C . ASP A 1 342 ? 182.253 153.822 143.914 1.00 20.00 358 ASP A C 1
ATOM 2614 O O . ASP A 1 342 ? 182.530 154.026 142.727 1.00 20.00 358 ASP A O 1
ATOM 2619 N N . GLU A 1 343 ? 183.087 153.190 144.743 1.00 20.00 359 GLU A N 1
ATOM 2620 C CA . GLU A 1 343 ? 184.412 152.756 144.314 1.00 20.00 359 GLU A CA 1
ATOM 2621 C C . GLU A 1 343 ? 184.377 151.704 143.212 1.00 20.00 359 GLU A C 1
ATOM 2622 O O . GLU A 1 343 ? 185.427 151.411 142.631 1.00 20.00 359 GLU A O 1
ATOM 2628 N N . ARG A 1 344 ? 183.211 151.132 142.907 1.00 20.00 360 ARG A N 1
ATOM 2629 C CA . ARG A 1 344 ? 183.104 150.107 141.879 1.00 20.00 360 ARG A CA 1
ATOM 2630 C C . ARG A 1 344 ? 182.392 150.590 140.623 1.00 20.00 360 ARG A C 1
ATOM 2631 O O . ARG A 1 344 ? 182.443 149.902 139.598 1.00 20.00 360 ARG A O 1
ATOM 2639 N N . VAL A 1 345 ? 181.752 151.749 140.668 1.00 20.00 361 VAL A N 1
ATOM 2640 C CA . VAL A 1 345 ? 181.103 152.313 139.483 1.00 20.00 361 VAL A CA 1
ATOM 2641 C C . VAL A 1 345 ? 182.174 152.909 138.572 1.00 20.00 361 VAL A C 1
ATOM 2642 O O . VAL A 1 345 ? 183.012 153.691 139.049 1.00 20.00 361 VAL A O 1
ATOM 2646 N N . PRO A 1 346 ? 182.193 152.565 137.283 1.00 20.00 362 PRO A N 1
ATOM 2647 C CA . PRO A 1 346 ? 183.167 153.180 136.374 1.00 20.00 362 PRO A CA 1
ATOM 2648 C C . PRO A 1 346 ? 182.924 154.677 136.278 1.00 20.00 362 PRO A C 1
ATOM 2649 O O . PRO A 1 346 ? 181.808 155.158 136.487 1.00 20.00 362 PRO A O 1
ATOM 2653 N N . LYS A 1 347 ? 183.976 155.424 135.945 1.00 20.00 363 LYS A N 1
ATOM 2654 C CA . LYS A 1 347 ? 183.795 156.862 136.083 1.00 20.00 363 LYS A CA 1
ATOM 2655 C C . LYS A 1 347 ? 183.667 157.582 134.747 1.00 20.00 363 LYS A C 1
ATOM 2656 O O . LYS A 1 347 ? 184.469 158.474 134.437 1.00 20.00 363 LYS A O 1
ATOM 2662 N N . PRO A 1 348 ? 182.679 157.224 133.931 1.00 20.00 364 PRO A N 1
ATOM 2663 C CA . PRO A 1 348 ? 181.654 158.200 133.550 1.00 20.00 364 PRO A CA 1
ATOM 2664 C C . PRO A 1 348 ? 180.382 157.888 134.322 1.00 20.00 364 PRO A C 1
ATOM 2665 O O . PRO A 1 348 ? 180.043 156.711 134.484 1.00 20.00 364 PRO A O 1
ATOM 2669 N N . ARG A 1 349 ? 179.676 158.893 134.812 1.00 20.00 365 ARG A N 1
ATOM 2670 C CA . ARG A 1 349 ? 178.504 158.610 135.631 1.00 20.00 365 ARG A CA 1
ATOM 2671 C C . ARG A 1 349 ? 177.389 158.037 134.763 1.00 20.00 365 ARG A C 1
ATOM 2672 O O . ARG A 1 349 ? 177.029 158.642 133.746 1.00 20.00 365 ARG A O 1
ATOM 2680 N N . PRO A 1 350 ? 176.827 156.880 135.117 1.00 20.00 366 PRO A N 1
ATOM 2681 C CA . PRO A 1 350 ? 175.717 156.329 134.329 1.00 20.00 366 PRO A CA 1
ATOM 2682 C C . PRO A 1 350 ? 174.460 157.170 134.465 1.00 20.00 366 PRO A C 1
ATOM 2683 O O . PRO A 1 350 ? 173.856 157.226 135.541 1.00 20.00 366 PRO A O 1
ATOM 2687 N N . GLY A 1 351 ? 174.060 157.830 133.384 1.00 20.00 367 GLY A N 1
ATOM 2688 C CA . GLY A 1 351 ? 172.869 158.659 133.372 1.00 20.00 367 GLY A CA 1
ATOM 2689 C C . GLY A 1 351 ? 173.113 160.112 133.029 1.00 20.00 367 GLY A C 1
ATOM 2690 O O . GLY A 1 351 ? 172.149 160.828 132.720 1.00 20.00 367 GLY A O 1
ATOM 2691 N N . CYS A 1 352 ? 174.356 160.585 133.066 1.00 20.00 368 CYS A N 1
ATOM 2692 C CA . CYS A 1 352 ? 174.656 161.951 132.668 1.00 20.00 368 CYS A CA 1
ATOM 2693 C C . CYS A 1 352 ? 174.693 162.060 131.151 1.00 20.00 368 CYS A C 1
ATOM 2694 O O . CYS A 1 352 ? 175.231 161.189 130.463 1.00 20.00 368 CYS A O 1
ATOM 2697 N N . CYS A 1 353 ? 174.114 163.138 130.633 1.00 20.00 369 CYS A N 1
ATOM 2698 C CA . CYS A 1 353 ? 173.988 163.312 129.195 1.00 20.00 369 CYS A CA 1
ATOM 2699 C C . CYS A 1 353 ? 175.327 163.709 128.590 1.00 20.00 369 CYS A C 1
ATOM 2700 O O . CYS A 1 353 ? 176.096 164.467 129.189 1.00 20.00 369 CYS A O 1
ATOM 2703 N N . ALA A 1 354 ? 175.608 163.175 127.403 1.00 20.00 370 ALA A N 1
ATOM 2704 C CA . ALA A 1 354 ? 176.848 163.490 126.708 1.00 20.00 370 ALA A CA 1
ATOM 2705 C C . ALA A 1 354 ? 176.969 164.990 126.467 1.00 20.00 370 ALA A C 1
ATOM 2706 O O . ALA A 1 354 ? 175.986 165.670 126.164 1.00 20.00 370 ALA A O 1
ATOM 2708 N N . GLY A 1 355 ? 178.190 165.503 126.605 1.00 20.00 371 GLY A N 1
ATOM 2709 C CA . GLY A 1 355 ? 178.458 166.908 126.396 1.00 20.00 371 GLY A CA 1
ATOM 2710 C C . GLY A 1 355 ? 178.159 167.804 127.576 1.00 20.00 371 GLY A C 1
ATOM 2711 O O . GLY A 1 355 ? 178.278 169.029 127.446 1.00 20.00 371 GLY A O 1
ATOM 2712 N N . SER A 1 356 ? 177.776 167.242 128.719 1.00 20.00 372 SER A N 1
ATOM 2713 C CA . SER A 1 356 ? 177.512 168.024 129.916 1.00 20.00 372 SER A CA 1
ATOM 2714 C C . SER A 1 356 ? 178.813 168.224 130.691 1.00 20.00 372 SER A C 1
ATOM 2715 O O . SER A 1 356 ? 179.908 167.941 130.195 1.00 20.00 372 SER A O 1
ATOM 2718 N N . SER A 1 357 ? 178.704 168.730 131.918 1.00 20.00 373 SER A N 1
ATOM 2719 C CA . SER A 1 357 ? 179.882 168.953 132.746 1.00 20.00 373 SER A CA 1
ATOM 2720 C C . SER A 1 357 ? 180.606 167.640 133.017 1.00 20.00 373 SER A C 1
ATOM 2721 O O . SER A 1 357 ? 179.981 166.607 133.273 1.00 20.00 373 SER A O 1
ATOM 2724 N N . SER A 1 358 ? 181.937 167.687 132.948 1.00 20.00 374 SER A N 1
ATOM 2725 C CA . SER A 1 358 ? 182.837 166.567 133.217 1.00 20.00 374 SER A CA 1
ATOM 2726 C C . SER A 1 358 ? 182.666 165.412 132.235 1.00 20.00 374 SER A C 1
ATOM 2727 O O . SER A 1 358 ? 183.297 164.362 132.408 1.00 20.00 374 SER A O 1
ATOM 2730 N N . LEU A 1 359 ? 181.829 165.572 131.207 1.00 20.00 375 LEU A N 1
ATOM 2731 C CA . LEU A 1 359 ? 181.672 164.564 130.164 1.00 20.00 375 LEU A CA 1
ATOM 2732 C C . LEU A 1 359 ? 181.900 165.146 128.774 1.00 20.00 375 LEU A C 1
ATOM 2733 O O . LEU A 1 359 ? 181.454 164.559 127.783 1.00 20.00 375 LEU A O 1
ATOM 2738 N N . GLU A 1 360 ? 182.573 166.297 128.684 1.00 20.00 376 GLU A N 1
ATOM 2739 C CA . GLU A 1 360 ? 182.806 166.945 127.396 1.00 20.00 376 GLU A CA 1
ATOM 2740 C C . GLU A 1 360 ? 183.558 166.053 126.416 1.00 20.00 376 GLU A C 1
ATOM 2741 O O . GLU A 1 360 ? 183.468 166.272 125.203 1.00 20.00 376 GLU A O 1
ATOM 2747 N N . ARG A 1 361 ? 184.295 165.055 126.908 1.00 20.00 377 ARG A N 1
ATOM 2748 C CA . ARG A 1 361 ? 185.076 164.189 126.034 1.00 20.00 377 ARG A CA 1
ATOM 2749 C C . ARG A 1 361 ? 184.216 163.211 125.243 1.00 20.00 377 ARG A C 1
ATOM 2750 O O . ARG A 1 361 ? 184.745 162.521 124.366 1.00 20.00 377 ARG A O 1
ATOM 2758 N N . TYR A 1 362 ? 182.918 163.134 125.526 1.00 20.00 378 TYR A N 1
ATOM 2759 C CA . TYR A 1 362 ? 182.003 162.234 124.831 1.00 20.00 378 TYR A CA 1
ATOM 2760 C C . TYR A 1 362 ? 181.026 163.078 124.023 1.00 20.00 378 TYR A C 1
ATOM 2761 O O . TYR A 1 362 ? 180.169 163.761 124.594 1.00 20.00 378 TYR A O 1
ATOM 2770 N N . ALA A 1 363 ? 181.163 163.035 122.696 1.00 20.00 379 ALA A N 1
ATOM 2771 C CA . ALA A 1 363 ? 180.300 163.827 121.826 1.00 20.00 379 ALA A CA 1
ATOM 2772 C C . ALA A 1 363 ? 178.838 163.425 121.987 1.00 20.00 379 ALA A C 1
ATOM 2773 O O . ALA A 1 363 ? 177.983 164.252 122.318 1.00 20.00 379 ALA A O 1
ATOM 2775 N N . THR A 1 364 ? 178.534 162.149 121.755 1.00 20.00 380 THR A N 1
ATOM 2776 C CA . THR A 1 364 ? 177.172 161.641 121.834 1.00 20.00 380 THR A CA 1
ATOM 2777 C C . THR A 1 364 ? 177.179 160.325 122.598 1.00 20.00 380 THR A C 1
ATOM 2778 O O . THR A 1 364 ? 178.233 159.796 122.960 1.00 20.00 380 THR A O 1
ATOM 2782 N N . SER A 1 365 ? 175.977 159.799 122.846 1.00 20.00 381 SER A N 1
ATOM 2783 C CA . SER A 1 365 ? 175.839 158.574 123.625 1.00 20.00 381 SER A CA 1
ATOM 2784 C C . SER A 1 365 ? 176.486 157.375 122.945 1.00 20.00 381 SER A C 1
ATOM 2785 O O . SER A 1 365 ? 176.804 156.392 123.623 1.00 20.00 381 SER A O 1
ATOM 2788 N N . ASN A 1 366 ? 176.680 157.429 121.625 1.00 20.00 382 ASN A N 1
ATOM 2789 C CA . ASN A 1 366 ? 177.284 156.310 120.910 1.00 20.00 382 ASN A CA 1
ATOM 2790 C C . ASN A 1 366 ? 178.713 156.036 121.358 1.00 20.00 382 ASN A C 1
ATOM 2791 O O . ASN A 1 366 ? 179.191 154.906 121.207 1.00 20.00 382 ASN A O 1
ATOM 2796 N N . GLU A 1 367 ? 179.403 157.034 121.902 1.00 20.00 383 GLU A N 1
ATOM 2797 C CA . GLU A 1 367 ? 180.794 156.894 122.309 1.00 20.00 383 GLU A CA 1
ATOM 2798 C C . GLU A 1 367 ? 180.946 156.461 123.762 1.00 20.00 383 GLU A C 1
ATOM 2799 O O . GLU A 1 367 ? 182.066 156.465 124.283 1.00 20.00 383 GLU A O 1
ATOM 2805 N N . PHE A 1 368 ? 179.855 156.094 124.423 1.00 20.00 384 PHE A N 1
ATOM 2806 C CA . PHE A 1 368 ? 179.936 155.647 125.809 1.00 20.00 384 PHE A CA 1
ATOM 2807 C C . PHE A 1 368 ? 180.628 154.290 125.881 1.00 20.00 384 PHE A C 1
ATOM 2808 O O . PHE A 1 368 ? 180.311 153.396 125.088 1.00 20.00 384 PHE A O 1
ATOM 2816 N N . PRO A 1 369 ? 181.581 154.104 126.795 1.00 20.00 385 PRO A N 1
ATOM 2817 C CA . PRO A 1 369 ? 182.288 152.820 126.878 1.00 20.00 385 PRO A CA 1
ATOM 2818 C C . PRO A 1 369 ? 181.335 151.663 127.143 1.00 20.00 385 PRO A C 1
ATOM 2819 O O . PRO A 1 369 ? 180.290 151.820 127.779 1.00 20.00 385 PRO A O 1
ATOM 2823 N N . ASP A 1 370 ? 181.708 150.491 126.617 1.00 20.00 386 ASP A N 1
ATOM 2824 C CA . ASP A 1 370 ? 180.898 149.285 126.775 1.00 20.00 386 ASP A CA 1
ATOM 2825 C C . ASP A 1 370 ? 180.529 149.023 128.231 1.00 20.00 386 ASP A C 1
ATOM 2826 O O . ASP A 1 370 ? 179.383 148.673 128.534 1.00 20.00 386 ASP A O 1
ATOM 2831 N N . ASP A 1 371 ? 181.493 149.175 129.144 1.00 20.00 387 ASP A N 1
ATOM 2832 C CA . ASP A 1 371 ? 181.261 148.805 130.538 1.00 20.00 387 ASP A CA 1
ATOM 2833 C C . ASP A 1 371 ? 180.156 149.648 131.166 1.00 20.00 387 ASP A C 1
ATOM 2834 O O . ASP A 1 371 ? 179.358 149.142 131.964 1.00 20.00 387 ASP A O 1
ATOM 2839 N N . THR A 1 372 ? 180.094 150.936 130.822 1.00 20.00 388 THR A N 1
ATOM 2840 C CA . THR A 1 372 ? 179.066 151.801 131.390 1.00 20.00 388 THR A CA 1
ATOM 2841 C C . THR A 1 372 ? 177.686 151.447 130.848 1.00 20.00 388 THR A C 1
ATOM 2842 O O . THR A 1 372 ? 176.697 151.468 131.591 1.00 20.00 388 THR A O 1
ATOM 2846 N N . LEU A 1 373 ? 177.601 151.114 129.559 1.00 20.00 389 LEU A N 1
ATOM 2847 C CA . LEU A 1 373 ? 176.335 150.667 128.986 1.00 20.00 389 LEU A CA 1
ATOM 2848 C C . LEU A 1 373 ? 175.843 149.395 129.668 1.00 20.00 389 LEU A C 1
ATOM 2849 O O . LEU A 1 373 ? 174.659 149.274 130.002 1.00 20.00 389 LEU A O 1
ATOM 2854 N N . ASN A 1 374 ? 176.740 148.427 129.866 1.00 20.00 390 ASN A N 1
ATOM 2855 C CA . ASN A 1 374 ? 176.368 147.202 130.568 1.00 20.00 390 ASN A CA 1
ATOM 2856 C C . ASN A 1 374 ? 175.897 147.495 131.988 1.00 20.00 390 ASN A C 1
ATOM 2857 O O . ASN A 1 374 ? 174.914 146.909 132.456 1.00 20.00 390 ASN A O 1
ATOM 2862 N N . PHE A 1 375 ? 176.595 148.389 132.693 1.00 20.00 391 PHE A N 1
ATOM 2863 C CA . PHE A 1 375 ? 176.231 148.702 134.073 1.00 20.00 391 PHE A CA 1
ATOM 2864 C C . PHE A 1 375 ? 174.821 149.275 134.158 1.00 20.00 391 PHE A C 1
ATOM 2865 O O . PHE A 1 375 ? 174.015 148.849 134.993 1.00 20.00 391 PHE A O 1
ATOM 2873 N N . ILE A 1 376 ? 174.503 150.245 133.298 1.00 20.00 392 ILE A N 1
ATOM 2874 C CA . ILE A 1 376 ? 173.185 150.867 133.345 1.00 20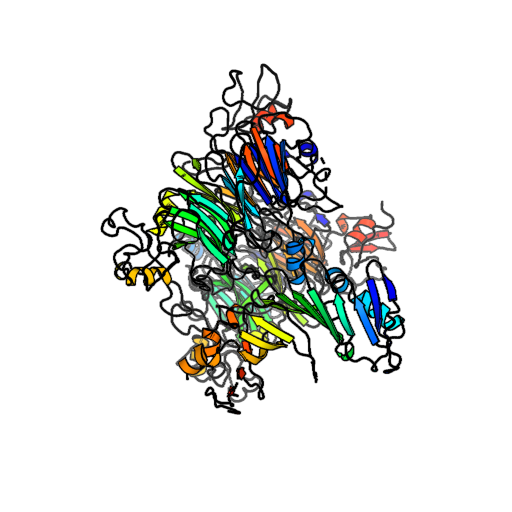.00 392 ILE A CA 1
ATOM 2875 C C . ILE A 1 376 ? 172.111 149.940 132.791 1.00 20.00 392 ILE A C 1
ATOM 2876 O O . ILE A 1 376 ? 170.923 150.125 133.082 1.00 20.00 392 ILE A O 1
ATOM 2881 N N . LYS A 1 377 ? 172.498 148.925 132.016 1.00 20.00 393 LYS A N 1
ATOM 2882 C CA . LYS A 1 377 ? 171.527 147.938 131.561 1.00 20.00 393 LYS A CA 1
ATOM 2883 C C . LYS A 1 377 ? 171.120 146.994 132.685 1.00 20.00 393 LYS A C 1
ATOM 2884 O O . LYS A 1 377 ? 169.972 146.536 132.723 1.00 20.00 393 LYS A O 1
ATOM 2890 N N . THR A 1 378 ? 172.033 146.699 133.607 1.00 20.00 394 THR A N 1
ATOM 2891 C CA . THR A 1 378 ? 171.775 145.765 134.694 1.00 20.00 394 THR A CA 1
ATOM 2892 C C . THR A 1 378 ? 171.493 146.455 136.022 1.00 20.00 394 THR A C 1
ATOM 2893 O O . THR A 1 378 ? 171.213 145.770 137.011 1.00 20.00 394 THR A O 1
ATOM 2897 N N . HIS A 1 379 ? 171.557 147.784 136.075 1.00 20.00 395 HIS A N 1
ATOM 2898 C CA . HIS A 1 379 ? 171.316 148.540 137.306 1.00 20.00 395 HIS A CA 1
ATOM 2899 C C . HIS A 1 379 ? 170.504 149.786 136.980 1.00 20.00 395 HIS A C 1
ATOM 2900 O O . HIS A 1 379 ? 171.003 150.914 137.057 1.00 20.00 395 HIS A O 1
ATOM 2907 N N . PRO A 1 380 ? 169.231 149.615 136.608 1.00 20.00 396 PRO A N 1
ATOM 2908 C CA . PRO A 1 380 ? 168.407 150.782 136.268 1.00 20.00 396 PRO A CA 1
ATOM 2909 C C . PRO A 1 380 ? 167.781 151.468 137.469 1.00 20.00 396 PRO A C 1
ATOM 2910 O O . PRO A 1 380 ? 167.323 152.611 137.333 1.00 20.00 396 PRO A O 1
ATOM 2914 N N . LEU A 1 381 ? 167.741 150.819 138.628 1.00 20.00 397 LEU A N 1
ATOM 2915 C CA . LEU A 1 381 ? 167.005 151.314 139.784 1.00 20.00 397 LEU A CA 1
ATOM 2916 C C . LEU A 1 381 ? 167.948 152.026 140.744 1.00 20.00 397 LEU A C 1
ATOM 2917 O O . LEU A 1 381 ? 169.002 151.489 141.101 1.00 20.00 397 LEU A O 1
ATOM 2922 N N . MET A 1 382 ? 167.564 153.230 141.159 1.00 20.00 398 MET A N 1
ATOM 2923 C CA . MET A 1 382 ? 168.355 153.999 142.107 1.00 20.00 398 MET A CA 1
ATOM 2924 C C . MET A 1 382 ? 168.063 153.553 143.535 1.00 20.00 398 MET A C 1
ATOM 2925 O O . MET A 1 382 ? 166.956 153.115 143.860 1.00 20.00 398 MET A O 1
ATOM 2930 N N . ASP A 1 383 ? 169.079 153.669 144.392 1.00 20.00 399 ASP A N 1
ATOM 2931 C CA . ASP A 1 383 ? 168.943 153.220 145.774 1.00 20.00 399 ASP A CA 1
ATOM 2932 C C . ASP A 1 383 ? 167.982 154.112 146.551 1.00 20.00 399 ASP A C 1
ATOM 2933 O O . ASP A 1 383 ? 166.978 153.640 147.096 1.00 20.00 399 ASP A O 1
ATOM 2938 N N . GLU A 1 384 ? 168.277 155.407 146.615 1.00 20.00 400 GLU A N 1
ATOM 2939 C CA . GLU A 1 384 ? 167.486 156.314 147.430 1.00 20.00 400 GLU A CA 1
ATOM 2940 C C . GLU A 1 384 ? 166.121 156.563 146.797 1.00 20.00 400 GLU A C 1
ATOM 2941 O O . GLU A 1 384 ? 165.916 156.383 145.593 1.00 20.00 400 GLU A O 1
ATOM 2947 N N . ALA A 1 385 ? 165.178 156.982 147.633 1.00 20.00 401 ALA A N 1
ATOM 2948 C CA . ALA A 1 385 ? 163.848 157.367 147.192 1.00 20.00 401 ALA A CA 1
ATOM 2949 C C . ALA A 1 385 ? 163.734 158.884 147.143 1.00 20.00 401 ALA A C 1
ATOM 2950 O O . ALA A 1 385 ? 164.369 159.598 147.923 1.00 20.00 401 ALA A O 1
ATOM 2952 N N . VAL A 1 386 ? 162.919 159.372 146.213 1.00 20.00 402 VAL A N 1
ATOM 2953 C CA . VAL A 1 386 ? 162.759 160.809 146.007 1.00 20.00 402 VAL A CA 1
ATOM 2954 C C . VAL A 1 386 ? 162.040 161.401 147.213 1.00 20.00 402 VAL A C 1
ATOM 2955 O O . VAL A 1 386 ? 160.872 161.070 147.461 1.00 20.00 402 VAL A O 1
ATOM 2959 N N . PRO A 1 387 ? 162.685 162.278 147.983 1.00 20.00 403 PRO A N 1
ATOM 2960 C CA . PRO A 1 387 ? 162.028 162.846 149.167 1.00 20.00 403 PRO A CA 1
ATOM 2961 C C . PRO A 1 387 ? 161.050 163.943 148.772 1.00 20.00 403 PRO A C 1
ATOM 2962 O O . PRO A 1 387 ? 161.369 164.816 147.962 1.00 20.00 403 PRO A O 1
ATOM 2966 N N . SER A 1 388 ? 159.855 163.893 149.350 1.00 20.00 404 SER A N 1
ATOM 2967 C CA . SER A 1 388 ? 158.851 164.912 149.097 1.00 20.00 404 SER A CA 1
ATOM 2968 C C . SER A 1 388 ? 159.162 166.175 149.893 1.00 20.00 404 SER A C 1
ATOM 2969 O O . SER A 1 388 ? 159.963 166.171 150.831 1.00 20.00 404 SER A O 1
ATOM 2972 N N . ILE A 1 389 ? 158.519 167.273 149.496 1.00 20.00 405 ILE A N 1
ATOM 2973 C CA . ILE A 1 389 ? 158.685 168.537 150.202 1.00 20.00 405 ILE A CA 1
ATOM 2974 C C . ILE A 1 389 ? 158.126 168.405 151.611 1.00 20.00 405 ILE A C 1
ATOM 2975 O O . ILE A 1 389 ? 156.982 167.971 151.803 1.00 20.00 405 ILE A O 1
ATOM 2980 N N . PHE A 1 390 ? 158.946 168.755 152.603 1.00 20.00 406 PHE A N 1
ATOM 2981 C CA . PHE A 1 390 ? 158.632 168.699 154.030 1.00 20.00 406 PHE A CA 1
ATOM 2982 C C . PHE A 1 390 ? 158.530 167.272 154.552 1.00 20.00 406 PHE A C 1
ATOM 2983 O O . PHE A 1 390 ? 158.158 167.073 155.716 1.00 20.00 406 PHE A O 1
ATOM 2991 N N . ASN A 1 391 ? 158.841 166.274 153.723 1.00 20.00 407 ASN A N 1
ATOM 2992 C CA . ASN A 1 391 ? 158.857 164.863 154.105 1.00 20.00 407 ASN A CA 1
ATOM 2993 C C . ASN A 1 391 ? 157.509 164.377 154.629 1.00 20.00 407 ASN A C 1
ATOM 2994 O O . ASN A 1 391 ? 157.439 163.345 155.304 1.00 20.00 407 ASN A O 1
ATOM 2999 N N . ARG A 1 392 ? 156.429 165.096 154.333 1.00 20.00 408 ARG A N 1
ATOM 3000 C CA . ARG A 1 392 ? 155.093 164.684 154.734 1.00 20.00 408 ARG A CA 1
ATOM 3001 C C . ARG A 1 392 ? 154.114 165.094 153.648 1.00 20.00 408 ARG A C 1
ATOM 3002 O O . ARG A 1 392 ? 154.319 166.120 152.989 1.00 20.00 408 ARG A O 1
ATOM 3010 N N . PRO A 1 393 ? 153.060 164.310 153.423 1.00 20.00 409 PRO A N 1
ATOM 3011 C CA . PRO A 1 393 ? 152.072 164.681 152.403 1.00 20.00 409 PRO A CA 1
ATOM 3012 C C . PRO A 1 393 ? 151.428 166.024 152.712 1.00 20.00 409 PRO A C 1
ATOM 3013 O O . PRO A 1 393 ? 151.173 166.363 153.869 1.00 20.00 409 PRO A O 1
ATOM 3017 N N . TRP A 1 394 ? 151.166 166.792 151.653 1.00 20.00 410 TRP A N 1
ATOM 3018 C CA . TRP A 1 394 ? 150.490 168.073 151.812 1.00 20.00 410 TRP A CA 1
ATOM 3019 C C . TRP A 1 394 ? 149.011 167.912 152.130 1.00 20.00 410 TRP A C 1
ATOM 3020 O O . TRP A 1 394 ? 148.408 168.832 152.692 1.00 20.00 410 TRP A O 1
ATOM 3031 N N . PHE A 1 395 ? 148.415 166.773 151.787 1.00 20.00 411 PHE A N 1
ATOM 3032 C CA . PHE A 1 395 ? 146.977 166.604 151.903 1.00 20.00 411 PHE A CA 1
ATOM 3033 C C . PHE A 1 395 ? 146.660 165.130 152.113 1.00 20.00 411 PHE A C 1
ATOM 3034 O O . PHE A 1 395 ? 147.347 164.253 151.583 1.00 20.00 411 PHE A O 1
ATOM 3042 N N . LEU A 1 396 ? 145.611 164.868 152.891 1.00 20.00 412 LEU A N 1
ATOM 3043 C CA . LEU A 1 396 ? 145.244 163.504 153.252 1.00 20.00 412 LEU A CA 1
ATOM 3044 C C . LEU A 1 396 ? 143.731 163.381 153.346 1.00 20.00 412 LEU A C 1
ATOM 3045 O O . LEU A 1 396 ? 143.078 164.226 153.965 1.00 20.00 412 LEU A O 1
ATOM 3050 N N . ARG A 1 397 ? 143.185 162.327 152.740 1.00 20.00 413 ARG A N 1
ATOM 3051 C CA . ARG A 1 397 ? 141.799 161.921 152.945 1.00 20.00 413 ARG A CA 1
ATOM 3052 C C . ARG A 1 397 ? 141.771 160.430 153.237 1.00 20.00 413 ARG A C 1
ATOM 3053 O O . ARG A 1 397 ? 142.293 159.632 152.453 1.00 20.00 413 ARG A O 1
ATOM 3061 N N . THR A 1 398 ? 141.162 160.056 154.363 1.00 20.00 414 THR A N 1
ATOM 3062 C CA . THR A 1 398 ? 141.123 158.661 154.775 1.00 20.00 414 THR A CA 1
ATOM 3063 C C . THR A 1 398 ? 139.761 158.206 155.281 1.00 20.00 414 THR A C 1
ATOM 3064 O O . THR A 1 398 ? 139.619 157.030 155.629 1.00 20.00 414 THR A O 1
ATOM 3068 N N . MET A 1 399 ? 138.762 159.086 155.335 1.00 20.00 415 MET A N 1
ATOM 3069 C CA . MET A 1 399 ? 137.439 158.744 155.843 1.00 20.00 415 MET A CA 1
ATOM 3070 C C . MET A 1 399 ? 136.371 158.819 154.756 1.00 20.00 415 MET A C 1
ATOM 3071 O O . MET A 1 399 ? 135.221 159.168 155.031 1.00 20.00 415 MET A O 1
ATOM 3076 N N . VAL A 1 400 ? 136.738 158.495 153.515 1.00 20.00 416 VAL A N 1
ATOM 3077 C CA . VAL A 1 400 ? 135.809 158.515 152.395 1.00 20.00 416 VAL A CA 1
ATOM 3078 C C . VAL A 1 400 ? 135.981 157.243 151.578 1.00 20.00 416 VAL A C 1
ATOM 3079 O O . VAL A 1 400 ? 136.998 156.551 151.661 1.00 20.00 416 VAL A O 1
ATOM 3083 N N . ARG A 1 401 ? 134.961 156.943 150.776 1.00 20.00 417 ARG A N 1
ATOM 3084 C CA . ARG A 1 401 ? 134.950 155.747 149.946 1.00 20.00 417 ARG A CA 1
ATOM 3085 C C . ARG A 1 401 ? 135.528 155.975 148.556 1.00 20.00 417 ARG A C 1
ATOM 3086 O O . ARG A 1 401 ? 135.821 154.998 147.859 1.00 20.00 417 ARG A O 1
ATOM 3088 N N . TYR A 1 402 ? 135.698 157.225 148.137 1.00 20.00 418 TYR A N 1
ATOM 3089 C CA . TYR A 1 402 ? 136.238 157.517 146.820 1.00 20.00 418 TYR A CA 1
ATOM 3090 C C . TYR A 1 402 ? 137.758 157.647 146.880 1.00 20.00 418 TYR A C 1
ATOM 3091 O O . TYR A 1 402 ? 138.359 157.778 147.948 1.00 20.00 418 TYR A O 1
ATOM 3100 N N . ARG A 1 403 ? 138.380 157.608 145.705 1.00 20.00 419 ARG A N 1
ATOM 3101 C CA . ARG A 1 403 ? 139.831 157.645 145.576 1.00 20.00 419 ARG A CA 1
ATOM 3102 C C . ARG A 1 403 ? 140.223 158.823 144.697 1.00 20.00 419 ARG A C 1
ATOM 3103 O O . ARG A 1 403 ? 139.762 158.929 143.556 1.00 20.00 419 ARG A O 1
ATOM 3111 N N . LEU A 1 404 ? 141.067 159.703 145.230 1.00 20.00 420 LEU A N 1
ATOM 3112 C CA . LEU A 1 404 ? 141.521 160.864 144.476 1.00 20.00 420 LEU A CA 1
ATOM 3113 C C . LEU A 1 404 ? 142.361 160.427 143.283 1.00 20.00 420 LEU A C 1
ATOM 3114 O O . LEU A 1 404 ? 143.250 159.581 143.412 1.00 20.00 420 LEU A O 1
ATOM 3119 N N . THR A 1 405 ? 142.077 161.008 142.117 1.00 20.00 421 THR A N 1
ATOM 3120 C CA . THR A 1 405 ? 142.813 160.671 140.906 1.00 20.00 421 THR A CA 1
ATOM 3121 C C . THR A 1 405 ? 143.499 161.897 140.315 1.00 20.00 421 THR A C 1
ATOM 3122 O O . THR A 1 405 ? 144.683 162.135 140.571 1.00 20.00 421 THR A O 1
ATOM 3126 N N . LYS A 1 406 ? 142.763 162.681 139.532 1.00 20.00 422 LYS A N 1
ATOM 3127 C CA . LYS A 1 406 ? 143.362 163.784 138.797 1.00 20.00 422 LYS A CA 1
ATOM 3128 C C . LYS A 1 406 ? 143.695 164.942 139.735 1.00 20.00 422 LYS A C 1
ATOM 3129 O O . LYS A 1 406 ? 143.157 165.060 140.839 1.00 20.00 422 LYS A O 1
ATOM 3135 N N . ILE A 1 407 ? 144.599 165.805 139.277 1.00 20.00 423 ILE A N 1
ATOM 3136 C CA . ILE A 1 407 ? 145.069 166.930 140.080 1.00 20.00 423 ILE A CA 1
ATOM 3137 C C . ILE A 1 407 ? 145.438 168.081 139.154 1.00 20.00 423 ILE A C 1
ATOM 3138 O O . ILE A 1 407 ? 146.232 167.914 138.223 1.00 20.00 423 ILE A O 1
ATOM 3143 N N . ALA A 1 408 ? 144.848 169.246 139.404 1.00 20.00 424 ALA A N 1
ATOM 3144 C CA . ALA A 1 408 ? 145.194 170.481 138.715 1.00 20.00 424 ALA A CA 1
ATOM 3145 C C . ALA A 1 408 ? 145.557 171.539 139.746 1.00 20.00 424 ALA A C 1
ATOM 3146 O O . ALA A 1 408 ? 144.947 171.607 140.818 1.00 20.00 424 ALA A O 1
ATOM 3148 N N . VAL A 1 409 ? 146.550 172.364 139.421 1.00 20.00 425 VAL A N 1
ATOM 3149 C CA . VAL A 1 409 ? 147.102 173.335 140.358 1.00 20.00 425 VAL A CA 1
ATOM 3150 C C . VAL A 1 409 ? 147.086 174.712 139.711 1.00 20.00 425 VAL A C 1
ATOM 3151 O O . VAL A 1 409 ? 147.365 174.851 138.515 1.00 20.00 425 VAL A O 1
ATOM 3155 N N . ASP A 1 410 ? 146.757 175.729 140.504 1.00 20.00 426 ASP A N 1
ATOM 3156 C CA . ASP A 1 410 ? 146.774 177.125 140.073 1.00 20.00 426 ASP A CA 1
ATOM 3157 C C . ASP A 1 410 ? 147.803 177.850 140.935 1.00 20.00 426 ASP A C 1
ATOM 3158 O O . ASP A 1 410 ? 147.493 178.287 142.047 1.00 20.00 426 ASP A O 1
ATOM 3163 N N . THR A 1 411 ? 149.025 177.981 140.422 1.00 20.00 427 THR A N 1
ATOM 3164 C CA . THR A 1 411 ? 150.102 178.641 141.149 1.00 20.00 427 THR A CA 1
ATOM 3165 C C . THR A 1 411 ? 150.037 180.161 141.060 1.00 20.00 427 THR A C 1
ATOM 3166 O O . THR A 1 411 ? 150.971 180.832 141.510 1.00 20.00 427 THR A O 1
ATOM 3170 N N . ALA A 1 412 ? 148.966 180.715 140.496 1.00 20.00 428 ALA A N 1
ATOM 3171 C CA . ALA A 1 412 ? 148.777 182.158 140.414 1.00 20.00 428 ALA A CA 1
ATOM 3172 C C . ALA A 1 412 ? 147.338 182.517 140.751 1.00 20.00 428 ALA A C 1
ATOM 3173 O O . ALA A 1 412 ? 146.728 183.384 140.116 1.00 20.00 428 ALA A O 1
ATOM 3175 N N . ALA A 1 413 ? 146.779 181.852 141.756 1.00 20.00 429 ALA A N 1
ATOM 3176 C CA . ALA A 1 413 ? 145.397 182.076 142.147 1.00 20.00 429 ALA A CA 1
ATOM 3177 C C . ALA A 1 413 ? 145.285 183.279 143.074 1.00 20.00 429 ALA A C 1
ATOM 3178 O O . ALA A 1 413 ? 146.201 183.590 143.839 1.00 20.00 429 ALA A O 1
ATOM 3180 N N . GLY A 1 414 ? 144.147 183.961 142.992 1.00 20.00 430 GLY A N 1
ATOM 3181 C CA . GLY A 1 414 ? 143.846 185.036 143.904 1.00 20.00 430 GLY A CA 1
ATOM 3182 C C . GLY A 1 414 ? 143.891 186.398 143.245 1.00 20.00 430 GLY A C 1
ATOM 3183 O O . GLY A 1 414 ? 144.297 186.547 142.088 1.00 20.00 430 GLY A O 1
ATOM 3184 N N . PRO A 1 415 ? 143.452 187.425 143.978 1.00 20.00 431 PRO A N 1
ATOM 3185 C CA . PRO A 1 415 ? 143.496 188.789 143.424 1.00 20.00 431 PRO A CA 1
ATOM 3186 C C . PRO A 1 415 ? 144.898 189.244 143.063 1.00 20.00 431 PRO A C 1
ATOM 3187 O O . PRO A 1 415 ? 145.092 189.880 142.020 1.00 20.00 431 PRO A O 1
ATOM 3191 N N . TYR A 1 416 ? 145.884 188.934 143.901 1.00 20.00 432 TYR A N 1
ATOM 3192 C CA . TYR A 1 416 ? 147.248 189.406 143.717 1.00 20.00 432 TYR A CA 1
ATOM 3193 C C . TYR A 1 416 ? 148.174 188.342 143.146 1.00 20.00 432 TYR A C 1
ATOM 3194 O O . TYR A 1 416 ? 149.376 188.593 143.015 1.00 20.00 432 TYR A O 1
ATOM 3203 N N . GLN A 1 417 ? 147.643 187.166 142.804 1.00 20.00 433 GLN A N 1
ATOM 3204 C CA . GLN A 1 417 ? 148.398 186.111 142.125 1.00 20.00 433 GLN A CA 1
ATOM 3205 C C . GLN A 1 417 ? 149.624 185.684 142.932 1.00 20.00 433 GLN A C 1
ATOM 3206 O O . GLN A 1 417 ? 150.736 185.583 142.411 1.00 20.00 433 GLN A O 1
ATOM 3212 N N . ASN A 1 418 ? 149.413 185.430 144.223 1.00 20.00 434 ASN A N 1
ATOM 3213 C CA . ASN A 1 418 ? 150.477 184.935 145.091 1.00 20.00 434 ASN A CA 1
ATOM 3214 C C . ASN A 1 418 ? 149.928 183.916 146.079 1.00 20.00 434 ASN A C 1
ATOM 3215 O O . ASN A 1 418 ? 150.364 183.842 147.232 1.00 20.00 434 ASN A O 1
ATOM 3220 N N . HIS A 1 419 ? 148.965 183.117 145.637 1.00 20.00 435 HIS A N 1
ATOM 3221 C CA . HIS A 1 419 ? 148.425 182.006 146.407 1.00 20.00 435 HIS A CA 1
ATOM 3222 C C . HIS A 1 419 ? 148.753 180.698 145.688 1.00 20.00 435 HIS A C 1
ATOM 3223 O O . HIS A 1 419 ? 149.464 180.678 144.680 1.00 20.00 435 HIS A O 1
ATOM 3230 N N . THR A 1 420 ? 148.226 179.596 146.217 1.00 20.00 436 THR A N 1
ATOM 3231 C CA . THR A 1 420 ? 148.366 178.296 145.566 1.00 20.00 436 THR A CA 1
ATOM 3232 C C . THR A 1 420 ? 147.124 177.476 145.882 1.00 20.00 436 THR A C 1
ATOM 3233 O O . THR A 1 420 ? 146.931 177.056 147.027 1.00 20.00 436 THR A O 1
ATOM 3237 N N . VAL A 1 421 ? 146.291 177.248 144.871 1.00 20.00 437 VAL A N 1
ATOM 3238 C CA . VAL A 1 421 ? 145.065 176.473 145.006 1.00 20.00 437 VAL A CA 1
ATOM 3239 C C . VAL A 1 421 ? 145.201 175.219 144.157 1.00 20.00 437 VAL A C 1
ATOM 3240 O O . VAL A 1 421 ? 145.515 175.302 142.964 1.00 20.00 437 VAL A O 1
ATOM 3244 N N . VAL A 1 422 ? 144.964 174.062 144.770 1.00 20.00 438 VAL A N 1
ATOM 3245 C CA . VAL A 1 422 ? 145.100 172.770 144.110 1.00 20.00 438 VAL A CA 1
ATOM 3246 C C . VAL A 1 422 ? 143.725 172.126 144.020 1.00 20.00 438 VAL A C 1
ATOM 3247 O O . VAL A 1 422 ? 143.004 172.041 145.022 1.00 20.00 438 VAL A O 1
ATOM 3251 N N . PHE A 1 423 ? 143.364 171.674 142.823 1.00 20.00 439 PHE A N 1
ATOM 3252 C CA . PHE A 1 423 ? 142.094 171.005 142.574 1.00 20.00 439 PHE A CA 1
ATOM 3253 C C . PHE A 1 423 ? 142.344 169.517 142.385 1.00 20.00 439 PHE A C 1
ATOM 3254 O O . PHE A 1 423 ? 143.257 169.126 141.650 1.00 20.00 439 PHE A O 1
ATOM 3262 N N . LEU A 1 424 ? 141.536 168.694 143.046 1.00 20.00 440 LEU A N 1
ATOM 3263 C CA . LEU A 1 424 ? 141.682 167.246 143.007 1.00 20.00 440 LEU A CA 1
ATOM 3264 C C . LEU A 1 424 ? 140.386 166.614 142.524 1.00 20.00 440 LEU A C 1
ATOM 3265 O O . LEU A 1 424 ? 139.301 166.993 142.975 1.00 20.00 440 LEU A O 1
ATOM 3270 N N . GLY A 1 425 ? 140.505 165.653 141.610 1.00 20.00 441 GLY A N 1
ATOM 3271 C CA . GLY A 1 425 ? 139.378 164.858 141.180 1.00 20.00 441 GLY A CA 1
ATOM 3272 C C . GLY A 1 425 ? 139.321 163.531 141.920 1.00 20.00 441 GLY A C 1
ATOM 3273 O O . GLY A 1 425 ? 140.220 163.168 142.672 1.00 20.00 441 GLY A O 1
ATOM 3274 N N . SER A 1 426 ? 138.231 162.804 141.691 1.00 20.00 442 SER A N 1
ATOM 3275 C CA . SER A 1 426 ? 138.014 161.524 142.346 1.00 20.00 442 SER A CA 1
ATOM 3276 C C . SER A 1 426 ? 137.334 160.569 141.376 1.00 20.00 442 SER A C 1
ATOM 3277 O O . SER A 1 426 ? 136.803 160.973 140.339 1.00 20.00 442 SER A O 1
ATOM 3280 N N . GLU A 1 427 ? 137.356 159.285 141.728 1.00 20.00 443 GLU A N 1
ATOM 3281 C CA . GLU A 1 427 ? 136.725 158.251 140.920 1.00 20.00 443 GLU A CA 1
ATOM 3282 C C . GLU A 1 427 ? 135.207 158.247 141.038 1.00 20.00 443 GLU A C 1
ATOM 3283 O O . GLU A 1 427 ? 134.553 157.447 140.361 1.00 20.00 443 GLU A O 1
ATOM 3285 N N . LYS A 1 428 ? 134.633 159.112 141.875 1.00 20.00 444 LYS A N 1
ATOM 3286 C CA . LYS A 1 428 ? 133.187 159.199 142.037 1.00 20.00 444 LYS A CA 1
ATOM 3287 C C . LYS A 1 428 ? 132.630 160.548 141.603 1.00 20.00 444 LYS A C 1
ATOM 3288 O O . LYS A 1 428 ? 131.462 160.843 141.882 1.00 20.00 444 LYS A O 1
ATOM 3294 N N . GLY A 1 429 ? 133.430 161.376 140.938 1.00 20.00 445 GLY A N 1
ATOM 3295 C CA . GLY A 1 429 ? 132.955 162.641 140.420 1.00 20.00 445 GLY A CA 1
ATOM 3296 C C . GLY A 1 429 ? 132.994 163.796 141.393 1.00 20.00 445 GLY A C 1
ATOM 3297 O O . GLY A 1 429 ? 132.411 164.847 141.102 1.00 20.00 445 GLY A O 1
ATOM 3298 N N . ILE A 1 430 ? 133.657 163.641 142.535 1.00 20.00 446 ILE A N 1
ATOM 3299 C CA . ILE A 1 430 ? 133.724 164.677 143.559 1.00 20.00 446 ILE A CA 1
ATOM 3300 C C . ILE A 1 430 ? 135.030 165.439 143.392 1.00 20.00 446 ILE A C 1
ATOM 3301 O O . ILE A 1 430 ? 136.095 164.833 143.217 1.00 20.00 446 ILE A O 1
ATOM 3306 N N . ILE A 1 431 ? 134.952 166.767 143.447 1.00 20.00 447 ILE A N 1
ATOM 3307 C CA . ILE A 1 431 ? 136.113 167.638 143.303 1.00 20.00 447 ILE A CA 1
ATOM 3308 C C . ILE A 1 431 ? 136.513 168.152 144.677 1.00 20.00 447 ILE A C 1
ATOM 3309 O O . ILE A 1 431 ? 135.663 168.620 145.445 1.00 20.00 447 ILE A O 1
ATOM 3314 N N . LEU A 1 432 ? 137.804 168.069 144.988 1.00 20.00 448 LEU A N 1
ATOM 3315 C CA . LEU A 1 432 ? 138.350 168.564 146.244 1.00 20.00 448 LEU A CA 1
ATOM 3316 C C . LEU A 1 432 ? 139.269 169.743 145.959 1.00 20.00 448 LEU A C 1
ATOM 3317 O O . LEU A 1 432 ? 140.092 169.687 145.040 1.00 20.00 448 LEU A O 1
ATOM 3322 N N . LYS A 1 433 ? 139.124 170.805 146.747 1.00 20.00 449 LYS A N 1
ATOM 3323 C CA . LYS A 1 433 ? 139.881 172.035 146.565 1.00 20.00 449 LYS A CA 1
ATOM 3324 C C . LYS A 1 433 ? 140.491 172.443 147.896 1.00 20.00 449 LYS A C 1
ATOM 3325 O O . LYS A 1 433 ? 139.779 172.544 148.901 1.00 20.00 449 LYS A O 1
ATOM 3331 N N . PHE A 1 434 ? 141.802 172.676 147.905 1.00 20.00 450 PHE A N 1
ATOM 3332 C CA . PHE A 1 434 ? 142.502 173.069 149.119 1.00 20.00 450 PHE A CA 1
ATOM 3333 C C . PHE A 1 434 ? 143.588 174.078 148.780 1.00 20.00 450 PHE A C 1
ATOM 3334 O O . PHE A 1 434 ? 144.197 174.025 147.709 1.00 20.00 450 PHE A O 1
ATOM 3342 N N . LEU A 1 435 ? 143.823 175.001 149.712 1.00 20.00 451 LEU A N 1
ATOM 3343 C CA . LEU A 1 435 ? 144.782 176.090 149.525 1.00 20.00 451 LEU A CA 1
ATOM 3344 C C . LEU A 1 435 ? 146.121 175.673 150.118 1.00 20.00 451 LEU A C 1
ATOM 3345 O O . LEU A 1 435 ? 146.381 175.843 151.310 1.00 20.00 451 LEU A O 1
ATOM 3350 N N . ALA A 1 436 ? 146.981 175.111 149.274 1.00 20.00 452 ALA A N 1
ATOM 3351 C CA . ALA A 1 436 ? 148.322 174.748 149.707 1.00 20.00 452 ALA A CA 1
ATOM 3352 C C . ALA A 1 436 ? 149.144 176.000 149.983 1.00 20.00 452 ALA A C 1
ATOM 3353 O O . ALA A 1 436 ? 149.112 176.966 149.216 1.00 20.00 452 ALA A O 1
ATOM 3355 N N . ARG A 1 437 ? 149.883 175.981 151.087 1.00 20.00 453 ARG A N 1
ATOM 3356 C CA . ARG A 1 437 ? 150.723 177.097 151.488 1.00 20.00 453 ARG A CA 1
ATOM 3357 C C . ARG A 1 437 ? 152.193 176.707 151.402 1.00 20.00 453 ARG A C 1
ATOM 3358 O O . ARG A 1 437 ? 152.548 175.530 151.503 1.00 20.00 453 ARG A O 1
ATOM 3366 N N . ILE A 1 438 ? 153.043 177.708 151.202 1.00 20.00 454 ILE A N 1
ATOM 3367 C CA . ILE A 1 438 ? 154.480 177.484 151.118 1.00 20.00 454 ILE A CA 1
ATOM 3368 C C . ILE A 1 438 ? 155.181 178.110 152.317 1.00 20.00 454 ILE A C 1
ATOM 3369 O O . ILE A 1 438 ? 154.581 178.283 153.378 1.00 20.00 454 ILE A O 1
ATOM 3371 N N . PHE A 1 443 ? 159.815 175.867 156.775 1.00 20.00 459 PHE A N 1
ATOM 3372 C CA . PHE A 1 443 ? 158.530 176.532 156.597 1.00 20.00 459 PHE A CA 1
ATOM 3373 C C . PHE A 1 443 ? 157.404 175.515 156.440 1.00 20.00 459 PHE A C 1
ATOM 3374 O O . PHE A 1 443 ? 156.990 175.203 155.324 1.00 20.00 459 PHE A O 1
ATOM 3376 N N . LEU A 1 444 ? 156.920 174.997 157.567 1.00 20.00 460 LEU A N 1
ATOM 3377 C CA . LEU A 1 444 ? 155.843 174.017 157.542 1.00 20.00 460 LEU A CA 1
ATOM 3378 C C . LEU A 1 444 ? 154.580 174.622 156.941 1.00 20.00 460 LEU A C 1
ATOM 3379 O O . LEU A 1 444 ? 154.270 175.797 157.156 1.00 20.00 460 LEU A O 1
ATOM 3381 N N . ASN A 1 445 ? 153.850 173.810 156.182 1.00 20.00 461 ASN A N 1
ATOM 3382 C CA . ASN A 1 445 ? 152.617 174.236 155.534 1.00 20.00 461 ASN A CA 1
ATOM 3383 C C . ASN A 1 445 ? 151.425 173.728 156.335 1.00 20.00 461 ASN A C 1
ATOM 3384 O O . ASN A 1 445 ? 151.219 172.515 156.449 1.00 20.00 461 ASN A O 1
ATOM 3386 N N . ASP A 1 446 ? 150.646 174.660 156.889 1.00 20.00 462 ASP A N 1
ATOM 3387 C CA . ASP A 1 446 ? 149.483 174.279 157.684 1.00 20.00 462 ASP A CA 1
ATOM 3388 C C . ASP A 1 446 ? 148.409 173.625 156.822 1.00 20.00 462 ASP A C 1
ATOM 3389 O O . ASP A 1 446 ? 147.742 172.683 157.266 1.00 20.00 462 ASP A O 1
ATOM 3394 N N . SER A 1 447 ? 148.201 174.152 155.610 1.00 20.00 463 SER A N 1
ATOM 3395 C CA . SER A 1 447 ? 147.235 173.668 154.625 1.00 20.00 463 SER A CA 1
ATOM 3396 C C . SER A 1 447 ? 145.825 174.098 155.012 1.00 20.00 463 SER A C 1
ATOM 3397 O O . SER A 1 447 ? 145.582 174.485 156.159 1.00 20.00 463 SER A O 1
ATOM 3400 N N . LEU A 1 448 ? 144.889 174.029 154.066 1.00 20.00 464 LEU A N 1
ATOM 3401 C CA . LEU A 1 448 ? 143.509 174.427 154.337 1.00 20.00 464 LEU A CA 1
ATOM 3402 C C . LEU A 1 448 ? 142.610 173.798 153.282 1.00 20.00 464 LEU A C 1
ATOM 3403 O O . LEU A 1 448 ? 142.600 174.249 152.133 1.00 20.00 464 LEU A O 1
ATOM 3408 N N . PHE A 1 449 ? 141.860 172.772 153.670 1.00 20.00 465 PHE A N 1
ATOM 3409 C CA . PHE A 1 449 ? 140.935 172.100 152.759 1.00 20.00 465 PHE A CA 1
ATOM 3410 C C . PHE A 1 449 ? 139.723 172.996 152.546 1.00 20.00 465 PHE A C 1
ATOM 3411 O O . PHE A 1 449 ? 138.780 172.990 153.340 1.00 20.00 465 PHE A O 1
ATOM 3419 N N . LEU A 1 450 ? 139.752 173.779 151.465 1.00 20.00 466 LEU A N 1
ATOM 3420 C CA . LEU A 1 450 ? 138.768 174.841 151.275 1.00 20.00 466 LEU A CA 1
ATOM 3421 C C . LEU A 1 450 ? 137.361 174.283 151.093 1.00 20.00 466 LEU A C 1
ATOM 3422 O O . LEU A 1 450 ? 136.449 174.609 151.862 1.00 20.00 466 LEU A O 1
ATOM 3427 N N . GLU A 1 451 ? 137.160 173.437 150.086 1.00 20.00 467 GLU A N 1
ATOM 3428 C CA . GLU A 1 451 ? 135.815 172.990 149.753 1.00 20.00 467 GLU A CA 1
ATOM 3429 C C . GLU A 1 451 ? 135.857 171.601 149.133 1.00 20.00 467 GLU A C 1
ATOM 3430 O O . GLU A 1 451 ? 136.916 171.079 148.779 1.00 20.00 467 GLU A O 1
ATOM 3436 N N . GLU A 1 452 ? 134.669 171.014 149.007 1.00 20.00 468 GLU A N 1
ATOM 3437 C CA . GLU A 1 452 ? 134.469 169.718 148.374 1.00 20.00 468 GLU A CA 1
ATOM 3438 C C . GLU A 1 452 ? 133.125 169.763 147.666 1.00 20.00 468 GLU A C 1
ATOM 3439 O O . GLU A 1 452 ? 132.141 170.235 148.242 1.00 20.00 468 GLU A O 1
ATOM 3445 N N . MET A 1 453 ? 133.080 169.276 146.427 1.00 20.00 469 MET A N 1
ATOM 3446 C CA . MET A 1 453 ? 131.893 169.457 145.607 1.00 20.00 469 MET A CA 1
ATOM 3447 C C . MET A 1 453 ? 131.706 168.258 144.690 1.00 20.00 469 MET A C 1
ATOM 3448 O O . MET A 1 453 ? 132.675 167.650 144.228 1.00 20.00 469 MET A O 1
ATOM 3453 N N . SER A 1 454 ? 130.443 167.913 144.451 1.00 20.00 470 SER A N 1
ATOM 3454 C CA . SER A 1 454 ? 130.067 166.900 143.472 1.00 20.00 470 SER A CA 1
ATOM 3455 C C . SER A 1 454 ? 129.650 167.618 142.193 1.00 20.00 470 SER A C 1
ATOM 3456 O O . SER A 1 454 ? 128.641 168.331 142.175 1.00 20.00 470 SER A O 1
ATOM 3459 N N . VAL A 1 455 ? 130.424 167.430 141.126 1.00 20.00 471 VAL A N 1
ATOM 3460 C CA . VAL A 1 455 ? 130.174 168.131 139.872 1.00 20.00 471 VAL A CA 1
ATOM 3461 C C . VAL A 1 455 ? 129.377 167.306 138.866 1.00 20.00 471 VAL A C 1
ATOM 3462 O O . VAL A 1 455 ? 128.770 167.889 137.956 1.00 20.00 471 VAL A O 1
ATOM 3466 N N . TYR A 1 456 ? 129.370 165.978 138.993 1.00 20.00 472 TYR A N 1
ATOM 3467 C CA . TYR A 1 456 ? 128.652 165.123 138.054 1.00 20.00 472 TYR A CA 1
ATOM 3468 C C . TYR A 1 456 ? 127.192 165.540 137.934 1.00 20.00 472 TYR A C 1
ATOM 3469 O O . TYR A 1 456 ? 126.509 165.759 138.938 1.00 20.00 472 TYR A O 1
ATOM 3478 N N . ASN A 1 457 ? 126.721 165.648 136.694 1.00 20.00 473 ASN A N 1
ATOM 3479 C CA . ASN A 1 457 ? 125.350 166.046 136.384 1.00 20.00 473 ASN A CA 1
ATOM 3480 C C . ASN A 1 457 ? 124.679 164.853 135.710 1.00 20.00 473 ASN A C 1
ATOM 3481 O O . ASN A 1 457 ? 124.804 164.668 134.496 1.00 20.00 473 ASN A O 1
ATOM 3486 N N . SER A 1 458 ? 123.967 164.046 136.503 1.00 20.00 474 SER A N 1
ATOM 3487 C CA . SER A 1 458 ? 123.322 162.851 135.968 1.00 20.00 474 SER A CA 1
ATOM 3488 C C . SER A 1 458 ? 122.296 163.185 134.892 1.00 20.00 474 SER A C 1
ATOM 3489 O O . SER A 1 458 ? 122.044 162.365 134.002 1.00 20.00 474 SER A O 1
ATOM 3492 N N . GLU A 1 459 ? 121.689 164.372 134.960 1.00 20.00 475 GLU A N 1
ATOM 3493 C CA . GLU A 1 459 ? 120.657 164.734 133.994 1.00 20.00 475 GLU A CA 1
ATOM 3494 C C . GLU A 1 459 ? 121.219 164.820 132.579 1.00 20.00 475 GLU A C 1
ATOM 3495 O O . GLU A 1 459 ? 120.541 164.457 131.610 1.00 20.00 475 GLU A O 1
ATOM 3501 N N . LYS A 1 460 ? 122.465 165.278 132.437 1.00 20.00 476 LYS A N 1
ATOM 3502 C CA . LYS A 1 460 ? 123.058 165.499 131.127 1.00 20.00 476 LYS A CA 1
ATOM 3503 C C . LYS A 1 460 ? 124.244 164.597 130.814 1.00 20.00 476 LYS A C 1
ATOM 3504 O O . LYS A 1 460 ? 124.704 164.596 129.667 1.00 20.00 476 LYS A O 1
ATOM 3510 N N . CYS A 1 461 ? 124.751 163.836 131.783 1.00 20.00 477 CYS A N 1
ATOM 3511 C CA . CYS A 1 461 ? 125.902 162.971 131.559 1.00 20.00 477 CYS A CA 1
ATOM 3512 C C . CYS A 1 461 ? 125.557 161.492 131.490 1.00 20.00 477 CYS A C 1
ATOM 3513 O O . CYS A 1 461 ? 126.274 160.738 130.830 1.00 20.00 477 CYS A O 1
ATOM 3516 N N . SER A 1 462 ? 124.488 161.059 132.154 1.00 20.00 478 SER A N 1
ATOM 3517 C CA . SER A 1 462 ? 124.083 159.661 132.088 1.00 20.00 478 SER A CA 1
ATOM 3518 C C . SER A 1 462 ? 123.613 159.304 130.684 1.00 20.00 478 SER A C 1
ATOM 3519 O O . SER A 1 462 ? 122.949 160.097 130.011 1.00 20.00 478 SER A O 1
ATOM 3522 N N . TYR A 1 463 ? 123.963 158.097 130.242 1.00 20.00 479 TYR A N 1
ATOM 3523 C CA . TYR A 1 463 ? 123.617 157.615 128.910 1.00 20.00 479 TYR A CA 1
ATOM 3524 C C . TYR A 1 463 ? 123.023 156.221 129.037 1.00 20.00 479 TYR A C 1
ATOM 3525 O O . TYR A 1 463 ? 123.705 155.294 129.486 1.00 20.00 479 TYR A O 1
ATOM 3534 N N . ASP A 1 464 ? 121.761 156.078 128.632 1.00 20.00 480 ASP A N 1
ATOM 3535 C CA . ASP A 1 464 ? 121.033 154.810 128.704 1.00 20.00 480 ASP A CA 1
ATOM 3536 C C . ASP A 1 464 ? 121.076 154.224 130.115 1.00 20.00 480 ASP A C 1
ATOM 3537 O O . ASP A 1 464 ? 121.382 153.048 130.320 1.00 20.00 480 ASP A O 1
ATOM 3542 N N . GLY A 1 465 ? 120.748 155.063 131.093 1.00 20.00 481 GLY A N 1
ATOM 3543 C CA . GLY A 1 465 ? 120.723 154.634 132.484 1.00 20.00 481 GLY A CA 1
ATOM 3544 C C . GLY A 1 465 ? 122.035 154.076 132.993 1.00 20.00 481 GLY A C 1
ATOM 3545 O O . GLY A 1 465 ? 122.037 153.148 133.811 1.00 20.00 481 GLY A O 1
ATOM 3546 N N . VAL A 1 466 ? 123.155 154.621 132.526 1.00 20.00 482 VAL A N 1
ATOM 3547 C CA . VAL A 1 466 ? 124.482 154.211 132.966 1.00 20.00 482 VAL A CA 1
ATOM 3548 C C . VAL A 1 466 ? 125.195 155.429 133.534 1.00 20.00 482 VAL A C 1
ATOM 3549 O O . VAL A 1 466 ? 125.127 156.522 132.960 1.00 20.00 482 VAL A O 1
ATOM 3553 N N . GLU A 1 467 ? 125.876 155.240 134.660 1.00 20.00 483 GLU A N 1
ATOM 3554 C CA . GLU A 1 467 ? 126.544 156.325 135.375 1.00 20.00 483 GLU A CA 1
ATOM 3555 C C . GLU A 1 467 ? 128.012 155.954 135.556 1.00 20.00 483 GLU A C 1
ATOM 3556 O O . GLU A 1 467 ? 128.352 155.136 136.416 1.00 20.00 483 GLU A O 1
ATOM 3562 N N . ASP A 1 468 ? 128.878 156.556 134.745 1.00 20.00 484 ASP A N 1
ATOM 3563 C CA . ASP A 1 468 ? 130.324 156.432 134.890 1.00 20.00 484 ASP A CA 1
ATOM 3564 C C . ASP A 1 468 ? 130.858 157.787 135.337 1.00 20.00 484 ASP A C 1
ATOM 3565 O O . ASP A 1 468 ? 130.789 158.766 134.586 1.00 20.00 484 ASP A O 1
ATOM 3570 N N . LYS A 1 469 ? 131.394 157.840 136.554 1.00 20.00 485 LYS A N 1
ATOM 3571 C CA . LYS A 1 469 ? 131.808 159.092 137.170 1.00 20.00 485 LYS A CA 1
ATOM 3572 C C . LYS A 1 469 ? 133.317 159.285 137.183 1.00 20.00 485 LYS A C 1
ATOM 3573 O O . LYS A 1 469 ? 133.793 160.275 137.748 1.00 20.00 485 LYS A O 1
ATOM 3579 N N . ARG A 1 470 ? 134.079 158.369 136.590 1.00 20.00 486 ARG A N 1
ATOM 3580 C CA . ARG A 1 470 ? 135.531 158.494 136.576 1.00 20.00 486 ARG A CA 1
ATOM 3581 C C . ARG A 1 470 ? 135.949 159.740 135.807 1.00 20.00 486 ARG A C 1
ATOM 3582 O O . ARG A 1 470 ? 135.664 159.869 134.613 1.00 20.00 486 ARG A O 1
ATOM 3590 N N . ILE A 1 471 ? 136.623 160.658 136.496 1.00 20.00 487 ILE A N 1
ATOM 3591 C CA . ILE A 1 471 ? 137.100 161.882 135.862 1.00 20.00 487 ILE A CA 1
ATOM 3592 C C . ILE A 1 471 ? 138.259 161.540 134.937 1.00 20.00 487 ILE A C 1
ATOM 3593 O O . ILE A 1 471 ? 139.261 160.952 135.362 1.00 20.00 487 ILE A O 1
ATOM 3598 N N . MET A 1 472 ? 138.128 161.907 133.662 1.00 20.00 488 MET A N 1
ATOM 3599 C CA . MET A 1 472 ? 139.155 161.605 132.675 1.00 20.00 488 MET A CA 1
ATOM 3600 C C . MET A 1 472 ? 140.224 162.683 132.573 1.00 20.00 488 MET A C 1
ATOM 3601 O O . MET A 1 472 ? 141.345 162.383 132.147 1.00 20.00 488 MET A O 1
ATOM 3606 N N . GLY A 1 473 ? 139.912 163.917 132.944 1.00 20.00 489 GLY A N 1
ATOM 3607 C CA . GLY A 1 473 ? 140.900 164.976 132.898 1.00 20.00 489 GLY A CA 1
ATOM 3608 C C . GLY A 1 473 ? 140.334 166.256 133.474 1.00 20.00 489 GLY A C 1
ATOM 3609 O O . GLY A 1 473 ? 139.117 166.465 133.512 1.00 20.00 489 GLY A O 1
ATOM 3610 N N . MET A 1 474 ? 141.249 167.112 133.924 1.00 20.00 490 MET A N 1
ATOM 3611 C CA . MET A 1 474 ? 140.905 168.433 134.433 1.00 20.00 490 MET A CA 1
ATOM 3612 C C . MET A 1 474 ? 141.876 169.449 133.858 1.00 20.00 490 MET A C 1
ATOM 3613 O O . MET A 1 474 ? 143.093 169.243 133.906 1.00 20.00 490 MET A O 1
ATOM 3618 N N . GLN A 1 475 ? 141.340 170.540 133.316 1.00 20.00 491 GLN A N 1
ATOM 3619 C CA . GLN A 1 475 ? 142.147 171.600 132.724 1.00 20.00 491 GLN A CA 1
ATOM 3620 C C . GLN A 1 475 ? 141.693 172.934 133.292 1.00 20.00 491 GLN A C 1
ATOM 3621 O O . GLN A 1 475 ? 140.513 173.283 133.194 1.00 20.00 491 GLN A O 1
ATOM 3627 N N . LEU A 1 476 ? 142.627 173.673 133.882 1.00 20.00 492 LEU A N 1
ATOM 3628 C CA . LEU A 1 476 ? 142.330 174.964 134.483 1.00 20.00 492 LEU A CA 1
ATOM 3629 C C . LEU A 1 476 ? 142.520 176.067 133.451 1.00 20.00 492 LEU A C 1
ATOM 3630 O O . LEU A 1 476 ? 143.535 176.102 132.749 1.00 20.00 492 LEU A O 1
ATOM 3635 N N . ASP A 1 477 ? 141.543 176.965 133.364 1.00 20.00 493 ASP A N 1
ATOM 3636 C CA . ASP A 1 477 ? 141.573 178.089 132.430 1.00 20.00 493 ASP A CA 1
ATOM 3637 C C . ASP A 1 477 ? 141.552 179.376 133.248 1.00 20.00 493 ASP A C 1
ATOM 3638 O O . ASP A 1 477 ? 140.490 179.821 133.694 1.00 20.00 493 ASP A O 1
ATOM 3640 N N . ARG A 1 478 ? 142.730 179.973 133.441 1.00 20.00 494 ARG A N 1
ATOM 3641 C CA . ARG A 1 478 ? 142.834 181.170 134.267 1.00 20.00 494 ARG A CA 1
ATOM 3642 C C . ARG A 1 478 ? 142.215 182.391 133.602 1.00 20.00 494 ARG A C 1
ATOM 3643 O O . ARG A 1 478 ? 141.851 183.343 134.301 1.00 20.00 494 ARG A O 1
ATOM 3651 N N . ALA A 1 479 ? 142.086 182.388 132.274 1.00 20.00 495 ALA A N 1
ATOM 3652 C CA . ALA A 1 479 ? 141.537 183.550 131.585 1.00 20.00 495 ALA A CA 1
ATOM 3653 C C . ALA A 1 479 ? 140.033 183.661 131.796 1.00 20.00 495 ALA A C 1
ATOM 3654 O O . ALA A 1 479 ? 139.496 184.769 131.906 1.00 20.00 495 ALA A O 1
ATOM 3656 N N . SER A 1 480 ? 139.336 182.528 131.857 1.00 20.00 496 SER A N 1
ATOM 3657 C CA . SER A 1 480 ? 137.892 182.510 132.038 1.00 20.00 496 SER A CA 1
ATOM 3658 C C . SER A 1 480 ? 137.475 182.155 133.458 1.00 20.00 496 SER A C 1
ATOM 3659 O O . SER A 1 480 ? 136.275 182.022 133.718 1.00 20.00 496 SER A O 1
ATOM 3662 N N . SER A 1 481 ? 138.432 182.004 134.377 1.00 20.00 497 SER A N 1
ATOM 3663 C CA . SER A 1 481 ? 138.148 181.699 135.781 1.00 20.00 497 SER A CA 1
ATOM 3664 C C . SER A 1 481 ? 137.296 180.439 135.921 1.00 20.00 497 SER A C 1
ATOM 3665 O O . SER A 1 481 ? 136.409 180.359 136.773 1.00 20.00 497 SER A O 1
ATOM 3668 N N . SER A 1 482 ? 137.565 179.445 135.078 1.00 20.00 498 SER A N 1
ATOM 3669 C CA . SER A 1 482 ? 136.778 178.223 135.042 1.00 20.00 498 SER A CA 1
ATOM 3670 C C . SER A 1 482 ? 137.697 177.010 135.031 1.00 20.00 498 SER A C 1
ATOM 3671 O O . SER A 1 482 ? 138.865 177.089 134.644 1.00 20.00 498 SER A O 1
ATOM 3674 N N . LEU A 1 483 ? 137.146 175.878 135.467 1.00 20.00 499 LEU A N 1
ATOM 3675 C CA . LEU A 1 483 ? 137.857 174.605 135.489 1.00 20.00 499 LEU A CA 1
ATOM 3676 C C . LEU A 1 483 ? 137.031 173.577 134.734 1.00 20.00 499 LEU A C 1
ATOM 3677 O O . LEU A 1 483 ? 135.915 173.250 135.150 1.00 20.00 499 LEU A O 1
ATOM 3682 N N . TYR A 1 484 ? 137.576 173.071 133.633 1.00 20.00 500 TYR A N 1
ATOM 3683 C CA . TYR A 1 484 ? 136.882 172.102 132.795 1.00 20.00 500 TYR A CA 1
ATOM 3684 C C . TYR A 1 484 ? 137.174 170.692 133.293 1.00 20.00 500 TYR A C 1
ATOM 3685 O O . TYR A 1 484 ? 138.332 170.260 133.308 1.00 20.00 500 TYR A O 1
ATOM 3694 N N . VAL A 1 485 ? 136.126 169.980 133.697 1.00 20.00 501 VAL A N 1
ATOM 3695 C CA . VAL A 1 485 ? 136.235 168.620 134.213 1.00 20.00 501 VAL A CA 1
ATOM 3696 C C . VAL A 1 485 ? 135.564 167.690 133.215 1.00 20.00 501 VAL A C 1
ATOM 3697 O O . VAL A 1 485 ? 134.357 167.803 132.963 1.00 20.00 501 VAL A O 1
ATOM 3701 N N . ALA A 1 486 ? 136.340 166.773 132.645 1.00 20.00 502 ALA A N 1
ATOM 3702 C CA . ALA A 1 486 ? 135.858 165.876 131.604 1.00 20.00 502 ALA A CA 1
ATOM 3703 C C . ALA A 1 486 ? 135.506 164.520 132.199 1.00 20.00 502 ALA A C 1
ATOM 3704 O O . ALA A 1 486 ? 136.311 163.924 132.921 1.00 20.00 502 ALA A O 1
ATOM 3706 N N . PHE A 1 487 ? 134.308 164.041 131.889 1.00 20.00 503 PHE A N 1
ATOM 3707 C CA . PHE A 1 487 ? 133.870 162.697 132.229 1.00 20.00 503 PHE A CA 1
ATOM 3708 C C . PHE A 1 487 ? 133.867 161.835 130.971 1.00 20.00 503 PHE A C 1
ATOM 3709 O O . PHE A 1 487 ? 134.132 162.309 129.862 1.00 20.00 503 PHE A O 1
ATOM 3717 N N . SER A 1 488 ? 133.573 160.547 131.158 1.00 20.00 504 SER A N 1
ATOM 3718 C CA . SER A 1 488 ? 133.545 159.621 130.030 1.00 20.00 504 SER A CA 1
ATOM 3719 C C . SER A 1 488 ? 132.540 160.048 128.968 1.00 20.00 504 SER A C 1
ATOM 3720 O O . SER A 1 488 ? 132.767 159.820 127.774 1.00 20.00 504 SER A O 1
ATOM 3723 N N . THR A 1 489 ? 131.430 160.664 129.374 1.00 20.00 505 THR A N 1
ATOM 3724 C CA . THR A 1 489 ? 130.362 161.018 128.450 1.00 20.00 505 THR A CA 1
ATOM 3725 C C . THR A 1 489 ? 130.051 162.508 128.402 1.00 20.00 505 THR A C 1
ATOM 3726 O O . THR A 1 489 ? 129.121 162.901 127.688 1.00 20.00 505 THR A O 1
ATOM 3730 N N . CYS A 1 490 ? 130.789 163.348 129.124 1.00 20.00 506 CYS A N 1
ATOM 3731 C CA . CYS A 1 490 ? 130.462 164.766 129.173 1.00 20.00 506 CYS A CA 1
ATOM 3732 C C . CYS A 1 490 ? 131.663 165.552 129.676 1.00 20.00 506 CYS A C 1
ATOM 3733 O O . CYS A 1 490 ? 132.581 165.000 130.286 1.00 20.00 506 CYS A O 1
ATOM 3736 N N . VAL A 1 491 ? 131.638 166.856 129.405 1.00 20.00 507 VAL A N 1
ATOM 3737 C CA . VAL A 1 491 ? 132.624 167.804 129.911 1.00 20.00 507 VAL A CA 1
ATOM 3738 C C . VAL A 1 491 ? 131.873 168.945 130.580 1.00 20.00 507 VAL A C 1
ATOM 3739 O O . VAL A 1 491 ? 130.946 169.511 129.991 1.00 20.00 507 VAL A O 1
ATOM 3743 N N . ILE A 1 492 ? 132.271 169.283 131.804 1.00 20.00 508 ILE A N 1
ATOM 3744 C CA . ILE A 1 492 ? 131.578 170.278 132.612 1.00 20.00 508 ILE A CA 1
ATOM 3745 C C . ILE A 1 492 ? 132.502 171.465 132.838 1.00 20.00 508 ILE A C 1
ATOM 3746 O O . ILE A 1 492 ? 133.694 171.294 133.115 1.00 20.00 508 ILE A O 1
ATOM 3751 N N . LYS A 1 493 ? 131.945 172.669 132.720 1.00 20.00 509 LYS A N 1
ATOM 3752 C CA . LYS A 1 493 ? 132.676 173.913 132.952 1.00 20.00 509 LYS A CA 1
ATOM 3753 C C . LYS A 1 493 ? 132.345 174.392 134.361 1.00 20.00 509 LYS A C 1
ATOM 3754 O O . LYS A 1 493 ? 131.321 175.042 134.584 1.00 20.00 509 LYS A O 1
ATOM 3760 N N . VAL A 1 494 ? 133.213 174.073 135.309 1.00 20.00 510 VAL A N 1
ATOM 3761 C CA . VAL A 1 494 ? 133.008 174.398 136.719 1.00 20.00 510 VAL A CA 1
ATOM 3762 C C . VAL A 1 494 ? 133.736 175.701 137.028 1.00 20.00 510 VAL A C 1
ATOM 3763 O O . VAL A 1 494 ? 134.942 175.796 136.763 1.00 20.00 510 VAL A O 1
ATOM 3767 N N . PRO A 1 495 ? 133.056 176.710 137.570 1.00 20.00 511 PRO A N 1
ATOM 3768 C CA . PRO A 1 495 ? 133.751 177.945 137.950 1.00 20.00 511 PRO A CA 1
ATOM 3769 C C . PRO A 1 495 ? 134.732 177.699 139.085 1.00 20.00 511 PRO A C 1
ATOM 3770 O O . PRO A 1 495 ? 134.463 176.925 140.007 1.00 20.00 511 PRO A O 1
ATOM 3774 N N . LEU A 1 496 ? 135.884 178.366 139.005 1.00 20.00 512 LEU A N 1
ATOM 3775 C CA . LEU A 1 496 ? 136.912 178.190 140.025 1.00 20.00 512 LEU A CA 1
ATOM 3776 C C . LEU A 1 496 ? 136.459 178.739 141.373 1.00 20.00 512 LEU A C 1
ATOM 3777 O O . LEU A 1 496 ? 136.767 178.159 142.421 1.00 20.00 512 LEU A O 1
ATOM 3782 N N . GLY A 1 497 ? 135.729 179.851 141.367 1.00 20.00 513 GLY A N 1
ATOM 3783 C CA . GLY A 1 497 ? 135.360 180.522 142.598 1.00 20.00 513 GLY A CA 1
ATOM 3784 C C . GLY A 1 497 ? 134.114 179.998 143.281 1.00 20.00 513 GLY A C 1
ATOM 3785 O O . GLY A 1 497 ? 134.112 179.806 144.501 1.00 20.00 513 GLY A O 1
ATOM 3786 N N . ARG A 1 498 ? 133.045 179.776 142.510 1.00 20.00 514 ARG A N 1
ATOM 3787 C CA . ARG A 1 498 ? 131.737 179.399 143.051 1.00 20.00 514 ARG A CA 1
ATOM 3788 C C . ARG A 1 498 ? 131.209 180.452 144.021 1.00 20.00 514 ARG A C 1
ATOM 3789 O O . ARG A 1 498 ? 130.425 180.147 144.923 1.00 20.00 514 ARG A O 1
ATOM 3797 N N . CYS A 1 499 ? 131.655 181.698 143.842 1.00 20.00 515 CYS A N 1
ATOM 3798 C CA . CYS A 1 499 ? 131.214 182.795 144.696 1.00 20.00 515 CYS A CA 1
ATOM 3799 C C . CYS A 1 499 ? 129.701 182.975 144.653 1.00 20.00 515 CYS A C 1
ATOM 3800 O O . CYS A 1 499 ? 129.100 183.401 145.646 1.00 20.00 515 CYS A O 1
ATOM 3803 N N . GLU A 1 500 ? 129.078 182.674 143.509 1.00 20.00 516 GLU A N 1
ATOM 3804 C CA . GLU A 1 500 ? 127.642 182.887 143.346 1.00 20.00 516 GLU A CA 1
ATOM 3805 C C . GLU A 1 500 ? 126.834 182.147 144.406 1.00 20.00 516 GLU A C 1
ATOM 3806 O O . GLU A 1 500 ? 125.785 182.638 144.840 1.00 20.00 516 GLU A O 1
ATOM 3812 N N . ARG A 1 501 ? 127.303 180.972 144.836 1.00 20.00 517 ARG A N 1
ATOM 3813 C CA . ARG A 1 501 ? 126.567 180.199 145.832 1.00 20.00 517 ARG A CA 1
ATOM 3814 C C . ARG A 1 501 ? 126.412 180.977 147.134 1.00 20.00 517 ARG A C 1
ATOM 3815 O O . ARG A 1 501 ? 125.332 180.985 147.735 1.00 20.00 517 ARG A O 1
ATOM 3823 N N . TYR A 1 502 ? 127.487 181.627 147.588 1.00 20.00 518 TYR A N 1
ATOM 3824 C CA . TYR A 1 502 ? 127.434 182.393 148.830 1.00 20.00 518 TYR A CA 1
ATOM 3825 C C . TYR A 1 502 ? 126.359 183.471 148.767 1.00 20.00 518 TYR A C 1
ATOM 3826 O O . TYR A 1 502 ? 125.539 183.604 149.684 1.00 20.00 518 TYR A O 1
ATOM 3835 N N . GLY A 1 503 ? 126.342 184.246 147.684 1.00 20.00 519 GLY A N 1
ATOM 3836 C CA . GLY A 1 503 ? 125.315 185.262 147.518 1.00 20.00 519 GLY A CA 1
ATOM 3837 C C . GLY A 1 503 ? 125.414 186.362 148.559 1.00 20.00 519 GLY A C 1
ATOM 3838 O O . GLY A 1 503 ? 126.499 186.861 148.877 1.00 20.00 519 GLY A O 1
ATOM 3839 N N . LYS A 1 504 ? 124.259 186.745 149.100 1.00 20.00 520 LYS A N 1
ATOM 3840 C CA . LYS A 1 504 ? 124.149 187.896 149.988 1.00 20.00 520 LYS A CA 1
ATOM 3841 C C . LYS A 1 504 ? 124.678 187.628 151.391 1.00 20.00 520 LYS A C 1
ATOM 3842 O O . LYS A 1 504 ? 124.716 188.557 152.205 1.00 20.00 520 LYS A O 1
ATOM 3848 N N . CYS A 1 505 ? 125.084 186.398 151.699 1.00 20.00 521 CYS A N 1
ATOM 3849 C CA . CYS A 1 505 ? 125.542 186.049 153.043 1.00 20.00 521 CYS A CA 1
ATOM 3850 C C . CYS A 1 505 ? 127.006 186.449 153.174 1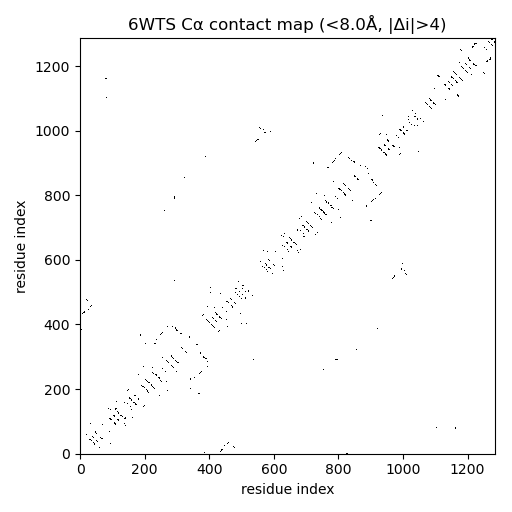.00 20.00 521 CYS A C 1
ATOM 3851 O O . CYS A 1 505 ? 127.917 185.649 152.953 1.00 20.00 521 CYS A O 1
ATOM 3854 N N . LYS A 1 506 ? 127.228 187.719 153.526 1.00 20.00 522 LYS A N 1
ATOM 3855 C CA . LYS A 1 506 ? 128.586 188.219 153.725 1.00 20.00 522 LYS A CA 1
ATOM 3856 C C . LYS A 1 506 ? 129.336 187.395 154.765 1.00 20.00 522 LYS A C 1
ATOM 3857 O O . LYS A 1 506 ? 130.545 187.173 154.637 1.00 20.00 522 LYS A O 1
ATOM 3863 N N . LYS A 1 507 ? 128.635 186.954 155.815 1.00 20.00 523 LYS A N 1
ATOM 3864 C CA . LYS A 1 507 ? 129.249 186.101 156.828 1.00 20.00 523 LYS A CA 1
ATOM 3865 C C . LYS A 1 507 ? 129.907 184.876 156.205 1.00 20.00 523 LYS A C 1
ATOM 3866 O O . LYS A 1 507 ? 131.022 184.500 156.583 1.00 20.00 523 LYS A O 1
ATOM 3872 N N . THR A 1 508 ? 129.236 184.248 155.238 1.00 20.00 524 THR A N 1
ATOM 3873 C CA . THR A 1 508 ? 129.798 183.075 154.577 1.00 20.00 524 THR A CA 1
ATOM 3874 C C . THR A 1 508 ? 130.897 183.461 153.594 1.00 20.00 524 THR A C 1
ATOM 3875 O O . THR A 1 508 ? 131.938 182.798 153.531 1.00 20.00 524 THR A O 1
ATOM 3879 N N . CYS A 1 509 ? 130.671 184.522 152.814 1.00 20.00 525 CYS A N 1
ATOM 3880 C CA . CYS A 1 509 ? 131.652 184.961 151.825 1.00 20.00 525 CYS A CA 1
ATOM 3881 C C . CYS A 1 509 ? 133.005 185.248 152.467 1.00 20.00 525 CYS A C 1
ATOM 3882 O O . CYS A 1 509 ? 134.054 185.000 151.859 1.00 20.00 525 CYS A O 1
ATOM 3885 N N . ILE A 1 510 ? 133.005 185.772 153.693 1.00 20.00 526 ILE A N 1
ATOM 3886 C CA . ILE A 1 510 ? 134.260 186.009 154.399 1.00 20.00 526 ILE A CA 1
ATOM 3887 C C . ILE A 1 510 ? 134.756 184.735 155.073 1.00 20.00 526 ILE A C 1
ATOM 3888 O O . ILE A 1 510 ? 135.952 184.426 155.033 1.00 20.00 526 ILE A O 1
ATOM 3893 N N . ALA A 1 511 ? 133.853 183.975 155.699 1.00 20.00 527 ALA A N 1
ATOM 3894 C CA . ALA A 1 511 ? 134.252 182.754 156.391 1.00 20.00 527 ALA A CA 1
ATOM 3895 C C . ALA A 1 511 ? 134.745 181.675 155.438 1.00 20.00 527 ALA A C 1
ATOM 3896 O O . ALA A 1 511 ? 135.448 180.757 155.874 1.00 20.00 527 ALA A O 1
ATOM 3898 N N . SER A 1 512 ? 134.385 181.757 154.155 1.00 20.00 528 SER A N 1
ATOM 3899 C CA . SER A 1 512 ? 134.813 180.741 153.200 1.00 20.00 528 SER A CA 1
ATOM 3900 C C . SER A 1 512 ? 136.326 180.726 153.036 1.00 20.00 528 SER A C 1
ATOM 3901 O O . SER A 1 512 ? 136.914 179.660 152.818 1.00 20.00 528 SER A O 1
ATOM 3904 N N . ARG A 1 513 ? 136.967 181.889 153.145 1.00 20.00 529 ARG A N 1
ATOM 3905 C CA . ARG A 1 513 ? 138.398 182.040 152.887 1.00 20.00 529 ARG A CA 1
ATOM 3906 C C . ARG A 1 513 ? 138.765 181.482 151.513 1.00 20.00 529 ARG A C 1
ATOM 3907 O O . ARG A 1 513 ? 139.731 180.734 151.349 1.00 20.00 529 ARG A O 1
ATOM 3915 N N . ASP A 1 514 ? 137.969 181.860 150.515 1.00 20.00 530 ASP A N 1
ATOM 3916 C CA . ASP A 1 514 ? 138.199 181.435 149.142 1.00 20.00 530 ASP A CA 1
ATOM 3917 C C . ASP A 1 514 ? 139.012 182.499 148.418 1.00 20.00 530 ASP A C 1
ATOM 3918 O O . ASP A 1 514 ? 138.588 183.662 148.380 1.00 20.00 530 ASP A O 1
ATOM 3923 N N . PRO A 1 515 ? 140.172 182.163 147.847 1.00 20.00 531 PRO A N 1
ATOM 3924 C CA . PRO A 1 515 ? 140.973 183.199 147.172 1.00 20.00 531 PRO A CA 1
ATOM 3925 C C . PRO A 1 515 ? 140.276 183.813 145.972 1.00 20.00 531 PRO A C 1
ATOM 3926 O O . PRO A 1 515 ? 140.422 185.017 145.725 1.00 20.00 531 PRO A O 1
ATOM 3930 N N . TYR A 1 516 ? 139.519 183.020 145.214 1.00 20.00 532 TYR A N 1
ATOM 3931 C CA . TYR A 1 516 ? 138.864 183.528 144.017 1.00 20.00 532 TYR A CA 1
ATOM 3932 C C . TYR A 1 516 ? 137.669 184.422 144.320 1.00 20.00 532 TYR A C 1
ATOM 3933 O O . TYR A 1 516 ? 137.150 185.058 143.396 1.00 20.00 532 TYR A O 1
ATOM 3942 N N . CYS A 1 517 ? 137.221 184.492 145.569 1.00 20.00 533 CYS A N 1
ATOM 3943 C CA . CYS A 1 517 ? 136.020 185.232 145.924 1.00 20.00 533 CYS A CA 1
ATOM 3944 C C . CYS A 1 517 ? 136.368 186.434 146.798 1.00 20.00 533 CYS A C 1
ATOM 3945 O O . CYS A 1 517 ? 137.525 186.668 147.157 1.00 20.00 533 CYS A O 1
ATOM 3948 N N . GLY A 1 518 ? 135.337 187.197 147.136 1.00 20.00 534 GLY A N 1
ATOM 3949 C CA . GLY A 1 518 ? 135.491 188.362 147.982 1.00 20.00 534 GLY A CA 1
ATOM 3950 C C . GLY A 1 518 ? 134.178 189.101 148.082 1.00 20.00 534 GLY A C 1
ATOM 3951 O O . GLY A 1 518 ? 133.192 188.765 147.420 1.00 20.00 534 GLY A O 1
ATOM 3952 N N . TRP A 1 519 ? 134.180 190.128 148.925 1.00 20.00 535 TRP A N 1
ATOM 3953 C CA . TRP A 1 519 ? 133.003 190.954 149.154 1.00 20.00 535 TRP A CA 1
ATOM 3954 C C . TRP A 1 519 ? 133.228 192.337 148.561 1.00 20.00 535 TRP A C 1
ATOM 3955 O O . TRP A 1 519 ? 134.294 192.932 148.749 1.00 20.00 535 TRP A O 1
ATOM 3966 N N . ILE A 1 520 ? 132.223 192.842 147.851 1.00 20.00 536 ILE A N 1
ATOM 3967 C CA . ILE A 1 520 ? 132.277 194.150 147.207 1.00 20.00 536 ILE A CA 1
ATOM 3968 C C . ILE A 1 520 ? 131.090 194.964 147.699 1.00 20.00 536 ILE A C 1
ATOM 3969 O O . ILE A 1 520 ? 129.935 194.603 147.444 1.00 20.00 536 ILE A O 1
ATOM 3974 N N . LYS A 1 521 ? 131.374 196.061 148.406 1.00 20.00 537 LYS A N 1
ATOM 3975 C CA . LYS A 1 521 ? 130.302 196.913 148.907 1.00 20.00 537 LYS A CA 1
ATOM 3976 C C . LYS A 1 521 ? 129.586 197.643 147.778 1.00 20.00 537 LYS A C 1
ATOM 3977 O O . LYS A 1 521 ? 128.384 197.911 147.882 1.00 20.00 537 LYS A O 1
ATOM 3983 N N . GLU A 1 522 ? 130.306 197.984 146.706 1.00 20.00 538 GLU A N 1
ATOM 3984 C CA . GLU A 1 522 ? 129.689 198.689 145.585 1.00 20.00 538 GLU A CA 1
ATOM 3985 C C . GLU A 1 522 ? 128.551 197.873 144.984 1.00 20.00 538 GLU A C 1
ATOM 3986 O O . GLU A 1 522 ? 127.420 198.357 144.863 1.00 20.00 538 GLU A O 1
ATOM 3988 N N . GLY A 1 523 ? 128.833 196.627 144.600 1.00 20.00 539 GLY A N 1
ATOM 3989 C CA . GLY A 1 523 ? 127.766 195.746 144.157 1.00 20.00 539 GLY A CA 1
ATOM 3990 C C . GLY A 1 523 ? 126.876 195.290 145.298 1.00 20.00 539 GLY A C 1
ATOM 3991 O O . GLY A 1 523 ? 125.662 195.143 145.130 1.00 20.00 539 GLY A O 1
ATOM 3992 N N . GLY A 1 524 ? 127.463 195.060 146.469 1.00 20.00 540 GLY A N 1
ATOM 3993 C CA . GLY A 1 524 ? 126.713 194.633 147.630 1.00 20.00 540 GLY A CA 1
ATOM 3994 C C . GLY A 1 524 ? 126.560 193.139 147.794 1.00 20.00 540 GLY A C 1
ATOM 3995 O O . GLY A 1 524 ? 125.789 192.706 148.660 1.00 20.00 540 GLY A O 1
ATOM 3996 N N . ALA A 1 525 ? 127.260 192.335 146.996 1.00 20.00 541 ALA A N 1
ATOM 3997 C CA . ALA A 1 525 ? 127.111 190.889 147.042 1.00 20.00 541 ALA A CA 1
ATOM 3998 C C . ALA A 1 525 ? 128.466 190.225 146.849 1.00 20.00 541 ALA A C 1
ATOM 3999 O O . ALA A 1 525 ? 129.429 190.844 146.389 1.00 20.00 541 ALA A O 1
ATOM 4001 N N . CYS A 1 526 ? 128.526 188.946 147.210 1.00 20.00 542 CYS A N 1
ATOM 4002 C CA . CYS A 1 526 ? 129.716 188.137 146.990 1.00 20.00 542 CYS A CA 1
ATOM 4003 C C . CYS A 1 526 ? 129.765 187.710 145.528 1.00 20.00 542 CYS A C 1
ATOM 4004 O O . CYS A 1 526 ? 128.758 187.260 144.973 1.00 20.00 542 CYS A O 1
ATOM 4007 N N . SER A 1 527 ? 130.933 187.847 144.905 1.00 20.00 543 SER A N 1
ATOM 4008 C CA . SER A 1 527 ? 131.048 187.574 143.479 1.00 20.00 543 SER A CA 1
ATOM 4009 C C . SER A 1 527 ? 132.505 187.325 143.124 1.00 20.00 543 SER A C 1
ATOM 4010 O O . SER A 1 527 ? 133.416 187.649 143.891 1.00 20.00 543 SER A O 1
ATOM 4012 N N . HIS A 1 528 ? 132.705 186.723 141.950 1.00 20.00 544 HIS A N 1
ATOM 4013 C CA . HIS A 1 528 ? 134.043 186.471 141.432 1.00 20.00 544 HIS A CA 1
ATOM 4014 C C . HIS A 1 528 ? 134.869 187.750 141.417 1.00 20.00 544 HIS A C 1
ATOM 4015 O O . HIS A 1 528 ? 134.387 188.817 141.028 1.00 20.00 544 HIS A O 1
ATOM 4022 N N . LEU A 1 529 ? 136.121 187.635 141.847 1.00 20.00 545 LEU A N 1
ATOM 4023 C CA . LEU A 1 529 ? 137.030 188.768 141.947 1.00 20.00 545 LEU A CA 1
ATOM 4024 C C . LEU A 1 529 ? 138.075 188.665 140.844 1.00 20.00 545 LEU A C 1
ATOM 4025 O O . LEU A 1 529 ? 138.809 187.673 140.769 1.00 20.00 545 LEU A O 1
ATOM 4030 N N . SER A 1 530 ? 138.136 189.687 139.994 1.00 20.00 546 SER A N 1
ATOM 4031 C CA . SER A 1 530 ? 139.087 189.720 138.896 1.00 20.00 546 SER A CA 1
ATOM 4032 C C . SER A 1 530 ? 140.492 190.035 139.409 1.00 20.00 546 SER A C 1
ATOM 4033 O O . SER A 1 530 ? 140.653 190.780 140.379 1.00 20.00 546 SER A O 1
ATOM 4036 N N . PRO A 1 531 ? 141.522 189.458 138.781 1.00 20.00 547 PRO A N 1
ATOM 4037 C CA . PRO A 1 531 ? 142.903 189.749 139.208 1.00 20.00 547 PRO A CA 1
ATOM 4038 C C . PRO A 1 531 ? 143.242 191.231 139.225 1.00 20.00 547 PRO A C 1
ATOM 4039 O O . PRO A 1 531 ? 143.960 191.688 140.123 1.00 20.00 547 PRO A O 1
ATOM 4043 N N . ASN A 1 532 ? 142.746 191.996 138.255 1.00 20.00 548 ASN A N 1
ATOM 4044 C CA . ASN A 1 532 ? 142.990 193.433 138.221 1.00 20.00 548 ASN A CA 1
ATOM 4045 C C . ASN A 1 532 ? 141.675 194.199 138.285 1.00 20.00 548 ASN A C 1
ATOM 4046 O O . ASN A 1 532 ? 141.319 194.916 137.344 1.00 20.00 548 ASN A O 1
ATOM 4048 N N . SER A 1 533 ? 140.950 194.052 139.391 1.00 20.00 549 SER A N 1
ATOM 4049 C CA . SER A 1 533 ? 139.652 194.690 139.580 1.00 20.00 549 SER A CA 1
ATOM 4050 C C . SER A 1 533 ? 139.843 195.937 140.434 1.00 20.00 549 SER A C 1
ATOM 4051 O O . SER A 1 533 ? 140.155 195.840 141.626 1.00 20.00 549 SER A O 1
ATOM 4053 N N . ARG A 1 534 ? 139.665 197.109 139.817 1.00 20.00 550 ARG A N 1
ATOM 4054 C CA . ARG A 1 534 ? 139.811 198.369 140.541 1.00 20.00 550 ARG A CA 1
ATOM 4055 C C . ARG A 1 534 ? 138.868 198.454 141.735 1.00 20.00 550 ARG A C 1
ATOM 4056 O O . ARG A 1 534 ? 139.163 199.159 142.707 1.00 20.00 550 ARG A O 1
ATOM 4058 N N . LEU A 1 535 ? 137.730 197.764 141.673 1.00 20.00 551 LEU A N 1
ATOM 4059 C CA . LEU A 1 535 ? 136.773 197.781 142.772 1.00 20.00 551 LEU A CA 1
ATOM 4060 C C . LEU A 1 535 ? 137.416 197.281 144.060 1.00 20.00 551 LEU A C 1
ATOM 4061 O O . LEU A 1 535 ? 138.138 196.281 144.069 1.00 20.00 551 LEU A O 1
ATOM 4066 N N . THR A 1 536 ? 137.147 197.989 145.155 1.00 20.00 552 THR A N 1
ATOM 4067 C CA . THR A 1 536 ? 137.708 197.627 146.451 1.00 20.00 552 THR A CA 1
ATOM 4068 C C . THR A 1 536 ? 136.988 196.404 147.005 1.00 20.00 552 THR A C 1
ATOM 4069 O O . THR A 1 536 ? 135.761 196.410 147.155 1.00 20.00 552 THR A O 1
ATOM 4073 N N . PHE A 1 537 ? 137.749 195.358 147.310 1.00 20.00 553 PHE A N 1
ATOM 4074 C CA . PHE A 1 537 ? 137.206 194.101 147.799 1.00 20.00 553 PHE A CA 1
ATOM 4075 C C . PHE A 1 537 ? 137.586 193.889 149.259 1.00 20.00 553 PHE A C 1
ATOM 4076 O O . PHE A 1 537 ? 138.605 194.398 149.735 1.00 20.00 553 PHE A O 1
ATOM 4084 N N . GLU A 1 538 ? 136.751 193.131 149.966 1.00 20.00 554 GLU A N 1
ATOM 4085 C CA . GLU A 1 538 ? 136.983 192.783 151.363 1.00 20.00 554 GLU A CA 1
ATOM 4086 C C . GLU A 1 538 ? 137.065 191.268 151.484 1.00 20.00 554 GLU A C 1
ATOM 4087 O O . GLU A 1 538 ? 136.082 190.568 151.219 1.00 20.00 554 GLU A O 1
ATOM 4093 N N . GLN A 1 539 ? 138.233 190.767 151.879 1.00 20.00 555 GLN A N 1
ATOM 4094 C CA . GLN A 1 539 ? 138.419 189.346 152.131 1.00 20.00 555 GLN A CA 1
ATOM 4095 C C . GLN A 1 539 ? 139.388 189.164 153.290 1.00 20.00 555 GLN A C 1
ATOM 4096 O O . GLN A 1 539 ? 140.138 190.075 153.650 1.00 20.00 555 GLN A O 1
ATOM 4102 N N . ASP A 1 540 ? 139.362 187.966 153.874 1.00 20.00 556 ASP A N 1
ATOM 4103 C CA . ASP A 1 540 ? 140.161 187.642 155.050 1.00 20.00 556 ASP A CA 1
ATOM 4104 C C . ASP A 1 540 ? 140.772 186.249 154.879 1.00 20.00 556 ASP A C 1
ATOM 4105 O O . ASP A 1 540 ? 140.529 185.329 155.655 1.00 20.00 556 ASP A O 1
ATOM 4107 N N . ILE A 1 541 ? 141.573 186.093 153.821 1.00 20.00 557 ILE A N 1
ATOM 4108 C CA . ILE A 1 541 ? 142.148 184.790 153.491 1.00 20.00 557 ILE A CA 1
ATOM 4109 C C . ILE A 1 541 ? 143.011 184.273 154.636 1.00 20.00 557 ILE A C 1
ATOM 4110 O O . ILE A 1 541 ? 143.031 183.069 154.923 1.00 20.00 557 ILE A O 1
ATOM 4115 N N . GLU A 1 542 ? 143.731 185.171 155.311 1.00 20.00 558 GLU A N 1
ATOM 4116 C CA . GLU A 1 542 ? 144.613 184.760 156.399 1.00 20.00 558 GLU A CA 1
ATOM 4117 C C . GLU A 1 542 ? 143.825 184.100 157.525 1.00 20.00 558 GLU A C 1
ATOM 4118 O O . GLU A 1 542 ? 144.016 182.916 157.828 1.00 20.00 558 GLU A O 1
ATOM 4120 N N . ARG A 1 543 ? 142.928 184.854 158.157 1.00 20.00 559 ARG A N 1
ATOM 4121 C CA . ARG A 1 543 ? 142.050 184.318 159.191 1.00 20.00 559 ARG A CA 1
ATOM 4122 C C . ARG A 1 543 ? 140.646 184.847 158.950 1.00 20.00 559 ARG A C 1
ATOM 4123 O O . ARG A 1 543 ? 140.444 186.063 158.882 1.00 20.00 559 ARG A O 1
ATOM 4125 N N . GLY A 1 544 ? 139.682 183.939 158.827 1.00 20.00 560 GLY A N 1
ATOM 4126 C CA . GLY A 1 544 ? 138.314 184.330 158.550 1.00 20.00 560 GLY A CA 1
ATOM 4127 C C . GLY A 1 544 ? 137.507 184.592 159.803 1.00 20.00 560 GLY A C 1
ATOM 4128 O O . GLY A 1 544 ? 137.045 183.656 160.461 1.00 20.00 560 GLY A O 1
ATOM 4129 N N . ASN A 1 545 ? 137.330 185.866 160.142 1.00 20.00 561 ASN A N 1
ATOM 4130 C CA . ASN A 1 545 ? 136.580 186.269 161.325 1.00 20.00 561 ASN A CA 1
ATOM 4131 C C . ASN A 1 545 ? 135.207 186.773 160.897 1.00 20.00 561 ASN A C 1
ATOM 4132 O O . ASN A 1 545 ? 135.103 187.789 160.202 1.00 20.00 561 ASN A O 1
ATOM 4137 N N . THR A 1 546 ? 134.162 186.062 161.312 1.00 20.00 562 THR A N 1
ATOM 4138 C CA . THR A 1 546 ? 132.789 186.442 161.010 1.00 20.00 562 THR A CA 1
ATOM 4139 C C . THR A 1 546 ? 132.153 187.287 162.106 1.00 20.00 562 THR A C 1
ATOM 4140 O O . THR A 1 546 ? 130.971 187.630 161.994 1.00 20.00 562 THR A O 1
ATOM 4142 N N . ASP A 1 547 ? 132.899 187.610 163.162 1.00 20.00 563 ASP A N 1
ATOM 4143 C CA . ASP A 1 547 ? 132.369 188.423 164.249 1.00 20.00 563 ASP A CA 1
ATOM 4144 C C . ASP A 1 547 ? 131.838 189.754 163.728 1.00 20.00 563 ASP A C 1
ATOM 4145 O O . ASP A 1 547 ? 132.469 190.416 162.900 1.00 20.00 563 ASP A O 1
ATOM 4150 N N . GLY A 1 548 ? 130.663 190.142 164.219 1.00 20.00 564 GLY A N 1
ATOM 4151 C CA . GLY A 1 548 ? 130.045 191.383 163.804 1.00 20.00 564 GLY A CA 1
ATOM 4152 C C . GLY A 1 548 ? 129.276 191.318 162.506 1.00 20.00 564 GLY A C 1
ATOM 4153 O O . GLY A 1 548 ? 128.852 192.365 162.003 1.00 20.00 564 GLY A O 1
ATOM 4154 N N . LEU A 1 549 ? 129.078 190.126 161.945 1.00 20.00 565 LEU A N 1
ATOM 4155 C CA . LEU A 1 549 ? 128.388 189.971 160.674 1.00 20.00 565 LEU A CA 1
ATOM 4156 C C . LEU A 1 549 ? 127.505 188.733 160.729 1.00 20.00 565 LEU A C 1
ATOM 4157 O O . LEU A 1 549 ? 127.746 187.805 161.506 1.00 20.00 565 LEU A O 1
ATOM 4162 N N . GLY A 1 550 ? 126.473 188.731 159.890 1.00 20.00 566 GLY A N 1
ATOM 4163 C CA . GLY A 1 550 ? 125.562 187.609 159.809 1.00 20.00 566 GLY A CA 1
ATOM 4164 C C . GLY A 1 550 ? 124.457 187.674 160.844 1.00 20.00 566 GLY A C 1
ATOM 4165 O O . GLY A 1 550 ? 124.360 188.597 161.658 1.00 20.00 566 GLY A O 1
ATOM 4166 N N . ASP A 1 551 ? 123.598 186.657 160.809 1.00 20.00 567 ASP A N 1
ATOM 4167 C CA . ASP A 1 551 ? 123.742 185.547 159.873 1.00 20.00 567 ASP A CA 1
ATOM 4168 C C . ASP A 1 551 ? 122.644 185.576 158.815 1.00 20.00 567 ASP A C 1
ATOM 4169 O O . ASP A 1 551 ? 121.481 185.300 159.107 1.00 20.00 567 ASP A O 1
ATOM 4171 N N . GLY B 1 3 ? 138.369 146.435 144.286 1.00 20.00 19 GLY B N 1
ATOM 4172 C CA . GLY B 1 3 ? 137.206 146.540 145.148 1.00 20.00 19 GLY B CA 1
ATOM 4173 C C . GLY B 1 3 ? 137.466 146.070 146.566 1.00 20.00 19 GLY B C 1
ATOM 4174 O O . GLY B 1 3 ? 138.090 145.032 146.782 1.00 20.00 19 GLY B O 1
ATOM 4175 N N . PHE B 1 4 ? 136.984 146.842 147.538 1.00 20.00 20 PHE B N 1
ATOM 4176 C CA . PHE B 1 4 ? 137.147 146.516 148.944 1.00 20.00 20 PHE B CA 1
ATOM 4177 C C . PHE B 1 4 ? 135.784 146.488 149.622 1.00 20.00 20 PHE B C 1
ATOM 4178 O O . PHE B 1 4 ? 134.940 147.353 149.355 1.00 20.00 20 PHE B O 1
ATOM 4186 N N . PRO B 1 5 ? 135.532 145.498 150.478 1.00 20.00 21 PRO B N 1
ATOM 4187 C CA . PRO B 1 5 ? 134.227 145.405 151.148 1.00 20.00 21 PRO B CA 1
ATOM 4188 C C . PRO B 1 5 ? 133.889 146.680 151.908 1.00 20.00 21 PRO B C 1
ATOM 4189 O O . PRO B 1 5 ? 134.709 147.217 152.654 1.00 20.00 21 PRO B O 1
ATOM 4193 N N . GLU B 1 6 ? 132.663 147.158 151.714 1.00 20.00 22 GLU B N 1
ATOM 4194 C CA . GLU B 1 6 ? 132.204 148.361 152.390 1.00 20.00 22 GLU B CA 1
ATOM 4195 C C . GLU B 1 6 ? 131.707 148.034 153.792 1.00 20.00 22 GLU B C 1
ATOM 4196 O O . GLU B 1 6 ? 131.230 146.929 154.067 1.00 20.00 22 GLU B O 1
ATOM 4202 N N . ASP B 1 7 ? 131.826 149.014 154.684 1.00 20.00 23 ASP B N 1
ATOM 4203 C CA . ASP B 1 7 ? 131.402 148.839 156.067 1.00 20.00 23 ASP B CA 1
ATOM 4204 C C . ASP B 1 7 ? 129.883 148.740 156.137 1.00 20.00 23 ASP B C 1
ATOM 4205 O O . ASP B 1 7 ? 129.173 149.625 155.648 1.00 20.00 23 ASP B O 1
ATOM 4210 N N . SER B 1 8 ? 129.387 147.661 156.738 1.00 20.00 24 SER B N 1
ATOM 4211 C CA . SER B 1 8 ? 127.953 147.478 156.891 1.00 20.00 24 SER B CA 1
ATOM 4212 C C . SER B 1 8 ? 127.364 148.568 157.784 1.00 20.00 24 SER B C 1
ATOM 4213 O O . SER B 1 8 ? 128.058 149.203 158.582 1.00 20.00 24 SER B O 1
ATOM 4216 N N . GLU B 1 9 ? 126.058 148.777 157.641 1.00 20.00 25 GLU B N 1
ATOM 4217 C CA . GLU B 1 9 ? 125.407 149.825 158.416 1.00 20.00 25 GLU B CA 1
ATOM 4218 C C . GLU B 1 9 ? 124.870 149.261 159.729 1.00 20.00 25 GLU B C 1
ATOM 4219 O O . GLU B 1 9 ? 124.309 148.161 159.748 1.00 20.00 25 GLU B O 1
ATOM 4225 N N . PRO B 1 10 ? 125.033 149.989 160.834 1.00 20.00 26 PRO B N 1
ATOM 4226 C CA . PRO B 1 10 ? 124.492 149.515 162.115 1.00 20.00 26 PRO B CA 1
ATOM 4227 C C . PRO B 1 10 ? 122.972 149.576 162.125 1.00 20.00 26 PRO B C 1
ATOM 4228 O O . PRO B 1 10 ? 122.376 150.624 161.867 1.00 20.00 26 PRO B O 1
ATOM 4232 N N . ILE B 1 11 ? 122.346 148.432 162.419 1.00 20.00 27 ILE B N 1
ATOM 4233 C CA . ILE B 1 11 ? 120.888 148.368 162.473 1.00 20.00 27 ILE B CA 1
ATOM 4234 C C . ILE B 1 11 ? 120.345 149.269 163.574 1.00 20.00 27 ILE B C 1
ATOM 4235 O O . ILE B 1 11 ? 119.283 149.884 163.418 1.00 20.00 27 ILE B O 1
ATOM 4240 N N . SER B 1 12 ? 121.068 149.388 164.685 1.00 20.00 28 SER B N 1
ATOM 4241 C CA . SER B 1 12 ? 120.644 150.225 165.797 1.00 20.00 28 SER B CA 1
ATOM 4242 C C . SER B 1 12 ? 121.841 150.984 166.346 1.00 20.00 28 SER B C 1
ATOM 4243 O O . SER B 1 12 ? 122.958 150.460 166.376 1.00 20.00 28 SER B O 1
ATOM 4246 N N . ILE B 1 13 ? 121.599 152.219 166.779 1.00 20.00 29 ILE B N 1
ATOM 4247 C CA . ILE B 1 13 ? 122.629 153.077 167.351 1.00 20.00 29 ILE B CA 1
ATOM 4248 C C . ILE B 1 13 ? 122.084 153.684 168.635 1.00 20.00 29 ILE B C 1
ATOM 4249 O O . ILE B 1 13 ? 120.972 154.224 168.648 1.00 20.00 29 ILE B O 1
ATOM 4254 N N . SER B 1 14 ? 122.864 153.596 169.709 1.00 20.00 30 SER B N 1
ATOM 4255 C CA . SER B 1 14 ? 122.514 154.187 170.997 1.00 20.00 30 SER B CA 1
ATOM 4256 C C . SER B 1 14 ? 123.552 155.250 171.331 1.00 20.00 30 SER B C 1
ATOM 4257 O O . SER B 1 14 ? 124.723 154.929 171.564 1.00 20.00 30 SER B O 1
ATOM 4260 N N . HIS B 1 15 ? 123.125 156.509 171.353 1.00 20.00 31 HIS B N 1
ATOM 4261 C CA . HIS B 1 15 ? 124.026 157.610 171.645 1.00 20.00 31 HIS B CA 1
ATOM 4262 C C . HIS B 1 15 ? 124.348 157.662 173.137 1.00 20.00 31 HIS B C 1
ATOM 4263 O O . HIS B 1 15 ? 123.709 157.010 173.966 1.00 20.00 31 HIS B O 1
ATOM 4270 N N . GLY B 1 16 ? 125.373 158.452 173.470 1.00 20.00 32 GLY B N 1
ATOM 4271 C CA . GLY B 1 16 ? 125.796 158.573 174.855 1.00 20.00 32 GLY B CA 1
ATOM 4272 C C . GLY B 1 16 ? 124.708 159.083 175.780 1.00 20.00 32 GLY B C 1
ATOM 4273 O O . GLY B 1 16 ? 124.674 158.724 176.960 1.00 20.00 32 GLY B O 1
ATOM 4274 N N . ASN B 1 17 ? 123.816 159.935 175.266 1.00 20.00 33 ASN B N 1
ATOM 4275 C CA . ASN B 1 17 ? 122.767 160.512 176.102 1.00 20.00 33 ASN B CA 1
ATOM 4276 C C . ASN B 1 17 ? 121.868 159.434 176.694 1.00 20.00 33 ASN B C 1
ATOM 4277 O O . ASN B 1 17 ? 121.504 159.498 177.874 1.00 20.00 33 ASN B O 1
ATOM 4282 N N . TYR B 1 18 ? 121.495 158.437 175.889 1.00 20.00 34 TYR B N 1
ATOM 4283 C CA . TYR B 1 18 ? 120.609 157.386 176.380 1.00 20.00 34 TYR B CA 1
ATOM 4284 C C . TYR B 1 18 ? 121.307 156.504 177.408 1.00 20.00 34 TYR B C 1
ATOM 4285 O O . TYR B 1 18 ? 120.703 156.121 178.417 1.00 20.00 34 TYR B O 1
ATOM 4294 N N . THR B 1 19 ? 122.576 156.169 177.173 1.00 20.00 35 THR B N 1
ATOM 4295 C CA . THR B 1 19 ? 123.289 155.200 178.005 1.00 20.00 35 THR B CA 1
ATOM 4296 C C . THR B 1 19 ? 123.861 155.872 179.257 1.00 20.00 35 THR B C 1
ATOM 4297 O O . THR B 1 19 ? 125.067 155.891 179.504 1.00 20.00 35 THR B O 1
ATOM 4301 N N . LYS B 1 20 ? 122.954 156.434 180.058 1.00 20.00 36 LYS B N 1
ATOM 4302 C CA . LYS B 1 20 ? 123.291 156.942 181.378 1.00 20.00 36 LYS B CA 1
ATOM 4303 C C . LYS B 1 20 ? 122.533 156.264 182.508 1.00 20.00 36 LYS B C 1
ATOM 4304 O O . LYS B 1 20 ? 122.991 156.322 183.654 1.00 20.00 36 LYS B O 1
ATOM 4310 N N . GLN B 1 21 ? 121.393 155.630 182.223 1.00 20.00 37 GLN B N 1
ATOM 4311 C CA . GLN B 1 21 ? 120.636 154.946 183.265 1.00 20.00 37 GLN B CA 1
ATOM 4312 C C . GLN B 1 21 ? 121.359 153.704 183.770 1.00 20.00 37 GLN B C 1
ATOM 4313 O O . GLN B 1 21 ? 121.214 153.344 184.944 1.00 20.00 37 GLN B O 1
ATOM 4319 N N . TYR B 1 22 ? 122.105 153.030 182.899 1.00 20.00 38 TYR B N 1
ATOM 4320 C CA . TYR B 1 22 ? 122.753 151.775 183.254 1.00 20.00 38 TYR B CA 1
ATOM 4321 C C . TYR B 1 22 ? 123.596 151.947 184.517 1.00 20.00 38 TYR B C 1
ATOM 4322 O O . TYR B 1 22 ? 124.248 152.986 184.690 1.00 20.00 38 TYR B O 1
ATOM 4331 N N . PRO B 1 23 ? 123.591 150.968 185.423 1.00 20.00 39 PRO B N 1
ATOM 4332 C CA . PRO B 1 23 ? 124.356 151.102 186.668 1.00 20.00 39 PRO B CA 1
ATOM 4333 C C . PRO B 1 23 ? 125.834 151.353 186.410 1.00 20.00 39 PRO B C 1
ATOM 4334 O O . PRO B 1 23 ? 126.405 150.888 185.421 1.00 20.00 39 PRO B O 1
ATOM 4338 N N . VAL B 1 24 ? 126.451 152.102 187.320 1.00 20.00 40 VAL B N 1
ATOM 4339 C CA . VAL B 1 24 ? 127.867 152.442 187.248 1.00 20.00 40 VAL B CA 1
ATOM 4340 C C . VAL B 1 24 ? 128.475 152.237 188.627 1.00 20.00 40 VAL B C 1
ATOM 4341 O O . VAL B 1 24 ? 127.933 152.721 189.627 1.00 20.00 40 VAL B O 1
ATOM 4345 N N . PHE B 1 25 ? 129.595 151.523 188.681 1.00 20.00 41 PHE B N 1
ATOM 4346 C CA . PHE B 1 25 ? 130.280 151.219 189.929 1.00 20.00 41 PHE B CA 1
ATOM 4347 C C . PHE B 1 25 ? 131.552 152.051 190.019 1.00 20.00 41 PHE B C 1
ATOM 4348 O O . PHE B 1 25 ? 132.378 152.030 189.101 1.00 20.00 41 PHE B O 1
ATOM 4356 N N . VAL B 1 26 ? 131.706 152.777 191.125 1.00 20.00 42 VAL B N 1
ATOM 4357 C CA . VAL B 1 26 ? 132.892 153.594 191.356 1.00 20.00 42 VAL B CA 1
ATOM 4358 C C . VAL B 1 26 ? 133.376 153.388 192.785 1.00 20.00 42 VAL B C 1
ATOM 4359 O O . VAL B 1 26 ? 134.098 154.226 193.336 1.00 20.00 42 VAL B O 1
ATOM 4363 N N . GLY B 1 27 ? 132.982 152.273 193.393 1.00 20.00 43 GLY B N 1
ATOM 4364 C CA . GLY B 1 27 ? 133.410 151.951 194.741 1.00 20.00 43 GLY B CA 1
ATOM 4365 C C . GLY B 1 27 ? 132.630 152.690 195.810 1.00 20.00 43 GLY B C 1
ATOM 4366 O O . GLY B 1 27 ? 133.088 152.826 196.945 1.00 20.00 43 GLY B O 1
ATOM 4367 N N . HIS B 1 38 ? 139.400 159.957 194.778 1.00 20.00 54 HIS B N 1
ATOM 4368 C CA . HIS B 1 38 ? 140.392 158.919 194.526 1.00 20.00 54 HIS B CA 1
ATOM 4369 C C . HIS B 1 38 ? 140.370 158.484 193.064 1.00 20.00 54 HIS B C 1
ATOM 4370 O O . HIS B 1 38 ? 139.356 158.625 192.380 1.00 20.00 54 HIS B O 1
ATOM 4372 N N . ARG B 1 39 ? 141.495 157.955 192.592 1.00 20.00 55 ARG B N 1
ATOM 4373 C CA . ARG B 1 39 ? 141.645 157.497 191.215 1.00 20.00 55 ARG B CA 1
ATOM 4374 C C . ARG B 1 39 ? 141.741 155.976 191.226 1.00 20.00 55 ARG B C 1
ATOM 4375 O O . ARG B 1 39 ? 142.705 155.414 191.757 1.00 20.00 55 ARG B O 1
ATOM 4383 N N . LEU B 1 40 ? 140.739 155.314 190.644 1.00 20.00 56 LEU B N 1
ATOM 4384 C CA . LEU B 1 40 ? 140.696 153.856 190.673 1.00 20.00 56 LEU B CA 1
ATOM 4385 C C . LEU B 1 40 ? 141.812 153.253 189.827 1.00 20.00 56 LEU B C 1
ATOM 4386 O O . LEU B 1 40 ? 142.604 152.440 190.318 1.00 20.00 56 LEU B O 1
ATOM 4391 N N . ASP B 1 41 ? 141.890 153.644 188.556 1.00 20.00 57 ASP B N 1
ATOM 4392 C CA . ASP B 1 41 ? 142.857 153.098 187.604 1.00 20.00 57 ASP B CA 1
ATOM 4393 C C . ASP B 1 41 ? 142.749 151.573 187.540 1.00 20.00 57 ASP B C 1
ATOM 4394 O O . ASP B 1 41 ? 143.672 150.835 187.891 1.00 20.00 57 ASP B O 1
ATOM 4399 N N . ILE B 1 42 ? 141.579 151.114 187.089 1.00 20.00 58 ILE B N 1
ATOM 4400 C CA . ILE B 1 42 ? 141.311 149.684 187.022 1.00 20.00 58 ILE B CA 1
ATOM 4401 C C . ILE B 1 42 ? 142.280 149.011 186.052 1.00 20.00 58 ILE B C 1
ATOM 4402 O O . ILE B 1 42 ? 142.747 149.615 185.077 1.00 20.00 58 ILE B O 1
ATOM 4407 N N . GLN B 1 43 ? 142.618 147.758 186.349 1.00 20.00 59 GLN B N 1
ATOM 4408 C CA . GLN B 1 43 ? 143.484 146.970 185.483 1.00 20.00 59 GLN B CA 1
ATOM 4409 C C . GLN B 1 43 ? 142.732 145.920 184.676 1.00 20.00 59 GLN B C 1
ATOM 4410 O O . GLN B 1 43 ? 142.976 145.785 183.473 1.00 20.00 59 GLN B O 1
ATOM 4416 N N . MET B 1 44 ? 141.816 145.183 185.301 1.00 20.00 60 MET B N 1
ATOM 4417 C CA . MET B 1 44 ? 141.041 144.163 184.606 1.00 20.00 60 MET B CA 1
ATOM 4418 C C . MET B 1 44 ? 139.898 143.712 185.502 1.00 20.00 60 MET B C 1
ATOM 4419 O O . MET B 1 44 ? 139.891 143.971 186.709 1.00 20.00 60 MET B O 1
ATOM 4424 N N . ILE B 1 45 ? 138.927 143.032 184.889 1.00 20.00 61 ILE B N 1
ATOM 4425 C CA . ILE B 1 45 ? 137.818 142.411 185.600 1.00 20.00 61 ILE B CA 1
ATOM 4426 C C . ILE B 1 45 ? 137.653 140.985 185.095 1.00 20.00 61 ILE B C 1
ATOM 4427 O O . ILE B 1 45 ? 138.104 140.630 184.004 1.00 20.00 61 ILE B O 1
ATOM 4432 N N . MET B 1 46 ? 136.990 140.166 185.909 1.00 20.00 62 MET B N 1
ATOM 4433 C CA . MET B 1 46 ? 136.737 138.779 185.547 1.00 20.00 62 MET B CA 1
ATOM 4434 C C . MET B 1 46 ? 135.640 138.218 186.440 1.00 20.00 62 MET B C 1
ATOM 4435 O O . MET B 1 46 ? 135.552 138.568 187.619 1.00 20.00 62 MET B O 1
ATOM 4440 N N . ILE B 1 47 ? 134.813 137.350 185.866 1.00 20.00 63 ILE B N 1
ATOM 4441 C CA . ILE B 1 47 ? 133.704 136.718 186.571 1.00 20.00 63 ILE B CA 1
ATOM 4442 C C . ILE B 1 47 ? 134.097 135.291 186.918 1.00 20.00 63 ILE B C 1
ATOM 4443 O O . ILE B 1 47 ? 134.648 134.564 186.080 1.00 20.00 63 ILE B O 1
ATOM 4448 N N . MET B 1 48 ? 133.816 134.883 188.155 1.00 20.00 64 MET B N 1
ATOM 4449 C CA . MET B 1 48 ? 134.168 133.553 188.632 1.00 20.00 64 MET B CA 1
ATOM 4450 C C . MET B 1 48 ? 133.069 133.035 189.546 1.00 20.00 64 MET B C 1
ATOM 4451 O O . MET B 1 48 ? 132.698 133.708 190.513 1.00 20.00 64 MET B O 1
ATOM 4456 N N . ASN B 1 49 ? 132.565 131.837 189.240 1.00 20.00 65 ASN B N 1
ATOM 4457 C CA . ASN B 1 49 ? 131.556 131.163 190.060 1.00 20.00 65 ASN B CA 1
ATOM 4458 C C . ASN B 1 49 ? 130.350 132.067 190.313 1.00 20.00 65 ASN B C 1
ATOM 4459 O O . ASN B 1 49 ? 129.762 132.075 191.397 1.00 20.00 65 ASN B O 1
ATOM 4464 N N . GLY B 1 50 ? 129.981 132.846 189.300 1.00 20.00 66 GLY B N 1
ATOM 4465 C CA . GLY B 1 50 ? 128.847 133.738 189.427 1.00 20.00 66 GLY B CA 1
ATOM 4466 C C . GLY B 1 50 ? 129.122 134.998 190.210 1.00 20.00 66 GLY B C 1
ATOM 4467 O O . GLY B 1 50 ? 128.178 135.645 190.673 1.00 20.00 66 GLY B O 1
ATOM 4468 N N . THR B 1 51 ? 130.390 135.368 190.377 1.00 20.00 67 THR B N 1
ATOM 4469 C CA . THR B 1 51 ? 130.765 136.526 191.176 1.00 20.00 67 THR B CA 1
ATOM 4470 C C . THR B 1 51 ? 131.822 137.324 190.430 1.00 20.00 67 THR B C 1
ATOM 4471 O O . THR B 1 51 ? 132.848 136.771 190.023 1.00 20.00 67 THR B O 1
ATOM 4475 N N . LEU B 1 52 ? 131.569 138.618 190.256 1.00 20.00 68 LEU B N 1
ATOM 4476 C CA . LEU B 1 52 ? 132.464 139.493 189.511 1.00 20.00 68 LEU B CA 1
ATOM 4477 C C . LEU B 1 52 ? 133.521 140.077 190.438 1.00 20.00 68 LEU B C 1
ATOM 4478 O O . LEU B 1 52 ? 133.194 140.643 191.486 1.00 20.00 68 LEU B O 1
ATOM 4483 N N . TYR B 1 53 ? 134.785 139.937 190.050 1.00 20.00 69 TYR B N 1
ATOM 4484 C CA . TYR B 1 53 ? 135.908 140.486 190.794 1.00 20.00 69 TYR B CA 1
ATOM 4485 C C . TYR B 1 53 ? 136.452 141.710 190.070 1.00 20.00 69 TYR B C 1
ATOM 4486 O O . TYR B 1 53 ? 136.518 141.736 188.837 1.00 20.00 69 TYR B O 1
ATOM 4495 N N . ILE B 1 54 ? 136.840 142.721 190.842 1.00 20.00 70 ILE B N 1
ATOM 4496 C CA . ILE B 1 54 ? 137.313 143.994 190.310 1.00 20.00 70 ILE B CA 1
ATOM 4497 C C . ILE B 1 54 ? 138.763 144.165 190.736 1.00 20.00 70 ILE B C 1
ATOM 4498 O O . ILE B 1 54 ? 139.043 144.462 191.904 1.00 20.00 70 ILE B O 1
ATOM 4503 N N . ALA B 1 55 ? 139.685 143.982 189.795 1.00 20.00 71 ALA B N 1
ATOM 4504 C CA . ALA B 1 55 ? 141.109 144.152 190.057 1.00 20.00 71 ALA B CA 1
ATOM 4505 C C . ALA B 1 55 ? 141.506 145.589 189.741 1.00 20.00 71 ALA B C 1
ATOM 4506 O O . ALA B 1 55 ? 141.418 146.022 188.587 1.00 20.00 71 ALA B O 1
ATOM 4508 N N . ALA B 1 56 ? 141.949 146.322 190.760 1.00 20.00 72 ALA B N 1
ATOM 4509 C CA . ALA B 1 56 ? 142.289 147.728 190.601 1.00 20.00 72 ALA B CA 1
ATOM 4510 C C . ALA B 1 56 ? 143.380 148.090 191.601 1.00 20.00 72 ALA B C 1
ATOM 4511 O O . ALA B 1 56 ? 143.863 147.246 192.360 1.00 20.00 72 ALA B O 1
ATOM 4513 N N . ARG B 1 57 ? 143.769 149.366 191.587 1.00 20.00 73 ARG B N 1
ATOM 4514 C CA . ARG B 1 57 ? 144.887 149.861 192.383 1.00 20.00 73 ARG B CA 1
ATOM 4515 C C . ARG B 1 57 ? 144.679 149.639 193.876 1.00 20.00 73 ARG B C 1
ATOM 4516 O O . ARG B 1 57 ? 143.778 150.232 194.479 1.00 20.00 73 ARG B O 1
ATOM 4524 N N . ASP B 1 58 ? 145.505 148.781 194.473 1.00 20.00 74 ASP B N 1
ATOM 4525 C CA . ASP B 1 58 ? 145.575 148.553 195.914 1.00 20.00 74 ASP B CA 1
ATOM 4526 C C . ASP B 1 58 ? 144.271 148.030 196.506 1.00 20.00 74 ASP B C 1
ATOM 4527 O O . ASP B 1 58 ? 144.144 147.950 197.734 1.00 20.00 74 ASP B O 1
ATOM 4529 N N . HIS B 1 59 ? 143.298 147.666 195.674 1.00 20.00 75 HIS B N 1
ATOM 4530 C CA . HIS B 1 59 ? 141.993 147.251 196.165 1.00 20.00 75 HIS B CA 1
ATOM 4531 C C . HIS B 1 59 ? 141.381 146.256 195.193 1.00 20.00 75 HIS B C 1
ATOM 4532 O O . HIS B 1 59 ? 141.518 146.401 193.975 1.00 20.00 75 HIS B O 1
ATOM 4539 N N . ILE B 1 60 ? 140.707 145.248 195.741 1.00 20.00 76 ILE B N 1
ATOM 4540 C CA . ILE B 1 60 ? 139.982 144.254 194.958 1.00 20.00 76 ILE B CA 1
ATOM 4541 C C . ILE B 1 60 ? 138.533 144.260 195.420 1.00 20.00 76 ILE B C 1
ATOM 4542 O O . ILE B 1 60 ? 138.243 143.923 196.575 1.00 20.00 76 ILE B O 1
ATOM 4547 N N . TYR B 1 61 ? 137.629 144.640 194.525 1.00 20.00 77 TYR B N 1
ATOM 4548 C CA . TYR B 1 61 ? 136.205 144.690 194.816 1.00 20.00 77 TYR B CA 1
ATOM 4549 C C . TYR B 1 61 ? 135.501 143.480 194.216 1.00 20.00 77 TYR B C 1
ATOM 4550 O O . TYR B 1 61 ? 135.936 142.924 193.204 1.00 20.00 77 TYR B O 1
ATOM 4559 N N . THR B 1 62 ? 134.404 143.074 194.854 1.00 20.00 78 THR B N 1
ATOM 4560 C CA . THR B 1 62 ? 133.615 141.918 194.424 1.00 20.00 78 THR B CA 1
ATOM 4561 C C . THR B 1 62 ? 132.142 142.323 194.341 1.00 20.00 78 THR B C 1
ATOM 4562 O O . THR B 1 62 ? 131.398 142.268 195.324 1.00 20.00 78 THR B O 1
ATOM 4566 N N . VAL B 1 63 ? 131.719 142.741 193.147 1.00 20.00 79 VAL B N 1
ATOM 4567 C CA . VAL B 1 63 ? 130.320 143.076 192.921 1.00 20.00 79 VAL B CA 1
ATOM 4568 C C . VAL B 1 63 ? 129.483 141.804 192.924 1.00 20.00 79 VAL B C 1
ATOM 4569 O O . VAL B 1 63 ? 129.857 140.788 192.321 1.00 20.00 79 VAL B O 1
ATOM 4573 N N . ASP B 1 64 ? 128.341 141.853 193.606 1.00 20.00 80 ASP B N 1
ATOM 4574 C CA . ASP B 1 64 ? 127.460 140.696 193.719 1.00 20.00 80 ASP B CA 1
ATOM 4575 C C . ASP B 1 64 ? 126.591 140.606 192.470 1.00 20.00 80 ASP B C 1
ATOM 4576 O O . ASP B 1 64 ? 125.648 141.386 192.302 1.00 20.00 80 ASP B O 1
ATOM 4581 N N . ILE B 1 65 ? 126.913 139.654 191.591 1.00 20.00 81 ILE B N 1
ATOM 4582 C CA . ILE B 1 65 ? 126.140 139.463 190.367 1.00 20.00 81 ILE B CA 1
ATOM 4583 C C . ILE B 1 65 ? 124.711 139.040 190.689 1.00 20.00 81 ILE B C 1
ATOM 4584 O O . ILE B 1 65 ? 123.775 139.369 189.949 1.00 20.00 81 ILE B O 1
ATOM 4589 N N . ASP B 1 66 ? 124.515 138.337 191.809 1.00 20.00 82 ASP B N 1
ATOM 4590 C CA . ASP B 1 66 ? 123.196 137.805 192.140 1.00 20.00 82 ASP B CA 1
ATOM 4591 C C . ASP B 1 66 ? 122.163 138.917 192.286 1.00 20.00 82 ASP B C 1
ATOM 4592 O O . ASP B 1 66 ? 121.001 138.748 191.899 1.00 20.00 82 ASP B O 1
ATOM 4594 N N . THR B 1 67 ? 122.565 140.061 192.841 1.00 20.00 83 THR B N 1
ATOM 4595 C CA . THR B 1 67 ? 121.662 141.198 193.014 1.00 20.00 83 THR B CA 1
ATOM 4596 C C . THR B 1 67 ? 121.570 142.008 191.718 1.00 20.00 83 THR B C 1
ATOM 4597 O O . THR B 1 67 ? 121.950 143.176 191.640 1.00 20.00 83 THR B O 1
ATOM 4599 N N . SER B 1 68 ? 121.048 141.350 190.679 1.00 20.00 84 SER B N 1
ATOM 4600 C CA . SER B 1 68 ? 120.923 141.998 189.378 1.00 20.00 84 SER B CA 1
ATOM 4601 C C . SER B 1 68 ? 119.831 143.061 189.388 1.00 20.00 84 SER B C 1
ATOM 4602 O O . SER B 1 68 ? 119.988 144.125 188.778 1.00 20.00 84 SER B O 1
ATOM 4604 N N . HIS B 1 69 ? 118.713 142.786 190.067 1.00 20.00 85 HIS B N 1
ATOM 4605 C CA . HIS B 1 69 ? 117.614 143.745 190.112 1.00 20.00 85 HIS B CA 1
ATOM 4606 C C . HIS B 1 69 ? 118.030 145.053 190.773 1.00 20.00 85 HIS B C 1
ATOM 4607 O O . HIS B 1 69 ? 117.525 146.120 190.407 1.00 20.00 85 HIS B O 1
ATOM 4609 N N . THR B 1 70 ? 118.935 144.991 191.748 1.00 20.00 86 THR B N 1
ATOM 4610 C CA . THR B 1 70 ? 119.387 146.192 192.439 1.00 20.00 86 THR B CA 1
ATOM 4611 C C . THR B 1 70 ? 120.100 147.125 191.469 1.00 20.00 86 THR B C 1
ATOM 4612 O O . THR B 1 70 ? 121.132 146.767 190.893 1.00 20.00 86 THR B O 1
ATOM 4614 N N . GLU B 1 71 ? 119.542 148.325 191.286 1.00 20.00 87 GLU B N 1
ATOM 4615 C CA . GLU B 1 71 ? 120.164 149.300 190.397 1.00 20.00 87 GLU B CA 1
ATOM 4616 C C . GLU B 1 71 ? 121.518 149.749 190.932 1.00 20.00 87 GLU B C 1
ATOM 4617 O O . GLU B 1 71 ? 122.476 149.900 190.165 1.00 20.00 87 GLU B O 1
ATOM 4619 N N . GLU B 1 72 ? 121.618 149.966 192.240 1.00 20.00 88 GLU B N 1
ATOM 4620 C CA . GLU B 1 72 ? 122.894 150.288 192.857 1.00 20.00 88 GLU B CA 1
ATOM 4621 C C . GLU B 1 72 ? 123.680 149.015 193.146 1.00 20.00 88 GLU B C 1
ATOM 4622 O O . GLU B 1 72 ? 123.111 147.950 193.401 1.00 20.00 88 GLU B O 1
ATOM 4624 N N . ILE B 1 73 ? 125.006 149.136 193.103 1.00 20.00 89 ILE B N 1
ATOM 4625 C CA . ILE B 1 73 ? 125.906 148.015 193.355 1.00 20.00 89 ILE B CA 1
ATOM 4626 C C . ILE B 1 73 ? 127.069 148.515 194.202 1.00 20.00 89 ILE B C 1
ATOM 4627 O O . ILE B 1 73 ? 127.782 149.442 193.801 1.00 20.00 89 ILE B O 1
ATOM 4632 N N . TYR B 1 74 ? 127.246 147.922 195.379 1.00 20.00 90 TYR B N 1
ATOM 4633 C CA . TYR B 1 74 ? 128.310 148.290 196.301 1.00 20.00 90 TYR B CA 1
ATOM 4634 C C . TYR B 1 74 ? 129.181 147.076 196.588 1.00 20.00 90 TYR B C 1
ATOM 4635 O O . TYR B 1 74 ? 128.671 145.970 196.797 1.00 20.00 90 TYR B O 1
ATOM 4644 N N . CYS B 1 75 ? 130.498 147.288 196.581 1.00 20.00 91 CYS B N 1
ATOM 4645 C CA . CYS B 1 75 ? 131.460 146.230 196.867 1.00 20.00 91 CYS B CA 1
ATOM 4646 C C . CYS B 1 75 ? 131.183 145.574 198.216 1.00 20.00 91 CYS B C 1
ATOM 4647 O O . CYS B 1 75 ? 131.363 146.194 199.269 1.00 20.00 91 CYS B O 1
ATOM 4650 N N . SER B 1 76 ? 130.721 144.322 198.187 1.00 20.00 92 SER B N 1
ATOM 4651 C CA . SER B 1 76 ? 130.405 143.614 199.424 1.00 20.00 92 SER B CA 1
ATOM 4652 C C . SER B 1 76 ? 131.651 143.421 200.281 1.00 20.00 92 SER B C 1
ATOM 4653 O O . SER B 1 76 ? 131.638 143.693 201.487 1.00 20.00 92 SER B O 1
ATOM 4656 N N . LYS B 1 77 ? 132.738 142.951 199.673 1.00 20.00 93 LYS B N 1
ATOM 4657 C CA . LYS B 1 77 ? 133.975 142.666 200.386 1.00 20.00 93 LYS B CA 1
ATOM 4658 C C . LYS B 1 77 ? 135.120 143.388 199.693 1.00 20.00 93 LYS B C 1
ATOM 4659 O O . LYS B 1 77 ? 135.296 143.257 198.478 1.00 20.00 93 LYS B O 1
ATOM 4665 N N . LYS B 1 78 ? 135.892 144.147 200.463 1.00 20.00 94 LYS B N 1
ATOM 4666 C CA . LYS B 1 78 ? 136.965 144.976 199.931 1.00 20.00 94 LYS B CA 1
ATOM 4667 C C . LYS B 1 78 ? 138.300 144.430 200.418 1.00 20.00 94 LYS B C 1
ATOM 4668 O O . LYS B 1 78 ? 138.527 144.324 201.628 1.00 20.00 94 LYS B O 1
ATOM 4670 N N . LEU B 1 79 ? 139.174 144.085 199.477 1.00 20.00 95 LEU B N 1
ATOM 4671 C CA . LEU B 1 79 ? 140.504 143.589 199.797 1.00 20.00 95 LEU B CA 1
ATOM 4672 C C . LEU B 1 79 ? 141.481 144.756 199.781 1.00 20.00 95 LEU B C 1
ATOM 4673 O O . LEU B 1 79 ? 141.546 145.505 198.802 1.00 20.00 95 LEU B O 1
ATOM 4678 N N . THR B 1 80 ? 142.237 144.908 200.864 1.00 20.00 96 THR B N 1
ATOM 4679 C CA . THR B 1 80 ? 143.165 146.019 201.026 1.00 20.00 96 THR B CA 1
ATOM 4680 C C . THR B 1 80 ? 144.589 145.481 201.028 1.00 20.00 96 THR B C 1
ATOM 4681 O O . THR B 1 80 ? 144.925 144.605 201.832 1.00 20.00 96 THR B O 1
ATOM 4685 N N . TRP B 1 81 ? 145.420 146.007 200.128 1.00 20.00 97 TRP B N 1
ATOM 4686 C CA . TRP B 1 81 ? 146.829 145.625 200.064 1.00 20.00 97 TRP B CA 1
ATOM 4687 C C . TRP B 1 81 ? 147.596 146.823 199.511 1.00 20.00 97 TRP B C 1
ATOM 4688 O O . TRP B 1 81 ? 147.663 147.012 198.293 1.00 20.00 97 TRP B O 1
ATOM 4699 N N . LYS B 1 82 ? 148.167 147.621 200.407 1.00 20.00 98 LYS B N 1
ATOM 4700 C CA . LYS B 1 82 ? 148.954 148.786 200.033 1.00 20.00 98 LYS B CA 1
ATOM 4701 C C . LYS B 1 82 ? 150.438 148.478 200.168 1.00 20.00 98 LYS B C 1
ATOM 4702 O O . LYS B 1 82 ? 150.852 147.751 201.076 1.00 20.00 98 LYS B O 1
ATOM 4708 N N . SER B 1 83 ? 151.233 149.029 199.253 1.00 20.00 99 SER B N 1
ATOM 4709 C CA . SER B 1 83 ? 152.671 148.811 199.283 1.00 20.00 99 SER B CA 1
ATOM 4710 C C . SER B 1 83 ? 153.277 149.392 200.555 1.00 20.00 99 SER B C 1
ATOM 4711 O O . SER B 1 83 ? 152.799 150.390 201.102 1.00 20.00 99 SER B O 1
ATOM 4714 N N . ARG B 1 84 ? 154.343 148.753 201.028 1.00 20.00 100 ARG B N 1
ATOM 4715 C CA . ARG B 1 84 ? 155.058 149.248 202.193 1.00 20.00 100 ARG B CA 1
ATOM 4716 C C . ARG B 1 84 ? 155.822 150.523 201.853 1.00 20.00 100 ARG B C 1
ATOM 4717 O O . ARG B 1 84 ? 156.220 150.748 200.706 1.00 20.00 100 ARG B O 1
ATOM 4725 N N . GLN B 1 85 ? 156.007 151.371 202.870 1.00 20.00 101 GLN B N 1
ATOM 4726 C CA . GLN B 1 85 ? 156.671 152.655 202.667 1.00 20.00 101 GLN B CA 1
ATOM 4727 C C . GLN B 1 85 ? 158.057 152.491 202.058 1.00 20.00 101 GLN B C 1
ATOM 4728 O O . GLN B 1 85 ? 158.493 153.341 201.273 1.00 20.00 101 GLN B O 1
ATOM 4734 N N . ALA B 1 86 ? 158.766 151.415 202.410 1.00 20.00 102 ALA B N 1
ATOM 4735 C CA . ALA B 1 86 ? 160.103 151.201 201.866 1.00 20.00 102 ALA B CA 1
ATOM 4736 C C . ALA B 1 86 ? 160.057 150.984 200.358 1.00 20.00 102 ALA B C 1
ATOM 4737 O O . ALA B 1 86 ? 160.870 151.550 199.617 1.00 20.00 102 ALA B O 1
ATOM 4739 N N . ASP B 1 87 ? 159.115 150.164 199.887 1.00 20.00 103 ASP B N 1
ATOM 4740 C CA . ASP B 1 87 ? 159.006 149.909 198.454 1.00 20.00 103 ASP B CA 1
ATOM 4741 C C . ASP B 1 87 ? 158.563 151.158 197.702 1.00 20.00 103 ASP B C 1
ATOM 4742 O O . ASP B 1 87 ? 159.053 151.433 196.601 1.00 20.00 103 ASP B O 1
ATOM 4744 N N . VAL B 1 88 ? 157.629 151.920 198.278 1.00 20.00 104 VAL B N 1
ATOM 4745 C CA . VAL B 1 88 ? 157.193 153.168 197.656 1.00 20.00 104 VAL B CA 1
ATOM 4746 C C . VAL B 1 88 ? 158.356 154.145 197.547 1.00 20.00 104 VAL B C 1
ATOM 4747 O O . VAL B 1 88 ? 158.542 154.801 196.514 1.00 20.00 104 VAL B O 1
ATOM 4751 N N . ASP B 1 89 ? 159.152 154.264 198.613 1.00 20.00 105 ASP B N 1
ATOM 4752 C CA . ASP B 1 89 ? 160.313 155.148 198.578 1.00 20.00 105 ASP B CA 1
ATOM 4753 C C . ASP B 1 89 ? 161.308 154.717 197.509 1.00 20.00 105 ASP B C 1
ATOM 4754 O O . ASP B 1 89 ? 161.861 155.557 196.790 1.00 20.00 105 ASP B O 1
ATOM 4756 N N . THR B 1 90 ? 161.549 153.409 197.388 1.00 20.00 106 THR B N 1
ATOM 4757 C CA . THR B 1 90 ? 162.484 152.915 196.381 1.00 20.00 106 THR B CA 1
ATOM 4758 C C . THR B 1 90 ? 161.999 153.232 194.972 1.00 20.00 106 THR B C 1
ATOM 4759 O O . THR B 1 90 ? 162.781 153.675 194.122 1.00 20.00 106 THR B O 1
ATOM 4763 N N . CYS B 1 91 ? 160.711 153.002 194.704 1.00 20.00 107 CYS B N 1
ATOM 4764 C CA . CYS B 1 91 ? 160.150 153.327 193.396 1.00 20.00 107 CYS B CA 1
ATOM 4765 C C . CYS B 1 91 ? 160.297 154.811 193.081 1.00 20.00 107 CYS B C 1
ATOM 4766 O O . CYS B 1 91 ? 160.635 155.183 191.951 1.00 20.00 107 CYS B O 1
ATOM 4769 N N . ARG B 1 92 ? 160.038 155.674 194.067 1.00 20.00 108 ARG B N 1
ATOM 4770 C CA . ARG B 1 92 ? 160.190 157.111 193.856 1.00 20.00 108 ARG B CA 1
ATOM 4771 C C . ARG B 1 92 ? 161.640 157.482 193.567 1.00 20.00 108 ARG B C 1
ATOM 4772 O O . ARG B 1 92 ? 161.912 158.335 192.714 1.00 20.00 108 ARG B O 1
ATOM 4774 N N . MET B 1 93 ? 162.586 156.858 194.274 1.00 20.00 109 MET B N 1
ATOM 4775 C CA . MET B 1 93 ? 163.999 157.152 194.054 1.00 20.00 109 MET B CA 1
ATOM 4776 C C . MET B 1 93 ? 164.436 156.766 192.646 1.00 20.00 109 MET B C 1
ATOM 4777 O O . MET B 1 93 ? 165.132 157.530 191.968 1.00 20.00 109 MET B O 1
ATOM 4782 N N . LYS B 1 94 ? 164.041 155.574 192.191 1.00 20.00 110 LYS B N 1
ATOM 4783 C CA . LYS B 1 94 ? 164.489 155.064 190.899 1.00 20.00 110 LYS B CA 1
ATOM 4784 C C . LYS B 1 94 ? 164.062 155.939 189.726 1.00 20.00 110 LYS B C 1
ATOM 4785 O O . LYS B 1 94 ? 164.605 155.777 188.628 1.00 20.00 110 LYS B O 1
ATOM 4791 N N . GLY B 1 95 ? 163.113 156.853 189.924 1.00 20.00 111 GLY B N 1
ATOM 4792 C CA . GLY B 1 95 ? 162.740 157.813 188.903 1.00 20.00 111 GLY B CA 1
ATOM 4793 C C . GLY B 1 95 ? 161.331 157.671 188.371 1.00 20.00 111 GLY B C 1
ATOM 4794 O O . GLY B 1 95 ? 160.945 158.447 187.488 1.00 20.00 111 GLY B O 1
ATOM 4795 N N . LYS B 1 96 ? 160.552 156.717 188.868 1.00 20.00 112 LYS B N 1
ATOM 4796 C CA . LYS B 1 96 ? 159.179 156.564 188.413 1.00 20.00 112 LYS B CA 1
ATOM 4797 C C . LYS B 1 96 ? 158.292 157.656 189.001 1.00 20.00 112 LYS B C 1
ATOM 4798 O O . LYS B 1 96 ? 158.583 158.224 190.057 1.00 20.00 112 LYS B O 1
ATOM 4800 N N . HIS B 1 97 ? 157.205 157.954 188.293 1.00 20.00 113 HIS B N 1
ATOM 4801 C CA . HIS B 1 97 ? 156.254 158.952 188.761 1.00 20.00 113 HIS B CA 1
ATOM 4802 C C . HIS B 1 97 ? 155.636 158.526 190.088 1.00 20.00 113 HIS B C 1
ATOM 4803 O O . HIS B 1 97 ? 155.418 157.339 190.346 1.00 20.00 113 HIS B O 1
ATOM 4805 N N . LYS B 1 98 ? 155.366 159.518 190.943 1.00 20.00 114 LYS B N 1
ATOM 4806 C CA . LYS B 1 98 ? 154.764 159.238 192.243 1.00 20.00 114 LYS B CA 1
ATOM 4807 C C . LYS B 1 98 ? 153.418 158.539 192.104 1.00 20.00 114 LYS B C 1
ATOM 4808 O O . LYS B 1 98 ? 153.055 157.718 192.953 1.00 20.00 114 LYS B O 1
ATOM 4810 N N . ASP B 1 99 ? 152.666 158.851 191.046 1.00 20.00 115 ASP B N 1
ATOM 4811 C CA . ASP B 1 99 ? 151.390 158.179 190.824 1.00 20.00 115 ASP B CA 1
ATOM 4812 C C . ASP B 1 99 ? 151.596 156.734 190.387 1.00 20.00 115 ASP B C 1
ATOM 4813 O O . ASP B 1 99 ? 150.901 155.830 190.865 1.00 20.00 115 ASP B O 1
ATOM 4818 N N . GLU B 1 100 ? 152.536 156.500 189.467 1.00 20.00 116 GLU B N 1
ATOM 4819 C CA . GLU B 1 100 ? 152.774 155.148 188.969 1.00 20.00 116 GLU B CA 1
ATOM 4820 C C . GLU B 1 100 ? 153.209 154.199 190.079 1.00 20.00 116 GLU B C 1
ATOM 4821 O O . GLU B 1 100 ? 152.967 152.990 189.988 1.00 20.00 116 GLU B O 1
ATOM 4823 N N . CYS B 1 101 ? 153.846 154.717 191.127 1.00 20.00 117 CYS B N 1
ATOM 4824 C CA . CYS B 1 101 ? 154.335 153.882 192.223 1.00 20.00 117 CYS B CA 1
ATOM 4825 C C . CYS B 1 101 ? 153.168 153.549 193.144 1.00 20.00 117 CYS B C 1
ATOM 4826 O O . CYS B 1 101 ? 152.871 154.272 194.096 1.00 20.00 117 CYS B O 1
ATOM 4829 N N . HIS B 1 102 ? 152.522 152.418 192.871 1.00 20.00 118 HIS B N 1
ATOM 4830 C CA . HIS B 1 102 ? 151.410 151.924 193.673 1.00 20.00 118 HIS B CA 1
ATOM 4831 C C . HIS B 1 102 ? 151.271 150.429 193.428 1.00 20.00 118 HIS B C 1
ATOM 4832 O O . HIS B 1 102 ? 151.889 149.866 192.521 1.00 20.00 118 HIS B O 1
ATOM 4839 N N . ASN B 1 103 ? 150.446 149.789 194.256 1.00 20.00 119 ASN B N 1
ATOM 4840 C CA . ASN B 1 103 ? 150.181 148.355 194.142 1.00 20.00 119 ASN B CA 1
ATOM 4841 C C . ASN B 1 103 ? 149.059 148.154 193.131 1.00 20.00 119 ASN B C 1
ATOM 4842 O O . ASN B 1 103 ? 147.874 148.223 193.460 1.00 20.00 119 ASN B O 1
ATOM 4847 N N . PHE B 1 104 ? 149.440 147.900 191.882 1.00 20.00 120 PHE B N 1
ATOM 4848 C CA . PHE B 1 104 ? 148.494 147.631 190.804 1.00 20.00 120 PHE B CA 1
ATOM 4849 C C . PHE B 1 104 ? 148.377 146.122 190.625 1.00 20.00 120 PHE B C 1
ATOM 4850 O O . PHE B 1 104 ? 149.342 145.461 190.228 1.00 20.00 120 PHE B O 1
ATOM 4858 N N . ILE B 1 105 ? 147.199 145.578 190.921 1.00 20.00 121 ILE B N 1
ATOM 4859 C CA . ILE B 1 105 ? 146.964 144.150 190.738 1.00 20.00 121 ILE B CA 1
ATOM 4860 C C . ILE B 1 105 ? 146.865 143.857 189.246 1.00 20.00 121 ILE B C 1
ATOM 4861 O O . ILE B 1 105 ? 146.039 144.444 188.538 1.00 20.00 121 ILE B O 1
ATOM 4866 N N . LYS B 1 106 ? 147.706 142.943 188.763 1.00 20.00 122 LYS B N 1
ATOM 4867 C CA . LYS B 1 106 ? 147.730 142.592 187.351 1.00 20.00 122 LYS B CA 1
ATOM 4868 C C . LYS B 1 106 ? 147.525 141.108 187.087 1.00 20.00 122 LYS B C 1
ATOM 4869 O O . LYS B 1 106 ? 147.450 140.709 185.918 1.00 20.00 122 LYS B O 1
ATOM 4875 N N . VAL B 1 107 ? 147.431 140.279 188.124 1.00 20.00 123 VAL B N 1
ATOM 4876 C CA . VAL B 1 107 ? 147.197 138.847 187.968 1.00 20.00 123 VAL B CA 1
ATOM 4877 C C . VAL B 1 107 ? 146.172 138.410 189.004 1.00 20.00 123 VAL B C 1
ATOM 4878 O O . VAL B 1 107 ? 146.356 138.640 190.204 1.00 20.00 123 VAL B O 1
ATOM 4882 N N . LEU B 1 108 ? 145.095 137.781 188.541 1.00 20.00 124 LEU B N 1
ATOM 4883 C CA . LEU B 1 108 ? 144.066 137.230 189.418 1.00 20.00 124 LEU B CA 1
ATOM 4884 C C . LEU B 1 108 ? 143.589 135.922 188.805 1.00 20.00 124 LEU B C 1
ATOM 4885 O O . LEU B 1 108 ? 142.930 135.930 187.762 1.00 20.00 124 LEU B O 1
ATOM 4890 N N . LEU B 1 109 ? 143.934 134.802 189.435 1.00 20.00 125 LEU B N 1
ATOM 4891 C CA . LEU B 1 109 ? 143.568 133.491 188.922 1.00 20.00 125 LEU B CA 1
ATOM 4892 C C . LEU B 1 109 ? 143.077 132.616 190.064 1.00 20.00 125 LEU B C 1
ATOM 4893 O O . LEU B 1 109 ? 143.439 132.819 191.226 1.00 20.00 125 LEU B O 1
ATOM 4898 N N . LYS B 1 110 ? 142.243 131.639 189.719 1.00 20.00 126 LYS B N 1
ATOM 4899 C CA . LYS B 1 110 ? 141.678 130.709 190.690 1.00 20.00 126 LYS B CA 1
ATOM 4900 C C . LYS B 1 110 ? 142.629 129.528 190.848 1.00 20.00 126 LYS B C 1
ATOM 4901 O O . LYS B 1 110 ? 142.758 128.700 189.941 1.00 20.00 126 LYS B O 1
ATOM 4907 N N . LYS B 1 111 ? 143.295 129.451 192.002 1.00 20.00 127 LYS B N 1
ATOM 4908 C CA . LYS B 1 111 ? 144.209 128.341 192.254 1.00 20.00 127 LYS B CA 1
ATOM 4909 C C . LYS B 1 111 ? 143.444 127.035 192.433 1.00 20.00 127 LYS B C 1
ATOM 4910 O O . LYS B 1 111 ? 143.758 126.026 191.791 1.00 20.00 127 LYS B O 1
ATOM 4916 N N . ASN B 1 112 ? 142.437 127.037 193.299 1.00 20.00 128 ASN B N 1
ATOM 4917 C CA . ASN B 1 112 ? 141.547 125.896 193.468 1.00 20.00 128 ASN B CA 1
ATOM 4918 C C . ASN B 1 112 ? 140.180 126.419 193.896 1.00 20.00 128 ASN B C 1
ATOM 4919 O O . ASN B 1 112 ? 139.952 127.631 193.958 1.00 20.00 128 ASN B O 1
ATOM 4924 N N . ASP B 1 113 ? 139.266 125.497 194.199 1.00 20.00 129 ASP B N 1
ATOM 4925 C CA . ASP B 1 113 ? 137.899 125.874 194.538 1.00 20.00 129 ASP B CA 1
ATOM 4926 C C . ASP B 1 113 ? 137.790 126.594 195.876 1.00 20.00 129 ASP B C 1
ATOM 4927 O O . ASP B 1 113 ? 136.746 127.195 196.149 1.00 20.00 129 ASP B O 1
ATOM 4932 N N . ASP B 1 114 ? 138.829 126.553 196.711 1.00 20.00 130 ASP B N 1
ATOM 4933 C CA . ASP B 1 114 ? 138.803 127.205 198.014 1.00 20.00 130 ASP B CA 1
ATOM 4934 C C . ASP B 1 114 ? 139.925 128.220 198.191 1.00 20.00 130 ASP B C 1
ATOM 4935 O O . ASP B 1 114 ? 140.175 128.659 199.320 1.00 20.00 130 ASP B O 1
ATOM 4937 N N . ALA B 1 115 ? 140.607 128.607 197.115 1.00 20.00 131 ALA B N 1
ATOM 4938 C CA . ALA B 1 115 ? 141.741 129.514 197.211 1.00 20.00 131 ALA B CA 1
ATOM 4939 C C . ALA B 1 115 ? 141.692 130.526 196.077 1.00 20.00 131 ALA B C 1
ATOM 4940 O O . ALA B 1 115 ? 141.148 130.256 195.003 1.00 20.00 131 ALA B O 1
ATOM 4942 N N . LEU B 1 116 ? 142.270 131.698 196.331 1.00 20.00 132 LEU B N 1
ATOM 4943 C CA . LEU B 1 116 ? 142.385 132.763 195.345 1.00 20.00 132 LEU B CA 1
ATOM 4944 C C . LEU B 1 116 ? 143.839 133.197 195.248 1.00 20.00 132 LEU B C 1
ATOM 4945 O O . LEU B 1 116 ? 144.533 133.304 196.263 1.00 20.00 132 LEU B O 1
ATOM 4950 N N . PHE B 1 117 ? 144.294 133.447 194.023 1.00 20.00 133 PHE B N 1
ATOM 4951 C CA . PHE B 1 117 ? 145.694 133.739 193.742 1.00 20.00 133 PHE B CA 1
ATOM 4952 C C . PHE B 1 117 ? 145.786 135.128 193.126 1.00 20.00 133 PHE B C 1
ATOM 4953 O O . PHE B 1 117 ? 145.197 135.381 192.069 1.00 20.00 133 PHE B O 1
ATOM 4961 N N . VAL B 1 118 ? 146.523 136.021 193.785 1.00 20.00 134 VAL B N 1
ATOM 4962 C CA . VAL B 1 118 ? 146.581 137.432 193.420 1.00 20.00 134 VAL B CA 1
ATOM 4963 C C . VAL B 1 118 ? 148.037 137.871 193.378 1.00 20.00 134 VAL B C 1
ATOM 4964 O O . VAL B 1 118 ? 148.794 137.620 194.323 1.00 20.00 134 VAL B O 1
ATOM 4968 N N . CYS B 1 119 ? 148.427 138.525 192.286 1.00 20.00 135 CYS B N 1
ATOM 4969 C CA . CYS B 1 119 ? 149.748 139.118 192.140 1.00 20.00 135 CYS B CA 1
ATOM 4970 C C . CYS B 1 119 ? 149.602 140.600 191.826 1.00 20.00 135 CYS B C 1
ATOM 4971 O O . CYS B 1 119 ? 148.740 140.992 191.033 1.00 20.00 135 CYS B O 1
ATOM 4974 N N . GLY B 1 120 ? 150.445 141.424 192.448 1.00 20.00 136 GLY B N 1
ATOM 4975 C CA . GLY B 1 120 ? 150.427 142.847 192.203 1.00 20.00 136 GLY B CA 1
ATOM 4976 C C . GLY B 1 120 ? 151.816 143.379 191.910 1.00 20.00 136 GLY B C 1
ATOM 4977 O O . GLY B 1 120 ? 152.829 142.765 192.243 1.00 20.00 136 GLY B O 1
ATOM 4978 N N . THR B 1 121 ? 151.842 144.548 191.262 1.00 20.00 137 THR B N 1
ATOM 4979 C CA . THR B 1 121 ? 153.113 145.202 190.964 1.00 20.00 137 THR B CA 1
ATOM 4980 C C . THR B 1 121 ? 153.855 145.574 192.241 1.00 20.00 137 THR B C 1
ATOM 4981 O O . THR B 1 121 ? 155.089 145.505 192.292 1.00 20.00 137 THR B O 1
ATOM 4985 N N . ASN B 1 122 ? 153.118 145.960 193.283 1.00 20.00 138 ASN B N 1
ATOM 4986 C CA . ASN B 1 122 ? 153.689 146.378 194.564 1.00 20.00 138 ASN B CA 1
ATOM 4987 C C . ASN B 1 122 ? 154.762 147.450 194.367 1.00 20.00 138 ASN B C 1
ATOM 4988 O O . ASN B 1 122 ? 155.877 147.357 194.886 1.00 20.00 138 ASN B O 1
ATOM 4993 N N . ALA B 1 123 ? 154.409 148.479 193.594 1.00 20.00 139 ALA B N 1
ATOM 4994 C CA . ALA B 1 123 ? 155.278 149.626 193.328 1.00 20.00 139 ALA B CA 1
ATOM 4995 C C . ALA B 1 123 ? 156.626 149.183 192.754 1.00 20.00 139 ALA B C 1
ATOM 4996 O O . ALA B 1 123 ? 157.688 149.397 193.344 1.00 20.00 139 ALA B O 1
ATOM 4998 N N . PHE B 1 124 ? 156.559 148.552 191.580 1.00 20.00 140 PHE B N 1
ATOM 4999 C CA . PHE B 1 124 ? 157.744 148.078 190.861 1.00 20.00 140 PHE B CA 1
ATOM 5000 C C . PHE B 1 124 ? 158.551 147.095 191.707 1.00 20.00 140 PHE B C 1
ATOM 5001 O O . PHE B 1 124 ? 159.782 147.135 191.740 1.00 20.00 140 PHE B O 1
ATOM 5009 N N . ASN B 1 125 ? 157.843 146.204 192.396 1.00 20.00 141 ASN B N 1
ATOM 5010 C CA . ASN B 1 125 ? 158.469 145.122 193.159 1.00 20.00 141 ASN B CA 1
ATOM 5011 C C . ASN B 1 125 ? 157.516 143.940 193.146 1.00 20.00 141 ASN B C 1
ATOM 5012 O O . ASN B 1 125 ? 156.778 143.700 194.110 1.00 20.00 141 ASN B O 1
ATOM 5017 N N . PRO B 1 126 ? 157.488 143.185 192.047 1.00 20.00 142 PRO B N 1
ATOM 5018 C CA . PRO B 1 126 ? 156.455 142.152 191.875 1.00 20.00 142 PRO B CA 1
ATOM 5019 C C . PRO B 1 126 ? 156.445 141.152 193.022 1.00 20.00 142 PRO B C 1
ATOM 5020 O O . PRO B 1 126 ? 157.483 140.614 193.415 1.00 20.00 142 PRO B O 1
ATOM 5024 N N . SER B 1 127 ? 155.251 140.908 193.555 1.00 20.00 143 SER B N 1
ATOM 5025 C CA . SER B 1 127 ? 155.061 139.992 194.667 1.00 20.00 143 SER B CA 1
ATOM 5026 C C . SER B 1 127 ? 153.651 139.428 194.588 1.00 20.00 143 SER B C 1
ATOM 5027 O O . SER B 1 127 ? 152.719 140.111 194.155 1.00 20.00 143 SER B O 1
ATOM 5030 N N . CYS B 1 128 ? 153.504 138.178 195.011 1.00 20.00 144 CYS B N 1
ATOM 5031 C CA . CYS B 1 128 ? 152.237 137.470 194.927 1.00 20.00 144 CYS B CA 1
ATOM 5032 C C . CYS B 1 128 ? 151.821 137.007 196.316 1.00 20.00 144 CYS B C 1
ATOM 5033 O O . CYS B 1 128 ? 152.661 136.817 197.201 1.00 20.00 144 CYS B O 1
ATOM 5036 N N . ARG B 1 129 ? 150.516 136.824 196.505 1.00 20.00 145 ARG B N 1
ATOM 5037 C CA . ARG B 1 129 ? 149.993 136.366 197.783 1.00 20.00 145 ARG B CA 1
ATOM 5038 C C . ARG B 1 129 ? 148.703 135.593 197.555 1.00 20.00 145 ARG B C 1
ATOM 5039 O O . ARG B 1 129 ? 147.861 136.002 196.751 1.00 20.00 145 ARG B O 1
ATOM 5047 N N . ASN B 1 130 ? 148.560 134.477 198.264 1.00 20.00 146 ASN B N 1
ATOM 5048 C CA . ASN B 1 130 ? 147.369 133.644 198.170 1.00 20.00 146 ASN B CA 1
ATOM 5049 C C . ASN B 1 130 ? 146.291 134.161 199.114 1.00 20.00 146 ASN B C 1
ATOM 5050 O O . ASN B 1 130 ? 146.574 134.533 200.256 1.00 20.00 146 ASN B O 1
ATOM 5055 N N . TYR B 1 131 ? 145.053 134.179 198.629 1.00 20.00 147 TYR B N 1
ATOM 5056 C CA . TYR B 1 131 ? 143.915 134.666 199.393 1.00 20.00 147 TYR B CA 1
ATOM 5057 C C . TYR B 1 131 ? 142.842 133.591 199.482 1.00 20.00 147 TYR B C 1
ATOM 5058 O O . TYR B 1 131 ? 142.649 132.802 198.553 1.00 20.00 147 TYR B O 1
ATOM 5067 N N . LYS B 1 132 ? 142.149 133.562 200.617 1.00 20.00 148 LYS B N 1
ATOM 5068 C CA . LYS B 1 132 ? 141.006 132.678 200.784 1.00 20.00 148 LYS B CA 1
ATOM 5069 C C . LYS B 1 132 ? 139.800 133.225 200.030 1.00 20.00 148 LYS B C 1
ATOM 5070 O O . LYS B 1 132 ? 139.637 134.437 199.871 1.00 20.00 148 LYS B O 1
ATOM 5072 N N . MET B 1 133 ? 138.956 132.312 199.549 1.00 20.00 149 MET B N 1
ATOM 5073 C CA . MET B 1 133 ? 137.808 132.720 198.747 1.00 20.00 149 MET B CA 1
ATOM 5074 C C . MET B 1 133 ? 136.652 133.192 199.623 1.00 20.00 149 MET B C 1
ATOM 5075 O O . MET B 1 133 ? 136.145 134.305 199.447 1.00 20.00 149 MET B O 1
ATOM 5080 N N . ASP B 1 134 ? 136.219 132.354 200.567 1.00 20.00 150 ASP B N 1
ATOM 5081 C CA . ASP B 1 134 ? 135.065 132.688 201.397 1.00 20.00 150 ASP B CA 1
ATOM 5082 C C . ASP B 1 134 ? 135.356 133.881 202.303 1.00 20.00 150 ASP B C 1
ATOM 5083 O O . ASP B 1 134 ? 134.714 134.932 202.193 1.00 20.00 150 ASP B O 1
ATOM 5088 N N . THR B 1 135 ? 136.325 133.735 203.208 1.00 20.00 151 THR B N 1
ATOM 5089 C CA . THR B 1 135 ? 136.607 134.778 204.188 1.00 20.00 151 THR B CA 1
ATOM 5090 C C . THR B 1 135 ? 137.378 135.954 203.604 1.00 20.00 151 THR B C 1
ATOM 5091 O O . THR B 1 135 ? 137.315 137.053 204.167 1.00 20.00 151 THR B O 1
ATOM 5093 N N . LEU B 1 136 ? 138.096 135.749 202.498 1.00 20.00 152 LEU B N 1
ATOM 5094 C CA . LEU B 1 136 ? 138.912 136.782 201.858 1.00 20.00 152 LEU B CA 1
ATOM 5095 C C . LEU B 1 136 ? 139.923 137.358 202.856 1.00 20.00 152 LEU B C 1
ATOM 5096 O O . LEU B 1 136 ? 139.855 138.512 203.282 1.00 20.00 152 LEU B O 1
ATOM 5101 N N . GLU B 1 137 ? 140.852 136.495 203.239 1.00 20.00 153 GLU B N 1
ATOM 5102 C CA . GLU B 1 137 ? 141.946 136.823 204.137 1.00 20.00 153 GLU B CA 1
ATOM 5103 C C . GLU B 1 137 ? 143.252 136.320 203.546 1.00 20.00 153 GLU B C 1
ATOM 5104 O O . GLU B 1 137 ? 143.253 135.422 202.698 1.00 20.00 153 GLU B O 1
ATOM 5106 N N . PRO B 1 138 ? 144.389 136.887 203.966 1.00 20.00 154 PRO B N 1
ATOM 5107 C CA . PRO B 1 138 ? 145.683 136.362 203.510 1.00 20.00 154 PRO B CA 1
ATOM 5108 C C . PRO B 1 138 ? 145.915 134.935 203.979 1.00 20.00 154 PRO B C 1
ATOM 5109 O O . PRO B 1 138 ? 146.450 134.708 205.069 1.00 20.00 154 PRO B O 1
ATOM 5113 N N . PHE B 1 139 ? 145.502 133.965 203.158 1.00 20.00 155 PHE B N 1
ATOM 5114 C CA . PHE B 1 139 ? 145.583 132.563 203.557 1.00 20.00 155 PHE B CA 1
ATOM 5115 C C . PHE B 1 139 ? 147.024 132.111 203.761 1.00 20.00 155 PHE B C 1
ATOM 5116 O O . PHE B 1 139 ? 147.286 131.239 204.597 1.00 20.00 155 PHE B O 1
ATOM 5124 N N . GLY B 1 140 ? 147.971 132.690 203.017 1.00 20.00 156 GLY B N 1
ATOM 5125 C CA . GLY B 1 140 ? 149.347 132.250 203.079 1.00 20.00 156 GLY B CA 1
ATOM 5126 C C . GLY B 1 140 ? 150.306 133.421 203.024 1.00 20.00 156 GLY B C 1
ATOM 5127 O O . GLY B 1 140 ? 149.917 134.564 202.769 1.00 20.00 156 GLY B O 1
ATOM 5128 N N . ASP B 1 141 ? 151.576 133.113 203.271 1.00 20.00 157 ASP B N 1
ATOM 5129 C CA . ASP B 1 141 ? 152.624 134.118 203.208 1.00 20.00 157 ASP B CA 1
ATOM 5130 C C . ASP B 1 141 ? 152.927 134.487 201.758 1.00 20.00 157 ASP B C 1
ATOM 5131 O O . ASP B 1 141 ? 152.699 133.709 200.827 1.00 20.00 157 ASP B O 1
ATOM 5133 N N . GLU B 1 142 ? 153.450 135.696 201.575 1.00 20.00 158 GLU B N 1
ATOM 5134 C CA . GLU B 1 142 ? 153.755 136.205 200.249 1.00 20.00 158 GLU B CA 1
ATOM 5135 C C . GLU B 1 142 ? 155.153 135.760 199.819 1.00 20.00 158 GLU B C 1
ATOM 5136 O O . GLU B 1 142 ? 155.900 135.138 200.577 1.00 20.00 158 GLU B O 1
ATOM 5142 N N . PHE B 1 143 ? 155.510 136.091 198.580 1.00 20.00 159 PHE B N 1
ATOM 5143 C CA . PHE B 1 143 ? 156.814 135.748 198.029 1.00 20.00 159 PHE B CA 1
ATOM 5144 C C . PHE B 1 143 ? 157.063 136.617 196.805 1.00 20.00 159 PHE B C 1
ATOM 5145 O O . PHE B 1 143 ? 156.157 137.279 196.293 1.00 20.00 159 PHE B O 1
ATOM 5153 N N . SER B 1 144 ? 158.315 136.615 196.350 1.00 20.00 160 SER B N 1
ATOM 5154 C CA . SER B 1 144 ? 158.693 137.414 195.192 1.00 20.00 160 SER B CA 1
ATOM 5155 C C . SER B 1 144 ? 157.915 136.977 193.956 1.00 20.00 160 SER B C 1
ATOM 5156 O O . SER B 1 144 ? 157.688 135.785 193.732 1.00 20.00 160 SER B O 1
ATOM 5159 N N . GLY B 1 145 ? 157.505 137.955 193.154 1.00 20.00 161 GLY B N 1
ATOM 5160 C CA . GLY B 1 145 ? 156.721 137.687 191.964 1.00 20.00 161 GLY B CA 1
ATOM 5161 C C . GLY B 1 145 ? 157.444 138.027 190.678 1.00 20.00 161 GLY B C 1
ATOM 5162 O O . GLY B 1 145 ? 156.807 138.295 189.655 1.00 20.00 161 GLY B O 1
ATOM 5163 N N . MET B 1 146 ? 158.776 138.036 190.726 1.00 20.00 162 MET B N 1
ATOM 5164 C CA . MET B 1 146 ? 159.574 138.354 189.549 1.00 20.00 162 MET B CA 1
ATOM 5165 C C . MET B 1 146 ? 159.243 137.406 188.402 1.00 20.00 162 MET B C 1
ATOM 5166 O O . MET B 1 146 ? 159.108 136.194 188.596 1.00 20.00 162 MET B O 1
ATOM 5171 N N . ALA B 1 147 ? 159.085 137.976 187.206 1.00 20.00 163 ALA B N 1
ATOM 5172 C CA . ALA B 1 147 ? 158.764 137.295 185.954 1.00 20.00 163 ALA B CA 1
ATOM 5173 C C . ALA B 1 147 ? 157.336 136.767 185.921 1.00 20.00 163 ALA B C 1
ATOM 5174 O O . ALA B 1 147 ? 156.943 136.150 184.923 1.00 20.00 163 ALA B O 1
ATOM 5176 N N . ARG B 1 148 ? 156.547 136.976 186.976 1.00 20.00 164 ARG B N 1
ATOM 5177 C CA . ARG B 1 148 ? 155.152 136.562 187.002 1.00 20.00 164 ARG B CA 1
ATOM 5178 C C . ARG B 1 148 ? 154.171 137.720 186.898 1.00 20.00 164 ARG B C 1
ATOM 5179 O O . ARG B 1 148 ? 153.038 137.507 186.457 1.00 20.00 164 ARG B O 1
ATOM 5187 N N . CYS B 1 149 ? 154.574 138.930 187.290 1.00 20.00 165 CYS B N 1
ATOM 5188 C CA . CYS B 1 149 ? 153.709 140.098 187.267 1.00 20.00 165 CYS B CA 1
ATOM 5189 C C . CYS B 1 149 ? 154.533 141.277 186.758 1.00 20.00 165 CYS B C 1
ATOM 5190 O O . CYS B 1 149 ? 155.670 141.480 187.221 1.00 20.00 165 CYS B O 1
ATOM 5193 N N . PRO B 1 150 ? 154.007 142.059 185.819 1.00 20.00 166 PRO B N 1
ATOM 5194 C CA . PRO B 1 150 ? 154.796 143.149 185.233 1.00 20.00 166 PRO B CA 1
ATOM 5195 C C . PRO B 1 150 ? 155.080 144.246 186.250 1.00 20.00 166 PRO B C 1
ATOM 5196 O O . PRO B 1 150 ? 154.491 144.312 187.330 1.00 20.00 166 PRO B O 1
ATOM 5200 N N . TYR B 1 151 ? 156.013 145.121 185.878 1.00 20.00 167 TYR B N 1
ATOM 5201 C CA . TYR B 1 151 ? 156.396 146.244 186.725 1.00 20.00 167 TYR B CA 1
ATOM 5202 C C . TYR B 1 151 ? 155.501 147.460 186.519 1.00 20.00 167 TYR B C 1
ATOM 5203 O O . TYR B 1 151 ? 155.131 148.127 187.491 1.00 20.00 167 TYR B O 1
ATOM 5212 N N . ASP B 1 152 ? 155.144 147.760 185.274 1.00 20.00 168 ASP B N 1
ATOM 5213 C CA . ASP B 1 152 ? 154.385 148.955 184.932 1.00 20.00 168 ASP B CA 1
ATOM 5214 C C . ASP B 1 152 ? 152.945 148.574 184.623 1.00 20.00 168 ASP B C 1
ATOM 5215 O O . ASP B 1 152 ? 152.696 147.708 183.778 1.00 20.00 168 ASP B O 1
ATOM 5217 N N . ALA B 1 153 ? 152.002 149.219 185.316 1.00 20.00 169 ALA B N 1
ATOM 5218 C CA . ALA B 1 153 ? 150.586 148.962 185.079 1.00 20.00 169 ALA B CA 1
ATOM 5219 C C . ALA B 1 153 ? 150.171 149.255 183.644 1.00 20.00 169 ALA B C 1
ATOM 5220 O O . ALA B 1 153 ? 149.138 148.747 183.193 1.00 20.00 169 ALA B O 1
ATOM 5222 N N . LYS B 1 154 ? 150.946 150.062 182.915 1.00 20.00 170 LYS B N 1
ATOM 5223 C CA . LYS B 1 154 ? 150.629 150.322 181.516 1.00 20.00 170 LYS B CA 1
ATOM 5224 C C . LYS B 1 154 ? 150.922 149.111 180.642 1.00 20.00 170 LYS B C 1
ATOM 5225 O O . LYS B 1 154 ? 150.245 148.901 179.628 1.00 20.00 170 LYS B O 1
ATOM 5231 N N . HIS B 1 155 ? 151.916 148.309 181.012 1.00 20.00 171 HIS B N 1
ATOM 5232 C CA . HIS B 1 155 ? 152.277 147.145 180.219 1.00 20.00 171 HIS B CA 1
ATOM 5233 C C . HIS B 1 155 ? 151.235 146.044 180.378 1.00 20.00 171 HIS B C 1
ATOM 5234 O O . HIS B 1 155 ? 150.541 145.954 181.395 1.00 20.00 171 HIS B O 1
ATOM 5241 N N . ALA B 1 156 ? 151.130 145.201 179.357 1.00 20.00 172 ALA B N 1
ATOM 5242 C CA . ALA B 1 156 ? 150.189 144.092 179.351 1.00 20.00 172 ALA B CA 1
ATOM 5243 C C . ALA B 1 156 ? 150.911 142.781 179.630 1.00 20.00 172 ALA B C 1
ATOM 5244 O O . ALA B 1 156 ? 152.071 142.594 179.252 1.00 20.00 172 ALA B O 1
ATOM 5246 N N . ASN B 1 157 ? 150.208 141.870 180.298 1.00 20.00 173 ASN B N 1
ATOM 5247 C CA . ASN B 1 157 ? 150.758 140.563 180.624 1.00 20.00 173 ASN B CA 1
ATOM 5248 C C . ASN B 1 157 ? 149.640 139.535 180.581 1.00 20.00 173 ASN B C 1
ATOM 5249 O O . ASN B 1 157 ? 148.454 139.876 180.589 1.00 20.00 173 ASN B O 1
ATOM 5254 N N . VAL B 1 158 ? 150.033 138.264 180.535 1.00 20.00 174 VAL B N 1
ATOM 5255 C CA . VAL B 1 158 ? 149.097 137.149 180.508 1.00 20.00 174 VAL B CA 1
ATOM 5256 C C . VAL B 1 158 ? 149.465 136.175 181.618 1.00 20.00 174 VAL B C 1
ATOM 5257 O O . VAL B 1 158 ? 150.649 135.953 181.893 1.00 20.00 174 VAL B O 1
ATOM 5261 N N . ALA B 1 159 ? 148.449 135.597 182.255 1.00 20.00 175 ALA B N 1
ATOM 5262 C CA . ALA B 1 159 ? 148.652 134.575 183.270 1.00 20.00 175 ALA B CA 1
ATOM 5263 C C . ALA B 1 159 ? 147.496 133.589 183.198 1.00 20.00 175 ALA B C 1
ATOM 5264 O O . ALA B 1 159 ? 146.344 133.990 183.018 1.00 20.00 175 ALA B O 1
ATOM 5266 N N . LEU B 1 160 ? 147.810 132.302 183.340 1.00 20.00 176 LEU B N 1
ATOM 5267 C CA . LEU B 1 160 ? 146.812 131.258 183.112 1.00 20.00 176 LEU B CA 1
ATOM 5268 C C . LEU B 1 160 ? 147.222 130.009 183.881 1.00 20.00 176 LEU B C 1
ATOM 5269 O O . LEU B 1 160 ? 148.226 129.376 183.541 1.00 20.00 176 LEU B O 1
ATOM 5274 N N . PHE B 1 161 ? 146.450 129.661 184.907 1.00 20.00 177 PHE B N 1
ATOM 5275 C CA . PHE B 1 161 ? 146.675 128.426 185.644 1.00 20.00 177 PHE B CA 1
ATOM 5276 C C . PHE B 1 161 ? 146.165 127.232 184.849 1.00 20.00 177 PHE B C 1
ATOM 5277 O O . PHE B 1 161 ? 145.106 127.294 184.218 1.00 20.00 177 PHE B O 1
ATOM 5285 N N . ALA B 1 162 ? 146.926 126.140 184.883 1.00 20.00 178 ALA B N 1
ATOM 5286 C CA . ALA B 1 162 ? 146.537 124.913 184.196 1.00 20.00 178 ALA B CA 1
ATOM 5287 C C . ALA B 1 162 ? 147.174 123.732 184.909 1.00 20.00 178 ALA B C 1
ATOM 5288 O O . ALA B 1 162 ? 148.403 123.647 184.985 1.00 20.00 178 ALA B O 1
ATOM 5290 N N . ASP B 1 163 ? 146.337 122.824 185.414 1.00 20.00 179 ASP B N 1
ATOM 5291 C CA . ASP B 1 163 ? 146.786 121.644 186.152 1.00 20.00 179 ASP B CA 1
ATOM 5292 C C . ASP B 1 163 ? 147.737 122.030 187.284 1.00 20.00 179 ASP B C 1
ATOM 5293 O O . ASP B 1 163 ? 148.809 121.447 187.460 1.00 20.00 179 ASP B O 1
ATOM 5298 N N . GLY B 1 164 ? 147.324 123.027 188.063 1.00 20.00 180 GLY B N 1
ATOM 5299 C CA . GLY B 1 164 ? 148.145 123.512 189.159 1.00 20.00 180 GLY B CA 1
ATOM 5300 C C . GLY B 1 164 ? 149.491 124.053 188.733 1.00 20.00 180 GLY B C 1
ATOM 5301 O O . GLY B 1 164 ? 150.469 123.920 189.475 1.00 20.00 180 GLY B O 1
ATOM 5302 N N . LYS B 1 165 ? 149.566 124.667 187.555 1.00 20.00 181 LYS B N 1
ATOM 5303 C CA . LYS B 1 165 ? 150.798 125.251 187.044 1.00 20.00 181 LYS B CA 1
ATOM 5304 C C . LYS B 1 165 ? 150.495 126.633 186.489 1.00 20.00 181 LYS B C 1
ATOM 5305 O O . LYS B 1 165 ? 149.470 126.835 185.830 1.00 20.00 181 LYS B O 1
ATOM 5311 N N . LEU B 1 166 ? 151.390 127.580 186.751 1.00 20.00 182 LEU B N 1
ATOM 5312 C CA . LEU B 1 166 ? 151.159 128.991 186.454 1.00 20.00 182 LEU B CA 1
ATOM 5313 C C . LEU B 1 166 ? 152.000 129.390 185.247 1.00 20.00 182 LEU B C 1
ATOM 5314 O O . LEU B 1 166 ? 153.208 129.615 185.365 1.00 20.00 182 LEU B O 1
ATOM 5319 N N . TYR B 1 167 ? 151.356 129.479 184.087 1.00 20.00 183 TYR B N 1
ATOM 5320 C CA . TYR B 1 167 ? 151.998 129.976 182.879 1.00 20.00 183 TYR B CA 1
ATOM 5321 C C . TYR B 1 167 ? 151.801 131.483 182.796 1.00 20.00 183 TYR B C 1
ATOM 5322 O O . TYR B 1 167 ? 150.669 131.972 182.870 1.00 20.00 183 TYR B O 1
ATOM 5331 N N . SER B 1 168 ? 152.901 132.215 182.642 1.00 20.00 184 SER B N 1
ATOM 5332 C CA . SER B 1 168 ? 152.866 133.667 182.608 1.00 20.00 184 SER B CA 1
ATOM 5333 C C . SER B 1 168 ? 153.724 134.176 181.461 1.00 20.00 184 SER B C 1
ATOM 5334 O O . SER B 1 168 ? 154.586 133.467 180.937 1.00 20.00 184 SER B O 1
ATOM 5337 N N . ALA B 1 169 ? 153.473 135.424 181.074 1.00 20.00 185 ALA B N 1
ATOM 5338 C CA . ALA B 1 169 ? 154.233 136.067 180.008 1.00 20.00 185 ALA B CA 1
ATOM 5339 C C . ALA B 1 169 ? 154.324 137.554 180.306 1.00 20.00 185 ALA B C 1
ATOM 5340 O O . ALA B 1 169 ? 153.300 138.244 180.327 1.00 20.00 185 ALA B O 1
ATOM 5342 N N . THR B 1 170 ? 155.546 138.044 180.521 1.00 20.00 186 THR B N 1
ATOM 5343 C CA . THR B 1 170 ? 155.771 139.435 180.897 1.00 20.00 186 THR B CA 1
ATOM 5344 C C . THR B 1 170 ? 157.252 139.781 180.816 1.00 20.00 186 THR B C 1
ATOM 5345 O O . THR B 1 170 ? 158.034 139.051 180.198 1.00 20.00 186 THR B O 1
ATOM 5349 N N . VAL B 1 171 ? 157.646 140.891 181.435 1.00 20.00 187 VAL B N 1
ATOM 5350 C CA . VAL B 1 171 ? 159.025 141.362 181.425 1.00 20.00 187 VAL B CA 1
ATOM 5351 C C . VAL B 1 171 ? 159.642 141.106 182.793 1.00 20.00 187 VAL B C 1
ATOM 5352 O O . VAL B 1 171 ? 158.967 141.220 183.823 1.00 20.00 187 VAL B O 1
ATOM 5356 N N . THR B 1 172 ? 160.925 140.746 182.799 1.00 20.00 188 THR B N 1
ATOM 5357 C CA . THR B 1 172 ? 161.629 140.399 184.027 1.00 20.00 188 THR B CA 1
ATOM 5358 C C . THR B 1 172 ? 162.432 141.554 184.609 1.00 20.00 188 THR B C 1
ATOM 5359 O O . THR B 1 172 ? 162.542 141.662 185.835 1.00 20.00 188 THR B O 1
ATOM 5363 N N . ASP B 1 173 ? 162.967 142.436 183.771 1.00 20.00 189 ASP B N 1
ATOM 5364 C CA . ASP B 1 173 ? 163.785 143.547 184.233 1.00 20.00 189 ASP B CA 1
ATOM 5365 C C . ASP B 1 173 ? 162.960 144.825 184.335 1.00 20.00 189 ASP B C 1
ATOM 5366 O O . ASP B 1 173 ? 161.941 144.987 183.660 1.00 20.00 189 ASP B O 1
ATOM 5371 N N . PHE B 1 174 ? 163.404 145.722 185.221 1.00 20.00 190 PHE B N 1
ATOM 5372 C CA . PHE B 1 174 ? 162.739 147.010 185.387 1.00 20.00 190 PHE B CA 1
ATOM 5373 C C . PHE B 1 174 ? 162.661 147.779 184.074 1.00 20.00 190 PHE B C 1
ATOM 5374 O O . PHE B 1 174 ? 161.680 148.489 183.828 1.00 20.00 190 PHE B O 1
ATOM 5382 N N . LEU B 1 175 ? 163.677 147.650 183.219 1.00 20.00 191 LEU B N 1
ATOM 5383 C CA . LEU B 1 175 ? 163.697 148.358 181.945 1.00 20.00 191 LEU B CA 1
ATOM 5384 C C . LEU B 1 175 ? 162.743 147.767 180.914 1.00 20.00 191 LEU B C 1
ATOM 5385 O O . LEU B 1 175 ? 162.672 148.299 179.800 1.00 20.00 191 LEU B O 1
ATOM 5387 N N . ALA B 1 176 ? 162.029 146.689 181.248 1.00 20.00 192 ALA B N 1
ATOM 5388 C CA . ALA B 1 176 ? 161.018 146.092 180.372 1.00 20.00 192 ALA B CA 1
ATOM 5389 C C . ALA B 1 176 ? 161.621 145.604 179.057 1.00 20.00 192 ALA B C 1
ATOM 5390 O O . ALA B 1 176 ? 160.964 145.629 178.014 1.00 20.00 192 ALA B O 1
ATOM 5392 N N . ILE B 1 177 ? 162.873 145.159 179.095 1.00 20.00 193 ILE B N 1
ATOM 5393 C CA . ILE B 1 177 ? 163.578 144.720 177.899 1.00 20.00 193 ILE B CA 1
ATOM 5394 C C . ILE B 1 177 ? 163.516 143.206 177.731 1.00 20.00 193 ILE B C 1
ATOM 5395 O O . ILE B 1 177 ? 163.388 142.709 176.612 1.00 20.00 193 ILE B O 1
ATOM 5400 N N . ASP B 1 178 ? 163.589 142.458 178.832 1.00 20.00 194 ASP B N 1
ATOM 5401 C CA . ASP B 1 178 ? 163.663 140.998 178.777 1.00 20.00 194 ASP B CA 1
ATOM 5402 C C . ASP B 1 178 ? 162.258 140.425 178.938 1.00 20.00 194 ASP B C 1
ATOM 5403 O O . ASP B 1 178 ? 161.828 140.039 180.025 1.00 20.00 194 ASP B O 1
ATOM 5408 N N . ALA B 1 179 ? 161.530 140.380 177.826 1.00 20.00 195 ALA B N 1
ATOM 5409 C CA . ALA B 1 179 ? 160.253 139.684 177.804 1.00 20.00 195 ALA B CA 1
ATOM 5410 C C . ALA B 1 179 ? 160.484 138.181 177.877 1.00 20.00 195 ALA B C 1
ATOM 5411 O O . ALA B 1 179 ? 161.415 137.650 177.265 1.00 20.00 195 ALA B O 1
ATOM 5413 N N . VAL B 1 180 ? 159.629 137.489 178.629 1.00 20.00 196 VAL B N 1
ATOM 5414 C CA . VAL B 1 180 ? 159.833 136.073 178.906 1.00 20.00 196 VAL B CA 1
ATOM 5415 C C . VAL B 1 180 ? 158.480 135.400 179.081 1.00 20.00 196 VAL B C 1
ATOM 5416 O O . VAL B 1 180 ? 157.505 136.021 179.515 1.00 20.00 196 VAL B O 1
ATOM 5420 N N . ILE B 1 181 ? 158.422 134.122 178.714 1.00 20.00 197 ILE B N 1
ATOM 5421 C CA . ILE B 1 181 ? 157.310 133.240 179.046 1.00 20.00 197 ILE B CA 1
ATOM 5422 C C . ILE B 1 181 ? 157.792 132.287 180.129 1.00 20.00 197 ILE B C 1
ATOM 5423 O O . ILE B 1 181 ? 158.875 131.702 180.009 1.00 20.00 197 ILE B O 1
ATOM 5428 N N . TYR B 1 182 ? 156.994 132.128 181.181 1.00 20.00 198 TYR B N 1
ATOM 5429 C CA . TYR B 1 182 ? 157.453 131.485 182.402 1.00 20.00 198 TYR B CA 1
ATOM 5430 C C . TYR B 1 182 ? 156.471 130.403 182.831 1.00 20.00 198 TYR B C 1
ATOM 5431 O O . TYR B 1 182 ? 155.334 130.337 182.356 1.00 20.00 198 TYR B O 1
ATOM 5440 N N . ARG B 1 183 ? 156.935 129.550 183.741 1.00 20.00 199 ARG B N 1
ATOM 5441 C CA . ARG B 1 183 ? 156.097 128.523 184.352 1.00 20.00 199 ARG B CA 1
ATOM 5442 C C . ARG B 1 183 ? 156.667 128.203 185.723 1.00 20.00 199 ARG B C 1
ATOM 5443 O O . ARG B 1 183 ? 157.839 127.830 185.833 1.00 20.00 199 ARG B O 1
ATOM 5451 N N . SER B 1 184 ? 155.846 128.343 186.761 1.00 20.00 200 SER B N 1
ATOM 5452 C CA . SER B 1 184 ? 156.292 128.143 188.131 1.00 20.00 200 SER B CA 1
ATOM 5453 C C . SER B 1 184 ? 155.248 127.343 188.896 1.00 20.00 200 SER B C 1
ATOM 5454 O O . SER B 1 184 ? 154.122 127.143 188.432 1.00 20.00 200 SER B O 1
ATOM 5457 N N . LEU B 1 185 ? 155.653 126.867 190.077 1.00 20.00 201 LEU B N 1
ATOM 5458 C CA . LEU B 1 185 ? 154.797 126.120 190.995 1.00 20.00 201 LEU B CA 1
ATOM 5459 C C . LEU B 1 185 ? 154.368 124.780 190.407 1.00 20.00 201 LEU B C 1
ATOM 5460 O O . LEU B 1 185 ? 154.725 124.445 189.273 1.00 20.00 201 LEU B O 1
ATOM 5462 N N . GLY B 1 186 ? 153.608 124.006 191.178 1.00 20.00 202 GLY B N 1
ATOM 5463 C CA . GLY B 1 186 ? 153.131 122.720 190.714 1.00 20.00 202 GLY B CA 1
ATOM 5464 C C . GLY B 1 186 ? 154.138 121.597 190.780 1.00 20.00 202 GLY B C 1
ATOM 5465 O O . GLY B 1 186 ? 153.977 120.599 190.071 1.00 20.00 202 GLY B O 1
ATOM 5466 N N . GLU B 1 187 ? 155.173 121.728 191.615 1.00 20.00 203 GLU B N 1
ATOM 5467 C CA . GLU B 1 187 ? 156.204 120.699 191.774 1.00 20.00 203 GLU B CA 1
ATOM 5468 C C . GLU B 1 187 ? 156.865 120.365 190.438 1.00 20.00 203 GLU B C 1
ATOM 5469 O O . GLU B 1 187 ? 157.198 119.212 190.159 1.00 20.00 203 GLU B O 1
ATOM 5475 N N . SER B 1 188 ? 157.055 121.384 189.606 1.00 20.00 204 SER B N 1
ATOM 5476 C CA . SER B 1 188 ? 157.688 121.235 188.308 1.00 20.00 204 SER B CA 1
ATOM 5477 C C . SER B 1 188 ? 158.834 122.227 188.177 1.00 20.00 204 SER B C 1
ATOM 5478 O O . SER B 1 188 ? 158.818 123.287 188.811 1.00 20.00 204 SER B O 1
ATOM 5481 N N . PRO B 1 189 ? 159.842 121.909 187.368 1.00 20.00 205 PRO B N 1
ATOM 5482 C CA . PRO B 1 189 ? 160.980 122.821 187.218 1.00 20.00 205 PRO B CA 1
ATOM 5483 C C . PRO B 1 189 ? 160.574 124.113 186.526 1.00 20.00 205 PRO B C 1
ATOM 5484 O O . PRO B 1 189 ? 159.517 124.216 185.899 1.00 20.00 205 PRO B O 1
ATOM 5488 N N . THR B 1 190 ? 161.444 125.111 186.650 1.00 20.00 206 THR B N 1
ATOM 5489 C CA . THR B 1 190 ? 161.204 126.425 186.071 1.00 20.00 206 THR B CA 1
ATOM 5490 C C . THR B 1 190 ? 161.700 126.453 184.631 1.00 20.00 206 THR B C 1
ATOM 5491 O O . THR B 1 190 ? 162.827 126.033 184.346 1.00 20.00 206 THR B O 1
ATOM 5495 N N . LEU B 1 191 ? 160.858 126.950 183.729 1.00 20.00 207 LEU B N 1
ATOM 5496 C CA . LEU B 1 191 ? 161.172 127.020 182.310 1.00 20.00 207 LEU B CA 1
ATOM 5497 C C . LEU B 1 191 ? 160.962 128.444 181.822 1.00 20.00 207 LEU B C 1
ATOM 5498 O O . LEU B 1 191 ? 160.037 129.130 182.266 1.00 20.00 207 LEU B O 1
ATOM 5503 N N . ARG B 1 192 ? 161.823 128.885 180.908 1.00 20.00 208 ARG B N 1
ATOM 5504 C CA . ARG B 1 192 ? 161.746 130.245 180.397 1.00 20.00 208 ARG B CA 1
ATOM 5505 C C . ARG B 1 192 ? 162.320 130.294 178.990 1.00 20.00 208 ARG B C 1
ATOM 5506 O O . ARG B 1 192 ? 163.043 129.392 178.558 1.00 20.00 208 ARG B O 1
ATOM 5514 N N . THR B 1 193 ? 161.983 131.365 178.278 1.00 20.00 209 THR B N 1
ATOM 5515 C CA . THR B 1 193 ? 162.545 131.608 176.959 1.00 20.00 209 THR B CA 1
ATOM 5516 C C . THR B 1 193 ? 164.000 132.060 177.071 1.00 20.00 209 THR B C 1
ATOM 5517 O O . THR B 1 193 ? 164.463 132.500 178.127 1.00 20.00 209 THR B O 1
ATOM 5521 N N . VAL B 1 194 ? 164.727 131.920 175.960 1.00 20.00 210 VAL B N 1
ATOM 5522 C CA . VAL B 1 194 ? 166.133 132.311 175.916 1.00 20.00 210 VAL B CA 1
ATOM 5523 C C . VAL B 1 194 ? 166.263 133.771 176.322 1.00 20.00 210 VAL B C 1
ATOM 5524 O O . VAL B 1 194 ? 165.630 134.655 175.730 1.00 20.00 210 VAL B O 1
ATOM 5528 N N . LYS B 1 195 ? 167.078 134.028 177.343 1.00 20.00 211 LYS B N 1
ATOM 5529 C CA . LYS B 1 195 ? 167.243 135.378 177.866 1.00 20.00 211 LYS B CA 1
ATOM 5530 C C . LYS B 1 195 ? 167.791 136.311 176.793 1.00 20.00 211 LYS B C 1
ATOM 5531 O O . LYS B 1 195 ? 168.761 135.983 176.104 1.00 20.00 211 LYS B O 1
ATOM 5537 N N . HIS B 1 196 ? 167.165 137.477 176.663 1.00 20.00 212 HIS B N 1
ATOM 5538 C CA . HIS B 1 196 ? 167.510 138.485 175.651 1.00 20.00 212 HIS B CA 1
ATOM 5539 C C . HIS B 1 196 ? 167.437 137.834 174.266 1.00 20.00 212 HIS B C 1
ATOM 5540 O O . HIS B 1 196 ? 166.598 136.954 174.028 1.00 20.00 212 HIS B O 1
ATOM 5547 N N . ASP B 1 197 ? 168.295 138.288 173.349 1.00 20.00 213 ASP B N 1
ATOM 5548 C CA . ASP B 1 197 ? 168.357 137.803 171.973 1.00 20.00 213 ASP B CA 1
ATOM 5549 C C . ASP B 1 197 ? 167.072 138.118 171.217 1.00 20.00 213 ASP B C 1
ATOM 5550 O O . ASP B 1 197 ? 166.214 138.855 171.714 1.00 20.00 213 ASP B O 1
ATOM 5555 N N . SER B 1 198 ? 166.935 137.566 170.011 1.00 20.00 214 SER B N 1
ATOM 5556 C CA . SER B 1 198 ? 165.752 137.798 169.196 1.00 20.00 214 SER B CA 1
ATOM 5557 C C . SER B 1 198 ? 165.230 136.544 168.511 1.00 20.00 214 SER B C 1
ATOM 5558 O O . SER B 1 198 ? 164.232 136.632 167.789 1.00 20.00 214 SER B O 1
ATOM 5560 N N . LYS B 1 199 ? 165.874 135.389 168.699 1.00 20.00 215 LYS B N 1
ATOM 5561 C CA . LYS B 1 199 ? 165.472 134.183 167.982 1.00 20.00 215 LYS B CA 1
ATOM 5562 C C . LYS B 1 199 ? 164.042 133.780 168.320 1.00 20.00 215 LYS B C 1
ATOM 5563 O O . LYS B 1 199 ? 163.274 133.390 167.433 1.00 20.00 215 LYS B O 1
ATOM 5565 N N . TRP B 1 200 ? 163.664 133.870 169.594 1.00 20.00 216 TRP B N 1
ATOM 5566 C CA . TRP B 1 200 ? 162.345 133.438 170.040 1.00 20.00 216 TRP B CA 1
ATOM 5567 C C . TRP B 1 200 ? 161.359 134.594 170.161 1.00 20.00 216 TRP B C 1
ATOM 5568 O O . TRP B 1 200 ? 160.236 134.505 169.658 1.00 20.00 216 TRP B O 1
ATOM 5579 N N . LEU B 1 201 ? 161.756 135.681 170.820 1.00 20.00 217 LEU B N 1
ATOM 5580 C CA . LEU B 1 201 ? 160.875 136.818 171.046 1.00 20.00 217 LEU B CA 1
ATOM 5581 C C . LEU B 1 201 ? 161.641 138.105 170.788 1.00 20.00 217 LEU B C 1
ATOM 5582 O O . LEU B 1 201 ? 162.719 138.311 171.352 1.00 20.00 217 LEU B O 1
ATOM 5587 N N . LYS B 1 202 ? 161.083 138.965 169.939 1.00 20.00 218 LYS B N 1
ATOM 5588 C CA . LYS B 1 202 ? 161.680 140.254 169.595 1.00 20.00 218 LYS B CA 1
ATOM 5589 C C . LYS B 1 202 ? 160.660 141.340 169.927 1.00 20.00 218 LYS B C 1
ATOM 5590 O O . LYS B 1 202 ? 159.816 141.686 169.097 1.00 20.00 218 LYS B O 1
ATOM 5596 N N . GLU B 1 203 ? 160.758 141.879 171.139 1.00 20.00 219 GLU B N 1
ATOM 5597 C CA . GLU B 1 203 ? 159.840 142.895 171.642 1.00 20.00 219 GLU B CA 1
ATOM 5598 C C . GLU B 1 203 ? 158.373 142.491 171.460 1.00 20.00 219 GLU B C 1
ATOM 5599 O O . GLU B 1 203 ? 157.635 143.137 170.710 1.00 20.00 219 GLU B O 1
ATOM 5605 N N . PRO B 1 204 ? 157.924 141.433 172.129 1.00 20.00 220 PRO B N 1
ATOM 5606 C CA . PRO B 1 204 ? 156.533 141.002 171.979 1.00 20.00 220 PRO B CA 1
ATOM 5607 C C . PRO B 1 204 ? 155.588 141.808 172.857 1.00 20.00 220 PRO B C 1
ATOM 5608 O O . PRO B 1 204 ? 155.990 142.496 173.796 1.00 20.00 220 PRO B O 1
ATOM 5612 N N . TYR B 1 205 ? 154.302 141.705 172.527 1.00 20.00 221 TYR B N 1
ATOM 5613 C CA . TYR B 1 205 ? 153.225 142.301 173.315 1.00 20.00 221 TYR B CA 1
ATOM 5614 C C . TYR B 1 205 ? 152.181 141.212 173.536 1.00 20.00 221 TYR B C 1
ATOM 5615 O O . TYR B 1 205 ? 151.402 140.897 172.632 1.00 20.00 221 TYR B O 1
ATOM 5624 N N . PHE B 1 206 ? 152.165 140.641 174.738 1.00 20.00 222 PHE B N 1
ATOM 5625 C CA . PHE B 1 206 ? 151.322 139.488 175.020 1.00 20.00 222 PHE B CA 1
ATOM 5626 C C . PHE B 1 206 ? 149.872 139.916 175.197 1.00 20.00 222 PHE B C 1
ATOM 5627 O O . PHE B 1 206 ? 149.586 140.989 175.733 1.00 20.00 222 PHE B O 1
ATOM 5635 N N . VAL B 1 207 ? 148.953 139.064 174.740 1.00 20.00 223 VAL B N 1
ATOM 5636 C CA . VAL B 1 207 ? 147.531 139.382 174.695 1.00 20.00 223 VAL B CA 1
ATOM 5637 C C . VAL B 1 207 ? 146.704 138.385 175.498 1.00 20.00 223 VAL B C 1
ATOM 5638 O O . VAL B 1 207 ? 145.913 138.773 176.363 1.00 20.00 223 VAL B O 1
ATOM 5642 N N . GLN B 1 208 ? 146.880 137.092 175.234 1.00 20.00 224 GLN B N 1
ATOM 5643 C CA . GLN B 1 208 ? 146.011 136.087 175.831 1.00 20.00 224 GLN B CA 1
ATOM 5644 C C . GLN B 1 208 ? 146.651 134.713 175.690 1.00 20.00 224 GLN B C 1
ATOM 5645 O O . GLN B 1 208 ? 147.371 134.445 174.725 1.00 20.00 224 GLN B O 1
ATOM 5651 N N . ALA B 1 209 ? 146.377 133.850 176.666 1.00 20.00 225 ALA B N 1
ATOM 5652 C CA . ALA B 1 209 ? 146.749 132.444 176.613 1.00 20.00 225 ALA B CA 1
ATOM 5653 C C . ALA B 1 209 ? 145.514 131.591 176.851 1.00 20.00 225 ALA B C 1
ATOM 5654 O O . ALA B 1 209 ? 144.638 131.960 177.639 1.00 20.00 225 ALA B O 1
ATOM 5656 N N . VAL B 1 210 ? 145.448 130.450 176.169 1.00 20.00 226 VAL B N 1
ATOM 5657 C CA . VAL B 1 210 ? 144.315 129.541 176.270 1.00 20.00 226 VAL B CA 1
ATOM 5658 C C . VAL B 1 210 ? 144.832 128.129 176.497 1.00 20.00 226 VAL B C 1
ATOM 5659 O O . VAL B 1 210 ? 145.951 127.782 176.105 1.00 20.00 226 VAL B O 1
ATOM 5663 N N . ASP B 1 211 ? 144.007 127.313 177.146 1.00 20.00 227 ASP B N 1
ATOM 5664 C CA . ASP B 1 211 ? 144.320 125.918 177.428 1.00 20.00 227 ASP B CA 1
ATOM 5665 C C . ASP B 1 211 ? 143.427 125.044 176.558 1.00 20.00 227 ASP B C 1
ATOM 5666 O O . ASP B 1 211 ? 142.197 125.144 176.630 1.00 20.00 227 ASP B O 1
ATOM 5671 N N . TYR B 1 212 ? 144.043 124.191 175.743 1.00 20.00 228 TYR B N 1
ATOM 5672 C CA . TYR B 1 212 ? 143.297 123.324 174.839 1.00 20.00 228 TYR B CA 1
ATOM 5673 C C . TYR B 1 212 ? 144.031 122.000 174.708 1.00 20.00 228 TYR B C 1
ATOM 5674 O O . TYR B 1 212 ? 145.197 121.976 174.305 1.00 20.00 228 TYR B O 1
ATOM 5683 N N . GLY B 1 213 ? 143.345 120.907 175.037 1.00 20.00 229 GLY B N 1
ATOM 5684 C CA . GLY B 1 213 ? 143.927 119.583 174.944 1.00 20.00 229 GLY B CA 1
ATOM 5685 C C . GLY B 1 213 ? 145.153 119.407 175.814 1.00 20.00 229 GLY B C 1
ATOM 5686 O O . GLY B 1 213 ? 145.049 119.333 177.042 1.00 20.00 229 GLY B O 1
ATOM 5687 N N . ASP B 1 214 ? 146.328 119.340 175.183 1.00 20.00 230 ASP B N 1
ATOM 5688 C CA . ASP B 1 214 ? 147.587 119.189 175.902 1.00 20.00 230 ASP B CA 1
ATOM 5689 C C . ASP B 1 214 ? 148.590 120.264 175.497 1.00 20.00 230 ASP B C 1
ATOM 5690 O O . ASP B 1 214 ? 149.785 120.130 175.775 1.00 20.00 230 ASP B O 1
ATOM 5695 N N . TYR B 1 215 ? 148.128 121.325 174.839 1.00 20.00 231 TYR B N 1
ATOM 5696 C CA . TYR B 1 215 ? 148.990 122.410 174.389 1.00 20.00 231 TYR B CA 1
ATOM 5697 C C . TYR B 1 215 ? 148.456 123.729 174.922 1.00 20.00 231 TYR B C 1
ATOM 5698 O O . TYR B 1 215 ? 147.263 124.019 174.788 1.00 20.00 231 TYR B O 1
ATOM 5707 N N . ILE B 1 216 ? 149.336 124.523 175.523 1.00 20.00 232 ILE B N 1
ATOM 5708 C CA . ILE B 1 216 ? 149.009 125.887 175.921 1.00 20.00 232 ILE B CA 1
ATOM 5709 C C . ILE B 1 216 ? 149.424 126.824 174.798 1.00 20.00 232 ILE B C 1
ATOM 5710 O O . ILE B 1 216 ? 150.576 126.799 174.350 1.00 20.00 232 ILE B O 1
ATOM 5715 N N . TYR B 1 217 ? 148.492 127.656 174.343 1.00 20.00 233 TYR B N 1
ATOM 5716 C CA . TYR B 1 217 ? 148.729 128.565 173.230 1.00 20.00 233 TYR B CA 1
ATOM 5717 C C . TYR B 1 217 ? 148.764 130.000 173.733 1.00 20.00 233 TYR B C 1
ATOM 5718 O O . TYR B 1 217 ? 147.828 130.452 174.399 1.00 20.00 233 TYR B O 1
ATOM 5727 N N . PHE B 1 218 ? 149.841 130.711 173.408 1.00 20.00 234 PHE B N 1
ATOM 5728 C CA . PHE B 1 218 ? 149.981 132.125 173.728 1.00 20.00 234 PHE B CA 1
ATOM 5729 C C . PHE B 1 218 ? 149.780 132.953 172.467 1.00 20.00 234 PHE B C 1
ATOM 5730 O O . PHE B 1 218 ? 150.416 132.693 171.441 1.00 20.00 234 PHE B O 1
ATOM 5738 N N . PHE B 1 219 ? 148.901 133.946 172.546 1.00 20.00 235 PHE B N 1
ATOM 5739 C CA . PHE B 1 219 ? 148.653 134.864 171.443 1.00 20.00 235 PHE B CA 1
ATOM 5740 C C . PHE B 1 219 ? 149.322 136.199 171.739 1.00 20.00 235 PHE B C 1
ATOM 5741 O O . PHE B 1 219 ? 149.164 136.747 172.835 1.00 20.00 235 PHE B O 1
ATOM 5749 N N . PHE B 1 220 ? 150.061 136.720 170.763 1.00 20.00 236 PHE B N 1
ATOM 5750 C CA . PHE B 1 220 ? 150.786 137.970 170.942 1.00 20.00 236 PHE B CA 1
ATOM 5751 C C . PHE B 1 220 ? 151.204 138.500 169.578 1.00 20.00 236 PHE B C 1
ATOM 5752 O O . PHE B 1 220 ? 151.020 137.846 168.549 1.00 20.00 236 PHE B O 1
ATOM 5760 N N . ARG B 1 221 ? 151.770 139.703 169.588 1.00 20.00 237 ARG B N 1
ATOM 5761 C CA . ARG B 1 221 ? 152.367 140.307 168.408 1.00 20.00 237 ARG B CA 1
ATOM 5762 C C . ARG B 1 221 ? 153.791 140.728 168.740 1.00 20.00 237 ARG B C 1
ATOM 5763 O O . ARG B 1 221 ? 154.109 141.028 169.893 1.00 20.00 237 ARG B O 1
ATOM 5771 N N . GLU B 1 222 ? 154.647 140.753 167.722 1.00 20.00 238 GLU B N 1
ATOM 5772 C CA . GLU B 1 222 ? 156.066 140.993 167.945 1.00 20.00 238 GLU B CA 1
ATOM 5773 C C . GLU B 1 222 ? 156.692 141.536 166.669 1.00 20.00 238 GLU B C 1
ATOM 5774 O O . GLU B 1 222 ? 156.091 141.507 165.593 1.00 20.00 238 GLU B O 1
ATOM 5780 N N . ILE B 1 223 ? 157.918 142.042 166.813 1.00 20.00 239 ILE B N 1
ATOM 5781 C CA . ILE B 1 223 ? 158.663 142.573 165.676 1.00 20.00 239 ILE B CA 1
ATOM 5782 C C . ILE B 1 223 ? 158.933 141.448 164.688 1.00 20.00 239 ILE B C 1
ATOM 5783 O O . ILE B 1 223 ? 159.580 140.448 165.024 1.00 20.00 239 ILE B O 1
ATOM 5788 N N . ALA B 1 224 ? 158.426 141.602 163.467 1.00 20.00 240 ALA B N 1
ATOM 5789 C CA . ALA B 1 224 ? 158.651 140.607 162.427 1.00 20.00 240 ALA B CA 1
ATOM 5790 C C . ALA B 1 224 ? 160.136 140.455 162.130 1.00 20.00 240 ALA B C 1
ATOM 5791 O O . ALA B 1 224 ? 160.835 141.438 161.866 1.00 20.00 240 ALA B O 1
ATOM 5793 N N . VAL B 1 225 ? 160.617 139.213 162.175 1.00 20.00 241 VAL B N 1
ATOM 5794 C CA . VAL B 1 225 ? 161.990 138.927 161.780 1.00 20.00 241 VAL B CA 1
ATOM 5795 C C . VAL B 1 225 ? 162.111 138.707 160.275 1.00 20.00 241 VAL B C 1
ATOM 5796 O O . VAL B 1 225 ? 163.200 138.897 159.714 1.00 20.00 241 VAL B O 1
ATOM 5800 N N . GLU B 1 226 ? 161.018 138.337 159.603 1.00 20.00 242 GLU B N 1
ATOM 5801 C CA . GLU B 1 226 ? 161.075 138.084 158.167 1.00 20.00 242 GLU B CA 1
ATOM 5802 C C . GLU B 1 226 ? 161.201 139.374 157.368 1.00 20.00 242 GLU B C 1
ATOM 5803 O O . GLU B 1 226 ? 161.748 139.362 156.259 1.00 20.00 242 GLU B O 1
ATOM 5809 N N . TYR B 1 227 ? 160.707 140.487 157.903 1.00 20.00 243 TYR B N 1
ATOM 5810 C CA . TYR B 1 227 ? 160.675 141.762 157.187 1.00 20.00 243 TYR B CA 1
ATOM 5811 C C . TYR B 1 227 ? 161.868 142.596 157.639 1.00 20.00 243 TYR B C 1
ATOM 5812 O O . TYR B 1 227 ? 161.807 143.287 158.659 1.00 20.00 243 TYR B O 1
ATOM 5821 N N . ASN B 1 228 ? 162.960 142.526 156.874 1.00 20.00 244 ASN B N 1
ATOM 5822 C CA . ASN B 1 228 ? 164.124 143.352 157.174 1.00 20.00 244 ASN B CA 1
ATOM 5823 C C . ASN B 1 228 ? 163.832 144.828 156.931 1.00 20.00 244 ASN B C 1
ATOM 5824 O O . ASN B 1 228 ? 164.258 145.687 157.712 1.00 20.00 244 ASN B O 1
ATOM 5826 N N . THR B 1 229 ? 163.116 145.140 155.855 1.00 20.00 245 THR B N 1
ATOM 5827 C CA . THR B 1 229 ? 162.783 146.520 155.519 1.00 20.00 245 THR B CA 1
ATOM 5828 C C . THR B 1 229 ? 161.892 147.153 156.583 1.00 20.00 245 THR B C 1
ATOM 5829 O O . THR B 1 229 ? 160.727 147.458 156.329 1.00 20.00 245 THR B O 1
ATOM 5831 N N . LYS B 1 232 ? 160.541 148.164 160.165 1.00 20.00 248 LYS B N 1
ATOM 5832 C CA . LYS B 1 232 ? 160.110 147.349 161.295 1.00 20.00 248 LYS B CA 1
ATOM 5833 C C . LYS B 1 232 ? 158.593 147.202 161.317 1.00 20.00 248 LYS B C 1
ATOM 5834 O O . LYS B 1 232 ? 157.872 148.156 161.608 1.00 20.00 248 LYS B O 1
ATOM 5836 N N . VAL B 1 233 ? 158.115 146.001 161.008 1.00 20.00 249 VAL B N 1
ATOM 5837 C CA . VAL B 1 233 ? 156.689 145.701 160.991 1.00 20.00 249 VAL B CA 1
ATOM 5838 C C . VAL B 1 233 ? 156.390 144.709 162.106 1.00 20.00 249 VAL B C 1
ATOM 5839 O O . VAL B 1 233 ? 157.217 143.857 162.447 1.00 20.00 249 VAL B O 1
ATOM 5843 N N . VAL B 1 234 ? 155.197 144.829 162.682 1.00 20.00 250 VAL B N 1
ATOM 5844 C CA . VAL B 1 234 ? 154.752 143.976 163.777 1.00 20.00 250 VAL B CA 1
ATOM 5845 C C . VAL B 1 234 ? 153.723 143.001 163.224 1.00 20.00 250 VAL B C 1
ATOM 5846 O O . VAL B 1 234 ? 152.703 143.418 162.664 1.00 20.00 250 VAL B O 1
ATOM 5850 N N . PHE B 1 235 ? 153.988 141.704 163.379 1.00 20.00 251 PHE B N 1
ATOM 5851 C CA . PHE B 1 235 ? 153.054 140.674 162.950 1.00 20.00 251 PHE B CA 1
ATOM 5852 C C . PHE B 1 235 ? 152.466 139.939 164.150 1.00 20.00 251 PHE B C 1
ATOM 5853 O O . PHE B 1 235 ? 153.124 139.805 165.187 1.00 20.00 251 PHE B O 1
ATOM 5861 N N . PRO B 1 236 ? 151.231 139.451 164.045 1.00 20.00 252 PRO B N 1
ATOM 5862 C CA . PRO B 1 236 ? 150.646 138.688 165.151 1.00 20.00 252 PRO B CA 1
ATOM 5863 C C . PRO B 1 236 ? 151.093 137.236 165.118 1.00 20.00 252 PRO B C 1
ATOM 5864 O O . PRO B 1 236 ? 151.186 136.615 164.056 1.00 20.00 252 PRO B O 1
ATOM 5868 N N . ARG B 1 237 ? 151.371 136.695 166.301 1.00 20.00 253 ARG B N 1
ATOM 5869 C CA . ARG B 1 237 ? 151.912 135.352 166.433 1.00 20.00 253 ARG B CA 1
ATOM 5870 C C . ARG B 1 237 ? 151.077 134.549 167.419 1.00 20.00 253 ARG B C 1
ATOM 5871 O O . ARG B 1 237 ? 150.449 135.103 168.324 1.00 20.00 253 ARG B O 1
ATOM 5879 N N . VAL B 1 238 ? 151.076 133.233 167.228 1.00 20.00 254 VAL B N 1
ATOM 5880 C CA . VAL B 1 238 ? 150.551 132.287 168.204 1.00 20.00 254 VAL B CA 1
ATOM 5881 C C . VAL B 1 238 ? 151.642 131.267 168.498 1.00 20.00 254 VAL B C 1
ATOM 5882 O O . VAL B 1 238 ? 152.261 130.730 167.573 1.00 20.00 254 VAL B O 1
ATOM 5886 N N . ALA B 1 239 ? 151.891 131.015 169.779 1.00 20.00 255 ALA B N 1
ATOM 5887 C CA . ALA B 1 239 ? 152.952 130.114 170.202 1.00 20.00 255 ALA B CA 1
ATOM 5888 C C . ALA B 1 239 ? 152.384 129.028 171.102 1.00 20.00 255 ALA B C 1
ATOM 5889 O O . ALA B 1 239 ? 151.486 129.285 171.909 1.00 20.00 255 ALA B O 1
ATOM 5891 N N . GLN B 1 240 ? 152.916 127.817 170.963 1.00 20.00 256 GLN B N 1
ATOM 5892 C CA . GLN B 1 240 ? 152.479 126.672 171.745 1.00 20.00 256 GLN B CA 1
ATOM 5893 C C . GLN B 1 240 ? 153.606 126.191 172.649 1.00 20.00 256 GLN B C 1
ATOM 5894 O O . GLN B 1 240 ? 154.788 126.306 172.312 1.00 20.00 256 GLN B O 1
ATOM 5900 N N . VAL B 1 241 ? 153.225 125.649 173.805 1.00 20.00 257 VAL B N 1
ATOM 5901 C CA . VAL B 1 241 ? 154.155 124.997 174.718 1.00 20.00 257 VAL B CA 1
ATOM 5902 C C . VAL B 1 241 ? 153.512 123.715 175.230 1.00 20.00 257 VAL B C 1
ATOM 5903 O O . VAL B 1 241 ? 152.293 123.636 175.409 1.00 20.00 257 VAL B O 1
ATOM 5907 N N . CYS B 1 242 ? 154.343 122.700 175.452 1.00 20.00 258 CYS B N 1
ATOM 5908 C CA . CYS B 1 242 ? 153.862 121.428 175.974 1.00 20.00 258 CYS B CA 1
ATOM 5909 C C . CYS B 1 242 ? 153.608 121.537 177.472 1.00 20.00 258 CYS B C 1
ATOM 5910 O O . CYS B 1 242 ? 154.466 122.010 178.223 1.00 20.00 258 CYS B O 1
ATOM 5913 N N . LYS B 1 243 ? 152.418 121.108 177.898 1.00 20.00 259 LYS B N 1
ATOM 5914 C CA . LYS B 1 243 ? 152.053 121.200 179.309 1.00 20.00 259 LYS B CA 1
ATOM 5915 C C . LYS B 1 243 ? 153.018 120.413 180.187 1.00 20.00 259 LYS B C 1
ATOM 5916 O O . LYS B 1 243 ? 153.393 120.868 181.273 1.00 20.00 259 LYS B O 1
ATOM 5922 N N . ASN B 1 244 ? 153.432 119.233 179.733 1.00 20.00 260 ASN B N 1
ATOM 5923 C CA . ASN B 1 244 ? 154.287 118.351 180.515 1.00 20.00 260 ASN B CA 1
ATOM 5924 C C . ASN B 1 244 ? 155.769 118.558 180.229 1.00 20.00 260 ASN B C 1
ATOM 5925 O O . ASN B 1 244 ? 156.581 117.699 180.590 1.00 20.00 260 ASN B O 1
ATOM 5930 N N . ASP B 1 245 ? 156.134 119.661 179.578 1.00 20.00 261 ASP B N 1
ATOM 5931 C CA . ASP B 1 245 ? 157.535 119.944 179.297 1.00 20.00 261 ASP B CA 1
ATOM 5932 C C . ASP B 1 245 ? 158.336 120.011 180.592 1.00 20.00 261 ASP B C 1
ATOM 5933 O O . ASP B 1 245 ? 157.910 120.621 181.576 1.00 20.00 261 ASP B O 1
ATOM 5938 N N . MET B 1 246 ? 159.507 119.375 180.586 1.00 20.00 262 MET B N 1
ATOM 5939 C CA . MET B 1 246 ? 160.365 119.311 181.763 1.00 20.00 262 MET B CA 1
ATOM 5940 C C . MET B 1 246 ? 161.731 119.943 181.526 1.00 20.00 262 MET B C 1
ATOM 5941 O O . MET B 1 246 ? 162.614 119.822 182.383 1.00 20.00 262 MET B O 1
ATOM 5946 N N . GLY B 1 247 ? 161.929 120.610 180.394 1.00 20.00 263 GLY B N 1
ATOM 5947 C CA . GLY B 1 247 ? 163.193 121.242 180.086 1.00 20.00 263 GLY B CA 1
ATOM 5948 C C . GLY B 1 247 ? 164.124 120.344 179.291 1.00 20.00 263 GLY B C 1
ATOM 5949 O O . GLY B 1 247 ? 163.892 119.148 179.101 1.00 20.00 263 GLY B O 1
ATOM 5950 N N . GLY B 1 248 ? 165.208 120.950 178.817 1.00 20.00 264 GLY B N 1
ATOM 5951 C CA . GLY B 1 248 ? 166.191 120.251 178.020 1.00 20.00 264 GLY B CA 1
ATOM 5952 C C . GLY B 1 248 ? 167.187 119.485 178.870 1.00 20.00 264 GLY B C 1
ATOM 5953 O O . GLY B 1 248 ? 167.055 119.353 180.088 1.00 20.00 264 GLY B O 1
ATOM 5954 N N . SER B 1 249 ? 168.212 118.970 178.195 1.00 20.00 265 SER B N 1
ATOM 5955 C CA . SER B 1 249 ? 169.250 118.203 178.864 1.00 20.00 265 SER B CA 1
ATOM 5956 C C . SER B 1 249 ? 170.174 119.137 179.645 1.00 20.00 265 SER B C 1
ATOM 5957 O O . SER B 1 249 ? 170.035 120.363 179.625 1.00 20.00 265 SER B O 1
ATOM 5960 N N . GLN B 1 250 ? 171.137 118.537 180.348 1.00 20.00 266 GLN B N 1
ATOM 5961 C CA . GLN B 1 250 ? 172.109 119.316 181.107 1.00 20.00 266 GLN B CA 1
ATOM 5962 C C . GLN B 1 250 ? 173.007 120.162 180.214 1.00 20.00 266 GLN B C 1
ATOM 5963 O O . GLN B 1 250 ? 173.618 121.119 180.702 1.00 20.00 266 GLN B O 1
ATOM 5965 N N . ARG B 1 251 ? 173.103 119.837 178.926 1.00 20.00 267 ARG B N 1
ATOM 5966 C CA . ARG B 1 251 ? 174.004 120.535 178.018 1.00 20.00 267 ARG B CA 1
ATOM 5967 C C . ARG B 1 251 ? 173.301 121.541 177.118 1.00 20.00 267 ARG B C 1
ATOM 5968 O O . ARG B 1 251 ? 173.908 122.553 176.752 1.00 20.00 267 ARG B O 1
ATOM 5970 N N . VAL B 1 252 ? 172.045 121.295 176.753 1.00 20.00 268 VAL B N 1
ATOM 5971 C CA . VAL B 1 252 ? 171.320 122.139 175.809 1.00 20.00 268 VAL B CA 1
ATOM 5972 C C . VAL B 1 252 ? 169.924 122.391 176.358 1.00 20.00 268 VAL B C 1
ATOM 5973 O O . VAL B 1 252 ? 169.247 121.455 176.798 1.00 20.00 268 VAL B O 1
ATOM 5977 N N . LEU B 1 253 ? 169.498 123.657 176.339 1.00 20.00 269 LEU B N 1
ATOM 5978 C CA . LEU B 1 253 ? 168.159 124.062 176.771 1.00 20.00 269 LEU B CA 1
ATOM 5979 C C . LEU B 1 253 ? 167.895 123.701 178.230 1.00 20.00 269 LEU B C 1
ATOM 5980 O O . LEU B 1 253 ? 166.765 123.377 178.604 1.00 20.00 269 LEU B O 1
ATOM 5985 N N . GLU B 1 254 ? 168.933 123.749 179.062 1.00 20.00 270 GLU B N 1
ATOM 5986 C CA . GLU B 1 254 ? 168.765 123.499 180.488 1.00 20.00 270 GLU B CA 1
ATOM 5987 C C . GLU B 1 254 ? 167.846 124.548 181.099 1.00 20.00 270 GLU B C 1
ATOM 5988 O O . GLU B 1 254 ? 168.114 125.750 181.003 1.00 20.00 270 GLU B O 1
ATOM 5990 N N . LYS B 1 255 ? 166.753 124.087 181.709 1.00 20.00 271 LYS B N 1
ATOM 5991 C CA . LYS B 1 255 ? 165.744 124.940 182.336 1.00 20.00 271 LYS B CA 1
ATOM 5992 C C . LYS B 1 255 ? 165.033 125.836 181.325 1.00 20.00 271 LYS B C 1
ATOM 5993 O O . LYS B 1 255 ? 164.433 126.847 181.702 1.00 20.00 271 LYS B O 1
ATOM 5995 N N . GLN B 1 256 ? 165.089 125.484 180.045 1.00 20.00 272 GLN B N 1
ATOM 5996 C CA . GLN B 1 256 ? 164.441 126.238 178.982 1.00 20.00 272 GLN B CA 1
ATOM 5997 C C . GLN B 1 256 ? 163.347 125.392 178.342 1.00 20.00 272 GLN B C 1
ATOM 5998 O O . GLN B 1 256 ? 163.250 124.182 178.564 1.00 20.00 272 GLN B O 1
ATOM 6004 N N . TRP B 1 257 ? 162.513 126.050 177.542 1.00 20.00 273 TRP B N 1
ATOM 6005 C CA . TRP B 1 257 ? 161.461 125.353 176.817 1.00 20.00 273 TRP B CA 1
ATOM 6006 C C . TRP B 1 257 ? 162.053 124.422 175.764 1.00 20.00 273 TRP B C 1
ATOM 6007 O O . TRP B 1 257 ? 163.094 124.702 175.166 1.00 20.00 273 TRP B O 1
ATOM 6018 N N . THR B 1 258 ? 161.370 123.298 175.542 1.00 20.00 274 THR B N 1
ATOM 6019 C CA . THR B 1 258 ? 161.728 122.363 174.482 1.00 20.00 274 THR B CA 1
ATOM 6020 C C . THR B 1 258 ? 160.605 122.178 173.471 1.00 20.00 274 THR B C 1
ATOM 6021 O O . THR B 1 258 ? 160.688 121.280 172.625 1.00 20.00 274 THR B O 1
ATOM 6025 N N . SER B 1 259 ? 159.552 122.997 173.540 1.00 20.00 275 SER B N 1
ATOM 6026 C CA . SER B 1 259 ? 158.444 122.886 172.601 1.00 20.00 275 SER B CA 1
ATOM 6027 C C . SER B 1 259 ? 157.976 124.249 172.101 1.00 20.00 275 SER B C 1
ATOM 6028 O O . SER B 1 259 ? 156.869 124.352 171.560 1.00 20.00 275 SER B O 1
ATOM 6031 N N . PHE B 1 260 ? 158.784 125.293 172.268 1.00 20.00 276 PHE B N 1
ATOM 6032 C CA . PHE B 1 260 ? 158.376 126.639 171.881 1.00 20.00 276 PHE B CA 1
ATOM 6033 C C . PHE B 1 260 ? 158.425 126.772 170.364 1.00 20.00 276 PHE B C 1
ATOM 6034 O O . PHE B 1 260 ? 159.505 126.784 169.766 1.00 20.00 276 PHE B O 1
ATOM 6042 N N . LEU B 1 261 ? 157.253 126.875 169.744 1.00 20.00 277 LEU B N 1
ATOM 6043 C CA . LEU B 1 261 ? 157.129 127.141 168.320 1.00 20.00 277 LEU B CA 1
ATOM 6044 C C . LEU B 1 261 ? 156.061 128.203 168.119 1.00 20.00 277 LEU B C 1
ATOM 6045 O O . LEU B 1 261 ? 155.090 128.272 168.875 1.00 20.00 277 LEU B O 1
ATOM 6050 N N . LYS B 1 262 ? 156.245 129.032 167.095 1.00 20.00 278 LYS B N 1
ATOM 6051 C CA . LYS B 1 262 ? 155.345 130.146 166.840 1.00 20.00 278 LYS B CA 1
ATOM 6052 C C . LYS B 1 262 ? 155.052 130.236 165.350 1.00 20.00 278 LYS B C 1
ATOM 6053 O O . LYS B 1 262 ? 155.870 129.839 164.516 1.00 20.00 278 LYS B O 1
ATOM 6059 N N . ALA B 1 263 ? 153.871 130.758 165.026 1.00 20.00 279 ALA B N 1
ATOM 6060 C CA . ALA B 1 263 ? 153.397 130.803 163.651 1.00 20.00 279 ALA B CA 1
ATOM 6061 C C . ALA B 1 263 ? 152.620 132.089 163.413 1.00 20.00 279 ALA B C 1
ATOM 6062 O O . ALA B 1 263 ? 151.940 132.600 164.307 1.00 20.00 279 ALA B O 1
ATOM 6064 N N . ARG B 1 264 ? 152.732 132.602 162.192 1.00 20.00 280 ARG B N 1
ATOM 6065 C CA . ARG B 1 264 ? 152.048 133.830 161.812 1.00 20.00 280 ARG B CA 1
ATOM 6066 C C . ARG B 1 264 ? 150.540 133.614 161.746 1.00 20.00 280 ARG B C 1
ATOM 6067 O O . ARG B 1 264 ? 150.065 132.552 161.335 1.00 20.00 280 ARG B O 1
ATOM 6075 N N . LEU B 1 265 ? 149.787 134.629 162.162 1.00 20.00 281 LEU B N 1
ATOM 6076 C CA . LEU B 1 265 ? 148.334 134.611 162.056 1.00 20.00 281 LEU B CA 1
ATOM 6077 C C . LEU B 1 265 ? 147.906 135.301 160.767 1.00 20.00 281 LEU B C 1
ATOM 6078 O O . LEU B 1 265 ? 148.320 136.432 160.492 1.00 20.00 281 LEU B O 1
ATOM 6083 N N . ASN B 1 266 ? 147.078 134.617 159.981 1.00 20.00 282 ASN B N 1
ATOM 6084 C CA . ASN B 1 266 ? 146.642 135.102 158.673 1.00 20.00 282 ASN B CA 1
ATOM 6085 C C . ASN B 1 266 ? 145.221 135.637 158.819 1.00 20.00 282 ASN B C 1
ATOM 6086 O O . ASN B 1 266 ? 144.257 134.868 158.856 1.00 20.00 282 ASN B O 1
ATOM 6091 N N . CYS B 1 267 ? 145.094 136.961 158.902 1.00 20.00 283 CYS B N 1
ATOM 6092 C CA . CYS B 1 267 ? 143.799 137.643 158.938 1.00 20.00 283 CYS B CA 1
ATOM 6093 C C . CYS B 1 267 ? 143.829 138.711 157.848 1.00 20.00 283 CYS B C 1
ATOM 6094 O O . CYS B 1 267 ? 144.234 139.850 158.096 1.00 20.00 283 CYS B O 1
ATOM 6097 N N . SER B 1 268 ? 143.400 138.341 156.643 1.00 20.00 284 SER B N 1
ATOM 6098 C CA . SER B 1 268 ? 143.467 139.230 155.494 1.00 20.00 284 SER B CA 1
ATOM 6099 C C . SER B 1 268 ? 142.240 139.033 154.616 1.00 20.00 284 SER B C 1
ATOM 6100 O O . SER B 1 268 ? 141.546 138.017 154.698 1.00 20.00 284 SER B O 1
ATOM 6103 N N . VAL B 1 269 ? 141.986 140.024 153.766 1.00 20.00 285 VAL B N 1
ATOM 6104 C CA . VAL B 1 269 ? 140.892 139.984 152.800 1.00 20.00 285 VAL B CA 1
ATOM 6105 C C . VAL B 1 269 ? 141.467 139.518 151.464 1.00 20.00 285 VAL B C 1
ATOM 6106 O O . VAL B 1 269 ? 142.273 140.246 150.861 1.00 20.00 285 VAL B O 1
ATOM 6110 N N . PRO B 1 270 ? 141.122 138.320 150.989 1.00 20.00 286 PRO B N 1
ATOM 6111 C CA . PRO B 1 270 ? 141.645 137.842 149.698 1.00 20.00 286 PRO B CA 1
ATOM 6112 C C . PRO B 1 270 ? 141.352 138.814 148.565 1.00 20.00 286 PRO B C 1
ATOM 6113 O O . PRO B 1 270 ? 140.197 139.140 148.282 1.00 20.00 286 PRO B O 1
ATOM 6117 N N . GLY B 1 271 ? 142.416 139.279 147.916 1.00 20.00 287 GLY B N 1
ATOM 6118 C CA . GLY B 1 271 ? 142.289 140.130 146.750 1.00 20.00 287 GLY B CA 1
ATOM 6119 C C . GLY B 1 271 ? 143.456 139.970 145.798 1.00 20.00 287 GLY B C 1
ATOM 6120 O O . GLY B 1 271 ? 144.183 138.974 145.867 1.00 20.00 287 GLY B O 1
ATOM 6121 N N . ASP B 1 272 ? 143.638 140.937 144.895 1.00 20.00 288 ASP B N 1
ATOM 6122 C CA . ASP B 1 272 ? 144.812 140.929 144.027 1.00 20.00 288 ASP B CA 1
ATOM 6123 C C . ASP B 1 272 ? 146.095 140.941 144.850 1.00 20.00 288 ASP B C 1
ATOM 6124 O O . ASP B 1 272 ? 147.012 140.147 144.609 1.00 20.00 288 ASP B O 1
ATOM 6126 N N . SER B 1 273 ? 146.173 141.838 145.828 1.00 20.00 289 SER B N 1
ATOM 6127 C CA . SER B 1 273 ? 147.253 141.864 146.804 1.00 20.00 289 SER B CA 1
ATOM 6128 C C . SER B 1 273 ? 146.646 141.782 148.196 1.00 20.00 289 SER B C 1
ATOM 6129 O O . SER B 1 273 ? 145.766 142.578 148.540 1.00 20.00 289 SER B O 1
ATOM 6132 N N . HIS B 1 274 ? 147.111 140.820 148.990 1.00 20.00 290 HIS B N 1
ATOM 6133 C CA . HIS B 1 274 ? 146.530 140.595 150.306 1.00 20.00 290 HIS B CA 1
ATOM 6134 C C . HIS B 1 274 ? 146.829 141.768 151.232 1.00 20.00 290 HIS B C 1
ATOM 6135 O O . HIS B 1 274 ? 147.968 142.238 151.312 1.00 20.00 290 HIS B O 1
ATOM 6142 N N . PHE B 1 275 ? 145.799 142.239 151.931 1.00 20.00 291 PHE B N 1
ATOM 6143 C CA . PHE B 1 275 ? 145.924 143.299 152.925 1.00 20.00 291 PHE B CA 1
ATOM 6144 C C . PHE B 1 275 ? 145.743 142.673 154.301 1.00 20.00 291 PHE B C 1
ATOM 6145 O O . PHE B 1 275 ? 144.647 142.215 154.642 1.00 20.00 291 PHE B O 1
ATOM 6153 N N . TYR B 1 276 ? 146.812 142.661 155.091 1.00 20.00 292 TYR B N 1
ATOM 6154 C CA . TYR B 1 276 ? 146.826 141.975 156.374 1.00 20.00 292 TYR B CA 1
ATOM 6155 C C . TYR B 1 276 ? 146.577 142.958 157.509 1.00 20.00 292 TYR B C 1
ATOM 6156 O O . TYR B 1 276 ? 147.104 144.074 157.509 1.00 20.00 292 TYR B O 1
ATOM 6165 N N . PHE B 1 277 ? 145.769 142.531 158.477 1.00 20.00 293 PHE B N 1
ATOM 6166 C CA . PHE B 1 277 ? 145.587 143.263 159.726 1.00 20.00 293 PHE B CA 1
ATOM 6167 C C . PHE B 1 277 ? 146.580 142.697 160.733 1.00 20.00 293 PHE B C 1
ATOM 6168 O O . PHE B 1 277 ? 146.458 141.544 161.157 1.00 20.00 293 PHE B O 1
ATOM 6176 N N . ASN B 1 278 ? 147.562 143.509 161.117 1.00 20.00 294 ASN B N 1
ATOM 6177 C CA . ASN B 1 278 ? 148.747 143.009 161.801 1.00 20.00 294 ASN B CA 1
ATOM 6178 C C . ASN B 1 278 ? 148.712 143.163 163.315 1.00 20.00 294 ASN B C 1
ATOM 6179 O O . ASN B 1 278 ? 149.335 142.361 164.017 1.00 20.00 294 ASN B O 1
ATOM 6184 N N . ILE B 1 279 ? 148.011 144.162 163.843 1.00 20.00 295 ILE B N 1
ATOM 6185 C CA . ILE B 1 279 ? 148.053 144.466 165.270 1.00 20.00 295 ILE B CA 1
ATOM 6186 C C . ILE B 1 279 ? 146.946 143.668 165.953 1.00 20.00 295 ILE B C 1
ATOM 6187 O O . ILE B 1 279 ? 145.776 144.050 165.924 1.00 20.00 295 ILE B O 1
ATOM 6192 N N . LEU B 1 280 ? 147.323 142.551 166.571 1.00 20.00 296 LEU B N 1
ATOM 6193 C CA . LEU B 1 280 ? 146.380 141.765 167.354 1.00 20.00 296 LEU B CA 1
ATOM 6194 C C . LEU B 1 280 ? 145.999 142.516 168.624 1.00 20.00 296 LEU B C 1
ATOM 6195 O O . LEU B 1 280 ? 146.865 143.033 169.335 1.00 20.00 296 LEU B O 1
ATOM 6200 N N . GLN B 1 281 ? 144.699 142.575 168.910 1.00 20.00 297 GLN B N 1
ATOM 6201 C CA . GLN B 1 281 ? 144.183 143.327 170.046 1.00 20.00 297 GLN B CA 1
ATOM 6202 C C . GLN B 1 281 ? 143.699 142.443 171.185 1.00 20.00 297 GLN B C 1
ATOM 6203 O O . GLN B 1 281 ? 144.084 142.659 172.339 1.00 20.00 297 GLN B O 1
ATOM 6209 N N . ALA B 1 282 ? 142.864 141.447 170.898 1.00 20.00 298 ALA B N 1
ATOM 6210 C CA . ALA B 1 282 ? 142.360 140.567 171.942 1.00 20.00 298 ALA B CA 1
ATOM 6211 C C . ALA B 1 282 ? 141.952 139.238 171.327 1.00 20.00 298 ALA B C 1
ATOM 6212 O O . ALA B 1 282 ? 141.602 139.166 170.147 1.00 20.00 298 ALA B O 1
ATOM 6214 N N . VAL B 1 283 ? 142.003 138.189 172.146 1.00 20.00 299 VAL B N 1
ATOM 6215 C CA . VAL B 1 283 ? 141.648 136.835 171.734 1.00 20.00 299 VAL B CA 1
ATOM 6216 C C . VAL B 1 283 ? 140.803 136.212 172.835 1.00 20.00 299 VAL B C 1
ATOM 6217 O O . VAL B 1 283 ? 141.193 136.229 174.007 1.00 20.00 299 VAL B O 1
ATOM 6221 N N . THR B 1 284 ? 139.648 135.667 172.464 1.00 20.00 300 THR B N 1
ATOM 6222 C CA . THR B 1 284 ? 138.770 135.046 173.441 1.00 20.00 300 THR B CA 1
ATOM 6223 C C . THR B 1 284 ? 139.268 133.650 173.805 1.00 20.00 300 THR B C 1
ATOM 6224 O O . THR B 1 284 ? 140.083 133.047 173.102 1.00 20.00 300 THR B O 1
ATOM 6228 N N . ASP B 1 285 ? 138.763 133.141 174.925 1.00 20.00 301 ASP B N 1
ATOM 6229 C CA . ASP B 1 285 ? 139.064 131.781 175.341 1.00 20.00 301 ASP B CA 1
ATOM 6230 C C . ASP B 1 285 ? 138.454 130.775 174.365 1.00 20.00 301 ASP B C 1
ATOM 6231 O O . ASP B 1 285 ? 137.681 131.122 173.467 1.00 20.00 301 ASP B O 1
ATOM 6236 N N . VAL B 1 286 ? 138.816 129.506 174.551 1.00 20.00 302 VAL B N 1
ATOM 6237 C CA . VAL B 1 286 ? 138.287 128.446 173.702 1.00 20.00 302 VAL B CA 1
ATOM 6238 C C . VAL B 1 286 ? 136.796 128.289 173.962 1.00 20.00 302 VAL B C 1
ATOM 6239 O O . VAL B 1 286 ? 136.361 128.122 175.109 1.00 20.00 302 VAL B O 1
ATOM 6243 N N . ILE B 1 287 ? 136.003 128.340 172.894 1.00 20.00 303 ILE B N 1
ATOM 6244 C CA . ILE B 1 287 ? 134.551 128.240 172.979 1.00 20.00 303 ILE B CA 1
ATOM 6245 C C . ILE B 1 287 ? 134.069 127.265 171.915 1.00 20.00 303 ILE B C 1
ATOM 6246 O O . ILE B 1 287 ? 134.517 127.321 170.764 1.00 20.00 303 ILE B O 1
ATOM 6251 N N . ARG B 1 288 ? 133.167 126.367 172.302 1.00 20.00 304 ARG B N 1
ATOM 6252 C CA . ARG B 1 288 ? 132.585 125.402 171.375 1.00 20.00 304 ARG B CA 1
ATOM 6253 C C . ARG B 1 288 ? 131.485 126.088 170.574 1.00 20.00 304 ARG B C 1
ATOM 6254 O O . ARG B 1 288 ? 130.417 126.399 171.113 1.00 20.00 304 ARG B O 1
ATOM 6262 N N . ILE B 1 289 ? 131.739 126.325 169.290 1.00 20.00 305 ILE B N 1
ATOM 6263 C CA . ILE B 1 289 ? 130.770 126.950 168.397 1.00 20.00 305 ILE B CA 1
ATOM 6264 C C . ILE B 1 289 ? 130.593 126.058 167.175 1.00 20.00 305 ILE B C 1
ATOM 6265 O O . ILE B 1 289 ? 131.574 125.724 166.498 1.00 20.00 305 ILE B O 1
ATOM 6270 N N . ASN B 1 290 ? 129.346 125.674 166.899 1.00 20.00 306 ASN B N 1
ATOM 6271 C CA . ASN B 1 290 ? 128.995 124.885 165.716 1.00 20.00 306 ASN B CA 1
ATOM 6272 C C . ASN B 1 290 ? 129.820 123.600 165.643 1.00 20.00 306 ASN B C 1
ATOM 6273 O O . ASN B 1 290 ? 130.341 123.224 164.591 1.00 20.00 306 ASN B O 1
ATOM 6278 N N . GLY B 1 291 ? 129.953 122.926 166.782 1.00 20.00 307 GLY B N 1
ATOM 6279 C CA . GLY B 1 291 ? 130.658 121.659 166.832 1.00 20.00 307 GLY B CA 1
ATOM 6280 C C . GLY B 1 291 ? 132.168 121.785 166.871 1.00 20.00 307 GLY B C 1
ATOM 6281 O O . GLY B 1 291 ? 132.852 120.929 167.440 1.00 20.00 307 GLY B O 1
ATOM 6282 N N . ARG B 1 292 ? 132.700 122.845 166.270 1.00 20.00 308 ARG B N 1
ATOM 6283 C CA . ARG B 1 292 ? 134.138 123.044 166.176 1.00 20.00 308 ARG B CA 1
ATOM 6284 C C . ARG B 1 292 ? 134.629 123.926 167.316 1.00 20.00 308 ARG B C 1
ATOM 6285 O O . ARG B 1 292 ? 133.950 124.872 167.724 1.00 20.00 308 ARG B O 1
ATOM 6293 N N . ASP B 1 293 ? 135.815 123.608 167.829 1.00 20.00 309 ASP B N 1
ATOM 6294 C CA . ASP B 1 293 ? 136.440 124.426 168.859 1.00 20.00 309 ASP B CA 1
ATOM 6295 C C . ASP B 1 293 ? 137.197 125.568 168.193 1.00 20.00 309 ASP B C 1
ATOM 6296 O O . ASP B 1 293 ? 138.121 125.333 167.407 1.00 20.00 309 ASP B O 1
ATOM 6298 N N . VAL B 1 294 ? 136.807 126.803 168.506 1.00 20.00 310 VAL B N 1
ATOM 6299 C CA . VAL B 1 294 ? 137.279 127.981 167.790 1.00 20.00 310 VAL B CA 1
ATOM 6300 C C . VAL B 1 294 ? 137.529 129.093 168.800 1.00 20.00 310 VAL B C 1
ATOM 6301 O O . VAL B 1 294 ? 136.860 129.182 169.833 1.00 20.00 310 VAL B O 1
ATOM 6305 N N . VAL B 1 295 ? 138.507 129.944 168.495 1.00 20.00 311 VAL B N 1
ATOM 6306 C CA . VAL B 1 295 ? 138.761 131.166 169.245 1.00 20.00 311 VAL B CA 1
ATOM 6307 C C . VAL B 1 295 ? 138.675 132.342 168.282 1.00 20.00 311 VAL B C 1
ATOM 6308 O O . VAL B 1 295 ? 139.116 132.250 167.131 1.00 20.00 311 VAL B O 1
ATOM 6312 N N . LEU B 1 296 ? 138.085 133.438 168.747 1.00 20.00 312 LEU B N 1
ATOM 6313 C CA . LEU B 1 296 ? 137.956 134.647 167.948 1.00 20.00 312 LEU B CA 1
ATOM 6314 C C . LEU B 1 296 ? 139.011 135.658 168.371 1.00 20.00 312 LEU B C 1
ATOM 6315 O O . LEU B 1 296 ? 139.328 135.783 169.558 1.00 20.00 312 LEU B O 1
ATOM 6320 N N . ALA B 1 297 ? 139.549 136.382 167.393 1.00 20.00 313 ALA B N 1
ATOM 6321 C CA . ALA B 1 297 ? 140.629 137.325 167.632 1.00 20.00 313 ALA B CA 1
ATOM 6322 C C . ALA B 1 297 ? 140.362 138.606 166.860 1.00 20.00 313 ALA B C 1
ATOM 6323 O O . ALA B 1 297 ? 139.907 138.566 165.714 1.00 20.00 313 ALA B O 1
ATOM 6325 N N . THR B 1 298 ? 140.647 139.739 167.494 1.00 20.00 314 THR B N 1
ATOM 6326 C CA . THR B 1 298 ? 140.478 141.044 166.876 1.00 20.00 314 THR B CA 1
ATOM 6327 C C . THR B 1 298 ? 141.826 141.570 166.405 1.00 20.00 314 THR B C 1
ATOM 6328 O O . THR B 1 298 ? 142.828 141.473 167.119 1.00 20.00 314 THR B O 1
ATOM 6332 N N . PHE B 1 299 ? 141.843 142.132 165.200 1.00 20.00 315 PHE B N 1
ATOM 6333 C CA . PHE B 1 299 ? 143.047 142.694 164.613 1.00 20.00 315 PHE B CA 1
ATOM 6334 C C . PHE B 1 299 ? 142.762 144.117 164.160 1.00 20.00 315 PHE B C 1
ATOM 6335 O O . PHE B 1 299 ? 141.647 144.440 163.744 1.00 20.00 315 PHE B O 1
ATOM 6343 N N . SER B 1 300 ? 143.782 144.968 164.245 1.00 20.00 316 SER B N 1
ATOM 6344 C CA . SER B 1 300 ? 143.663 146.350 163.808 1.00 20.00 316 SER B CA 1
ATOM 6345 C C . SER B 1 300 ? 144.891 146.738 162.997 1.00 20.00 316 SER B C 1
ATOM 6346 O O . SER B 1 300 ? 145.925 146.068 163.033 1.00 20.00 316 SER B O 1
ATOM 6349 N N . THR B 1 301 ? 144.756 147.831 162.254 1.00 20.00 317 THR B N 1
ATOM 6350 C CA . THR B 1 301 ? 145.858 148.383 161.488 1.00 20.00 317 THR B CA 1
ATOM 6351 C C . THR B 1 301 ? 146.832 149.106 162.414 1.00 20.00 317 THR B C 1
ATOM 6352 O O . THR B 1 301 ? 146.459 149.523 163.513 1.00 20.00 317 THR B O 1
ATOM 6356 N N . PRO B 1 302 ? 148.093 149.250 162.002 1.00 20.00 318 PRO B N 1
ATOM 6357 C CA . PRO B 1 302 ? 149.085 149.887 162.877 1.00 20.00 318 PRO B CA 1
ATOM 6358 C C . PRO B 1 302 ? 148.681 151.302 163.265 1.00 20.00 318 PRO B C 1
ATOM 6359 O O . PRO B 1 302 ? 147.864 151.952 162.608 1.00 20.00 318 PRO B O 1
ATOM 6363 N N . TYR B 1 303 ? 149.274 151.777 164.364 1.00 20.00 319 TYR B N 1
ATOM 6364 C CA . TYR B 1 303 ? 148.914 153.086 164.899 1.00 20.00 319 TYR B CA 1
ATOM 6365 C C . TYR B 1 303 ? 149.247 154.210 163.926 1.00 20.00 319 TYR B C 1
ATOM 6366 O O . TYR B 1 303 ? 148.604 155.265 163.956 1.00 20.00 319 TYR B O 1
ATOM 6375 N N . ASN B 1 304 ? 150.240 154.007 163.060 1.00 20.00 320 ASN B N 1
ATOM 6376 C CA . ASN B 1 304 ? 150.626 154.999 162.065 1.00 20.00 320 ASN B CA 1
ATOM 6377 C C . ASN B 1 304 ? 150.063 154.672 160.685 1.00 20.00 320 ASN B C 1
ATOM 6378 O O . ASN B 1 304 ? 150.683 154.990 159.666 1.00 20.00 320 ASN B O 1
ATOM 6383 N N . SER B 1 305 ? 148.896 154.036 160.635 1.00 20.00 321 SER B N 1
ATOM 6384 C CA . SER B 1 305 ? 148.242 153.680 159.385 1.00 20.00 321 SER B CA 1
ATOM 6385 C C . SER B 1 305 ? 146.796 154.157 159.427 1.00 20.00 321 SER B C 1
ATOM 6386 O O . SER B 1 305 ? 146.329 154.713 160.426 1.00 20.00 321 SER B O 1
ATOM 6389 N N . ILE B 1 306 ? 146.086 153.943 158.323 1.00 20.00 322 ILE B N 1
ATOM 6390 C CA . ILE B 1 306 ? 144.670 154.321 158.266 1.00 20.00 322 ILE B CA 1
ATOM 6391 C C . ILE B 1 306 ? 143.891 153.480 159.270 1.00 20.00 322 ILE B C 1
ATOM 6392 O O . ILE B 1 306 ? 144.031 152.241 159.279 1.00 20.00 322 ILE B O 1
ATOM 6397 N N . PRO B 1 307 ? 143.078 154.083 160.137 1.00 20.00 323 PRO B N 1
ATOM 6398 C CA . PRO B 1 307 ? 142.397 153.303 161.183 1.00 20.00 323 PRO B CA 1
ATOM 6399 C C . PRO B 1 307 ? 141.440 152.282 160.587 1.00 20.00 323 PRO B C 1
ATOM 6400 O O . PRO B 1 307 ? 140.549 152.617 159.803 1.00 20.00 323 PRO B O 1
ATOM 6404 N N . GLY B 1 308 ? 141.634 151.024 160.971 1.00 20.00 324 GLY B N 1
ATOM 6405 C CA . GLY B 1 308 ? 140.769 149.949 160.526 1.00 20.00 324 GLY B CA 1
ATOM 6406 C C . GLY B 1 308 ? 140.948 148.739 161.409 1.00 20.00 324 GLY B C 1
ATOM 6407 O O . GLY B 1 308 ? 142.024 148.518 161.973 1.00 20.00 324 GLY B O 1
ATOM 6408 N N . SER B 1 309 ? 139.885 147.947 161.529 1.00 20.00 325 SER B N 1
ATOM 6409 C CA . SER B 1 309 ? 139.886 146.799 162.422 1.00 20.00 325 SER B CA 1
ATOM 6410 C C . SER B 1 309 ? 139.176 145.631 161.756 1.00 20.00 325 SER B C 1
ATOM 6411 O O . SER B 1 309 ? 138.333 145.808 160.873 1.00 20.00 325 SER B O 1
ATOM 6414 N N . ALA B 1 310 ? 139.530 144.425 162.196 1.00 20.00 326 ALA B N 1
ATOM 6415 C CA . ALA B 1 310 ? 138.961 143.206 161.645 1.00 20.00 326 ALA B CA 1
ATOM 6416 C C . ALA B 1 310 ? 138.894 142.147 162.734 1.00 20.00 326 ALA B C 1
ATOM 6417 O O . ALA B 1 310 ? 139.730 142.115 163.641 1.00 20.00 326 ALA B O 1
ATOM 6419 N N . VAL B 1 311 ? 137.890 141.281 162.634 1.00 20.00 327 VAL B N 1
ATOM 6420 C CA . VAL B 1 311 ? 137.709 140.161 163.550 1.00 20.00 327 VAL B CA 1
ATOM 6421 C C . VAL B 1 311 ? 137.846 138.873 162.751 1.00 20.00 327 VAL B C 1
ATOM 6422 O O . VAL B 1 311 ? 137.045 138.612 161.844 1.00 20.00 327 VAL B O 1
ATOM 6426 N N . CYS B 1 312 ? 138.853 138.073 163.086 1.00 20.00 328 CYS B N 1
ATOM 6427 C CA . CYS B 1 312 ? 139.060 136.774 162.465 1.00 20.00 328 CYS B CA 1
ATOM 6428 C C . CYS B 1 312 ? 138.892 135.671 163.500 1.00 20.00 328 CYS B C 1
ATOM 6429 O O . CYS B 1 312 ? 139.206 135.850 164.680 1.00 20.00 328 CYS B O 1
ATOM 6432 N N . ALA B 1 313 ? 138.393 134.528 163.043 1.00 20.00 329 ALA B N 1
ATOM 6433 C CA . ALA B 1 313 ? 138.217 133.353 163.880 1.00 20.00 329 ALA B CA 1
ATOM 6434 C C . ALA B 1 313 ? 139.195 132.268 163.449 1.00 20.00 329 ALA B C 1
ATOM 6435 O O . ALA B 1 313 ? 139.520 132.138 162.266 1.00 20.00 329 ALA B O 1
ATOM 6437 N N . TYR B 1 314 ? 139.661 131.487 164.420 1.00 20.00 330 TYR B N 1
ATOM 6438 C CA . TYR B 1 314 ? 140.656 130.454 164.171 1.00 20.00 330 TYR B CA 1
ATOM 6439 C C . TYR B 1 314 ? 140.209 129.150 164.811 1.00 20.00 330 TYR B C 1
ATOM 6440 O O . TYR B 1 314 ? 139.866 129.120 165.997 1.00 20.00 330 TYR B O 1
ATOM 6449 N N . ASP B 1 315 ? 140.220 128.077 164.025 1.00 20.00 331 ASP B N 1
ATOM 6450 C CA . ASP B 1 315 ? 139.868 126.756 164.525 1.00 20.00 331 ASP B CA 1
ATOM 6451 C C . ASP B 1 315 ? 141.069 126.143 165.233 1.00 20.00 331 ASP B C 1
ATOM 6452 O O . ASP B 1 315 ? 142.179 126.130 164.690 1.00 20.00 331 ASP B O 1
ATOM 6457 N N . MET B 1 316 ? 140.846 125.644 166.452 1.00 20.00 332 MET B N 1
ATOM 6458 C CA . MET B 1 316 ? 141.927 125.025 167.213 1.00 20.00 332 MET B CA 1
ATOM 6459 C C . MET B 1 316 ? 142.547 123.852 166.463 1.00 20.00 332 MET B C 1
ATOM 6460 O O . MET B 1 316 ? 143.730 123.550 166.656 1.00 20.00 332 MET B O 1
ATOM 6465 N N . LEU B 1 317 ? 141.770 123.179 165.611 1.00 20.00 333 LEU B N 1
ATOM 6466 C CA . LEU B 1 317 ? 142.328 122.100 164.802 1.00 20.00 333 LEU B CA 1
ATOM 6467 C C . LEU B 1 317 ? 143.343 122.636 163.801 1.00 20.00 333 LEU B C 1
ATOM 6468 O O . LEU B 1 317 ? 144.421 122.055 163.629 1.00 20.00 333 LEU B O 1
ATOM 6473 N N . ASP B 1 318 ? 143.015 123.743 163.128 1.00 20.00 334 ASP B N 1
ATOM 6474 C CA . ASP B 1 318 ? 143.965 124.360 162.209 1.00 20.00 334 ASP B CA 1
ATOM 6475 C C . ASP B 1 318 ? 145.162 124.939 162.950 1.00 20.00 334 ASP B C 1
ATOM 6476 O O . ASP B 1 318 ? 146.283 124.916 162.429 1.00 20.00 334 ASP B O 1
ATOM 6481 N N . ILE B 1 319 ? 144.943 125.468 164.157 1.00 20.00 335 ILE B N 1
ATOM 6482 C CA . ILE B 1 319 ? 146.045 125.997 164.955 1.00 20.00 335 ILE B CA 1
ATOM 6483 C C . ILE B 1 319 ? 147.024 124.887 165.311 1.00 20.00 335 ILE B C 1
ATOM 6484 O O . ILE B 1 319 ? 148.240 125.099 165.352 1.00 20.00 335 ILE B O 1
ATOM 6489 N N . ALA B 1 320 ? 146.514 123.692 165.603 1.00 20.00 336 ALA B N 1
ATOM 6490 C CA . ALA B 1 320 ? 147.402 122.563 165.859 1.00 20.00 336 ALA B CA 1
ATOM 6491 C C . ALA B 1 320 ? 148.086 122.088 164.581 1.00 20.00 336 ALA B C 1
ATOM 6492 O O . ALA B 1 320 ? 149.270 121.731 164.599 1.00 20.00 336 ALA B O 1
ATOM 6494 N N . SER B 1 321 ? 147.355 122.073 163.463 1.00 20.00 337 SER B N 1
ATOM 6495 C CA . SER B 1 321 ? 147.897 121.554 162.209 1.00 20.00 337 SER B CA 1
ATOM 6496 C C . SER B 1 321 ? 149.051 122.386 161.657 1.00 20.00 337 SER B C 1
ATOM 6497 O O . SER B 1 321 ? 149.963 121.825 161.038 1.00 20.00 337 SER B O 1
ATOM 6500 N N . VAL B 1 322 ? 149.036 123.708 161.847 1.00 20.00 338 VAL B N 1
ATOM 6501 C CA . VAL B 1 322 ? 150.096 124.541 161.275 1.00 20.00 338 VAL B CA 1
ATOM 6502 C C . VAL B 1 322 ? 151.453 124.178 161.868 1.00 20.00 338 VAL B C 1
ATOM 6503 O O . VAL B 1 322 ? 152.472 124.175 161.166 1.00 20.00 338 VAL B O 1
ATOM 6507 N N . PHE B 1 323 ? 151.492 123.849 163.160 1.00 20.00 339 PHE B N 1
ATOM 6508 C CA . PHE B 1 323 ? 152.763 123.508 163.793 1.00 20.00 339 PHE B CA 1
ATOM 6509 C C . PHE B 1 323 ? 153.303 122.153 163.356 1.00 20.00 339 PHE B C 1
ATOM 6510 O O . PHE B 1 323 ? 154.402 121.783 163.785 1.00 20.00 339 PHE B O 1
ATOM 6518 N N . THR B 1 324 ? 152.574 121.410 162.528 1.00 20.00 340 THR B N 1
ATOM 6519 C CA . THR B 1 324 ? 153.048 120.137 162.004 1.00 20.00 340 THR B CA 1
ATOM 6520 C C . THR B 1 324 ? 153.634 120.269 160.606 1.00 20.00 340 THR B C 1
ATOM 6521 O O . THR B 1 324 ? 154.020 119.259 160.010 1.00 20.00 340 THR B O 1
ATOM 6525 N N . GLY B 1 325 ? 153.709 121.485 160.074 1.00 20.00 341 GLY B N 1
ATOM 6526 C CA . GLY B 1 325 ? 154.230 121.731 158.747 1.00 20.00 341 GLY B CA 1
ATOM 6527 C C . GLY B 1 325 ? 155.716 122.023 158.757 1.00 20.00 341 GLY B C 1
ATOM 6528 O O . GLY B 1 325 ? 156.444 121.668 159.686 1.00 20.00 341 GLY B O 1
ATOM 6529 N N . ARG B 1 326 ? 156.167 122.686 157.696 1.00 20.00 342 ARG B N 1
ATOM 6530 C CA . ARG B 1 326 ? 157.577 123.009 157.548 1.00 20.00 342 ARG B CA 1
ATOM 6531 C C . ARG B 1 326 ? 157.951 124.213 158.406 1.00 20.00 342 ARG B C 1
ATOM 6532 O O . ARG B 1 326 ? 157.115 125.063 158.723 1.00 20.00 342 ARG B O 1
ATOM 6540 N N . PHE B 1 327 ? 159.225 124.273 158.785 1.00 20.00 343 PHE B N 1
ATOM 6541 C CA . PHE B 1 327 ? 159.751 125.369 159.581 1.00 20.00 343 PHE B CA 1
ATOM 6542 C C . PHE B 1 327 ? 160.256 126.488 158.672 1.00 20.00 343 PHE B C 1
ATOM 6543 O O . PHE B 1 327 ? 160.261 126.377 157.444 1.00 20.00 343 PHE B O 1
ATOM 6551 N N . LYS B 1 328 ? 160.685 127.587 159.286 1.00 20.00 344 LYS B N 1
ATOM 6552 C CA . LYS B 1 328 ? 161.304 128.699 158.583 1.00 20.00 344 LYS B CA 1
ATOM 6553 C C . LYS B 1 328 ? 162.795 128.741 158.895 1.00 20.00 344 LYS B C 1
ATOM 6554 O O . LYS B 1 328 ? 163.230 128.343 159.979 1.00 20.00 344 LYS B O 1
ATOM 6560 N N . GLU B 1 329 ? 163.576 129.232 157.935 1.00 20.00 345 GLU B N 1
ATOM 6561 C CA . GLU B 1 329 ? 165.020 129.306 158.105 1.00 20.00 345 GLU B CA 1
ATOM 6562 C C . GLU B 1 329 ? 165.589 130.331 157.136 1.00 20.00 345 GLU B C 1
ATOM 6563 O O . GLU B 1 329 ? 164.981 130.651 156.111 1.00 20.00 345 GLU B O 1
ATOM 6569 N N . GLN B 1 330 ? 166.769 130.841 157.481 1.00 20.00 346 GLN B N 1
ATOM 6570 C CA . GLN B 1 330 ? 167.534 131.731 156.616 1.00 20.00 346 GLN B CA 1
ATOM 6571 C C . GLN B 1 330 ? 168.679 130.933 156.003 1.00 20.00 346 GLN B C 1
ATOM 6572 O O . GLN B 1 330 ? 169.647 130.597 156.694 1.00 20.00 346 GLN B O 1
ATOM 6578 N N . LYS B 1 331 ? 168.555 130.614 154.711 1.00 20.00 347 LYS B N 1
ATOM 6579 C CA . LYS B 1 331 ? 169.607 129.878 154.014 1.00 20.00 347 LYS B CA 1
ATOM 6580 C C . LYS B 1 331 ? 170.957 130.571 154.153 1.00 20.00 347 LYS B C 1
ATOM 6581 O O . LYS B 1 331 ? 171.984 129.915 154.361 1.00 20.00 347 LYS B O 1
ATOM 6583 N N . SER B 1 332 ? 170.974 131.891 154.041 1.00 20.00 348 SER B N 1
ATOM 6584 C CA . SER B 1 332 ? 172.161 132.697 154.273 1.00 20.00 348 SER B CA 1
ATOM 6585 C C . SER B 1 332 ? 171.757 133.939 155.049 1.00 20.00 348 SER B C 1
ATOM 6586 O O . SER B 1 332 ? 170.596 134.360 154.997 1.00 20.00 348 SER B O 1
ATOM 6589 N N . PRO B 1 333 ? 172.687 134.538 155.792 1.00 20.00 349 PRO B N 1
ATOM 6590 C CA . PRO B 1 333 ? 172.361 135.771 156.519 1.00 20.00 349 PRO B CA 1
ATOM 6591 C C . PRO B 1 333 ? 171.958 136.886 155.566 1.00 20.00 349 PRO B C 1
ATOM 6592 O O . PRO B 1 333 ? 172.482 136.998 154.455 1.00 20.00 349 PRO B O 1
ATOM 6596 N N . ASP B 1 334 ? 171.011 137.712 156.017 1.00 20.00 350 ASP B N 1
ATOM 6597 C CA . ASP B 1 334 ? 170.480 138.824 155.227 1.00 20.00 350 ASP B CA 1
ATOM 6598 C C . ASP B 1 334 ? 169.900 138.328 153.902 1.00 20.00 350 ASP B C 1
ATOM 6599 O O . ASP B 1 334 ? 170.253 138.806 152.822 1.00 20.00 350 ASP B O 1
ATOM 6601 N N . SER B 1 335 ? 168.998 137.354 153.996 1.00 20.00 351 SER B N 1
ATOM 6602 C CA . SER B 1 335 ? 168.348 136.782 152.826 1.00 20.00 351 SER B CA 1
ATOM 6603 C C . SER B 1 335 ? 166.910 136.427 153.174 1.00 20.00 351 SER B C 1
ATOM 6604 O O . SER B 1 335 ? 166.530 136.361 154.345 1.00 20.00 351 SER B O 1
ATOM 6607 N N . THR B 1 336 ? 166.110 136.208 152.133 1.00 20.00 352 THR B N 1
ATOM 6608 C CA . THR B 1 336 ? 164.714 135.842 152.322 1.00 20.00 352 THR B CA 1
ATOM 6609 C C . THR B 1 336 ? 164.598 134.495 153.027 1.00 20.00 352 THR B C 1
ATOM 6610 O O . THR B 1 336 ? 165.445 133.611 152.875 1.00 20.00 352 THR B O 1
ATOM 6614 N N . TRP B 1 337 ? 163.531 134.347 153.807 1.00 20.00 353 TRP B N 1
ATOM 6615 C CA . TRP B 1 337 ? 163.295 133.118 154.550 1.00 20.00 353 TRP B CA 1
ATOM 6616 C C . TRP B 1 337 ? 162.707 132.047 153.641 1.00 20.00 353 TRP B C 1
ATOM 6617 O O . TRP B 1 337 ? 161.798 132.313 152.848 1.00 20.00 353 TRP B O 1
ATOM 6628 N N . THR B 1 338 ? 163.231 130.832 153.761 1.00 20.00 354 THR B N 1
ATOM 6629 C CA . THR B 1 338 ? 162.800 129.704 152.953 1.00 20.00 354 THR B CA 1
ATOM 6630 C C . THR B 1 338 ? 162.382 128.551 153.852 1.00 20.00 354 THR B C 1
ATOM 6631 O O . THR B 1 338 ? 162.871 128.428 154.979 1.00 20.00 354 THR B O 1
ATOM 6635 N N . PRO B 1 339 ? 161.475 127.695 153.383 1.00 20.00 355 PRO B N 1
ATOM 6636 C CA . PRO B 1 339 ? 161.034 126.568 154.214 1.00 20.00 355 PRO B CA 1
ATOM 6637 C C . PRO B 1 339 ? 162.127 125.523 154.370 1.00 20.00 355 PRO B C 1
ATOM 6638 O O . PRO B 1 339 ? 162.813 125.164 153.410 1.00 20.00 355 PRO B O 1
ATOM 6642 N N . VAL B 1 340 ? 162.291 125.049 155.601 1.00 20.00 356 VAL B N 1
ATOM 6643 C CA . VAL B 1 340 ? 163.232 123.955 155.871 1.00 20.00 356 VAL B CA 1
ATOM 6644 C C . VAL B 1 340 ? 162.821 122.730 155.063 1.00 20.00 356 VAL B C 1
ATOM 6645 O O . VAL B 1 340 ? 161.626 122.372 155.046 1.00 20.00 356 VAL B O 1
ATOM 6649 N N . PRO B 1 341 ? 163.744 122.062 154.372 1.00 20.00 357 PRO B N 1
ATOM 6650 C CA . PRO B 1 341 ? 163.376 120.844 153.641 1.00 20.00 357 PRO B CA 1
ATOM 6651 C C . PRO B 1 341 ? 162.886 119.758 154.588 1.00 20.00 357 PRO B C 1
ATOM 6652 O O . PRO B 1 341 ? 163.413 119.581 155.688 1.00 20.00 357 PRO B O 1
ATOM 6656 N N . ASP B 1 342 ? 161.857 119.030 154.146 1.00 20.00 358 ASP B N 1
ATOM 6657 C CA . ASP B 1 342 ? 161.258 118.001 154.990 1.00 20.00 358 ASP B CA 1
ATOM 6658 C C . ASP B 1 342 ? 162.229 116.861 155.271 1.00 20.00 358 ASP B C 1
ATOM 6659 O O . ASP B 1 342 ? 162.106 116.185 156.298 1.00 20.00 358 ASP B O 1
ATOM 6661 N N . GLU B 1 343 ? 163.188 116.625 154.375 1.00 20.00 359 GLU B N 1
ATOM 6662 C CA . GLU B 1 343 ? 164.160 115.557 154.573 1.00 20.00 359 GLU B CA 1
ATOM 6663 C C . GLU B 1 343 ? 165.179 115.870 155.662 1.00 20.00 359 GLU B C 1
ATOM 6664 O O . GLU B 1 343 ? 165.894 114.959 156.093 1.00 20.00 359 GLU B O 1
ATOM 6666 N N . ARG B 1 344 ? 165.265 117.120 156.116 1.00 20.00 360 ARG B N 1
ATOM 6667 C CA . ARG B 1 344 ? 166.306 117.543 157.044 1.00 20.00 360 ARG B CA 1
ATOM 6668 C C . ARG B 1 344 ? 165.786 117.727 158.468 1.00 20.00 360 ARG B C 1
ATOM 6669 O O . ARG B 1 344 ? 166.485 118.308 159.305 1.00 20.00 360 ARG B O 1
ATOM 6677 N N . VAL B 1 345 ? 164.586 117.240 158.768 1.00 20.00 361 VAL B N 1
ATOM 6678 C CA . VAL B 1 345 ? 164.037 117.350 160.118 1.00 20.00 361 VAL B CA 1
ATOM 6679 C C . VAL B 1 345 ? 164.483 116.141 160.933 1.00 20.00 361 VAL B C 1
ATOM 6680 O O . VAL B 1 345 ? 164.471 115.011 160.422 1.00 20.00 361 VAL B O 1
ATOM 6684 N N . PRO B 1 346 ? 164.933 116.333 162.174 1.00 20.00 362 PRO B N 1
ATOM 6685 C CA . PRO B 1 346 ? 165.285 115.187 163.020 1.00 20.00 362 PRO B CA 1
ATOM 6686 C C . PRO B 1 346 ? 164.119 114.222 163.181 1.00 20.00 362 PRO B C 1
ATOM 6687 O O . PRO B 1 346 ? 162.951 114.578 163.009 1.00 20.00 362 PRO B O 1
ATOM 6691 N N . LYS B 1 347 ? 164.459 112.975 163.514 1.00 20.00 363 LYS B N 1
ATOM 6692 C CA . LYS B 1 347 ? 163.444 111.925 163.595 1.00 20.00 363 LYS B CA 1
ATOM 6693 C C . LYS B 1 347 ? 162.352 112.237 164.611 1.00 20.00 363 LYS B C 1
ATOM 6694 O O . LYS B 1 347 ? 161.165 112.130 164.255 1.00 20.00 363 LYS B O 1
ATOM 6696 N N . PRO B 1 348 ? 162.651 112.620 165.871 1.00 20.00 364 PRO B N 1
ATOM 6697 C CA . PRO B 1 348 ? 161.574 113.055 166.772 1.00 20.00 364 PRO B CA 1
ATOM 6698 C C . PRO B 1 348 ? 161.170 114.489 166.467 1.00 20.00 364 PRO B C 1
ATOM 6699 O O . PRO B 1 348 ? 161.935 115.431 166.697 1.00 20.00 364 PRO B O 1
ATOM 6703 N N . ARG B 1 349 ? 159.966 114.654 165.932 1.00 20.00 365 ARG B N 1
ATOM 6704 C CA . ARG B 1 349 ? 159.491 115.952 165.469 1.00 20.00 365 ARG B CA 1
ATOM 6705 C C . ARG B 1 349 ? 159.478 116.971 166.604 1.00 20.00 365 ARG B C 1
ATOM 6706 O O . ARG B 1 349 ? 158.782 116.757 167.609 1.00 20.00 365 ARG B O 1
ATOM 6714 N N . PRO B 1 350 ? 160.231 118.065 166.500 1.00 20.00 366 PRO B N 1
ATOM 6715 C CA . PRO B 1 350 ? 160.120 119.133 167.501 1.00 20.00 366 PRO B CA 1
ATOM 6716 C C . PRO B 1 350 ? 158.702 119.680 167.566 1.00 20.00 366 PRO B C 1
ATOM 6717 O O . PRO B 1 350 ? 158.026 119.833 166.546 1.00 20.00 366 PRO B O 1
ATOM 6721 N N . GLY B 1 351 ? 158.253 119.975 168.784 1.00 20.00 367 GLY B N 1
ATOM 6722 C CA . GLY B 1 351 ? 156.929 120.497 169.021 1.00 20.00 367 GLY B CA 1
ATOM 6723 C C . GLY B 1 351 ? 155.919 119.468 169.487 1.00 20.00 367 GLY B C 1
ATOM 6724 O O . GLY B 1 351 ? 154.851 119.849 169.978 1.00 20.00 367 GLY B O 1
ATOM 6725 N N . CYS B 1 352 ? 156.226 118.182 169.346 1.00 20.00 368 CYS B N 1
ATOM 6726 C CA . CYS B 1 352 ? 155.371 117.125 169.865 1.00 20.00 368 CYS B CA 1
ATOM 6727 C C . CYS B 1 352 ? 155.766 116.794 171.297 1.00 20.00 368 CYS B C 1
ATOM 6728 O O . CYS B 1 352 ? 156.952 116.675 171.616 1.00 20.00 368 CYS B O 1
ATOM 6731 N N . CYS B 1 353 ? 154.763 116.645 172.157 1.00 20.00 369 CYS B N 1
ATOM 6732 C CA . CYS B 1 353 ? 155.010 116.418 173.573 1.00 20.00 369 CYS B CA 1
ATOM 6733 C C . CYS B 1 353 ? 155.330 114.952 173.831 1.00 20.00 369 CYS B C 1
ATOM 6734 O O . CYS B 1 353 ? 154.758 114.057 173.203 1.00 20.00 369 CYS B O 1
ATOM 6737 N N . ALA B 1 354 ? 156.251 114.714 174.761 1.00 20.00 370 ALA B N 1
ATOM 6738 C CA . ALA B 1 354 ? 156.647 113.354 175.096 1.00 20.00 370 ALA B CA 1
ATOM 6739 C C . ALA B 1 354 ? 155.470 112.573 175.669 1.00 20.00 370 ALA B C 1
ATOM 6740 O O . ALA B 1 354 ? 154.594 113.124 176.341 1.00 20.00 370 ALA B O 1
ATOM 6742 N N . GLY B 1 355 ? 155.456 111.270 175.395 1.00 20.00 371 GLY B N 1
ATOM 6743 C CA . GLY B 1 355 ? 154.396 110.407 175.870 1.00 20.00 371 GLY B CA 1
ATOM 6744 C C . GLY B 1 355 ? 153.152 110.376 175.013 1.00 20.00 371 GLY B C 1
ATOM 6745 O O . GLY B 1 355 ? 152.145 109.795 175.435 1.00 20.00 371 GLY B O 1
ATOM 6746 N N . SER B 1 356 ? 153.183 110.979 173.831 1.00 20.00 372 SER B N 1
ATOM 6747 C CA . SER B 1 356 ? 152.046 110.994 172.928 1.00 20.00 372 SER B CA 1
ATOM 6748 C C . SER B 1 356 ? 152.208 109.889 171.880 1.00 20.00 372 SER B C 1
ATOM 6749 O O . SER B 1 356 ? 152.928 108.908 172.097 1.00 20.00 372 SER B O 1
ATOM 6752 N N . SER B 1 357 ? 151.536 110.039 170.741 1.00 20.00 373 SER B N 1
ATOM 6753 C CA . SER B 1 357 ? 151.628 109.049 169.678 1.00 20.00 373 SER B CA 1
ATOM 6754 C C . SER B 1 357 ? 153.032 109.022 169.085 1.00 20.00 373 SER B C 1
ATOM 6755 O O . SER B 1 357 ? 153.667 110.066 168.904 1.00 20.00 373 SER B O 1
ATOM 6758 N N . SER B 1 358 ? 153.511 107.813 168.781 1.00 20.00 374 SER B N 1
ATOM 6759 C CA . SER B 1 358 ? 154.842 107.604 168.205 1.00 20.00 374 SER B CA 1
ATOM 6760 C C . SER B 1 358 ? 155.931 108.214 169.084 1.00 20.00 374 SER B C 1
ATOM 6761 O O . SER B 1 358 ? 156.920 108.760 168.593 1.00 20.00 374 SER B O 1
ATOM 6764 N N . LEU B 1 359 ? 155.747 108.115 170.408 1.00 20.00 375 LEU B N 1
ATOM 6765 C CA . LEU B 1 359 ? 156.699 108.716 171.336 1.00 20.00 375 LEU B CA 1
ATOM 6766 C C . LEU B 1 359 ? 156.865 107.898 172.615 1.00 20.00 375 LEU B C 1
ATOM 6767 O O . LEU B 1 359 ? 157.360 108.436 173.613 1.00 20.00 375 LEU B O 1
ATOM 6772 N N . GLU B 1 360 ? 156.451 106.627 172.619 1.00 20.00 376 GLU B N 1
ATOM 6773 C CA . GLU B 1 360 ? 156.613 105.780 173.797 1.00 20.00 376 GLU B CA 1
ATOM 6774 C C . GLU B 1 360 ? 158.066 105.701 174.253 1.00 20.00 376 GLU B C 1
ATOM 6775 O O . GLU B 1 360 ? 158.330 105.554 175.451 1.00 20.00 376 GLU B O 1
ATOM 6777 N N . ARG B 1 361 ? 159.015 105.786 173.318 1.00 20.00 377 ARG B N 1
ATOM 6778 C CA . ARG B 1 361 ? 160.423 105.614 173.668 1.00 20.00 377 ARG B CA 1
ATOM 6779 C C . ARG B 1 361 ? 160.898 106.722 174.600 1.00 20.00 377 ARG B C 1
ATOM 6780 O O . ARG B 1 361 ? 161.580 106.461 175.598 1.00 20.00 377 ARG B O 1
ATOM 6782 N N . TYR B 1 362 ? 160.548 107.968 174.292 1.00 20.00 378 TYR B N 1
ATOM 6783 C CA . TYR B 1 362 ? 160.932 109.103 175.125 1.00 20.00 378 TYR B CA 1
ATOM 6784 C C . TYR B 1 362 ? 159.973 109.191 176.306 1.00 20.00 378 TYR B C 1
ATOM 6785 O O . TYR B 1 362 ? 158.797 109.529 176.136 1.00 20.00 378 TYR B O 1
ATOM 6794 N N . ALA B 1 363 ? 160.473 108.876 177.502 1.00 20.00 379 ALA B N 1
ATOM 6795 C CA . ALA B 1 363 ? 159.634 108.889 178.696 1.00 20.00 379 ALA B CA 1
ATOM 6796 C C . ALA B 1 363 ? 159.093 110.287 178.975 1.00 20.00 379 ALA B C 1
ATOM 6797 O O . ALA B 1 363 ? 157.878 110.491 179.078 1.00 20.00 379 ALA B O 1
ATOM 6799 N N . THR B 1 364 ? 159.987 111.267 179.099 1.00 20.00 380 THR B N 1
ATOM 6800 C CA . THR B 1 364 ? 159.604 112.640 179.393 1.00 20.00 380 THR B CA 1
ATOM 6801 C C . THR B 1 364 ? 160.427 113.585 178.531 1.00 20.00 380 THR B C 1
ATOM 6802 O O . THR B 1 364 ? 161.414 113.193 177.903 1.00 20.00 380 THR B O 1
ATOM 6806 N N . SER B 1 365 ? 160.000 114.850 178.501 1.00 20.00 381 SER B N 1
ATOM 6807 C CA . SER B 1 365 ? 160.701 115.865 177.723 1.00 20.00 381 SER B CA 1
ATOM 6808 C C . SER B 1 365 ? 162.116 116.114 178.226 1.00 20.00 381 SER B C 1
ATOM 6809 O O . SER B 1 365 ? 162.925 116.698 177.496 1.00 20.00 381 SER B O 1
ATOM 6812 N N . ASN B 1 366 ? 162.427 115.707 179.460 1.00 20.00 382 ASN B N 1
ATOM 6813 C CA . ASN B 1 366 ? 163.767 115.917 180.000 1.00 20.00 382 ASN B CA 1
ATOM 6814 C C . ASN B 1 366 ? 164.829 115.242 179.139 1.00 20.00 382 ASN B C 1
ATOM 6815 O O . ASN B 1 366 ? 165.930 115.778 178.967 1.00 20.00 382 ASN B O 1
ATOM 6820 N N . GLU B 1 367 ? 164.522 114.069 178.591 1.00 20.00 383 GLU B N 1
ATOM 6821 C CA . GLU B 1 367 ? 165.461 113.322 177.764 1.00 20.00 383 GLU B CA 1
ATOM 6822 C C . GLU B 1 367 ? 165.067 113.458 176.297 1.00 20.00 383 GLU B C 1
ATOM 6823 O O . GLU B 1 367 ? 163.966 113.058 175.902 1.00 20.00 383 GLU B O 1
ATOM 6829 N N . PHE B 1 368 ? 165.962 114.029 175.501 1.00 20.00 384 PHE B N 1
ATOM 6830 C CA . PHE B 1 368 ? 165.756 114.175 174.068 1.00 20.00 384 PHE B CA 1
ATOM 6831 C C . PHE B 1 368 ? 167.112 114.085 173.389 1.00 20.00 384 PHE B C 1
ATOM 6832 O O . PHE B 1 368 ? 168.155 114.149 174.052 1.00 20.00 384 PHE B O 1
ATOM 6840 N N . PRO B 1 369 ? 167.137 113.935 172.064 1.00 20.00 385 PRO B N 1
ATOM 6841 C CA . PRO B 1 369 ? 168.417 114.001 171.349 1.00 20.00 385 PRO B CA 1
ATOM 6842 C C . PRO B 1 369 ? 168.831 115.444 171.102 1.00 20.00 385 PRO B C 1
ATOM 6843 O O . PRO B 1 369 ? 168.020 116.286 170.706 1.00 20.00 385 PRO B O 1
ATOM 6847 N N . ASP B 1 370 ? 170.113 115.721 171.357 1.00 20.00 386 ASP B N 1
ATOM 6848 C CA . ASP B 1 370 ? 170.611 117.094 171.323 1.00 20.00 386 ASP B CA 1
ATOM 6849 C C . ASP B 1 370 ? 170.378 117.764 169.974 1.00 20.00 386 ASP B C 1
ATOM 6850 O O . ASP B 1 370 ? 170.178 118.983 169.918 1.00 20.00 386 ASP B O 1
ATOM 6855 N N . ASP B 1 371 ? 170.401 116.997 168.881 1.00 20.00 387 ASP B N 1
ATOM 6856 C CA . ASP B 1 371 ? 170.192 117.593 167.565 1.00 20.00 387 ASP B CA 1
ATOM 6857 C C . ASP B 1 371 ? 168.786 118.167 167.437 1.00 20.00 387 ASP B C 1
ATOM 6858 O O . ASP B 1 371 ? 168.598 119.247 166.864 1.00 20.00 387 ASP B O 1
ATOM 6863 N N . THR B 1 372 ? 167.784 117.451 167.953 1.00 20.00 388 THR B N 1
ATOM 6864 C CA . THR B 1 372 ? 166.421 117.974 167.962 1.00 20.00 388 THR B CA 1
ATOM 6865 C C . THR B 1 372 ? 166.332 119.275 168.752 1.00 20.00 388 THR B C 1
ATOM 6866 O O . THR B 1 372 ? 165.673 120.228 168.321 1.00 20.00 388 THR B O 1
ATOM 6870 N N . LEU B 1 373 ? 166.993 119.332 169.911 1.00 20.00 389 LEU B N 1
ATOM 6871 C CA . LEU B 1 373 ? 166.942 120.534 170.738 1.00 20.00 389 LEU B CA 1
ATOM 6872 C C . LEU B 1 373 ? 167.600 121.718 170.039 1.00 20.00 389 LEU B C 1
ATOM 6873 O O . LEU B 1 373 ? 167.065 122.832 170.060 1.00 20.00 389 LEU B O 1
ATOM 6878 N N . ASN B 1 374 ? 168.767 121.501 169.428 1.00 20.00 390 ASN B N 1
ATOM 6879 C CA . ASN B 1 374 ? 169.425 122.575 168.691 1.00 20.00 390 ASN B CA 1
ATOM 6880 C C . ASN B 1 374 ? 168.575 123.041 167.515 1.00 20.00 390 ASN B C 1
ATOM 6881 O O . ASN B 1 374 ? 168.522 124.239 167.213 1.00 20.00 390 ASN B O 1
ATOM 6886 N N . PHE B 1 375 ? 167.910 122.105 166.833 1.00 20.00 391 PHE B N 1
ATOM 6887 C CA . PHE B 1 375 ? 167.065 122.468 165.699 1.00 20.00 391 PHE B CA 1
ATOM 6888 C C . PHE B 1 375 ? 165.898 123.344 166.140 1.00 20.00 391 PHE B C 1
ATOM 6889 O O . PHE B 1 375 ? 165.608 124.371 165.516 1.00 20.00 391 PHE B O 1
ATOM 6897 N N . ILE B 1 376 ? 165.212 122.952 167.217 1.00 20.00 392 ILE B N 1
ATOM 6898 C CA . ILE B 1 376 ? 164.066 123.723 167.683 1.00 20.00 392 ILE B CA 1
ATOM 6899 C C . ILE B 1 376 ? 164.496 125.028 168.339 1.00 20.00 392 ILE B C 1
ATOM 6900 O O . ILE B 1 376 ? 163.687 125.956 168.458 1.00 20.00 392 ILE B O 1
ATOM 6905 N N . LYS B 1 377 ? 165.757 125.133 168.761 1.00 20.00 393 LYS B N 1
ATOM 6906 C CA . LYS B 1 377 ? 166.274 126.389 169.286 1.00 20.00 393 LYS B CA 1
ATOM 6907 C C . LYS B 1 377 ? 166.706 127.342 168.178 1.00 20.00 393 LYS B C 1
ATOM 6908 O O . LYS B 1 377 ? 166.739 128.558 168.396 1.00 20.00 393 LYS B O 1
ATOM 6914 N N . THR B 1 378 ? 166.992 126.823 166.983 1.00 20.00 394 THR B N 1
ATOM 6915 C CA . THR B 1 378 ? 167.404 127.644 165.855 1.00 20.00 394 THR B CA 1
ATOM 6916 C C . THR B 1 378 ? 166.331 127.794 164.786 1.00 20.00 394 THR B C 1
ATOM 6917 O O . THR B 1 378 ? 166.541 128.547 163.829 1.00 20.00 394 THR B O 1
ATOM 6921 N N . HIS B 1 379 ? 165.197 127.108 164.918 1.00 20.00 395 HIS B N 1
ATOM 6922 C CA . HIS B 1 379 ? 164.110 127.178 163.939 1.00 20.00 395 HIS B CA 1
ATOM 6923 C C . HIS B 1 379 ? 162.776 127.172 164.673 1.00 20.00 395 HIS B C 1
ATOM 6924 O O . HIS B 1 379 ? 162.012 126.202 164.607 1.00 20.00 395 HIS B O 1
ATOM 6931 N N . PRO B 1 380 ? 162.461 128.255 165.393 1.00 20.00 396 PRO B N 1
ATOM 6932 C CA . PRO B 1 380 ? 161.201 128.289 166.147 1.00 20.00 396 PRO B CA 1
ATOM 6933 C C . PRO B 1 380 ? 159.995 128.698 165.321 1.00 20.00 396 PRO B C 1
ATOM 6934 O O . PRO B 1 380 ? 158.866 128.362 165.704 1.00 20.00 396 PRO B O 1
ATOM 6938 N N . LEU B 1 381 ? 160.189 129.405 164.212 1.00 20.00 397 LEU B N 1
ATOM 6939 C CA . LEU B 1 381 ? 159.085 129.946 163.432 1.00 20.00 397 LEU B CA 1
ATOM 6940 C C . LEU B 1 381 ? 158.653 128.945 162.368 1.00 20.00 397 LEU B C 1
ATOM 6941 O O . LEU B 1 381 ? 159.485 128.437 161.610 1.00 20.00 397 LEU B O 1
ATOM 6946 N N . MET B 1 382 ? 157.354 128.667 162.318 1.00 20.00 398 MET B N 1
ATOM 6947 C CA . MET B 1 382 ? 156.806 127.781 161.303 1.00 20.00 398 MET B CA 1
ATOM 6948 C C . MET B 1 382 ? 156.601 128.532 159.993 1.00 20.00 398 MET B C 1
ATOM 6949 O O . MET B 1 382 ? 156.333 129.737 159.976 1.00 20.00 398 MET B O 1
ATOM 6954 N N . ASP B 1 383 ? 156.737 127.803 158.883 1.00 20.00 399 ASP B N 1
ATOM 6955 C CA . ASP B 1 383 ? 156.593 128.417 157.567 1.00 20.00 399 ASP B CA 1
ATOM 6956 C C . ASP B 1 383 ? 155.161 128.882 157.333 1.00 20.00 399 ASP B C 1
ATOM 6957 O O . ASP B 1 383 ? 154.912 130.064 157.071 1.00 20.00 399 ASP B O 1
ATOM 6962 N N . GLU B 1 384 ? 154.206 127.962 157.420 1.00 20.00 400 GLU B N 1
ATOM 6963 C CA . GLU B 1 384 ? 152.831 128.278 157.067 1.00 20.00 400 GLU B CA 1
ATOM 6964 C C . GLU B 1 384 ? 152.190 129.166 158.127 1.00 20.00 400 GLU B C 1
ATOM 6965 O O . GLU B 1 384 ? 152.590 129.171 159.294 1.00 20.00 400 GLU B O 1
ATOM 6967 N N . ALA B 1 385 ? 151.187 129.925 157.703 1.00 20.00 401 ALA B N 1
ATOM 6968 C CA . ALA B 1 385 ? 150.439 130.803 158.588 1.00 20.00 401 ALA B CA 1
ATOM 6969 C C . ALA B 1 385 ? 149.094 130.174 158.929 1.00 20.00 401 ALA B C 1
ATOM 6970 O O . ALA B 1 385 ? 148.524 129.418 158.139 1.00 20.00 401 ALA B O 1
ATOM 6972 N N . VAL B 1 386 ? 148.593 130.494 160.118 1.00 20.00 402 VAL B N 1
ATOM 6973 C CA . VAL B 1 386 ? 147.329 129.941 160.595 1.00 20.00 402 VAL B CA 1
ATOM 6974 C C . VAL B 1 386 ? 146.197 130.530 159.762 1.00 20.00 402 VAL B C 1
ATOM 6975 O O . VAL B 1 386 ? 145.949 131.743 159.826 1.00 20.00 402 VAL B O 1
ATOM 6979 N N . PRO B 1 387 ? 145.487 129.724 158.977 1.00 20.00 403 PRO B N 1
ATOM 6980 C CA . PRO B 1 387 ? 144.395 130.265 158.163 1.00 20.00 403 PRO B CA 1
ATOM 6981 C C . PRO B 1 387 ? 143.115 130.411 158.969 1.00 20.00 403 PRO B C 1
ATOM 6982 O O . PRO B 1 387 ? 142.753 129.544 159.769 1.00 20.00 403 PRO B O 1
ATOM 6986 N N . SER B 1 388 ? 142.427 131.527 158.748 1.00 20.00 404 SER B N 1
ATOM 6987 C CA . SER B 1 388 ? 141.194 131.806 159.462 1.00 20.00 404 SER B CA 1
ATOM 6988 C C . SER B 1 388 ? 140.030 131.041 158.840 1.00 20.00 404 SER B C 1
ATOM 6989 O O . SER B 1 388 ? 140.110 130.537 157.717 1.00 20.00 404 SER B O 1
ATOM 6992 N N . ILE B 1 389 ? 138.938 130.951 159.599 1.00 20.00 405 ILE B N 1
ATOM 6993 C CA . ILE B 1 389 ? 137.728 130.309 159.098 1.00 20.00 405 ILE B CA 1
ATOM 6994 C C . ILE B 1 389 ? 137.201 131.105 157.914 1.00 20.00 405 ILE B C 1
ATOM 6995 O O . ILE B 1 389 ? 136.973 132.317 158.016 1.00 20.00 405 ILE B O 1
ATOM 7000 N N . PHE B 1 390 ? 137.033 130.429 156.776 1.00 20.00 406 PHE B N 1
ATOM 7001 C CA . PHE B 1 390 ? 136.588 130.976 155.496 1.00 20.00 406 PHE B CA 1
ATOM 7002 C C . PHE B 1 390 ? 137.651 131.840 154.832 1.00 20.00 406 PHE B C 1
ATOM 7003 O O . PHE B 1 390 ? 137.380 132.422 153.774 1.00 20.00 406 PHE B O 1
ATOM 7011 N N . ASN B 1 391 ? 138.845 131.952 155.417 1.00 20.00 407 ASN B N 1
ATOM 7012 C CA . ASN B 1 391 ? 139.962 132.716 154.861 1.00 20.00 407 ASN B CA 1
ATOM 7013 C C . ASN B 1 391 ? 139.623 134.190 154.664 1.00 20.00 407 ASN B C 1
ATOM 7014 O O . ASN B 1 391 ? 140.269 134.876 153.867 1.00 20.00 407 ASN B O 1
ATOM 7019 N N . ARG B 1 392 ? 138.618 134.695 155.381 1.00 20.00 408 ARG B N 1
ATOM 7020 C CA . ARG B 1 392 ? 138.238 136.095 155.307 1.00 20.00 408 ARG B CA 1
ATOM 7021 C C . ARG B 1 392 ? 137.776 136.541 156.685 1.00 20.00 408 ARG B C 1
ATOM 7022 O O . ARG B 1 392 ? 137.180 135.738 157.418 1.00 20.00 408 ARG B O 1
ATOM 7030 N N . PRO B 1 393 ? 138.046 137.787 157.070 1.00 20.00 409 PRO B N 1
ATOM 7031 C CA . PRO B 1 393 ? 137.585 138.268 158.378 1.00 20.00 409 PRO B CA 1
ATOM 7032 C C . PRO B 1 393 ? 136.069 138.220 158.486 1.00 20.00 409 PRO B C 1
ATOM 7033 O O . PRO B 1 393 ? 135.348 138.493 157.525 1.00 20.00 409 PRO B O 1
ATOM 7037 N N . TRP B 1 394 ? 135.588 137.866 159.679 1.00 20.00 410 TRP B N 1
ATOM 7038 C CA . TRP B 1 394 ? 134.152 137.825 159.921 1.00 20.00 410 TRP B CA 1
ATOM 7039 C C . TRP B 1 394 ? 133.549 139.216 160.054 1.00 20.00 410 TRP B C 1
ATOM 7040 O O . TRP B 1 394 ? 132.343 139.377 159.845 1.00 20.00 410 TRP B O 1
ATOM 7051 N N . PHE B 1 395 ? 134.356 140.217 160.395 1.00 20.00 411 PHE B N 1
ATOM 7052 C CA . PHE B 1 395 ? 133.847 141.545 160.696 1.00 20.00 411 PHE B CA 1
ATOM 7053 C C . PHE B 1 395 ? 134.874 142.577 160.253 1.00 20.00 411 PHE B C 1
ATOM 7054 O O . PHE B 1 395 ? 136.081 142.330 160.305 1.00 20.00 411 PHE B O 1
ATOM 7062 N N . LEU B 1 396 ? 134.384 143.737 159.818 1.00 20.00 412 LEU B N 1
ATOM 7063 C CA . LEU B 1 396 ? 135.257 144.784 159.300 1.00 20.00 412 LEU B CA 1
ATOM 7064 C C . LEU B 1 396 ? 134.686 146.151 159.640 1.00 20.00 412 LEU B C 1
ATOM 7065 O O . LEU B 1 396 ? 133.487 146.386 159.461 1.00 20.00 412 LEU B O 1
ATOM 7070 N N . ARG B 1 397 ? 135.548 147.048 160.118 1.00 20.00 413 ARG B N 1
ATOM 7071 C CA . ARG B 1 397 ? 135.235 148.466 160.256 1.00 20.00 413 ARG B CA 1
ATOM 7072 C C . ARG B 1 397 ? 136.416 149.262 159.726 1.00 20.00 413 ARG B C 1
ATOM 7073 O O . ARG B 1 397 ? 137.548 149.076 160.186 1.00 20.00 413 ARG B O 1
ATOM 7081 N N . THR B 1 398 ? 136.156 150.147 158.762 1.00 20.00 414 THR B N 1
ATOM 7082 C CA . THR B 1 398 ? 137.212 150.910 158.113 1.00 20.00 414 THR B CA 1
ATOM 7083 C C . THR B 1 398 ? 136.897 152.392 157.969 1.00 20.00 414 THR B C 1
ATOM 7084 O O . THR B 1 398 ? 137.732 153.133 157.439 1.00 20.00 414 THR B O 1
ATOM 7088 N N . MET B 1 399 ? 135.730 152.847 158.416 1.00 20.00 415 MET B N 1
ATOM 7089 C CA . MET B 1 399 ? 135.308 154.233 158.259 1.00 20.00 415 MET B CA 1
ATOM 7090 C C . MET B 1 399 ? 135.134 154.912 159.612 1.00 20.00 415 MET B C 1
ATOM 7091 O O . MET B 1 399 ? 134.245 155.746 159.800 1.00 20.00 415 MET B O 1
ATOM 7096 N N . VAL B 1 400 ? 135.988 154.562 160.577 1.00 20.00 416 VAL B N 1
ATOM 7097 C CA . VAL B 1 400 ? 135.964 155.165 161.903 1.00 20.00 416 VAL B CA 1
ATOM 7098 C C . VAL B 1 400 ? 137.391 155.462 162.341 1.00 20.00 416 VAL B C 1
ATOM 7099 O O . VAL B 1 400 ? 138.361 154.958 161.771 1.00 20.00 416 VAL B O 1
ATOM 7103 N N . ARG B 1 401 ? 137.507 156.296 163.374 1.00 20.00 417 ARG B N 1
ATOM 7104 C CA . ARG B 1 401 ? 138.806 156.706 163.889 1.00 20.00 417 ARG B CA 1
ATOM 7105 C C . ARG B 1 401 ? 139.312 155.815 165.014 1.00 20.00 417 ARG B C 1
ATOM 7106 O O . ARG B 1 401 ? 140.510 155.849 165.320 1.00 20.00 417 ARG B O 1
ATOM 7108 N N . TYR B 1 402 ? 138.441 155.025 165.631 1.00 20.00 418 TYR B N 1
ATOM 7109 C CA . TYR B 1 402 ? 138.832 154.157 166.730 1.00 20.00 418 TYR B CA 1
ATOM 7110 C C . TYR B 1 402 ? 139.207 152.770 166.215 1.00 20.00 418 TYR B C 1
ATOM 7111 O O . TYR B 1 402 ? 138.917 152.396 165.077 1.00 20.00 418 TYR B O 1
ATOM 7120 N N . ARG B 1 403 ? 139.864 152.000 167.079 1.00 20.00 419 ARG B N 1
ATOM 7121 C CA . ARG B 1 403 ? 140.295 150.646 166.764 1.00 20.00 419 ARG B CA 1
ATOM 7122 C C . ARG B 1 403 ? 139.667 149.679 167.757 1.00 20.00 419 ARG B C 1
ATOM 7123 O O . ARG B 1 403 ? 139.749 149.892 168.971 1.00 20.00 419 ARG B O 1
ATOM 7131 N N . LEU B 1 404 ? 139.035 148.629 167.237 1.00 20.00 420 LEU B N 1
ATOM 7132 C CA . LEU B 1 404 ? 138.445 147.611 168.095 1.00 20.00 420 LEU B CA 1
ATOM 7133 C C . LEU B 1 404 ? 139.517 146.944 168.947 1.00 20.00 420 LEU B C 1
ATOM 7134 O O . LEU B 1 404 ? 140.608 146.627 168.466 1.00 20.00 420 LEU B O 1
ATOM 7139 N N . THR B 1 405 ? 139.201 146.732 170.225 1.00 20.00 421 THR B N 1
ATOM 7140 C CA . THR B 1 405 ? 140.163 146.147 171.150 1.00 20.00 421 THR B CA 1
ATOM 7141 C C . THR B 1 405 ? 139.633 144.855 171.758 1.00 20.00 421 THR B C 1
ATOM 7142 O O . THR B 1 405 ? 139.933 143.764 171.265 1.00 20.00 421 THR B O 1
ATOM 7146 N N . LYS B 1 406 ? 138.838 144.967 172.818 1.00 20.00 422 LYS B N 1
ATOM 7147 C CA . LYS B 1 406 ? 138.380 143.793 173.542 1.00 20.00 422 LYS B CA 1
ATOM 7148 C C . LYS B 1 406 ? 137.238 143.110 172.794 1.00 20.00 422 LYS B C 1
ATOM 7149 O O . LYS B 1 406 ? 136.556 143.712 171.960 1.00 20.00 422 LYS B O 1
ATOM 7155 N N . ILE B 1 407 ? 137.036 141.833 173.106 1.00 20.00 423 ILE B N 1
ATOM 7156 C CA . ILE B 1 407 ? 136.059 141.009 172.400 1.00 20.00 423 ILE B CA 1
ATOM 7157 C C . ILE B 1 407 ? 135.497 139.973 173.364 1.00 20.00 423 ILE B C 1
ATOM 7158 O O . ILE B 1 407 ? 136.249 139.249 174.023 1.00 20.00 423 ILE B O 1
ATOM 7163 N N . ALA B 1 408 ? 134.170 139.917 173.455 1.00 20.00 424 ALA B N 1
ATOM 7164 C CA . ALA B 1 408 ? 133.468 138.899 174.223 1.00 20.00 424 ALA B CA 1
ATOM 7165 C C . ALA B 1 408 ? 132.466 138.201 173.318 1.00 20.00 424 ALA B C 1
ATOM 7166 O O . ALA B 1 408 ? 131.844 138.837 172.462 1.00 20.00 424 ALA B O 1
ATOM 7168 N N . VAL B 1 409 ? 132.309 136.893 173.510 1.00 20.00 425 VAL B N 1
ATOM 7169 C CA . VAL B 1 409 ? 131.454 136.070 172.663 1.00 20.00 425 VAL B CA 1
ATOM 7170 C C . VAL B 1 409 ? 130.505 135.274 173.545 1.00 20.00 425 VAL B C 1
ATOM 7171 O O . VAL B 1 409 ? 130.904 134.750 174.591 1.00 20.00 425 VAL B O 1
ATOM 7175 N N . ASP B 1 410 ? 129.245 135.185 173.121 1.00 20.00 426 ASP B N 1
ATOM 7176 C CA . ASP B 1 410 ? 128.222 134.403 173.808 1.00 20.00 426 ASP B CA 1
ATOM 7177 C C . ASP B 1 410 ? 127.766 133.300 172.861 1.00 20.00 426 ASP B C 1
ATOM 7178 O O . ASP B 1 410 ? 127.034 133.564 171.901 1.00 20.00 426 ASP B O 1
ATOM 7183 N N . THR B 1 411 ? 128.196 132.070 173.131 1.00 20.00 427 THR B N 1
ATOM 7184 C CA . THR B 1 411 ? 127.845 130.922 172.307 1.00 20.00 427 THR B CA 1
ATOM 7185 C C . THR B 1 411 ? 126.531 130.272 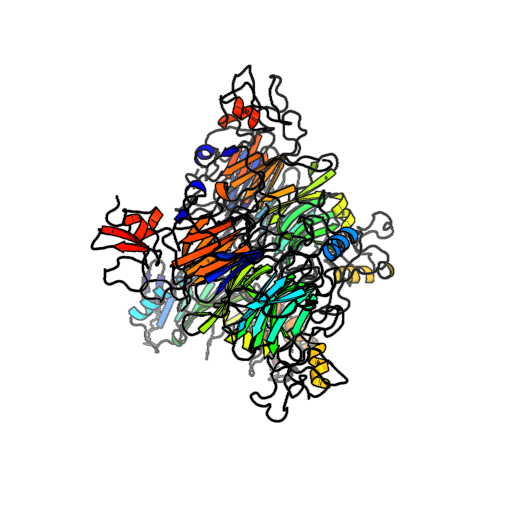172.725 1.00 20.00 427 THR B C 1
ATOM 7186 O O . THR B 1 411 ? 126.183 129.211 172.196 1.00 20.00 427 THR B O 1
ATOM 7190 N N . ALA B 1 412 ? 125.799 130.878 173.655 1.00 20.00 428 ALA B N 1
ATOM 7191 C CA . ALA B 1 412 ? 124.534 130.346 174.147 1.00 20.00 428 ALA B CA 1
ATOM 7192 C C . ALA B 1 412 ? 123.481 131.442 174.208 1.00 20.00 428 ALA B C 1
ATOM 7193 O O . ALA B 1 412 ? 122.720 131.550 175.174 1.00 20.00 428 ALA B O 1
ATOM 7195 N N . ALA B 1 413 ? 123.423 132.274 173.173 1.00 20.00 429 ALA B N 1
ATOM 7196 C CA . ALA B 1 413 ? 122.484 133.383 173.142 1.00 20.00 429 ALA B CA 1
ATOM 7197 C C . ALA B 1 413 ? 121.115 132.924 172.656 1.00 20.00 429 ALA B C 1
ATOM 7198 O O . ALA B 1 413 ? 120.996 132.038 171.806 1.00 20.00 429 ALA B O 1
ATOM 7200 N N . GLY B 1 414 ? 120.074 133.538 173.213 1.00 20.00 430 GLY B N 1
ATOM 7201 C CA . GLY B 1 414 ? 118.720 133.270 172.794 1.00 20.00 430 GLY B CA 1
ATOM 7202 C C . GLY B 1 414 ? 118.039 132.237 173.666 1.00 20.00 430 GLY B C 1
ATOM 7203 O O . GLY B 1 414 ? 118.689 131.454 174.366 1.00 20.00 430 GLY B O 1
ATOM 7204 N N . PRO B 1 415 ? 116.704 132.224 173.647 1.00 20.00 431 PRO B N 1
ATOM 7205 C CA . PRO B 1 415 ? 115.975 131.192 174.402 1.00 20.00 431 PRO B CA 1
ATOM 7206 C C . PRO B 1 415 ? 116.299 129.781 173.948 1.00 20.00 431 PRO B C 1
ATOM 7207 O O . PRO B 1 415 ? 116.283 128.854 174.769 1.00 20.00 431 PRO B O 1
ATOM 7211 N N . TYR B 1 416 ? 116.594 129.589 172.663 1.00 20.00 432 TYR B N 1
ATOM 7212 C CA . TYR B 1 416 ? 116.979 128.281 172.150 1.00 20.00 432 TYR B CA 1
ATOM 7213 C C . TYR B 1 416 ? 118.464 127.993 172.322 1.00 20.00 432 TYR B C 1
ATOM 7214 O O . TYR B 1 416 ? 118.889 126.861 172.065 1.00 20.00 432 TYR B O 1
ATOM 7223 N N . GLN B 1 417 ? 119.249 128.982 172.753 1.00 20.00 433 GLN B N 1
ATOM 7224 C CA . GLN B 1 417 ? 120.671 128.806 173.058 1.00 20.00 433 GLN B CA 1
ATOM 7225 C C . GLN B 1 417 ? 121.445 128.235 171.871 1.00 20.00 433 GLN B C 1
ATOM 7226 O O . GLN B 1 417 ? 122.366 127.432 172.036 1.00 20.00 433 GLN B O 1
ATOM 7232 N N . ASN B 1 418 ? 121.070 128.650 170.657 1.00 20.00 434 ASN B N 1
ATOM 7233 C CA . ASN B 1 418 ? 121.807 128.267 169.458 1.00 20.00 434 ASN B CA 1
ATOM 7234 C C . ASN B 1 418 ? 122.242 129.482 168.645 1.00 20.00 434 ASN B C 1
ATOM 7235 O O . ASN B 1 418 ? 122.480 129.361 167.439 1.00 20.00 434 ASN B O 1
ATOM 7240 N N . HIS B 1 419 ? 122.350 130.647 169.277 1.00 20.00 435 HIS B N 1
ATOM 7241 C CA . HIS B 1 419 ? 122.777 131.871 168.616 1.00 20.00 435 HIS B CA 1
ATOM 7242 C C . HIS B 1 419 ? 124.136 132.300 169.150 1.00 20.00 435 HIS B C 1
ATOM 7243 O O . HIS B 1 419 ? 124.401 132.200 170.352 1.00 20.00 435 HIS B O 1
ATOM 7250 N N . THR B 1 420 ? 124.994 132.774 168.252 1.00 20.00 436 THR B N 1
ATOM 7251 C CA . THR B 1 420 ? 126.331 133.244 168.600 1.00 20.00 436 THR B CA 1
ATOM 7252 C C . THR B 1 420 ? 126.380 134.753 168.403 1.00 20.00 436 THR B C 1
ATOM 7253 O O . THR B 1 420 ? 126.359 135.238 167.266 1.00 20.00 436 THR B O 1
ATOM 7257 N N . VAL B 1 421 ? 126.446 135.492 169.507 1.00 20.00 437 VAL B N 1
ATOM 7258 C CA . VAL B 1 421 ? 126.523 136.948 169.491 1.00 20.00 437 VAL B CA 1
ATOM 7259 C C . VAL B 1 421 ? 127.899 137.353 169.997 1.00 20.00 437 VAL B C 1
ATOM 7260 O O . VAL B 1 421 ? 128.343 136.884 171.052 1.00 20.00 437 VAL B O 1
ATOM 7264 N N . VAL B 1 422 ? 128.571 138.222 169.247 1.00 20.00 438 VAL B N 1
ATOM 7265 C CA . VAL B 1 422 ? 129.921 138.671 169.566 1.00 20.00 438 VAL B CA 1
ATOM 7266 C C . VAL B 1 422 ? 129.871 140.152 169.909 1.00 20.00 438 VAL B C 1
ATOM 7267 O O . VAL B 1 422 ? 129.284 140.948 169.166 1.00 20.00 438 VAL B O 1
ATOM 7271 N N . PHE B 1 423 ? 130.485 140.518 171.029 1.00 20.00 439 PHE B N 1
ATOM 7272 C CA . PHE B 1 423 ? 130.592 141.905 171.456 1.00 20.00 439 PHE B CA 1
ATOM 7273 C C . PHE B 1 423 ? 132.024 142.382 171.269 1.00 20.00 439 PHE B C 1
ATOM 7274 O O . PHE B 1 423 ? 132.975 141.647 171.555 1.00 20.00 439 PHE B O 1
ATOM 7282 N N . LEU B 1 424 ? 132.176 143.613 170.787 1.00 20.00 440 LEU B N 1
ATOM 7283 C CA . LEU B 1 424 ? 133.484 144.189 170.512 1.00 20.00 440 LEU B CA 1
ATOM 7284 C C . LEU B 1 424 ? 133.592 145.545 171.189 1.00 20.00 440 LEU B C 1
ATOM 7285 O O . LEU B 1 424 ? 132.701 146.387 171.044 1.00 20.00 440 LEU B O 1
ATOM 7290 N N . GLY B 1 425 ? 134.683 145.752 171.927 1.00 20.00 441 GLY B N 1
ATOM 7291 C CA . GLY B 1 425 ? 134.977 147.045 172.503 1.00 20.00 441 GLY B CA 1
ATOM 7292 C C . GLY B 1 425 ? 135.831 147.894 171.580 1.00 20.00 441 GLY B C 1
ATOM 7293 O O . GLY B 1 425 ? 136.263 147.469 170.510 1.00 20.00 441 GLY B O 1
ATOM 7294 N N . SER B 1 426 ? 136.072 149.128 172.015 1.00 20.00 442 SER B N 1
ATOM 7295 C CA . SER B 1 426 ? 136.885 150.063 171.255 1.00 20.00 442 SER B CA 1
ATOM 7296 C C . SER B 1 426 ? 137.717 150.902 172.212 1.00 20.00 442 SER B C 1
ATOM 7297 O O . SER B 1 426 ? 137.459 150.948 173.418 1.00 20.00 442 SER B O 1
ATOM 7300 N N . GLU B 1 427 ? 138.726 151.571 171.656 1.00 20.00 443 GLU B N 1
ATOM 7301 C CA . GLU B 1 427 ? 139.562 152.472 172.439 1.00 20.00 443 GLU B CA 1
ATOM 7302 C C . GLU B 1 427 ? 138.867 153.785 172.769 1.00 20.00 443 GLU B C 1
ATOM 7303 O O . GLU B 1 427 ? 139.439 154.597 173.504 1.00 20.00 443 GLU B O 1
ATOM 7305 N N . LYS B 1 428 ? 137.659 154.015 172.251 1.00 20.00 444 LYS B N 1
ATOM 7306 C CA . LYS B 1 428 ? 136.920 155.245 172.506 1.00 20.00 444 LYS B CA 1
ATOM 7307 C C . LYS B 1 428 ? 135.635 155.005 173.287 1.00 20.00 444 LYS B C 1
ATOM 7308 O O . LYS B 1 428 ? 134.791 155.906 173.362 1.00 20.00 444 LYS B O 1
ATOM 7310 N N . GLY B 1 429 ? 135.460 153.820 173.867 1.00 20.00 445 GLY B N 1
ATOM 7311 C CA . GLY B 1 429 ? 134.301 153.546 174.691 1.00 20.00 445 GLY B CA 1
ATOM 7312 C C . GLY B 1 429 ? 133.052 153.142 173.944 1.00 20.00 445 GLY B C 1
ATOM 7313 O O . GLY B 1 429 ? 131.976 153.100 174.550 1.00 20.00 445 GLY B O 1
ATOM 7314 N N . ILE B 1 430 ? 133.153 152.845 172.651 1.00 20.00 446 ILE B N 1
ATOM 7315 C CA . ILE B 1 430 ? 132.011 152.440 171.841 1.00 20.00 446 ILE B CA 1
ATOM 7316 C C . ILE B 1 430 ? 131.983 150.920 171.767 1.00 20.00 446 ILE B C 1
ATOM 7317 O O . ILE B 1 430 ? 133.013 150.284 171.509 1.00 20.00 446 ILE B O 1
ATOM 7322 N N . ILE B 1 431 ? 130.808 150.338 171.991 1.00 20.00 447 ILE B N 1
ATOM 7323 C CA . ILE B 1 431 ? 130.617 148.893 171.954 1.00 20.00 447 ILE B CA 1
ATOM 7324 C C . ILE B 1 431 ? 129.980 148.515 170.626 1.00 20.00 447 ILE B C 1
ATOM 7325 O O . ILE B 1 431 ? 129.041 149.176 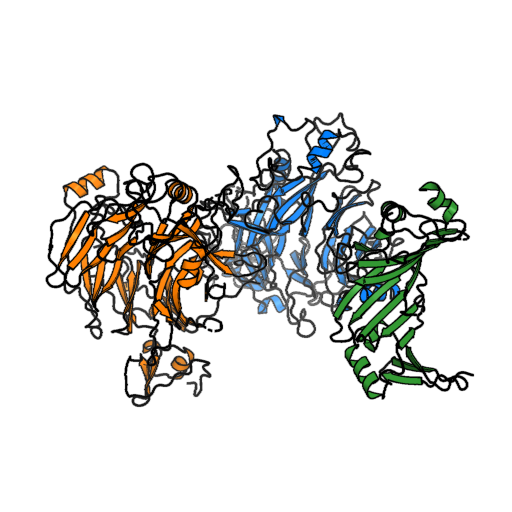170.163 1.00 20.00 447 ILE B O 1
ATOM 7330 N N . LEU B 1 432 ? 130.488 147.452 170.009 1.00 20.00 448 LEU B N 1
ATOM 7331 C CA . LEU B 1 432 ? 129.949 146.931 168.761 1.00 20.00 448 LEU B CA 1
ATOM 7332 C C . LEU B 1 432 ? 129.402 145.531 168.991 1.00 20.00 448 LEU B C 1
ATOM 7333 O O . LEU B 1 432 ? 130.029 144.712 169.670 1.00 20.00 448 LEU B O 1
ATOM 7338 N N . LYS B 1 433 ? 128.229 145.264 168.423 1.00 20.00 449 LYS B N 1
ATOM 7339 C CA . LYS B 1 433 ? 127.548 143.983 168.574 1.00 20.00 449 LYS B CA 1
ATOM 7340 C C . LYS B 1 433 ? 127.125 143.490 167.200 1.00 20.00 449 LYS B C 1
ATOM 7341 O O . LYS B 1 433 ? 126.374 144.175 166.498 1.00 20.00 449 LYS B O 1
ATOM 7347 N N . PHE B 1 434 ? 127.604 142.308 166.817 1.00 20.00 450 PHE B N 1
ATOM 7348 C CA . PHE B 1 434 ? 127.244 141.709 165.541 1.00 20.00 450 PHE B CA 1
ATOM 7349 C C . PHE B 1 434 ? 126.971 140.226 165.740 1.00 20.00 450 PHE B C 1
ATOM 7350 O O . PHE B 1 434 ? 127.542 139.586 166.626 1.00 20.00 450 PHE B O 1
ATOM 7358 N N . LEU B 1 435 ? 126.087 139.688 164.903 1.00 20.00 451 LEU B N 1
ATOM 7359 C CA . LEU B 1 435 ? 125.670 138.289 164.991 1.00 20.00 451 LEU B CA 1
ATOM 7360 C C . LEU B 1 435 ? 126.535 137.463 164.048 1.00 20.00 451 LEU B C 1
ATOM 7361 O O . LEU B 1 435 ? 126.290 137.417 162.840 1.00 20.00 451 LEU B O 1
ATOM 7366 N N . ALA B 1 436 ? 127.553 136.809 164.600 1.00 20.00 452 ALA B N 1
ATOM 7367 C CA . ALA B 1 436 ? 128.405 135.941 163.798 1.00 20.00 452 ALA B CA 1
ATOM 7368 C C . ALA B 1 436 ? 127.646 134.680 163.404 1.00 20.00 452 ALA B C 1
ATOM 7369 O O . ALA B 1 436 ? 127.115 133.968 164.261 1.00 20.00 452 ALA B O 1
ATOM 7371 N N . ARG B 1 437 ? 127.597 134.405 162.104 1.00 20.00 453 ARG B N 1
ATOM 7372 C CA . ARG B 1 437 ? 126.930 133.225 161.571 1.00 20.00 453 ARG B CA 1
ATOM 7373 C C . ARG B 1 437 ? 127.970 132.257 161.026 1.00 20.00 453 ARG B C 1
ATOM 7374 O O . ARG B 1 437 ? 128.859 132.656 160.266 1.00 20.00 453 ARG B O 1
ATOM 7382 N N . ILE B 1 438 ? 127.856 130.991 161.415 1.00 20.00 454 ILE B N 1
ATOM 7383 C CA . ILE B 1 438 ? 128.775 129.962 160.950 1.00 20.00 454 ILE B CA 1
ATOM 7384 C C . ILE B 1 438 ? 128.104 129.100 159.888 1.00 20.00 454 ILE B C 1
ATOM 7385 O O . ILE B 1 438 ? 126.974 129.371 159.479 1.00 20.00 454 ILE B O 1
ATOM 7387 N N . PHE B 1 443 ? 129.555 126.142 154.949 1.00 20.00 459 PHE B N 1
ATOM 7388 C CA . PHE B 1 443 ? 128.430 127.015 155.265 1.00 20.00 459 PHE B CA 1
ATOM 7389 C C . PHE B 1 443 ? 128.914 128.375 155.756 1.00 20.00 459 PHE B C 1
ATOM 7390 O O . PHE B 1 443 ? 129.026 128.606 156.960 1.00 20.00 459 PHE B O 1
ATOM 7392 N N . LEU B 1 444 ? 129.200 129.271 154.816 1.00 20.00 460 LEU B N 1
ATOM 7393 C CA . LEU B 1 444 ? 129.669 130.615 155.121 1.00 20.00 460 LEU B CA 1
ATOM 7394 C C . LEU B 1 444 ? 128.665 131.637 154.609 1.00 20.00 460 LEU B C 1
ATOM 7395 O O . LEU B 1 444 ? 128.173 131.528 153.482 1.00 20.00 460 LEU B O 1
ATOM 7397 N N . ASN B 1 445 ? 128.365 132.631 155.443 1.00 20.00 461 ASN B N 1
ATOM 7398 C CA . ASN B 1 445 ? 127.427 133.684 155.088 1.00 20.00 461 ASN B CA 1
ATOM 7399 C C . ASN B 1 445 ? 127.928 135.011 155.640 1.00 20.00 461 ASN B C 1
ATOM 7400 O O . ASN B 1 445 ? 128.843 135.062 156.467 1.00 20.00 461 ASN B O 1
ATOM 7402 N N . ASP B 1 446 ? 127.317 136.093 155.165 1.00 20.00 462 ASP B N 1
ATOM 7403 C CA . ASP B 1 446 ? 127.684 137.427 155.616 1.00 20.00 462 ASP B CA 1
ATOM 7404 C C . ASP B 1 446 ? 127.312 137.628 157.081 1.00 20.00 462 ASP B C 1
ATOM 7405 O O . ASP B 1 446 ? 126.318 137.087 157.575 1.00 20.00 462 ASP B O 1
ATOM 7407 N N . SER B 1 447 ? 128.126 138.416 157.778 1.00 20.00 463 SER B N 1
ATOM 7408 C CA . SER B 1 447 ? 127.837 138.750 159.163 1.00 20.00 463 SER B CA 1
ATOM 7409 C C . SER B 1 447 ? 126.694 139.759 159.242 1.00 20.00 463 SER B C 1
ATOM 7410 O O . SER B 1 447 ? 126.322 140.400 158.255 1.00 20.00 463 SER B O 1
ATOM 7413 N N . LEU B 1 448 ? 126.136 139.897 160.443 1.00 20.00 464 LEU B N 1
ATOM 7414 C CA . LEU B 1 448 ? 124.955 140.727 160.675 1.00 20.00 464 LEU B CA 1
ATOM 7415 C C . LEU B 1 448 ? 125.253 141.695 161.816 1.00 20.00 464 LEU B C 1
ATOM 7416 O O . LEU B 1 448 ? 125.272 141.299 162.985 1.00 20.00 464 LEU B O 1
ATOM 7421 N N . PHE B 1 449 ? 125.485 142.960 161.474 1.00 20.00 465 PHE B N 1
ATOM 7422 C CA . PHE B 1 449 ? 125.711 143.999 162.475 1.00 20.00 465 PHE B CA 1
ATOM 7423 C C . PHE B 1 449 ? 124.406 144.257 163.218 1.00 20.00 465 PHE B C 1
ATOM 7424 O O . PHE B 1 449 ? 123.430 144.727 162.626 1.00 20.00 465 PHE B O 1
ATOM 7432 N N . LEU B 1 450 ? 124.382 143.954 164.516 1.00 20.00 466 LEU B N 1
ATOM 7433 C CA . LEU B 1 450 ? 123.151 144.079 165.287 1.00 20.00 466 LEU B CA 1
ATOM 7434 C C . LEU B 1 450 ? 122.994 145.460 165.916 1.00 20.00 466 LEU B C 1
ATOM 7435 O O . LEU B 1 450 ? 121.956 146.106 165.743 1.00 20.00 466 LEU B O 1
ATOM 7440 N N . GLU B 1 451 ? 124.006 145.928 166.644 1.00 20.00 467 GLU B N 1
ATOM 7441 C CA . GLU B 1 451 ? 123.873 147.177 167.380 1.00 20.00 467 GLU B CA 1
ATOM 7442 C C . GLU B 1 451 ? 125.250 147.753 167.672 1.00 20.00 467 GLU B C 1
ATOM 7443 O O . GLU B 1 451 ? 126.203 147.009 167.915 1.00 20.00 467 GLU B O 1
ATOM 7445 N N . GLU B 1 452 ? 125.339 149.080 167.643 1.00 20.00 468 GLU B N 1
ATOM 7446 C CA . GLU B 1 452 ? 126.515 149.816 168.081 1.00 20.00 468 GLU B CA 1
ATOM 7447 C C . GLU B 1 452 ? 126.078 150.863 169.093 1.00 20.00 468 GLU B C 1
ATOM 7448 O O . GLU B 1 452 ? 125.077 151.554 168.885 1.00 20.00 468 GLU B O 1
ATOM 7454 N N . MET B 1 453 ? 126.828 150.983 170.187 1.00 20.00 469 MET B N 1
ATOM 7455 C CA . MET B 1 453 ? 126.430 151.871 171.268 1.00 20.00 469 MET B CA 1
ATOM 7456 C C . MET B 1 453 ? 127.658 152.360 172.021 1.00 20.00 469 MET B C 1
ATOM 7457 O O . MET B 1 453 ? 128.625 151.615 172.205 1.00 20.00 469 MET B O 1
ATOM 7462 N N . SER B 1 454 ? 127.616 153.623 172.434 1.00 20.00 470 SER B N 1
ATOM 7463 C CA . SER B 1 454 ? 128.636 154.211 173.292 1.00 20.00 470 SER B CA 1
ATOM 7464 C C . SER B 1 454 ? 128.158 154.124 174.736 1.00 20.00 470 SER B C 1
ATOM 7465 O O . SER B 1 454 ? 127.142 154.729 175.095 1.00 20.00 470 SER B O 1
ATOM 7468 N N . VAL B 1 455 ? 128.889 153.374 175.559 1.00 20.00 471 VAL B N 1
ATOM 7469 C CA . VAL B 1 455 ? 128.457 153.103 176.925 1.00 20.00 471 VAL B CA 1
ATOM 7470 C C . VAL B 1 455 ? 129.120 154.012 177.956 1.00 20.00 471 VAL B C 1
ATOM 7471 O O . VAL B 1 455 ? 128.615 154.111 179.084 1.00 20.00 471 VAL B O 1
ATOM 7475 N N . TYR B 1 456 ? 130.235 154.657 177.613 1.00 20.00 472 TYR B N 1
ATOM 7476 C CA . TYR B 1 456 ? 130.942 155.530 178.544 1.00 20.00 472 TYR B CA 1
ATOM 7477 C C . TYR B 1 456 ? 130.006 156.573 179.140 1.00 20.00 472 TYR B C 1
ATOM 7478 O O . TYR B 1 456 ? 129.449 157.409 178.421 1.00 20.00 472 TYR B O 1
ATOM 7487 N N . ASN B 1 457 ? 129.836 156.518 180.459 1.00 20.00 473 ASN B N 1
ATOM 7488 C CA . ASN B 1 457 ? 128.953 157.427 181.188 1.00 20.00 473 ASN B CA 1
ATOM 7489 C C . ASN B 1 457 ? 129.824 158.564 181.714 1.00 20.00 473 ASN B C 1
ATOM 7490 O O . ASN B 1 457 ? 130.345 158.508 182.827 1.00 20.00 473 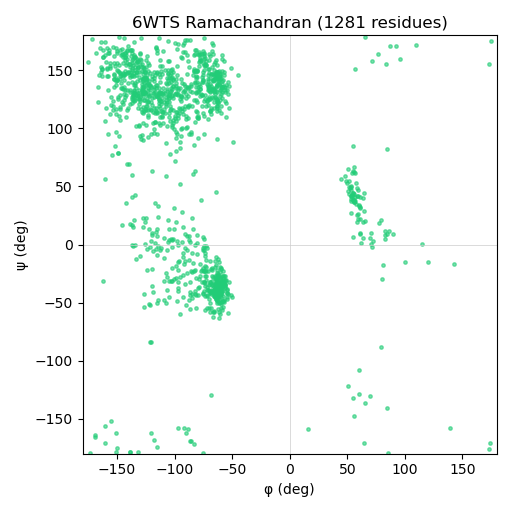ASN B O 1
ATOM 7495 N N . SER B 1 458 ? 129.983 159.604 180.889 1.00 20.00 474 SER B N 1
ATOM 7496 C CA . SER B 1 458 ? 130.819 160.743 181.260 1.00 20.00 474 SER B CA 1
ATOM 7497 C C . SER B 1 458 ? 130.387 161.371 182.580 1.00 20.00 474 SER B C 1
ATOM 7498 O O . SER B 1 458 ? 131.222 161.927 183.302 1.00 20.00 474 SER B O 1
ATOM 7501 N N . GLU B 1 459 ? 129.095 161.309 182.905 1.00 20.00 475 GLU B N 1
ATOM 7502 C CA . GLU B 1 459 ? 128.606 161.895 184.150 1.00 20.00 475 GLU B CA 1
ATOM 7503 C C . GLU B 1 459 ? 129.262 161.244 185.363 1.00 20.00 475 GLU B C 1
ATOM 7504 O O . GLU B 1 459 ? 129.921 161.914 186.166 1.00 20.00 475 GLU B O 1
ATOM 7510 N N . LYS B 1 460 ? 129.092 159.931 185.512 1.00 20.00 476 LYS B N 1
ATOM 7511 C CA . LYS B 1 460 ? 129.533 159.222 186.706 1.00 20.00 476 LYS B CA 1
ATOM 7512 C C . LYS B 1 460 ? 130.982 158.754 186.640 1.00 20.00 476 LYS B C 1
ATOM 7513 O O . LYS B 1 460 ? 131.535 158.368 187.675 1.00 20.00 476 LYS B O 1
ATOM 7519 N N . CYS B 1 461 ? 131.609 158.776 185.465 1.00 20.00 477 CYS B N 1
ATOM 7520 C CA . CYS B 1 461 ? 132.945 158.216 185.302 1.00 20.00 477 CYS B CA 1
ATOM 7521 C C . CYS B 1 461 ? 134.046 159.264 185.239 1.00 20.00 477 CYS B C 1
ATOM 7522 O O . CYS B 1 461 ? 135.169 158.986 185.671 1.00 20.00 477 CYS B O 1
ATOM 7525 N N . SER B 1 462 ? 133.763 160.452 184.707 1.00 20.00 478 SER B N 1
ATOM 7526 C CA . SER B 1 462 ? 134.791 161.478 184.587 1.00 20.00 478 SER B CA 1
ATOM 7527 C C . SER B 1 462 ? 135.281 161.917 185.961 1.00 20.00 478 SER B C 1
ATOM 7528 O O . SER B 1 462 ? 134.508 162.005 186.919 1.00 20.00 478 SER B O 1
ATOM 7531 N N . TYR B 1 463 ? 136.580 162.195 186.053 1.00 20.00 479 TYR B N 1
ATOM 7532 C CA . TYR B 1 463 ? 137.204 162.663 187.283 1.00 20.00 479 TYR B CA 1
ATOM 7533 C C . TYR B 1 463 ? 138.082 163.864 186.970 1.00 20.00 479 TYR B C 1
ATOM 7534 O O . TYR B 1 463 ? 138.964 163.781 186.108 1.00 20.00 479 TYR B O 1
ATOM 7543 N N . ASP B 1 464 ? 137.846 164.969 187.679 1.00 20.00 480 ASP B N 1
ATOM 7544 C CA . ASP B 1 464 ? 138.609 166.207 187.502 1.00 20.00 480 ASP B CA 1
ATOM 7545 C C . ASP B 1 464 ? 138.623 166.649 186.041 1.00 20.00 480 ASP B C 1
ATOM 7546 O O . ASP B 1 464 ? 139.633 167.129 185.522 1.00 20.00 480 ASP B O 1
ATOM 7548 N N . GLY B 1 465 ? 137.482 166.490 185.372 1.00 20.00 481 GLY B N 1
ATOM 7549 C CA . GLY B 1 465 ? 137.381 166.822 183.963 1.00 20.00 481 GLY B CA 1
ATOM 7550 C C . GLY B 1 465 ? 138.305 166.041 183.058 1.00 20.00 481 GLY B C 1
ATOM 7551 O O . GLY B 1 465 ? 138.596 166.492 181.947 1.00 20.00 481 GLY B O 1
ATOM 7552 N N . VAL B 1 466 ? 138.777 164.878 183.499 1.00 20.00 482 VAL B N 1
ATOM 7553 C CA . VAL B 1 466 ? 139.656 164.021 182.712 1.00 20.00 482 VAL B CA 1
ATOM 7554 C C . VAL B 1 466 ? 138.871 162.784 182.303 1.00 20.00 482 VAL B C 1
ATOM 7555 O O . VAL B 1 466 ? 138.250 162.128 183.148 1.00 20.00 482 VAL B O 1
ATOM 7559 N N . GLU B 1 467 ? 138.899 162.467 181.011 1.00 20.00 483 GLU B N 1
ATOM 7560 C CA . GLU B 1 467 ? 138.156 161.343 180.459 1.00 20.00 483 GLU B CA 1
ATOM 7561 C C . GLU B 1 467 ? 139.118 160.389 179.766 1.00 20.00 483 GLU B C 1
ATOM 7562 O O . GLU B 1 467 ? 139.937 160.811 178.943 1.00 20.00 483 GLU B O 1
ATOM 7568 N N . ASP B 1 468 ? 139.038 159.108 180.128 1.00 20.00 484 ASP B N 1
ATOM 7569 C CA . ASP B 1 468 ? 139.818 158.042 179.499 1.00 20.00 484 ASP B CA 1
ATOM 7570 C C . ASP B 1 468 ? 138.837 156.943 179.105 1.00 20.00 484 ASP B C 1
ATOM 7571 O O . ASP B 1 468 ? 138.502 156.075 179.916 1.00 20.00 484 ASP B O 1
ATOM 7576 N N . LYS B 1 469 ? 138.378 156.983 177.856 1.00 20.00 485 LYS B N 1
ATOM 7577 C CA . LYS B 1 469 ? 137.358 156.061 177.374 1.00 20.00 485 LYS B CA 1
ATOM 7578 C C . LYS B 1 469 ? 137.914 154.696 176.990 1.00 20.00 485 LYS B C 1
ATOM 7579 O O . LYS B 1 469 ? 137.146 153.846 176.526 1.00 20.00 485 LYS B O 1
ATOM 7585 N N . ARG B 1 470 ? 139.215 154.469 177.157 1.00 20.00 486 ARG B N 1
ATOM 7586 C CA . ARG B 1 470 ? 139.809 153.188 176.796 1.00 20.00 486 ARG B CA 1
ATOM 7587 C C . ARG B 1 470 ? 139.211 152.066 177.636 1.00 20.00 486 ARG B C 1
ATOM 7588 O O . ARG B 1 470 ? 139.273 152.100 178.869 1.00 20.00 486 ARG B O 1
ATOM 7596 N N . ILE B 1 471 ? 138.632 151.076 176.966 1.00 20.00 487 ILE B N 1
ATOM 7597 C CA . ILE B 1 471 ? 138.022 149.939 177.647 1.00 20.00 487 ILE B CA 1
ATOM 7598 C C . ILE B 1 471 ? 139.120 149.009 178.143 1.00 20.00 487 ILE B C 1
ATOM 7599 O O . ILE B 1 471 ? 140.009 148.614 177.380 1.00 20.00 487 ILE B O 1
ATOM 7604 N N . MET B 1 472 ? 139.060 148.654 179.426 1.00 20.00 488 MET B N 1
ATOM 7605 C CA . MET B 1 472 ? 140.056 147.783 180.034 1.00 20.00 488 MET B CA 1
ATOM 7606 C C . MET B 1 472 ? 139.632 146.321 180.082 1.00 20.00 488 MET B C 1
ATOM 7607 O O . MET B 1 472 ? 140.480 145.458 180.330 1.00 20.00 488 MET B O 1
ATOM 7612 N N . GLY B 1 473 ? 138.356 146.021 179.855 1.00 20.00 489 GLY B N 1
ATOM 7613 C CA . GLY B 1 473 ? 137.906 144.643 179.840 1.00 20.00 489 GLY B CA 1
ATOM 7614 C C . GLY B 1 473 ? 136.403 144.492 179.730 1.00 20.00 489 GLY B C 1
ATOM 7615 O O . GLY B 1 473 ? 135.650 145.394 180.109 1.00 20.00 489 GLY B O 1
ATOM 7616 N N . MET B 1 474 ? 135.954 143.350 179.212 1.00 20.00 490 MET B N 1
ATOM 7617 C CA . MET B 1 474 ? 134.534 143.043 179.098 1.00 20.00 490 MET B CA 1
ATOM 7618 C C . MET B 1 474 ? 134.307 141.604 179.532 1.00 20.00 490 MET B C 1
ATOM 7619 O O . MET B 1 474 ? 135.007 140.698 179.072 1.00 20.00 490 MET B O 1
ATOM 7624 N N . GLN B 1 475 ? 133.331 141.399 180.414 1.00 20.00 491 GLN B N 1
ATOM 7625 C CA . GLN B 1 475 ? 133.009 140.075 180.934 1.00 20.00 491 GLN B CA 1
ATOM 7626 C C . GLN B 1 475 ? 131.515 139.840 180.788 1.00 20.00 491 GLN B C 1
ATOM 7627 O O . GLN B 1 475 ? 130.710 140.552 181.397 1.00 20.00 491 GLN B O 1
ATOM 7633 N N . LEU B 1 476 ? 131.148 138.845 179.986 1.00 20.00 492 LEU B N 1
ATOM 7634 C CA . LEU B 1 476 ? 129.752 138.500 179.768 1.00 20.00 492 LEU B CA 1
ATOM 7635 C C . LEU B 1 476 ? 129.287 137.508 180.826 1.00 20.00 492 LEU B C 1
ATOM 7636 O O . LEU B 1 476 ? 129.991 136.545 181.144 1.00 20.00 492 LEU B O 1
ATOM 7641 N N . ASP B 1 477 ? 128.096 137.750 181.369 1.00 20.00 493 ASP B N 1
ATOM 7642 C CA . ASP B 1 477 ? 127.502 136.893 182.391 1.00 20.00 493 ASP B CA 1
ATOM 7643 C C . ASP B 1 477 ? 126.148 136.410 181.889 1.00 20.00 493 ASP B C 1
ATOM 7644 O O . ASP B 1 477 ? 125.208 137.201 181.763 1.00 20.00 493 ASP B O 1
ATOM 7649 N N . ARG B 1 478 ? 126.052 135.110 181.605 1.00 20.00 494 ARG B N 1
ATOM 7650 C CA . ARG B 1 478 ? 124.803 134.541 181.115 1.00 20.00 494 ARG B CA 1
ATOM 7651 C C . ARG B 1 478 ? 123.746 134.429 182.206 1.00 20.00 494 ARG B C 1
ATOM 7652 O O . ARG B 1 478 ? 122.552 134.383 181.890 1.00 20.00 494 ARG B O 1
ATOM 7660 N N . ALA B 1 479 ? 124.154 134.383 183.477 1.00 20.00 495 ALA B N 1
ATOM 7661 C CA . ALA B 1 479 ? 123.188 134.202 184.555 1.00 20.00 495 ALA B CA 1
ATOM 7662 C C . ALA B 1 479 ? 122.312 135.436 184.735 1.00 20.00 495 ALA B C 1
ATOM 7663 O O . ALA B 1 479 ? 121.124 135.318 185.059 1.00 20.00 495 ALA B O 1
ATOM 7665 N N . SER B 1 480 ? 122.874 136.626 184.532 1.00 20.00 496 SER B N 1
ATOM 7666 C CA . SER B 1 480 ? 122.113 137.864 184.595 1.00 20.00 496 SER B CA 1
ATOM 7667 C C . SER B 1 480 ? 121.852 138.472 183.225 1.00 20.00 496 SER B C 1
ATOM 7668 O O . SER B 1 480 ? 121.236 139.541 183.147 1.00 20.00 496 SER B O 1
ATOM 7671 N N . SER B 1 481 ? 122.285 137.813 182.150 1.00 20.00 497 SER B N 1
ATOM 7672 C CA . SER B 1 481 ? 122.138 138.319 180.784 1.00 20.00 497 SER B CA 1
ATOM 7673 C C . SER B 1 481 ? 122.624 139.763 180.672 1.00 20.00 497 SER B C 1
ATOM 7674 O O . SER B 1 481 ? 121.917 140.652 180.194 1.00 20.00 497 SER B O 1
ATOM 7677 N N . SER B 1 482 ? 123.855 139.993 181.125 1.00 20.00 498 SER B N 1
ATOM 7678 C CA . SER B 1 482 ? 124.446 141.321 181.108 1.00 20.00 498 SER B CA 1
ATOM 7679 C C . SER B 1 482 ? 125.894 141.225 180.651 1.00 20.00 498 SER B C 1
ATOM 7680 O O . SER B 1 482 ? 126.503 140.153 180.663 1.00 20.00 498 SER B O 1
ATOM 7683 N N . LEU B 1 483 ? 126.440 142.370 180.246 1.00 20.00 499 LEU B N 1
ATOM 7684 C CA . LEU B 1 483 ? 127.842 142.489 179.864 1.00 20.00 499 LEU B CA 1
ATOM 7685 C C . LEU B 1 483 ? 128.465 143.622 180.661 1.00 20.00 499 LEU B C 1
ATOM 7686 O O . LEU B 1 483 ? 128.081 144.784 180.494 1.00 20.00 499 LEU B O 1
ATOM 7691 N N . TYR B 1 484 ? 129.421 143.288 181.522 1.00 20.00 500 TYR B N 1
ATOM 7692 C CA . TYR B 1 484 ? 130.087 144.276 182.358 1.00 20.00 500 TYR B CA 1
ATOM 7693 C C . TYR B 1 484 ? 131.272 144.857 181.597 1.00 20.00 500 TYR B C 1
ATOM 7694 O O . TYR B 1 484 ? 132.189 144.124 181.210 1.00 20.00 500 TYR B O 1
ATOM 7703 N N . VAL B 1 485 ? 131.252 146.170 181.386 1.00 20.00 501 VAL B N 1
ATOM 7704 C CA . VAL B 1 485 ? 132.292 146.876 180.647 1.00 20.00 501 VAL B CA 1
ATOM 7705 C C . VAL B 1 485 ? 133.037 147.766 181.630 1.00 20.00 501 VAL B C 1
ATOM 7706 O O . VAL B 1 485 ? 132.457 148.704 182.191 1.00 20.00 501 VAL B O 1
ATOM 7710 N N . ALA B 1 486 ? 134.316 147.473 181.840 1.00 20.00 502 ALA B N 1
ATOM 7711 C CA . ALA B 1 486 ? 135.127 148.167 182.829 1.00 20.00 502 ALA B CA 1
ATOM 7712 C C . ALA B 1 486 ? 135.933 149.275 182.165 1.00 20.00 502 ALA B C 1
ATOM 7713 O O . ALA B 1 486 ? 136.625 149.036 181.170 1.00 20.00 502 ALA B O 1
ATOM 7715 N N . PHE B 1 487 ? 135.841 150.478 182.719 1.00 20.00 503 PHE B N 1
ATOM 7716 C CA . PHE B 1 487 ? 136.676 151.602 182.328 1.00 20.00 503 PHE B CA 1
ATOM 7717 C C . PHE B 1 487 ? 137.650 151.928 183.452 1.00 20.00 503 PHE B C 1
ATOM 7718 O O . PHE B 1 487 ? 137.502 151.469 184.587 1.00 20.00 503 PHE B O 1
ATOM 7726 N N . SER B 1 488 ? 138.651 152.749 183.120 1.00 20.00 504 SER B N 1
ATOM 7727 C CA . SER B 1 488 ? 139.712 153.058 184.075 1.00 20.00 504 SER B CA 1
ATOM 7728 C C . SER B 1 488 ? 139.171 153.694 185.349 1.00 20.00 504 SER B C 1
ATOM 7729 O O . SER B 1 488 ? 139.786 153.566 186.413 1.00 20.00 504 SER B O 1
ATOM 7732 N N . THR B 1 489 ? 138.030 154.377 185.269 1.00 20.00 505 THR B N 1
ATOM 7733 C CA . THR B 1 489 ? 137.469 155.077 186.414 1.00 20.00 505 THR B CA 1
ATOM 7734 C C . THR B 1 489 ? 136.123 154.530 186.870 1.00 20.00 505 THR B C 1
ATOM 7735 O O . THR B 1 489 ? 135.600 154.998 187.888 1.00 20.00 505 THR B O 1
ATOM 7737 N N . CYS B 1 490 ? 135.550 153.558 186.163 1.00 20.00 506 CYS B N 1
ATOM 7738 C CA . CYS B 1 490 ? 134.221 153.070 186.503 1.00 20.00 506 CYS B CA 1
ATOM 7739 C C . CYS B 1 490 ? 133.994 151.718 185.844 1.00 20.00 506 CYS B C 1
ATOM 7740 O O . CYS B 1 490 ? 134.685 151.346 184.892 1.00 20.00 506 CYS B O 1
ATOM 7743 N N . VAL B 1 491 ? 133.009 150.991 186.364 1.00 20.00 507 VAL B N 1
ATOM 7744 C CA . VAL B 1 491 ? 132.568 149.720 185.802 1.00 20.00 507 VAL B CA 1
ATOM 7745 C C . VAL B 1 491 ? 131.082 149.841 185.499 1.00 20.00 507 VAL B C 1
ATOM 7746 O O . VAL B 1 491 ? 130.283 150.129 186.399 1.00 20.00 507 VAL B O 1
ATOM 7750 N N . ILE B 1 492 ? 130.713 149.620 184.241 1.00 20.00 508 ILE B N 1
ATOM 7751 C CA . ILE B 1 492 ? 129.347 149.812 183.770 1.00 20.00 508 ILE B CA 1
ATOM 7752 C C . ILE B 1 492 ? 128.745 148.452 183.451 1.00 20.00 508 ILE B C 1
ATOM 7753 O O . ILE B 1 492 ? 129.347 147.653 182.723 1.00 20.00 508 ILE B O 1
ATOM 7758 N N . LYS B 1 493 ? 127.558 148.192 183.994 1.00 20.00 509 LYS B N 1
ATOM 7759 C CA . LYS B 1 493 ? 126.840 146.942 183.753 1.00 20.00 509 LYS B CA 1
ATOM 7760 C C . LYS B 1 493 ? 125.885 147.175 182.590 1.00 20.00 509 LYS B C 1
ATOM 7761 O O . LYS B 1 493 ? 124.818 147.771 182.755 1.00 20.00 509 LYS B O 1
ATOM 7767 N N . VAL B 1 494 ? 126.277 146.723 181.402 1.00 20.00 510 VAL B N 1
ATOM 7768 C CA . VAL B 1 494 ? 125.496 146.918 180.184 1.00 20.00 510 VAL B CA 1
ATOM 7769 C C . VAL B 1 494 ? 124.669 145.656 179.950 1.00 20.00 510 VAL B C 1
ATOM 7770 O O . VAL B 1 494 ? 125.248 144.593 179.673 1.00 20.00 510 VAL B O 1
ATOM 7774 N N . PRO B 1 495 ? 123.342 145.717 180.055 1.00 20.00 511 PRO B N 1
ATOM 7775 C CA . PRO B 1 495 ? 122.520 144.572 179.651 1.00 20.00 511 PRO B CA 1
ATOM 7776 C C . PRO B 1 495 ? 122.684 144.274 178.170 1.00 20.00 511 PRO B C 1
ATOM 7777 O O . PRO B 1 495 ? 122.915 145.169 177.354 1.00 20.00 511 PRO B O 1
ATOM 7781 N N . LEU B 1 496 ? 122.570 142.992 177.831 1.00 20.00 512 LEU B N 1
ATOM 7782 C CA . LEU B 1 496 ? 122.814 142.543 176.466 1.00 20.00 512 LEU B CA 1
ATOM 7783 C C . LEU B 1 496 ? 121.807 143.169 175.509 1.00 20.00 512 LEU B C 1
ATOM 7784 O O . LEU B 1 496 ? 120.604 142.906 175.598 1.00 20.00 512 LEU B O 1
ATOM 7789 N N . GLY B 1 497 ? 122.306 143.999 174.596 1.00 20.00 513 GLY B N 1
ATOM 7790 C CA . GLY B 1 497 ? 121.463 144.671 173.628 1.00 20.00 513 GLY B CA 1
ATOM 7791 C C . GLY B 1 497 ? 120.837 145.944 174.157 1.00 20.00 513 GLY B C 1
ATOM 7792 O O . GLY B 1 497 ? 121.485 146.710 174.877 1.00 20.00 513 GLY B O 1
ATOM 7793 N N . ARG B 1 498 ? 119.572 146.179 173.808 1.00 20.00 514 ARG B N 1
ATOM 7794 C CA . ARG B 1 498 ? 118.859 147.365 174.265 1.00 20.00 514 ARG B CA 1
ATOM 7795 C C . ARG B 1 498 ? 117.353 147.167 174.147 1.00 20.00 514 ARG B C 1
ATOM 7796 O O . ARG B 1 498 ? 116.667 147.957 173.492 1.00 20.00 514 ARG B O 1
ATOM 7798 N N . CYS B 1 499 ? 116.833 146.110 174.776 1.00 20.00 515 CYS B N 1
ATOM 7799 C CA . CYS B 1 499 ? 115.404 145.824 174.687 1.00 20.00 515 CYS B CA 1
ATOM 7800 C C . CYS B 1 499 ? 114.578 146.921 175.347 1.00 20.00 515 CYS B C 1
ATOM 7801 O O . CYS B 1 499 ? 113.530 147.320 174.824 1.00 20.00 515 CYS B O 1
ATOM 7804 N N . GLU B 1 500 ? 115.028 147.412 176.506 1.00 20.00 516 GLU B N 1
ATOM 7805 C CA . GLU B 1 500 ? 114.300 148.467 177.207 1.00 20.00 516 GLU B CA 1
ATOM 7806 C C . GLU B 1 500 ? 114.173 149.729 176.363 1.00 20.00 516 GLU B C 1
ATOM 7807 O O . GLU B 1 500 ? 113.199 150.475 176.510 1.00 20.00 516 GLU B O 1
ATOM 7809 N N . ARG B 1 501 ? 115.152 149.992 175.492 1.00 20.00 517 ARG B N 1
ATOM 7810 C CA . ARG B 1 501 ? 115.102 151.180 174.644 1.00 20.00 517 ARG B CA 1
ATOM 7811 C C . ARG B 1 501 ? 113.839 151.200 173.793 1.00 20.00 517 ARG B C 1
ATOM 7812 O O . ARG B 1 501 ? 113.092 152.186 173.791 1.00 20.00 517 ARG B O 1
ATOM 7820 N N . TYR B 1 502 ? 113.590 150.119 173.050 1.00 20.00 518 TYR B N 1
ATOM 7821 C CA . TYR B 1 502 ? 112.423 150.073 172.176 1.00 20.00 518 TYR B CA 1
ATOM 7822 C C . TYR B 1 502 ? 111.128 150.150 172.976 1.00 20.00 518 TYR B C 1
ATOM 7823 O O . TYR B 1 502 ? 110.156 150.777 172.540 1.00 20.00 518 TYR B O 1
ATOM 7832 N N . GLY B 1 503 ? 111.099 149.524 174.148 1.00 20.00 519 GLY B N 1
ATOM 7833 C CA . GLY B 1 503 ? 109.926 149.624 175.004 1.00 20.00 519 GLY B CA 1
ATOM 7834 C C . GLY B 1 503 ? 108.733 148.884 174.432 1.00 20.00 519 GLY B C 1
ATOM 7835 O O . GLY B 1 503 ? 108.823 147.717 174.035 1.00 20.00 519 GLY B O 1
ATOM 7836 N N . LYS B 1 504 ? 107.591 149.576 174.390 1.00 20.00 520 LYS B N 1
ATOM 7837 C CA . LYS B 1 504 ? 106.326 148.921 174.070 1.00 20.00 520 LYS B CA 1
ATOM 7838 C C . LYS B 1 504 ? 106.213 148.574 172.591 1.00 20.00 520 LYS B C 1
ATOM 7839 O O . LYS B 1 504 ? 105.585 147.568 172.243 1.00 20.00 520 LYS B O 1
ATOM 7841 N N . CYS B 1 505 ? 106.793 149.390 171.713 1.00 20.00 521 CYS B N 1
ATOM 7842 C CA . CYS B 1 505 ? 106.642 149.175 170.280 1.00 20.00 521 CYS B CA 1
ATOM 7843 C C . CYS B 1 505 ? 107.249 147.842 169.860 1.00 20.00 521 CYS B C 1
ATOM 7844 O O . CYS B 1 505 ? 108.338 147.465 170.302 1.00 20.00 521 CYS B O 1
ATOM 7847 N N . LYS B 1 506 ? 106.528 147.125 168.998 1.00 20.00 522 LYS B N 1
ATOM 7848 C CA . LYS B 1 506 ? 106.972 145.838 168.479 1.00 20.00 522 LYS B CA 1
ATOM 7849 C C . LYS B 1 506 ? 107.671 145.946 167.131 1.00 20.00 522 LYS B C 1
ATOM 7850 O O . LYS B 1 506 ? 108.526 145.110 166.821 1.00 20.00 522 LYS B O 1
ATOM 7856 N N . LYS B 1 507 ? 107.328 146.960 166.333 1.00 20.00 523 LYS B N 1
ATOM 7857 C CA . LYS B 1 507 ? 107.937 147.145 165.019 1.00 20.00 523 LYS B CA 1
ATOM 7858 C C . LYS B 1 507 ? 109.459 147.171 165.104 1.00 20.00 523 LYS B C 1
ATOM 7859 O O . LYS B 1 507 ? 110.147 146.357 164.476 1.00 20.00 523 LYS B O 1
ATOM 7865 N N . THR B 1 508 ? 110.002 148.117 165.875 1.00 20.00 524 THR B N 1
ATOM 7866 C CA . THR B 1 508 ? 111.451 148.248 165.985 1.00 20.00 524 THR B CA 1
ATOM 7867 C C . THR B 1 508 ? 112.097 146.999 166.576 1.00 20.00 524 THR B C 1
ATOM 7868 O O . THR B 1 508 ? 113.218 146.645 166.194 1.00 20.00 524 THR B O 1
ATOM 7872 N N . CYS B 1 509 ? 111.418 146.323 167.508 1.00 20.00 525 CYS B N 1
ATOM 7873 C CA . CYS B 1 509 ? 111.982 145.107 168.090 1.00 20.00 525 CYS B CA 1
ATOM 7874 C C . CYS B 1 509 ? 112.116 144.002 167.049 1.00 20.00 525 CYS B C 1
ATOM 7875 O O . CYS B 1 509 ? 113.100 143.253 167.056 1.00 20.00 525 CYS B O 1
ATOM 7878 N N . ILE B 1 510 ? 111.141 143.883 166.146 1.00 20.00 526 ILE B N 1
ATOM 7879 C CA . ILE B 1 510 ? 111.245 142.894 165.080 1.00 20.00 526 ILE B CA 1
ATOM 7880 C C . ILE B 1 510 ? 112.221 143.346 163.999 1.00 20.00 526 ILE B C 1
ATOM 7881 O O . ILE B 1 510 ? 112.783 142.506 163.283 1.00 20.00 526 ILE B O 1
ATOM 7886 N N . ALA B 1 511 ? 112.475 144.651 163.892 1.00 20.00 527 ALA B N 1
ATOM 7887 C CA . ALA B 1 511 ? 113.428 145.152 162.908 1.00 20.00 527 ALA B CA 1
ATOM 7888 C C . ALA B 1 511 ? 114.866 144.985 163.384 1.00 20.00 527 ALA B C 1
ATOM 7889 O O . ALA B 1 511 ? 115.757 144.693 162.578 1.00 20.00 527 ALA B O 1
ATOM 7891 N N . SER B 1 512 ? 115.112 145.181 164.682 1.00 20.00 528 SER B N 1
ATOM 7892 C CA . SER B 1 512 ? 116.469 145.065 165.207 1.00 20.00 528 SER B CA 1
ATOM 7893 C C . SER B 1 512 ? 117.023 143.655 165.042 1.00 20.00 528 SER B C 1
ATOM 7894 O O . SER B 1 512 ? 118.239 143.483 164.902 1.00 20.00 528 SER B O 1
ATOM 7897 N N . ARG B 1 513 ? 116.152 142.643 165.047 1.00 20.00 529 ARG B N 1
ATOM 7898 C CA . ARG B 1 513 ? 116.558 141.243 164.911 1.00 20.00 529 ARG B CA 1
ATOM 7899 C C . ARG B 1 513 ? 117.607 140.862 165.954 1.00 20.00 529 ARG B C 1
ATOM 7900 O O . ARG B 1 513 ? 118.592 140.181 165.659 1.00 20.00 529 ARG B O 1
ATOM 7908 N N . ASP B 1 514 ? 117.392 141.308 167.192 1.00 20.00 530 ASP B N 1
ATOM 7909 C CA . ASP B 1 514 ? 118.301 141.002 168.286 1.00 20.00 530 ASP B CA 1
ATOM 7910 C C . ASP B 1 514 ? 117.784 139.798 169.054 1.00 20.00 530 ASP B C 1
ATOM 7911 O O . ASP B 1 514 ? 116.682 139.867 169.622 1.00 20.00 530 ASP B O 1
ATOM 7916 N N . PRO B 1 515 ? 118.520 138.684 169.089 1.00 20.00 531 PRO B N 1
ATOM 7917 C CA . PRO B 1 515 ? 118.012 137.485 169.780 1.00 20.00 531 PRO B CA 1
ATOM 7918 C C . PRO B 1 515 ? 117.717 137.700 171.254 1.00 20.00 531 PRO B C 1
ATOM 7919 O O . PRO B 1 515 ? 116.943 136.927 171.831 1.00 20.00 531 PRO B O 1
ATOM 7923 N N . TYR B 1 516 ? 118.305 138.718 171.883 1.00 20.00 532 TYR B N 1
ATOM 7924 C CA . TYR B 1 516 ? 118.098 138.948 173.307 1.00 20.00 532 TYR B CA 1
ATOM 7925 C C . TYR B 1 516 ? 116.790 139.663 173.614 1.00 20.00 532 TYR B C 1
ATOM 7926 O O . TYR B 1 516 ? 116.427 139.774 174.790 1.00 20.00 532 TYR B O 1
ATOM 7935 N N . CYS B 1 517 ? 116.076 140.147 172.601 1.00 20.00 533 CYS B N 1
ATOM 7936 C CA . CYS B 1 517 ? 114.835 140.881 172.794 1.00 20.00 533 CYS B CA 1
ATOM 7937 C C . CYS B 1 517 ? 113.687 140.132 172.134 1.00 20.00 533 CYS B C 1
ATOM 7938 O O . CYS B 1 517 ? 113.856 139.531 171.068 1.00 20.00 533 CYS B O 1
ATOM 7941 N N . GLY B 1 518 ? 112.522 140.171 172.773 1.00 20.00 534 GLY B N 1
ATOM 7942 C CA . GLY B 1 518 ? 111.338 139.537 172.225 1.00 20.00 534 GLY B CA 1
ATOM 7943 C C . GLY B 1 518 ? 110.089 140.270 172.662 1.00 20.00 534 GLY B C 1
ATOM 7944 O O . GLY B 1 518 ? 110.111 141.080 173.595 1.00 20.00 534 GLY B O 1
ATOM 7945 N N . TRP B 1 519 ? 108.992 139.975 171.973 1.00 20.00 535 TRP B N 1
ATOM 7946 C CA . TRP B 1 519 ? 107.704 140.603 172.240 1.00 20.00 535 TRP B CA 1
ATOM 7947 C C . TRP B 1 519 ? 106.825 139.631 173.016 1.00 20.00 535 TRP B C 1
ATOM 7948 O O . TRP B 1 519 ? 106.472 138.562 172.505 1.00 20.00 535 TRP B O 1
ATOM 7959 N N . ILE B 1 520 ? 106.478 140.003 174.249 1.00 20.00 536 ILE B N 1
ATOM 7960 C CA . ILE B 1 520 ? 105.648 139.149 175.088 1.00 20.00 536 ILE B CA 1
ATOM 7961 C C . ILE B 1 520 ? 104.238 139.088 174.516 1.00 20.00 536 ILE B C 1
ATOM 7962 O O . ILE B 1 520 ? 103.681 140.102 174.073 1.00 20.00 536 ILE B O 1
ATOM 7967 N N . LYS B 1 521 ? 103.651 137.890 174.520 1.00 20.00 537 LYS B N 1
ATOM 7968 C CA . LYS B 1 521 ? 102.295 137.724 174.008 1.00 20.00 537 LYS B CA 1
ATOM 7969 C C . LYS B 1 521 ? 101.250 138.104 175.051 1.00 20.00 537 LYS B C 1
ATOM 7970 O O . LYS B 1 521 ? 100.231 138.718 174.715 1.00 20.00 537 LYS B O 1
ATOM 7972 N N . GLU B 1 522 ? 101.483 137.747 176.315 1.00 20.00 538 GLU B N 1
ATOM 7973 C CA . GLU B 1 522 ? 100.503 138.032 177.358 1.00 20.00 538 GLU B CA 1
ATOM 7974 C C . GLU B 1 522 ? 100.435 139.525 177.657 1.00 20.00 538 GLU B C 1
ATOM 7975 O O . GLU B 1 522 ? 99.360 140.132 177.597 1.00 20.00 538 GLU B O 1
ATOM 7977 N N . GLY B 1 523 ? 101.578 140.135 177.982 1.00 20.00 539 GLY B N 1
ATOM 7978 C CA . GLY B 1 523 ? 101.601 141.556 178.278 1.00 20.00 539 GLY B CA 1
ATOM 7979 C C . GLY B 1 523 ? 101.563 142.454 177.062 1.00 20.00 539 GLY B C 1
ATOM 7980 O O . GLY B 1 523 ? 101.264 143.645 177.196 1.00 20.00 539 GLY B O 1
ATOM 7981 N N . GLY B 1 524 ? 101.854 141.912 175.884 1.00 20.00 540 GLY B N 1
ATOM 7982 C CA . GLY B 1 524 ? 101.846 142.711 174.668 1.00 20.00 540 GLY B CA 1
ATOM 7983 C C . GLY B 1 524 ? 102.874 143.821 174.655 1.00 20.00 540 GLY B C 1
ATOM 7984 O O . GLY B 1 524 ? 102.583 144.929 174.186 1.00 20.00 540 GLY B O 1
ATOM 7985 N N . ALA B 1 525 ? 104.075 143.549 175.159 1.00 20.00 541 ALA B N 1
ATOM 7986 C CA . ALA B 1 525 ? 105.144 144.536 175.192 1.00 20.00 541 ALA B CA 1
ATOM 7987 C C . ALA B 1 525 ? 106.477 143.851 174.938 1.00 20.00 541 ALA B C 1
ATOM 7988 O O . ALA B 1 525 ? 106.713 142.737 175.414 1.00 20.00 541 ALA B O 1
ATOM 7990 N N . CYS B 1 526 ? 107.344 144.523 174.185 1.00 20.00 542 CYS B N 1
ATOM 7991 C CA . CYS B 1 526 ? 108.674 143.995 173.921 1.00 20.00 542 CYS B CA 1
ATOM 7992 C C . CYS B 1 526 ? 109.538 144.081 175.174 1.00 20.00 542 CYS B C 1
ATOM 7993 O O . CYS B 1 526 ? 109.519 145.083 175.895 1.00 20.00 542 CYS B O 1
ATOM 7996 N N . SER B 1 527 ? 110.299 143.020 175.431 1.00 20.00 543 SER B N 1
ATOM 7997 C CA . SER B 1 527 ? 111.105 142.936 176.641 1.00 20.00 543 SER B CA 1
ATOM 7998 C C . SER B 1 527 ? 112.240 141.949 176.413 1.00 20.00 543 SER B C 1
ATOM 7999 O O . SER B 1 527 ? 112.226 141.165 175.460 1.00 20.00 543 SER B O 1
ATOM 8001 N N . HIS B 1 528 ? 113.226 142.001 177.305 1.00 20.00 544 HIS B N 1
ATOM 8002 C CA . HIS B 1 528 ? 114.380 141.121 177.200 1.00 20.00 544 HIS B CA 1
ATOM 8003 C C . HIS B 1 528 ? 113.980 139.673 177.462 1.00 20.00 544 HIS B C 1
ATOM 8004 O O . HIS B 1 528 ? 113.081 139.384 178.255 1.00 20.00 544 HIS B O 1
ATOM 8006 N N . LEU B 1 529 ? 114.665 138.758 176.782 1.00 20.00 545 LEU B N 1
ATOM 8007 C CA . LEU B 1 529 ? 114.348 137.344 176.880 1.00 20.00 545 LEU B CA 1
ATOM 8008 C C . LEU B 1 529 ? 114.980 136.734 178.130 1.00 20.00 545 LEU B C 1
ATOM 8009 O O . LEU B 1 529 ? 115.840 137.328 178.784 1.00 20.00 545 LEU B O 1
ATOM 8011 N N . SER B 1 530 ? 114.537 135.527 178.456 1.00 20.00 546 SER B N 1
ATOM 8012 C CA . SER B 1 530 ? 115.053 134.750 179.569 1.00 20.00 546 SER B CA 1
ATOM 8013 C C . SER B 1 530 ? 115.530 133.389 179.081 1.00 20.00 546 SER B C 1
ATOM 8014 O O . SER B 1 530 ? 115.175 132.955 177.979 1.00 20.00 546 SER B O 1
ATOM 8016 N N . PRO B 1 531 ? 116.348 132.692 179.874 1.00 20.00 547 PRO B N 1
ATOM 8017 C CA . PRO B 1 531 ? 116.798 131.356 179.446 1.00 20.00 547 PRO B CA 1
ATOM 8018 C C . PRO B 1 531 ? 115.663 130.358 179.302 1.00 20.00 547 PRO B C 1
ATOM 8019 O O . PRO B 1 531 ? 115.616 129.615 178.314 1.00 20.00 547 PRO B O 1
ATOM 8021 N N . ASN B 1 532 ? 114.743 130.320 180.265 1.00 20.00 548 ASN B N 1
ATOM 8022 C CA . ASN B 1 532 ? 113.601 129.414 180.220 1.00 20.00 548 ASN B CA 1
ATOM 8023 C C . ASN B 1 532 ? 112.353 130.188 180.610 1.00 20.00 548 ASN B C 1
ATOM 8024 O O . ASN B 1 532 ? 112.303 130.781 181.692 1.00 20.00 548 ASN B O 1
ATOM 8026 N N . SER B 1 533 ? 111.351 130.183 179.734 1.00 20.00 549 SER B N 1
ATOM 8027 C CA . SER B 1 533 ? 110.096 130.871 180.000 1.00 20.00 549 SER B CA 1
ATOM 8028 C C . SER B 1 533 ? 108.976 130.178 179.239 1.00 20.00 549 SER B C 1
ATOM 8029 O O . SER B 1 533 ? 109.169 129.731 178.106 1.00 20.00 549 SER B O 1
ATOM 8032 N N . ARG B 1 534 ? 107.805 130.094 179.875 1.00 20.00 550 ARG B N 1
ATOM 8033 C CA . ARG B 1 534 ? 106.662 129.447 179.239 1.00 20.00 550 ARG B CA 1
ATOM 8034 C C . ARG B 1 534 ? 106.051 130.319 178.149 1.00 20.00 550 ARG B C 1
ATOM 8035 O O . ARG B 1 534 ? 105.525 129.792 177.162 1.00 20.00 550 ARG B O 1
ATOM 8037 N N . LEU B 1 535 ? 106.097 131.640 178.316 1.00 20.00 551 LEU B N 1
ATOM 8038 C CA . LEU B 1 535 ? 105.468 132.547 177.366 1.00 20.00 551 LEU B CA 1
ATOM 8039 C C . LEU B 1 535 ? 106.070 132.384 175.974 1.00 20.00 551 LEU B C 1
ATOM 8040 O O . LEU B 1 535 ? 107.258 132.093 175.813 1.00 20.00 551 LEU B O 1
ATOM 8042 N N . THR B 1 536 ? 105.230 132.577 174.960 1.00 20.00 552 THR B N 1
ATOM 8043 C CA . THR B 1 536 ? 105.671 132.455 173.581 1.00 20.00 552 THR B CA 1
ATOM 8044 C C . THR B 1 536 ? 106.516 133.661 173.177 1.00 20.00 552 THR B C 1
ATOM 8045 O O . THR B 1 536 ? 106.494 134.716 173.816 1.00 20.00 552 THR B O 1
ATOM 8049 N N . PHE B 1 537 ? 107.271 133.490 172.095 1.00 20.00 553 PHE B N 1
ATOM 8050 C CA . PHE B 1 537 ? 108.195 134.501 171.612 1.00 20.00 553 PHE B CA 1
ATOM 8051 C C . PHE B 1 537 ? 107.864 134.866 170.171 1.00 20.00 553 PHE B C 1
ATOM 8052 O O . PHE B 1 537 ? 107.263 134.084 169.429 1.00 20.00 553 PHE B O 1
ATOM 8060 N N . GLU B 1 538 ? 108.266 136.074 169.781 1.00 20.00 554 GLU B N 1
ATOM 8061 C CA . GLU B 1 538 ? 108.030 136.581 168.434 1.00 20.00 554 GLU B CA 1
ATOM 8062 C C . GLU B 1 538 ? 109.259 137.355 167.985 1.00 20.00 554 GLU B C 1
ATOM 8063 O O . GLU B 1 538 ? 109.586 138.393 168.568 1.00 20.00 554 GLU B O 1
ATOM 8065 N N . GLN B 1 539 ? 109.928 136.855 166.945 1.00 20.00 555 GLN B N 1
ATOM 8066 C CA . GLN B 1 539 ? 111.135 137.484 166.423 1.00 20.00 555 GLN B CA 1
ATOM 8067 C C . GLN B 1 539 ? 111.504 136.903 165.063 1.00 20.00 555 GLN B C 1
ATOM 8068 O O . GLN B 1 539 ? 111.687 135.689 164.925 1.00 20.00 555 GLN B O 1
ATOM 8074 N N . ASP B 1 540 ? 111.606 137.761 164.050 1.00 20.00 556 ASP B N 1
ATOM 8075 C CA . ASP B 1 540 ? 111.911 137.340 162.685 1.00 20.00 556 ASP B CA 1
ATOM 8076 C C . ASP B 1 540 ? 113.393 137.599 162.436 1.00 20.00 556 ASP B C 1
ATOM 8077 O O . ASP B 1 540 ? 113.800 138.725 162.143 1.00 20.00 556 ASP B O 1
ATOM 8079 N N . ILE B 1 541 ? 114.199 136.542 162.557 1.00 20.00 557 ILE B N 1
ATOM 8080 C CA . ILE B 1 541 ? 115.648 136.686 162.457 1.00 20.00 557 ILE B CA 1
ATOM 8081 C C . ILE B 1 541 ? 116.069 136.960 161.019 1.00 20.00 557 ILE B C 1
ATOM 8082 O O . ILE B 1 541 ? 116.927 137.814 160.762 1.00 20.00 557 ILE B O 1
ATOM 8087 N N . GLU B 1 542 ? 115.482 136.239 160.060 1.00 20.00 558 GLU B N 1
ATOM 8088 C CA . GLU B 1 542 ? 115.936 136.324 158.675 1.00 20.00 558 GLU B CA 1
ATOM 8089 C C . GLU B 1 542 ? 115.737 137.724 158.106 1.00 20.00 558 GLU B C 1
ATOM 8090 O O . GLU B 1 542 ? 116.636 138.278 157.462 1.00 20.00 558 GLU B O 1
ATOM 8092 N N . ARG B 1 543 ? 114.566 138.314 158.335 1.00 20.00 559 ARG B N 1
ATOM 8093 C CA . ARG B 1 543 ? 114.271 139.633 157.794 1.00 20.00 559 ARG B CA 1
ATOM 8094 C C . ARG B 1 543 ? 113.146 140.262 158.601 1.00 20.00 559 ARG B C 1
ATOM 8095 O O . ARG B 1 543 ? 112.300 139.562 159.162 1.00 20.00 559 ARG B O 1
ATOM 8097 N N . GLY B 1 544 ? 113.147 141.592 158.646 1.00 20.00 560 GLY B N 1
ATOM 8098 C CA . GLY B 1 544 ? 112.088 142.326 159.309 1.00 20.00 560 GLY B CA 1
ATOM 8099 C C . GLY B 1 544 ? 111.326 143.231 158.363 1.00 20.00 560 GLY B C 1
ATOM 8100 O O . GLY B 1 544 ? 111.882 144.198 157.833 1.00 20.00 560 GLY B O 1
ATOM 8101 N N . ASN B 1 545 ? 110.050 142.926 158.143 1.00 20.00 561 ASN B N 1
ATOM 8102 C CA . ASN B 1 545 ? 109.227 143.652 157.186 1.00 20.00 561 ASN B CA 1
ATOM 8103 C C . ASN B 1 545 ? 108.487 144.829 157.807 1.00 20.00 561 ASN B C 1
ATOM 8104 O O . ASN B 1 545 ? 107.802 145.558 157.081 1.00 20.00 561 ASN B O 1
ATOM 8109 N N . THR B 1 546 ? 108.610 145.027 159.122 1.00 20.00 562 THR B N 1
ATOM 8110 C CA . THR B 1 546 ? 107.971 146.143 159.824 1.00 20.00 562 THR B CA 1
ATOM 8111 C C . THR B 1 546 ? 106.461 146.157 159.591 1.00 20.00 562 THR B C 1
ATOM 8112 O O . THR B 1 546 ? 105.861 147.204 159.340 1.00 20.00 562 THR B O 1
ATOM 8114 N N . ASP B 1 547 ? 105.844 144.980 159.669 1.00 20.00 563 ASP B N 1
ATOM 8115 C CA . ASP B 1 547 ? 104.399 144.878 159.519 1.00 20.00 563 ASP B CA 1
ATOM 8116 C C . ASP B 1 547 ? 103.697 145.585 160.672 1.00 20.00 563 ASP B C 1
ATOM 8117 O O . ASP B 1 547 ? 104.168 145.570 161.812 1.00 20.00 563 ASP B O 1
ATOM 8122 N N . GLY B 1 548 ? 102.560 146.204 160.368 1.00 20.00 564 GLY B N 1
ATOM 8123 C CA . GLY B 1 548 ? 101.845 146.981 161.368 1.00 20.00 564 GLY B CA 1
ATOM 8124 C C . GLY B 1 548 ? 102.613 148.186 161.864 1.00 20.00 564 GLY B C 1
ATOM 8125 O O . GLY B 1 548 ? 102.659 148.436 163.075 1.00 20.00 564 GLY B O 1
ATOM 8126 N N . LEU B 1 549 ? 103.229 148.936 160.951 1.00 20.00 565 LEU B N 1
ATOM 8127 C CA . LEU B 1 549 ? 104.086 150.049 161.338 1.00 20.00 565 LEU B CA 1
ATOM 8128 C C . LEU B 1 549 ? 103.282 151.123 162.061 1.00 20.00 565 LEU B C 1
ATOM 8129 O O . LEU B 1 549 ? 102.219 151.543 161.594 1.00 20.00 565 LEU B O 1
ATOM 8131 N N . GLY B 1 550 ? 103.794 151.565 163.205 1.00 20.00 566 GLY B N 1
ATOM 8132 C CA . GLY B 1 550 ? 103.167 152.632 163.961 1.00 20.00 566 GLY B CA 1
ATOM 8133 C C . GLY B 1 550 ? 103.904 153.953 163.853 1.00 20.00 566 GLY B C 1
ATOM 8134 O O . GLY B 1 550 ? 105.036 154.005 163.371 1.00 20.00 566 GLY B O 1
ATOM 8135 N N . ARG C 2 133 ? 122.597 121.279 85.104 1.00 20.00 1400 ARG C N 1
ATOM 8136 C CA . ARG C 2 133 ? 123.948 121.188 85.645 1.00 20.00 1400 ARG C CA 1
ATOM 8137 C C . ARG C 2 133 ? 123.928 121.182 87.170 1.00 20.00 1400 ARG C C 1
ATOM 8138 O O . ARG C 2 133 ? 124.010 120.126 87.797 1.00 20.00 1400 ARG C O 1
ATOM 8140 N N . PHE C 2 134 ? 123.819 122.370 87.761 1.00 20.00 1401 PHE C N 1
ATOM 8141 C CA . PHE C 2 134 ? 123.780 122.522 89.211 1.00 20.00 1401 PHE C CA 1
ATOM 8142 C C . PHE C 2 134 ? 122.708 123.539 89.566 1.00 20.00 1401 PHE C C 1
ATOM 8143 O O . PHE C 2 134 ? 122.765 124.686 89.113 1.00 20.00 1401 PHE C O 1
ATOM 8151 N N . ILE C 2 135 ? 121.736 123.120 90.372 1.00 20.00 1402 ILE C N 1
ATOM 8152 C CA . ILE C 2 135 ? 120.658 123.984 90.837 1.00 20.00 1402 ILE C CA 1
ATOM 8153 C C . ILE C 2 135 ? 120.933 124.332 92.292 1.00 20.00 1402 ILE C C 1
ATOM 8154 O O . ILE C 2 135 ? 121.065 123.439 93.138 1.00 20.00 1402 ILE C O 1
ATOM 8156 N N . SER C 2 136 ? 121.022 125.630 92.584 1.00 20.00 1403 SER C N 1
ATOM 8157 C CA . SER C 2 136 ? 121.347 126.106 93.927 1.00 20.00 1403 SER C CA 1
ATOM 8158 C C . SER C 2 136 ? 120.067 126.625 94.578 1.00 20.00 1403 SER C C 1
ATOM 8159 O O . SER C 2 136 ? 119.816 127.828 94.659 1.00 20.00 1403 SER C O 1
ATOM 8161 N N . LEU C 2 137 ? 119.242 125.687 95.038 1.00 20.00 1404 LEU C N 1
ATOM 8162 C CA . LEU C 2 137 ? 118.057 126.038 95.810 1.00 20.00 1404 LEU C CA 1
ATOM 8163 C C . LEU C 2 137 ? 118.463 126.755 97.090 1.00 20.00 1404 LEU C C 1
ATOM 8164 O O . LEU C 2 137 ? 119.128 126.175 97.953 1.00 20.00 1404 LEU C O 1
ATOM 8169 N N . THR C 2 138 ? 118.066 128.017 97.209 1.00 20.00 1405 THR C N 1
ATOM 8170 C CA . THR C 2 138 ? 118.431 128.847 98.345 1.00 20.00 1405 THR C CA 1
ATOM 8171 C C . THR C 2 138 ? 117.187 129.249 99.128 1.00 20.00 1405 THR C C 1
ATOM 8172 O O . THR C 2 138 ? 116.051 129.067 98.683 1.00 20.00 1405 THR C O 1
ATOM 8174 N N . PHE C 2 139 ? 117.431 129.816 100.305 1.00 20.00 1406 PHE C N 1
ATOM 8175 C CA . PHE C 2 139 ? 116.396 130.354 101.182 1.00 20.00 1406 PHE C CA 1
ATOM 8176 C C . PHE C 2 139 ? 117.106 131.089 102.313 1.00 20.00 1406 PHE C C 1
ATOM 8177 O O . PHE C 2 139 ? 118.338 131.090 102.398 1.00 20.00 1406 PHE C O 1
ATOM 8185 N N . SER C 2 140 ? 116.320 131.716 103.185 1.00 20.00 1407 SER C N 1
ATOM 8186 C CA . SER C 2 140 ? 116.856 132.589 104.221 1.00 20.00 1407 SER C CA 1
ATOM 8187 C C . SER C 2 140 ? 116.358 132.130 105.582 1.00 20.00 1407 SER C C 1
ATOM 8188 O O . SER C 2 140 ? 115.148 132.106 105.827 1.00 20.00 1407 SER C O 1
ATOM 8190 N N . ILE C 2 141 ? 117.292 131.765 106.461 1.00 20.00 1408 ILE C N 1
ATOM 8191 C CA . ILE C 2 141 ? 116.937 131.448 107.839 1.00 20.00 1408 ILE C CA 1
ATOM 8192 C C . ILE C 2 141 ? 116.657 132.723 108.622 1.00 20.00 1408 ILE C C 1
ATOM 8193 O O . ILE C 2 141 ? 115.698 132.792 109.400 1.00 20.00 1408 ILE C O 1
ATOM 8198 N N . LEU C 2 142 ? 117.478 133.750 108.422 1.00 20.00 1409 LEU C N 1
ATOM 8199 C CA . LEU C 2 142 ? 117.383 134.990 109.177 1.00 20.00 1409 LEU C CA 1
ATOM 8200 C C . LEU C 2 142 ? 117.840 136.122 108.263 1.00 20.00 1409 LEU C C 1
ATOM 8201 O O . LEU C 2 142 ? 118.217 135.898 107.109 1.00 20.00 1409 LEU C O 1
ATOM 8206 N N . GLU C 2 143 ? 117.792 137.347 108.781 1.00 20.00 1410 GLU C N 1
ATOM 8207 C CA . GLU C 2 143 ? 118.199 138.514 108.009 1.00 20.00 1410 GLU C CA 1
ATOM 8208 C C . GLU C 2 143 ? 119.661 138.391 107.598 1.00 20.00 1410 GLU C C 1
ATOM 8209 O O . GLU C 2 143 ? 120.533 138.174 108.444 1.00 20.00 1410 GLU C O 1
ATOM 8211 N N . ASP C 2 144 ? 119.915 138.491 106.292 1.00 20.00 1411 ASP C N 1
ATOM 8212 C CA . ASP C 2 144 ? 121.248 138.417 105.699 1.00 20.00 1411 ASP C CA 1
ATOM 8213 C C . ASP C 2 144 ? 121.895 137.048 105.873 1.00 20.00 1411 ASP C C 1
ATOM 8214 O O . ASP C 2 144 ? 123.120 136.923 105.782 1.00 20.00 1411 ASP C O 1
ATOM 8216 N N . ILE C 2 145 ? 121.095 136.015 106.125 1.00 20.00 1412 ILE C N 1
ATOM 8217 C CA . ILE C 2 145 ? 121.573 134.647 106.283 1.00 20.00 1412 ILE C CA 1
ATOM 8218 C C . ILE C 2 145 ? 120.939 133.807 105.184 1.00 20.00 1412 ILE C C 1
ATOM 8219 O O . ILE C 2 145 ? 119.713 133.806 105.032 1.00 20.00 1412 ILE C O 1
ATOM 8224 N N . ASN C 2 146 ? 121.767 133.095 104.422 1.00 20.00 1413 ASN C N 1
ATOM 8225 C CA . ASN C 2 146 ? 121.264 132.279 103.329 1.00 20.00 1413 ASN C CA 1
ATOM 8226 C C . ASN C 2 146 ? 121.937 130.915 103.338 1.00 20.00 1413 ASN C C 1
ATOM 8227 O O . ASN C 2 146 ? 123.116 130.783 103.676 1.00 20.00 1413 ASN C O 1
ATOM 8229 N N . ILE C 2 147 ? 121.164 129.900 102.958 1.00 20.00 1414 ILE C N 1
ATOM 8230 C CA . ILE C 2 147 ? 121.632 128.525 102.839 1.00 20.00 1414 ILE C CA 1
ATOM 8231 C C . ILE C 2 147 ? 121.715 128.184 101.358 1.00 20.00 1414 ILE C C 1
ATOM 8232 O O . ILE C 2 147 ? 120.760 128.422 100.609 1.00 20.00 1414 ILE C O 1
ATOM 8237 N N . ILE C 2 148 ? 122.847 127.634 100.935 1.00 20.00 1415 ILE C N 1
ATOM 8238 C CA . ILE C 2 148 ? 123.059 127.247 99.545 1.00 20.00 1415 ILE C CA 1
ATOM 8239 C C . ILE C 2 148 ? 123.086 125.724 99.493 1.00 20.00 1415 ILE C C 1
ATOM 8240 O O . ILE C 2 148 ? 124.066 125.090 99.902 1.00 20.00 1415 ILE C O 1
ATOM 8245 N N . ILE C 2 149 ? 122.002 125.131 98.998 1.00 20.00 1416 ILE C N 1
ATOM 8246 C CA . ILE C 2 149 ? 121.947 123.692 98.760 1.00 20.00 1416 ILE C CA 1
ATOM 8247 C C . ILE C 2 149 ? 122.577 123.398 97.405 1.00 20.00 1416 ILE C C 1
ATOM 8248 O O . ILE C 2 149 ? 122.163 123.954 96.382 1.00 20.00 1416 ILE C O 1
ATOM 8253 N N . GLU C 2 150 ? 123.578 122.523 97.395 1.00 20.00 1417 GLU C N 1
ATOM 8254 C CA . GLU C 2 150 ? 124.244 122.097 96.169 1.00 20.00 1417 GLU C CA 1
ATOM 8255 C C . GLU C 2 150 ? 123.704 120.726 95.776 1.00 20.00 1417 GLU C C 1
ATOM 8256 O O . GLU C 2 150 ? 124.021 119.720 96.419 1.00 20.00 1417 GLU C O 1
ATOM 8262 N N . ILE C 2 151 ? 122.891 120.686 94.722 1.00 20.00 1418 ILE C N 1
ATOM 8263 C CA . ILE C 2 151 ? 122.275 119.454 94.245 1.00 20.00 1418 ILE C CA 1
ATOM 8264 C C . ILE C 2 151 ? 122.788 119.169 92.839 1.00 20.00 1418 ILE C C 1
ATOM 8265 O O . ILE C 2 151 ? 122.850 120.072 91.995 1.00 20.00 1418 ILE C O 1
ATOM 8270 N N . ASP C 2 152 ? 123.224 117.932 92.614 1.00 20.00 1419 ASP C N 1
ATOM 8271 C CA . ASP C 2 152 ? 123.706 117.489 91.313 1.00 20.00 1419 ASP C CA 1
ATOM 8272 C C . ASP C 2 152 ? 122.975 116.213 90.926 1.00 20.00 1419 ASP C C 1
ATOM 8273 O O . ASP C 2 152 ? 122.868 115.287 91.737 1.00 20.00 1419 ASP C O 1
ATOM 8275 N N . LEU C 2 153 ? 122.467 116.172 89.692 1.00 20.00 1420 LEU C N 1
ATOM 8276 C CA . LEU C 2 153 ? 121.717 115.003 89.241 1.00 20.00 1420 LEU C CA 1
ATOM 8277 C C . LEU C 2 153 ? 122.597 113.759 89.213 1.00 20.00 1420 LEU C C 1
ATOM 8278 O O . LEU C 2 153 ? 122.172 112.679 89.641 1.00 20.00 1420 LEU C O 1
ATOM 8280 N N . VAL C 2 154 ? 123.824 113.891 88.703 1.00 20.00 1421 VAL C N 1
ATOM 8281 C CA . VAL C 2 154 ? 124.720 112.742 88.593 1.00 20.00 1421 VAL C CA 1
ATOM 8282 C C . VAL C 2 154 ? 125.065 112.199 89.975 1.00 20.00 1421 VAL C C 1
ATOM 8283 O O . VAL C 2 154 ? 125.019 110.987 90.216 1.00 20.00 1421 VAL C O 1
ATOM 8285 N N . SER C 2 155 ? 125.419 113.091 90.904 1.00 20.00 1422 SER C N 1
ATOM 8286 C CA . SER C 2 155 ? 125.764 112.654 92.253 1.00 20.00 1422 SER C CA 1
ATOM 8287 C C . SER C 2 155 ? 124.543 112.131 92.999 1.00 20.00 1422 SER C C 1
ATOM 8288 O O . SER C 2 155 ? 124.628 111.118 93.703 1.00 20.00 1422 SER C O 1
ATOM 8290 N N . LYS C 2 156 ? 123.401 112.809 92.856 1.00 20.00 1423 LYS C N 1
ATOM 8291 C CA . LYS C 2 156 ? 122.162 112.435 93.543 1.00 20.00 1423 LYS C CA 1
ATOM 8292 C C . LYS C 2 156 ? 122.356 112.381 95.057 1.00 20.00 1423 LYS C C 1
ATOM 8293 O O . LYS C 2 156 ? 121.853 111.483 95.736 1.00 20.00 1423 LYS C O 1
ATOM 8295 N N . SER C 2 157 ? 123.099 113.358 95.596 1.00 20.00 1424 SER C N 1
ATOM 8296 C CA . SER C 2 157 ? 123.372 113.422 97.034 1.00 20.00 1424 SER C CA 1
ATOM 8297 C C . SER C 2 157 ? 123.645 114.887 97.388 1.00 20.00 1424 SER C C 1
ATOM 8298 O O . SER C 2 157 ? 124.791 115.314 97.551 1.00 20.00 1424 SER C O 1
ATOM 8300 N N . TYR C 2 158 ? 122.560 115.661 97.479 1.00 20.00 1425 TYR C N 1
ATOM 8301 C CA . TYR C 2 158 ? 122.596 117.090 97.781 1.00 20.00 1425 TYR C CA 1
ATOM 8302 C C . TYR C 2 158 ? 123.531 117.430 98.937 1.00 20.00 1425 TYR C C 1
ATOM 8303 O O . TYR C 2 158 ? 123.671 116.649 99.884 1.00 20.00 1425 TYR C O 1
ATOM 8312 N N . LYS C 2 159 ? 124.170 118.593 98.867 1.00 20.00 1426 LYS C N 1
ATOM 8313 C CA . LYS C 2 159 ? 125.025 119.096 99.931 1.00 20.00 1426 LYS C CA 1
ATOM 8314 C C . LYS C 2 159 ? 124.434 120.381 100.498 1.00 20.00 1426 LYS C C 1
ATOM 8315 O O . LYS C 2 159 ? 123.493 120.958 99.948 1.00 20.00 1426 LYS C O 1
ATOM 8321 N N . ILE C 2 160 ? 125.001 120.829 101.615 1.00 20.00 1427 ILE C N 1
ATOM 8322 C CA . ILE C 2 160 ? 124.555 122.036 102.298 1.00 20.00 1427 ILE C CA 1
ATOM 8323 C C . ILE C 2 160 ? 125.757 122.948 102.501 1.00 20.00 1427 ILE C C 1
ATOM 8324 O O . ILE C 2 160 ? 126.835 122.489 102.895 1.00 20.00 1427 ILE C O 1
ATOM 8329 N N . LEU C 2 161 ? 125.571 124.239 102.233 1.00 20.00 1428 LEU C N 1
ATOM 8330 C CA . LEU C 2 161 ? 126.628 125.227 102.383 1.00 20.00 1428 LEU C CA 1
ATOM 8331 C C . LEU C 2 161 ? 126.096 126.454 103.110 1.00 20.00 1428 LEU C C 1
ATOM 8332 O O . LEU C 2 161 ? 124.896 126.740 103.102 1.00 20.00 1428 LEU C O 1
ATOM 8334 N N . LEU C 2 162 ? 127.015 127.179 103.742 1.00 20.00 1429 LEU C N 1
ATOM 8335 C CA . LEU C 2 162 ? 126.711 128.400 104.471 1.00 20.00 1429 LEU C CA 1
ATOM 8336 C C . LEU C 2 162 ? 127.191 129.607 103.676 1.00 20.00 1429 LEU C C 1
ATOM 8337 O O . LEU C 2 162 ? 128.192 129.538 102.956 1.00 20.00 1429 LEU C O 1
ATOM 8342 N N . SER C 2 163 ? 126.469 130.717 103.811 1.00 20.00 1430 SER C N 1
ATOM 8343 C CA . SER C 2 163 ? 126.826 131.938 103.093 1.00 20.00 1430 SER C CA 1
ATOM 8344 C C . SER C 2 163 ? 126.269 133.136 103.843 1.00 20.00 1430 SER C C 1
ATOM 8345 O O . SER C 2 163 ? 125.052 133.242 104.026 1.00 20.00 1430 SER C O 1
ATOM 8348 N N . GLY C 2 164 ? 127.153 134.028 104.272 1.00 20.00 1431 GLY C N 1
ATOM 8349 C CA . GLY C 2 164 ? 126.741 135.232 104.963 1.00 20.00 1431 GLY C CA 1
ATOM 8350 C C . GLY C 2 164 ? 127.950 135.972 105.488 1.00 20.00 1431 GLY C C 1
ATOM 8351 O O . GLY C 2 164 ? 129.098 135.580 105.260 1.00 20.00 1431 GLY C O 1
ATOM 8352 N N . ASN C 2 165 ? 127.671 137.048 106.218 1.00 20.00 1432 ASN C N 1
ATOM 8353 C CA . ASN C 2 165 ? 128.743 137.820 106.831 1.00 20.00 1432 ASN C CA 1
ATOM 8354 C C . ASN C 2 165 ? 129.328 137.062 108.016 1.00 20.00 1432 ASN C C 1
ATOM 8355 O O . ASN C 2 165 ? 128.605 136.665 108.934 1.00 20.00 1432 ASN C O 1
ATOM 8360 N N . CYS C 2 166 ? 130.649 136.865 107.986 1.00 20.00 1433 CYS C N 1
ATOM 8361 C CA . CYS C 2 166 ? 131.328 136.078 109.013 1.00 20.00 1433 CYS C CA 1
ATOM 8362 C C . CYS C 2 166 ? 131.100 136.649 110.408 1.00 20.00 1433 CYS C C 1
ATOM 8363 O O . CYS C 2 166 ? 130.850 135.898 111.359 1.00 20.00 1433 CYS C O 1
ATOM 8366 N N . ILE C 2 167 ? 131.199 137.972 110.553 1.00 20.00 1434 ILE C N 1
ATOM 8367 C CA . ILE C 2 167 ? 131.026 138.598 111.863 1.00 20.00 1434 ILE C CA 1
ATOM 8368 C C . ILE C 2 167 ? 129.646 138.294 112.431 1.00 20.00 1434 ILE C C 1
ATOM 8369 O O . ILE C 2 167 ? 129.502 137.980 113.618 1.00 20.00 1434 ILE C O 1
ATOM 8374 N N . LYS C 2 168 ? 128.606 138.409 111.607 1.00 20.00 1435 LYS C N 1
ATOM 8375 C CA . LYS C 2 168 ? 127.263 138.118 112.096 1.00 20.00 1435 LYS C CA 1
ATOM 8376 C C . LYS C 2 168 ? 127.118 136.647 112.472 1.00 20.00 1435 LYS C C 1
ATOM 8377 O O . LYS C 2 168 ? 126.471 136.316 113.473 1.00 20.00 1435 LYS C O 1
ATOM 8383 N N . LEU C 2 169 ? 127.714 135.749 111.686 1.00 20.00 1436 LEU C N 1
ATOM 8384 C CA . LEU C 2 169 ? 127.632 134.316 111.946 1.00 20.00 1436 LEU C CA 1
ATOM 8385 C C . LEU C 2 169 ? 128.669 133.815 112.948 1.00 20.00 1436 LEU C C 1
ATOM 8386 O O . LEU C 2 169 ? 128.856 132.598 113.053 1.00 20.00 1436 LEU C O 1
ATOM 8391 N N . ILE C 2 170 ? 129.345 134.699 113.680 1.00 20.00 1437 ILE C N 1
ATOM 8392 C CA . ILE C 2 170 ? 130.308 134.283 114.693 1.00 20.00 1437 ILE C CA 1
ATOM 8393 C C . ILE C 2 170 ? 129.850 134.675 116.090 1.00 20.00 1437 ILE C C 1
ATOM 8394 O O . ILE C 2 170 ? 130.522 134.346 117.080 1.00 20.00 1437 ILE C O 1
ATOM 8399 N N . GLU C 2 171 ? 128.698 135.329 116.201 1.00 20.00 1438 GLU C N 1
ATOM 8400 C CA . GLU C 2 171 ? 128.125 135.761 117.468 1.00 20.00 1438 GLU C CA 1
ATOM 8401 C C . GLU C 2 171 ? 126.821 135.038 117.756 1.00 20.00 1438 GLU C C 1
ATOM 8402 O O . GLU C 2 171 ? 126.625 134.536 118.869 1.00 20.00 1438 GLU C O 1
ATOM 8408 N N . ASN C 2 172 ? 125.921 134.971 116.777 1.00 20.00 1439 ASN C N 1
ATOM 8409 C CA . ASN C 2 172 ? 124.706 134.164 116.872 1.00 20.00 1439 ASN C CA 1
ATOM 8410 C C . ASN C 2 172 ? 124.983 132.680 116.654 1.00 20.00 1439 ASN C C 1
ATOM 8411 O O . ASN C 2 172 ? 124.190 131.979 116.020 1.00 20.00 1439 ASN C O 1
ATOM 8416 N N . SER C 2 173 ? 126.116 132.190 117.167 1.00 20.00 1440 SER C N 1
ATOM 8417 C CA . SER C 2 173 ? 126.497 130.794 116.979 1.00 20.00 1440 SER C CA 1
ATOM 8418 C C . SER C 2 173 ? 125.466 129.844 117.577 1.00 20.00 1440 SER C C 1
ATOM 8419 O O . SER C 2 173 ? 125.157 128.802 116.988 1.00 20.00 1440 SER C O 1
ATOM 8422 N N . SER C 2 174 ? 124.943 130.171 118.759 1.00 20.00 1441 SER C N 1
ATOM 8423 C CA . SER C 2 174 ? 123.919 129.325 119.361 1.00 20.00 1441 SER C CA 1
ATOM 8424 C C . SER C 2 174 ? 122.651 129.304 118.515 1.00 20.00 1441 SER C C 1
ATOM 8425 O O . SER C 2 174 ? 122.048 128.243 118.315 1.00 20.00 1441 SER C O 1
ATOM 8428 N N . ASP C 2 175 ? 122.229 130.467 118.012 1.00 20.00 1442 ASP C N 1
ATOM 8429 C CA . ASP C 2 175 ? 121.004 130.531 117.218 1.00 20.00 1442 ASP C CA 1
ATOM 8430 C C . ASP C 2 175 ? 121.131 129.762 115.906 1.00 20.00 1442 ASP C C 1
ATOM 8431 O O . ASP C 2 175 ? 120.209 129.035 115.519 1.00 20.00 1442 ASP C O 1
ATOM 8433 N N . ILE C 2 176 ? 122.256 129.916 115.201 1.00 20.00 1443 ILE C N 1
ATOM 8434 C CA . ILE C 2 176 ? 122.421 129.234 113.918 1.00 20.00 1443 ILE C CA 1
ATOM 8435 C C . ILE C 2 176 ? 122.456 127.721 114.110 1.00 20.00 1443 ILE C C 1
ATOM 8436 O O . ILE C 2 176 ? 121.911 126.966 113.296 1.00 20.00 1443 ILE C O 1
ATOM 8441 N N . GLN C 2 177 ? 123.098 127.254 115.186 1.00 20.00 1444 GLN C N 1
ATOM 8442 C CA . GLN C 2 177 ? 123.173 125.817 115.436 1.00 20.00 1444 GLN C CA 1
ATOM 8443 C C . GLN C 2 177 ? 121.789 125.220 115.652 1.00 20.00 1444 GLN C C 1
ATOM 8444 O O . GLN C 2 177 ? 121.498 124.118 115.172 1.00 20.00 1444 GLN C O 1
ATOM 8450 N N . GLN C 2 178 ? 120.925 125.927 116.384 1.00 20.00 1445 GLN C N 1
ATOM 8451 C CA . GLN C 2 178 ? 119.568 125.442 116.613 1.00 20.00 1445 GLN C CA 1
ATOM 8452 C C . GLN C 2 178 ? 118.812 125.297 115.298 1.00 20.00 1445 GLN C C 1
ATOM 8453 O O . GLN C 2 178 ? 118.204 124.254 115.029 1.00 20.00 1445 GLN C O 1
ATOM 8459 N N . LYS C 2 179 ? 118.822 126.350 114.476 1.00 20.00 1446 LYS C N 1
ATOM 8460 C CA . LYS C 2 179 ? 118.148 126.312 113.181 1.00 20.00 1446 LYS C CA 1
ATOM 8461 C C . LYS C 2 179 ? 118.623 125.135 112.336 1.00 20.00 1446 LYS C C 1
ATOM 8462 O O . LYS C 2 179 ? 117.812 124.410 111.749 1.00 20.00 1446 LYS C O 1
ATOM 8464 N N . ILE C 2 180 ? 119.944 124.943 112.250 1.00 20.00 1447 ILE C N 1
ATOM 8465 C CA . ILE C 2 180 ? 120.498 123.816 111.501 1.00 20.00 1447 ILE C CA 1
ATOM 8466 C C . ILE C 2 180 ? 119.908 122.499 111.992 1.00 20.00 1447 ILE C C 1
ATOM 8467 O O . ILE C 2 180 ? 119.530 121.633 111.194 1.00 20.00 1447 ILE C O 1
ATOM 8472 N N . ASP C 2 181 ? 119.826 122.325 113.312 1.00 20.00 1448 ASP C N 1
ATOM 8473 C CA . ASP C 2 181 ? 119.215 121.118 113.859 1.00 20.00 1448 ASP C CA 1
ATOM 8474 C C . ASP C 2 181 ? 117.740 121.025 113.486 1.00 20.00 1448 ASP C C 1
ATOM 8475 O O . ASP C 2 181 ? 117.227 119.932 113.216 1.00 20.00 1448 ASP C O 1
ATOM 8477 N N . HIS C 2 182 ? 117.041 122.163 113.467 1.00 20.00 1449 HIS C N 1
ATOM 8478 C CA . HIS C 2 182 ? 115.602 122.150 113.224 1.00 20.00 1449 HIS C CA 1
ATOM 8479 C C . HIS C 2 182 ? 115.259 121.851 111.769 1.00 20.00 1449 HIS C C 1
ATOM 8480 O O . HIS C 2 182 ? 114.177 121.321 111.490 1.00 20.00 1449 HIS C O 1
ATOM 8482 N N . ILE C 2 183 ? 116.149 122.176 110.831 1.00 20.00 1450 ILE C N 1
ATOM 8483 C CA . ILE C 2 183 ? 115.850 122.001 109.412 1.00 20.00 1450 ILE C CA 1
ATOM 8484 C C . ILE C 2 183 ? 116.163 120.578 108.966 1.00 20.00 1450 ILE C C 1
ATOM 8485 O O . ILE C 2 183 ? 116.373 120.323 107.775 1.00 20.00 1450 ILE C O 1
ATOM 8490 N N . GLY C 2 184 ? 116.174 119.642 109.910 1.00 20.00 1451 GLY C N 1
ATOM 8491 C CA . GLY C 2 184 ? 116.432 118.247 109.582 1.00 20.00 1451 GLY C CA 1
ATOM 8492 C C . GLY C 2 184 ? 117.769 117.989 108.923 1.00 20.00 1451 GLY C C 1
ATOM 8493 O O . GLY C 2 184 ? 117.845 117.210 107.964 1.00 20.00 1451 GLY C O 1
ATOM 8494 N N . PHE C 2 185 ? 118.828 118.634 109.408 1.00 20.00 1452 PHE C N 1
ATOM 8495 C CA . PHE C 2 185 ? 120.156 118.415 108.851 1.00 20.00 1452 PHE C CA 1
ATOM 8496 C C . PHE C 2 185 ? 120.600 116.977 109.089 1.00 20.00 1452 PHE C C 1
ATOM 8497 O O . PHE C 2 185 ? 120.482 116.454 110.201 1.00 20.00 1452 PHE C O 1
ATOM 8505 N N . ASN C 2 186 ? 121.097 116.337 108.032 1.00 20.00 1453 ASN C N 1
ATOM 8506 C CA . ASN C 2 186 ? 121.574 114.963 108.135 1.00 20.00 1453 ASN C CA 1
ATOM 8507 C C . ASN C 2 186 ? 122.685 114.858 109.172 1.00 20.00 1453 ASN C C 1
ATOM 8508 O O . ASN C 2 186 ? 123.678 115.589 109.114 1.00 20.00 1453 ASN C O 1
ATOM 8510 N N . GLY C 2 187 ? 122.506 113.945 110.129 1.00 20.00 1454 GLY C N 1
ATOM 8511 C CA . GLY C 2 187 ? 123.431 113.869 111.250 1.00 20.00 1454 GLY C CA 1
ATOM 8512 C C . GLY C 2 187 ? 124.844 113.511 110.832 1.00 20.00 1454 GLY C C 1
ATOM 8513 O O . GLY C 2 187 ? 125.807 114.180 111.214 1.00 20.00 1454 GLY C O 1
ATOM 8514 N N . GLU C 2 188 ? 124.990 112.447 110.038 1.00 20.00 1455 GLU C N 1
ATOM 8515 C CA . GLU C 2 188 ? 126.308 111.969 109.650 1.00 20.00 1455 GLU C CA 1
ATOM 8516 C C . GLU C 2 188 ? 126.508 111.833 108.147 1.00 20.00 1455 GLU C C 1
ATOM 8517 O O . GLU C 2 188 ? 127.591 111.414 107.724 1.00 20.00 1455 GLU C O 1
ATOM 8523 N N . HIS C 2 189 ? 125.507 112.165 107.328 1.00 20.00 1456 HIS C N 1
ATOM 8524 C CA . HIS C 2 189 ? 125.705 112.110 105.884 1.00 20.00 1456 HIS C CA 1
ATOM 8525 C C . HIS C 2 189 ? 126.660 113.197 105.411 1.00 20.00 1456 HIS C C 1
ATOM 8526 O O . HIS C 2 189 ? 127.420 112.983 104.460 1.00 20.00 1456 HIS C O 1
ATOM 8533 N N . GLN C 2 190 ? 126.635 114.360 106.055 1.00 20.00 1457 GLN C N 1
ATOM 8534 C CA . GLN C 2 190 ? 127.587 115.430 105.793 1.00 20.00 1457 GLN C CA 1
ATOM 8535 C C . GLN C 2 190 ? 128.604 115.479 106.925 1.00 20.00 1457 GLN C C 1
ATOM 8536 O O . GLN C 2 190 ? 128.229 115.502 108.102 1.00 20.00 1457 GLN C O 1
ATOM 8542 N N . LYS C 2 191 ? 129.887 115.495 106.569 1.00 20.00 1458 LYS C N 1
ATOM 8543 C CA . LYS C 2 191 ? 130.947 115.535 107.569 1.00 20.00 1458 LYS C CA 1
ATOM 8544 C C . LYS C 2 191 ? 131.378 116.962 107.889 1.00 20.00 1458 LYS C C 1
ATOM 8545 O O . LYS C 2 191 ? 131.539 117.316 109.061 1.00 20.00 1458 LYS C O 1
ATOM 8547 N N . TYR C 2 192 ? 131.568 117.790 106.865 1.00 20.00 1459 TYR C N 1
ATOM 8548 C CA . TYR C 2 192 ? 131.960 119.180 107.042 1.00 20.00 1459 TYR C CA 1
ATOM 8549 C C . TYR C 2 192 ? 130.999 120.082 106.285 1.00 20.00 1459 TYR C C 1
ATOM 8550 O O . TYR C 2 192 ? 130.553 119.744 105.184 1.00 20.00 1459 TYR C O 1
ATOM 8559 N N . ILE C 2 193 ? 130.683 121.230 106.878 1.00 20.00 1460 ILE C N 1
ATOM 8560 C CA . ILE C 2 193 ? 129.765 122.201 106.290 1.00 20.00 1460 ILE C CA 1
ATOM 8561 C C . ILE C 2 193 ? 130.604 123.301 105.643 1.00 20.00 1460 ILE C C 1
ATOM 8562 O O . ILE C 2 193 ? 131.217 124.102 106.367 1.00 20.00 1460 ILE C O 1
ATOM 8567 N N . PRO C 2 194 ? 130.657 123.386 104.315 1.00 20.00 1461 PRO C N 1
ATOM 8568 C CA . PRO C 2 194 ? 131.470 124.423 103.671 1.00 20.00 1461 PRO C CA 1
ATOM 8569 C C . PRO C 2 194 ? 130.815 125.793 103.755 1.00 20.00 1461 PRO C C 1
ATOM 8570 O O . PRO C 2 194 ? 129.601 125.939 103.595 1.00 20.00 1461 PRO C O 1
ATOM 8574 N N . TYR C 2 195 ? 131.643 126.804 104.011 1.00 20.00 1462 TYR C N 1
ATOM 8575 C CA . TYR C 2 195 ? 131.207 128.194 104.032 1.00 20.00 1462 TYR C CA 1
ATOM 8576 C C . TYR C 2 195 ? 132.227 129.032 103.279 1.00 20.00 1462 TYR C C 1
ATOM 8577 O O . TYR C 2 195 ? 133.431 128.908 103.519 1.00 20.00 1462 TYR C O 1
ATOM 8586 N N . SER C 2 196 ? 131.746 129.885 102.371 1.00 20.00 1463 SER C N 1
ATOM 8587 C CA . SER C 2 196 ? 132.644 130.722 101.576 1.00 20.00 1463 SER C CA 1
ATOM 8588 C C . SER C 2 196 ? 131.848 131.925 101.070 1.00 20.00 1463 SER C C 1
ATOM 8589 O O . SER C 2 196 ? 131.175 131.834 100.040 1.00 20.00 1463 SER C O 1
ATOM 8592 N N . TYR C 2 197 ? 131.933 133.032 101.799 1.00 20.00 1464 TYR C N 1
ATOM 8593 C CA . TYR C 2 197 ? 131.278 134.275 101.425 1.00 20.00 1464 TYR C CA 1
ATOM 8594 C C . TYR C 2 197 ? 132.265 135.195 100.721 1.00 20.00 1464 TYR C C 1
ATOM 8595 O O . TYR C 2 197 ? 133.456 135.221 101.042 1.00 20.00 1464 TYR C O 1
ATOM 8604 N N . ILE C 2 198 ? 131.759 135.956 99.753 1.00 20.00 1465 ILE C N 1
ATOM 8605 C CA . ILE C 2 198 ? 132.573 136.883 98.976 1.00 20.00 1465 ILE C CA 1
ATOM 8606 C C . ILE C 2 198 ? 132.153 138.298 99.344 1.00 20.00 1465 ILE C C 1
ATOM 8607 O O . ILE C 2 198 ? 130.975 138.658 99.227 1.00 20.00 1465 ILE C O 1
ATOM 8612 N N . ASP C 2 199 ? 133.120 139.099 99.784 1.00 20.00 1466 ASP C N 1
ATOM 8613 C CA . ASP C 2 199 ? 132.902 140.498 100.116 1.00 20.00 1466 ASP C CA 1
ATOM 8614 C C . ASP C 2 199 ? 134.067 141.302 99.554 1.00 20.00 1466 ASP C C 1
ATOM 8615 O O . ASP C 2 199 ? 135.152 140.768 99.313 1.00 20.00 1466 ASP C O 1
ATOM 8620 N N . ASN C 2 200 ? 133.823 142.593 99.329 1.00 20.00 1467 ASN C N 1
ATOM 8621 C CA . ASN C 2 200 ? 134.838 143.476 98.762 1.00 20.00 1467 ASN C CA 1
ATOM 8622 C C . ASN C 2 200 ? 136.144 143.441 99.551 1.00 20.00 1467 ASN C C 1
ATOM 8623 O O . ASN C 2 200 ? 136.156 143.582 100.777 1.00 20.00 1467 ASN C O 1
ATOM 8628 N N . GLU C 2 201 ? 137.245 143.241 98.820 1.00 20.00 1468 GLU C N 1
ATOM 8629 C CA . GLU C 2 201 ? 138.609 143.205 99.363 1.00 20.00 1468 GLU C CA 1
ATOM 8630 C C . GLU C 2 201 ? 138.767 142.212 100.514 1.00 20.00 1468 GLU C C 1
ATOM 8631 O O . GLU C 2 201 ? 139.638 142.374 101.372 1.00 20.00 1468 GLU C O 1
ATOM 8637 N N . THR C 2 202 ? 137.944 141.166 100.533 1.00 20.00 1469 THR C N 1
ATOM 8638 C CA . THR C 2 202 ? 137.964 140.180 101.606 1.00 20.00 1469 THR C CA 1
ATOM 8639 C C . THR C 2 202 ? 137.617 138.819 101.021 1.00 20.00 1469 THR C C 1
ATOM 8640 O O . THR C 2 202 ? 137.082 138.716 99.914 1.00 20.00 1469 THR C O 1
ATOM 8644 N N . LYS C 2 203 ? 137.927 137.762 101.784 1.00 20.00 1470 LYS C N 1
ATOM 8645 C CA . LYS C 2 203 ? 137.633 136.399 101.335 1.00 20.00 1470 LYS C CA 1
ATOM 8646 C C . LYS C 2 203 ? 137.345 135.535 102.568 1.00 20.00 1470 LYS C C 1
ATOM 8647 O O . LYS C 2 203 ? 138.183 134.762 103.038 1.00 20.00 1470 LYS C O 1
ATOM 8649 N N . TYR C 2 204 ? 136.132 135.671 103.100 1.00 20.00 1471 TYR C N 1
ATOM 8650 C CA . TYR C 2 204 ? 135.719 134.897 104.267 1.00 20.00 1471 TYR C CA 1
ATOM 8651 C C . TYR C 2 204 ? 135.319 133.497 103.817 1.00 20.00 1471 TYR C C 1
ATOM 8652 O O . TYR C 2 204 ? 134.281 133.317 103.173 1.00 20.00 1471 TYR C O 1
ATOM 8661 N N . ASN C 2 205 ? 136.141 132.505 104.150 1.00 20.00 1472 ASN C N 1
ATOM 8662 C CA . ASN C 2 205 ? 135.842 131.116 103.836 1.00 20.00 1472 ASN C CA 1
ATOM 8663 C C . ASN C 2 205 ? 136.220 130.232 105.017 1.00 20.00 1472 ASN C C 1
ATOM 8664 O O . ASN C 2 205 ? 137.166 130.521 105.755 1.00 20.00 1472 ASN C O 1
ATOM 8669 N N . GLY C 2 206 ? 135.439 129.178 105.220 1.00 20.00 1473 GLY C N 1
ATOM 8670 C CA . GLY C 2 206 ? 135.700 128.274 106.323 1.00 20.00 1473 GLY C CA 1
ATOM 8671 C C . GLY C 2 206 ? 134.792 127.068 106.258 1.00 20.00 1473 GLY C C 1
ATOM 8672 O O . GLY C 2 206 ? 133.973 126.923 105.348 1.00 20.00 1473 GLY C O 1
ATOM 8673 N N . PHE C 2 207 ? 134.952 126.192 107.248 1.00 20.00 1474 PHE C N 1
ATOM 8674 C CA . PHE C 2 207 ? 134.126 124.998 107.360 1.00 20.00 1474 PHE C CA 1
ATOM 8675 C C . PHE C 2 207 ? 133.852 124.714 108.829 1.00 20.00 1474 PHE C C 1
ATOM 8676 O O . PHE C 2 207 ? 134.775 124.709 109.649 1.00 20.00 1474 PHE C O 1
ATOM 8684 N N . ILE C 2 208 ? 132.580 124.517 109.158 1.00 20.00 1475 ILE C N 1
ATOM 8685 C CA . ILE C 2 208 ? 132.171 124.090 110.491 1.00 20.00 1475 ILE C CA 1
ATOM 8686 C C . ILE C 2 208 ? 132.099 122.570 110.515 1.00 20.00 1475 ILE C C 1
ATOM 8687 O O . ILE C 2 208 ? 131.510 121.952 109.620 1.00 20.00 1475 ILE C O 1
ATOM 8692 N N . ASP C 2 209 ? 132.695 121.966 111.541 1.00 20.00 1476 ASP C N 1
ATOM 8693 C CA . ASP C 2 209 ? 132.724 120.516 111.693 1.00 20.00 1476 ASP C CA 1
ATOM 8694 C C . ASP C 2 209 ? 131.619 120.127 112.668 1.00 20.00 1476 ASP C C 1
ATOM 8695 O O . ASP C 2 209 ? 131.739 120.353 113.877 1.00 20.00 1476 ASP C O 1
ATOM 8700 N N . TYR C 2 210 ? 130.540 119.548 112.136 1.00 20.00 1477 TYR C N 1
ATOM 8701 C CA . TYR C 2 210 ? 129.400 119.184 112.971 1.00 20.00 1477 TYR C CA 1
ATOM 8702 C C . TYR C 2 210 ? 129.769 118.122 113.998 1.00 20.00 1477 TYR C C 1
ATOM 8703 O O . TYR C 2 210 ? 129.222 118.115 115.106 1.00 20.00 1477 TYR C O 1
ATOM 8712 N N . SER C 2 211 ? 130.693 117.222 113.657 1.00 20.00 1478 SER C N 1
ATOM 8713 C CA . SER C 2 211 ? 131.002 116.112 114.553 1.00 20.00 1478 SER C CA 1
ATOM 8714 C C . SER C 2 211 ? 131.691 116.595 115.824 1.00 20.00 1478 SER C C 1
ATOM 8715 O O . SER C 2 211 ? 131.370 116.130 116.924 1.00 20.00 1478 SER C O 1
ATOM 8718 N N . LYS C 2 212 ? 132.635 117.524 115.697 1.00 20.00 1479 LYS C N 1
ATOM 8719 C CA . LYS C 2 212 ? 133.362 118.049 116.845 1.00 20.00 1479 LYS C CA 1
ATOM 8720 C C . LYS C 2 212 ? 132.688 119.255 117.487 1.00 20.00 1479 LYS C C 1
ATOM 8721 O O . LYS C 2 212 ? 133.170 119.730 118.522 1.00 20.00 1479 LYS C O 1
ATOM 8727 N N . LYS C 2 213 ? 131.595 119.759 116.907 1.00 20.00 1480 LYS C N 1
ATOM 8728 C CA . LYS C 2 213 ? 130.921 120.965 117.400 1.00 20.00 1480 LYS C CA 1
ATOM 8729 C C . LYS C 2 213 ? 131.882 122.150 117.480 1.00 20.00 1480 LYS C C 1
ATOM 8730 O O . LYS C 2 213 ? 131.801 122.977 118.391 1.00 20.00 1480 LYS C O 1
ATOM 8736 N N . GLU C 2 214 ? 132.797 122.239 116.522 1.00 20.00 1481 GLU C N 1
ATOM 8737 C CA . GLU C 2 214 ? 133.732 123.352 116.435 1.00 20.00 1481 GLU C CA 1
ATOM 8738 C C . GLU C 2 214 ? 133.506 124.114 115.129 1.00 20.00 1481 GLU C C 1
ATOM 8739 O O . GLU C 2 214 ? 132.509 123.915 114.430 1.00 20.00 1481 GLU C O 1
ATOM 8745 N N . GLY C 2 215 ? 134.449 124.996 114.804 1.00 20.00 1482 GLY C N 1
ATOM 8746 C CA . GLY C 2 215 ? 134.382 125.755 113.572 1.00 20.00 1482 GLY C CA 1
ATOM 8747 C C . GLY C 2 215 ? 135.684 126.441 113.215 1.00 20.00 1482 GLY C C 1
ATOM 8748 O O . GLY C 2 215 ? 136.428 126.876 114.099 1.00 20.00 1482 GLY C O 1
ATOM 8749 N N . LEU C 2 216 ? 135.971 126.542 111.920 1.00 20.00 1483 LEU C N 1
ATOM 8750 C CA . LEU C 2 216 ? 137.135 127.258 111.414 1.00 20.00 1483 LEU C CA 1
ATOM 8751 C C . LEU C 2 216 ? 136.686 128.326 110.429 1.00 20.00 1483 LEU C C 1
ATOM 8752 O O . LEU C 2 216 ? 136.024 128.017 109.433 1.00 20.00 1483 LEU C O 1
ATOM 8757 N N . PHE C 2 217 ? 137.039 129.575 110.716 1.00 20.00 1484 PHE C N 1
ATOM 8758 C CA . PHE C 2 217 ? 136.769 130.700 109.834 1.00 20.00 1484 PHE C CA 1
ATOM 8759 C C . PHE C 2 217 ? 138.087 131.352 109.444 1.00 20.00 1484 PHE C C 1
ATOM 8760 O O . PHE C 2 217 ? 138.960 131.565 110.291 1.00 20.00 1484 PHE C O 1
ATOM 8768 N N . THR C 2 218 ? 138.230 131.664 108.159 1.00 20.00 1485 THR C N 1
ATOM 8769 C CA . THR C 2 218 ? 139.437 132.281 107.628 1.00 20.00 1485 THR C CA 1
ATOM 8770 C C . THR C 2 218 ? 139.066 133.583 106.936 1.00 20.00 1485 THR C C 1
ATOM 8771 O O . THR C 2 218 ? 138.119 133.621 106.143 1.00 20.00 1485 THR C O 1
ATOM 8775 N N . ALA C 2 219 ? 139.813 134.643 107.235 1.00 20.00 1486 ALA C N 1
ATOM 8776 C CA . ALA C 2 219 ? 139.582 135.959 106.653 1.00 20.00 1486 ALA C CA 1
ATOM 8777 C C . ALA C 2 219 ? 140.887 136.462 106.059 1.00 20.00 1486 ALA C C 1
ATOM 8778 O O . ALA C 2 219 ? 141.874 136.634 106.782 1.00 20.00 1486 ALA C O 1
ATOM 8780 N N . GLU C 2 220 ? 140.892 136.694 104.750 1.00 20.00 1487 GLU C N 1
ATOM 8781 C CA . GLU C 2 220 ? 142.060 137.205 104.040 1.00 20.00 1487 GLU C CA 1
ATOM 8782 C C . GLU C 2 220 ? 141.814 138.673 103.717 1.00 20.00 1487 GLU C C 1
ATOM 8783 O O . GLU C 2 220 ? 140.976 138.997 102.868 1.00 20.00 1487 GLU C O 1
ATOM 8785 N N . PHE C 2 221 ? 142.542 139.553 104.393 1.00 20.00 1488 PHE C N 1
ATOM 8786 C CA . PHE C 2 221 ? 142.399 140.990 104.224 1.00 20.00 1488 PHE C CA 1
ATOM 8787 C C . PHE C 2 221 ? 143.491 141.527 103.305 1.00 20.00 1488 PHE C C 1
ATOM 8788 O O . PHE C 2 221 ? 144.404 140.809 102.892 1.00 20.00 1488 PHE C O 1
ATOM 8796 N N . SER C 2 222 ? 143.369 142.816 102.974 1.00 20.00 1489 SER C N 1
ATOM 8797 C CA . SER C 2 222 ? 144.291 143.447 102.035 1.00 20.00 1489 SER C CA 1
ATOM 8798 C C . SER C 2 222 ? 145.746 143.301 102.464 1.00 20.00 1489 SER C C 1
ATOM 8799 O O . SER C 2 222 ? 146.638 143.238 101.610 1.00 20.00 1489 SER C O 1
ATOM 8802 N N . ASN C 2 223 ? 146.012 143.244 103.771 1.00 20.00 1490 ASN C N 1
ATOM 8803 C CA . ASN C 2 223 ? 147.382 143.201 104.262 1.00 20.00 1490 ASN C CA 1
ATOM 8804 C C . ASN C 2 223 ? 147.668 142.100 105.275 1.00 20.00 1490 ASN C C 1
ATOM 8805 O O . ASN C 2 223 ? 148.842 141.882 105.592 1.00 20.00 1490 ASN C O 1
ATOM 8810 N N . GLU C 2 224 ? 146.656 141.406 105.792 1.00 20.00 1491 GLU C N 1
ATOM 8811 C CA . GLU C 2 224 ? 146.895 140.366 106.783 1.00 20.00 1491 GLU C CA 1
ATOM 8812 C C . GLU C 2 224 ? 145.784 139.328 106.718 1.00 20.00 1491 GLU C C 1
ATOM 8813 O O . GLU C 2 224 ? 144.674 139.604 106.256 1.00 20.00 1491 GLU C O 1
ATOM 8819 N N . SER C 2 225 ? 146.103 138.123 107.184 1.00 20.00 1492 SER C N 1
ATOM 8820 C CA . SER C 2 225 ? 145.168 137.009 107.203 1.00 20.00 1492 SER C CA 1
ATOM 8821 C C . SER C 2 225 ? 144.910 136.583 108.642 1.00 20.00 1492 SER C C 1
ATOM 8822 O O . SER C 2 225 ? 145.799 136.651 109.495 1.00 20.00 1492 SER C O 1
ATOM 8825 N N . ILE C 2 226 ? 143.682 136.141 108.905 1.00 20.00 1493 ILE C N 1
ATOM 8826 C CA . ILE C 2 226 ? 143.247 135.777 110.248 1.00 20.00 1493 ILE C CA 1
ATOM 8827 C C . ILE C 2 226 ? 142.663 134.371 110.215 1.00 20.00 1493 ILE C C 1
ATOM 8828 O O . ILE C 2 226 ? 141.854 134.049 109.337 1.00 20.00 1493 ILE C O 1
ATOM 8833 N N . ILE C 2 227 ? 143.073 133.541 111.171 1.00 20.00 1494 ILE C N 1
ATOM 8834 C CA . ILE C 2 227 ? 142.647 132.149 111.279 1.00 20.00 1494 ILE C CA 1
ATOM 8835 C C . ILE C 2 227 ? 142.153 131.963 112.706 1.00 20.00 1494 ILE C C 1
ATOM 8836 O O . ILE C 2 227 ? 142.944 132.038 113.654 1.00 20.00 1494 ILE C O 1
ATOM 8841 N N . ARG C 2 228 ? 140.855 131.713 112.867 1.00 20.00 1495 ARG C N 1
ATOM 8842 C CA . ARG C 2 228 ? 140.269 131.631 114.197 1.00 20.00 1495 ARG C CA 1
ATOM 8843 C C . ARG C 2 228 ? 139.333 130.436 114.329 1.00 20.00 1495 ARG C C 1
ATOM 8844 O O . ARG C 2 228 ? 138.553 130.133 113.421 1.00 20.00 1495 ARG C O 1
ATOM 8852 N N . ASN C 2 229 ? 139.447 129.747 115.466 1.00 20.00 1496 ASN C N 1
ATOM 8853 C CA . ASN C 2 229 ? 138.636 128.584 115.816 1.00 20.00 1496 ASN C CA 1
ATOM 8854 C C . ASN C 2 229 ? 137.817 128.882 117.063 1.00 20.00 1496 ASN C C 1
ATOM 8855 O O . ASN C 2 229 ? 138.381 129.120 118.136 1.00 20.00 1496 ASN C O 1
ATOM 8860 N N . ILE C 2 230 ? 136.494 128.868 116.925 1.00 20.00 1497 ILE C N 1
ATOM 8861 C CA . ILE C 2 230 ? 135.576 129.139 118.025 1.00 20.00 1497 ILE C CA 1
ATOM 8862 C C . ILE C 2 230 ? 134.718 127.905 118.252 1.00 20.00 1497 ILE C C 1
ATOM 8863 O O . ILE C 2 230 ? 134.145 127.357 117.303 1.00 20.00 1497 ILE C O 1
ATOM 8868 N N . TYR C 2 231 ? 134.633 127.470 119.506 1.00 20.00 1498 TYR C N 1
ATOM 8869 C CA . TYR C 2 231 ? 133.776 126.345 119.849 1.00 20.00 1498 TYR C CA 1
ATOM 8870 C C . TYR C 2 231 ? 132.321 126.771 119.697 1.00 20.00 1498 TYR C C 1
ATOM 8871 O O . TYR C 2 231 ? 131.921 127.831 120.189 1.00 20.00 1498 TYR C O 1
ATOM 8880 N N . MET C 2 232 ? 131.533 125.951 119.000 1.00 20.00 1499 MET C N 1
ATOM 8881 C CA . MET C 2 232 ? 130.131 126.294 118.763 1.00 20.00 1499 MET C CA 1
ATOM 8882 C C . MET C 2 232 ? 129.349 126.522 120.052 1.00 20.00 1499 MET C C 1
ATOM 8883 O O . MET C 2 232 ? 128.639 127.540 120.140 1.00 20.00 1499 MET C O 1
ATOM 8888 N N . PRO C 2 233 ? 129.413 125.657 121.068 1.00 20.00 1500 PRO C N 1
ATOM 8889 C CA . PRO C 2 233 ? 128.673 125.944 122.302 1.00 20.00 1500 PRO C CA 1
ATOM 8890 C C . PRO C 2 233 ? 129.308 127.091 123.072 1.00 20.00 1500 PRO C C 1
ATOM 8891 O O . PRO C 2 233 ? 130.533 127.226 123.128 1.00 20.00 1500 PRO C O 1
ATOM 8895 N N . ASP C 2 234 ? 128.450 127.923 123.667 1.00 20.00 1501 ASP C N 1
ATOM 8896 C CA . ASP C 2 234 ? 128.850 129.059 124.494 1.00 20.00 1501 ASP C CA 1
ATOM 8897 C C . ASP C 2 234 ? 129.795 130.041 123.805 1.00 20.00 1501 ASP C C 1
ATOM 8898 O O . ASP C 2 234 ? 130.280 130.977 124.450 1.00 20.00 1501 ASP C O 1
ATOM 8900 N N . SER C 2 235 ? 130.051 129.853 122.507 1.00 20.00 1502 SER C N 1
ATOM 8901 C CA . SER C 2 235 ? 130.915 130.750 121.733 1.00 20.00 1502 SER C CA 1
ATOM 8902 C C . SER C 2 235 ? 132.261 130.974 122.421 1.00 20.00 1502 SER C C 1
ATOM 8903 O O . SER C 2 235 ? 132.770 132.095 122.491 1.00 20.00 1502 SER C O 1
ATOM 8906 N N . ASN C 2 236 ? 132.846 129.895 122.934 1.00 20.00 1503 ASN C N 1
ATOM 8907 C CA . ASN C 2 236 ? 134.121 129.985 123.632 1.00 20.00 1503 ASN C CA 1
ATOM 8908 C C . ASN C 2 236 ? 135.268 130.021 122.629 1.00 20.00 1503 ASN C C 1
ATOM 8909 O O . ASN C 2 236 ? 135.330 129.202 121.707 1.00 20.00 1503 ASN C O 1
ATOM 8914 N N . ASN C 2 237 ? 136.175 130.977 122.818 1.00 20.00 1504 ASN C N 1
ATOM 8915 C CA . ASN C 2 237 ? 137.323 131.177 121.935 1.00 20.00 1504 ASN C CA 1
ATOM 8916 C C . ASN C 2 237 ? 138.465 130.292 122.420 1.00 20.00 1504 ASN C C 1
ATOM 8917 O O . ASN C 2 237 ? 139.213 130.667 123.327 1.00 20.00 1504 ASN C O 1
ATOM 8922 N N . LEU C 2 238 ? 138.588 129.105 121.824 1.00 20.00 1505 LEU C N 1
ATOM 8923 C CA . LEU C 2 238 ? 139.671 128.195 122.186 1.00 20.00 1505 LEU C CA 1
ATOM 8924 C C . LEU C 2 238 ? 141.036 128.842 121.962 1.00 20.00 1505 LEU C C 1
ATOM 8925 O O . LEU C 2 238 ? 141.848 128.948 122.889 1.00 20.00 1505 LEU C O 1
ATOM 8930 N N . PHE C 2 239 ? 141.299 129.293 120.733 1.00 20.00 1506 PHE C N 1
ATOM 8931 C CA . PHE C 2 239 ? 142.550 129.969 120.394 1.00 20.00 1506 PHE C CA 1
ATOM 8932 C C . PHE C 2 239 ? 142.458 130.665 119.039 1.00 20.00 1506 PHE C C 1
ATOM 8933 O O . PHE C 2 239 ? 141.946 130.093 118.071 1.00 20.00 1506 PHE C O 1
ATOM 8941 N N . ILE C 2 240 ? 142.944 131.904 118.967 1.00 20.00 1507 ILE C N 1
ATOM 8942 C CA . ILE C 2 240 ? 142.867 132.729 117.765 1.00 20.00 1507 ILE C CA 1
ATOM 8943 C C . ILE C 2 240 ? 144.280 133.107 117.337 1.00 20.00 1507 ILE C C 1
ATOM 8944 O O . ILE C 2 240 ? 145.039 133.690 118.122 1.00 20.00 1507 ILE C O 1
ATOM 8949 N N . TYR C 2 241 ? 144.635 132.757 116.104 1.00 20.00 1508 TYR C N 1
ATOM 8950 C CA . TYR C 2 241 ? 145.931 133.069 115.519 1.00 20.00 1508 TYR C CA 1
ATOM 8951 C C . TYR C 2 241 ? 145.763 134.060 114.373 1.00 20.00 1508 TYR C C 1
ATOM 8952 O O . TYR C 2 241 ? 144.679 134.208 113.802 1.00 20.00 1508 TYR C O 1
ATOM 8961 N N . SER C 2 242 ? 146.855 134.746 114.044 1.00 20.00 1509 SER C N 1
ATOM 8962 C CA . SER C 2 242 ? 146.832 135.727 112.968 1.00 20.00 1509 SER C CA 1
ATOM 8963 C C . SER C 2 242 ? 148.242 135.913 112.431 1.00 20.00 1509 SER C C 1
ATOM 8964 O O . SER C 2 242 ? 149.226 135.733 113.154 1.00 20.00 1509 SER C O 1
ATOM 8967 N N . SER C 2 243 ? 148.325 136.279 111.153 1.00 20.00 1510 SER C N 1
ATOM 8968 C CA . SER C 2 243 ? 149.598 136.497 110.484 1.00 20.00 1510 SER C CA 1
ATOM 8969 C C . SER C 2 243 ? 149.450 137.636 109.486 1.00 20.00 1510 SER C C 1
ATOM 8970 O O . SER C 2 243 ? 148.393 137.811 108.874 1.00 20.00 1510 SER C O 1
ATOM 8973 N N . LYS C 2 244 ? 150.511 138.393 109.279 1.00 20.00 1511 LYS C N 1
ATOM 8974 C CA . LYS C 2 244 ? 150.469 139.505 108.352 1.00 20.00 1511 LYS C CA 1
ATOM 8975 C C . LYS C 2 244 ? 151.005 139.164 106.989 1.00 20.00 1511 LYS C C 1
ATOM 8976 O O . LYS C 2 244 ? 150.790 139.904 106.055 1.00 20.00 1511 LYS C O 1
ATOM 8982 N N . ASP C 2 245 ? 151.711 138.052 106.864 1.00 20.00 1512 ASP C N 1
ATOM 8983 C CA . ASP C 2 245 ? 152.322 137.696 105.592 1.00 20.00 1512 ASP C CA 1
ATOM 8984 C C . ASP C 2 245 ? 151.564 136.627 104.819 1.00 20.00 1512 ASP C C 1
ATOM 8985 O O . ASP C 2 245 ? 151.749 136.525 103.602 1.00 20.00 1512 ASP C O 1
ATOM 8987 N N . LEU C 2 246 ? 150.722 135.840 105.482 1.00 20.00 1513 LEU C N 1
ATOM 8988 C CA . LEU C 2 246 ? 149.937 134.831 104.786 1.00 20.00 1513 LEU C CA 1
ATOM 8989 C C . LEU C 2 246 ? 148.847 135.478 103.940 1.00 20.00 1513 LEU C C 1
ATOM 8990 O O . LEU C 2 246 ? 148.182 136.424 104.369 1.00 20.00 1513 LEU C O 1
ATOM 8995 N N . LYS C 2 247 ? 148.671 134.963 102.726 1.00 20.00 1514 LYS C N 1
ATOM 8996 C CA . LYS C 2 247 ? 147.656 135.466 101.813 1.00 20.00 1514 LYS C CA 1
ATOM 8997 C C . LYS C 2 247 ? 147.057 134.300 101.041 1.00 20.00 1514 LYS C C 1
ATOM 8998 O O . LYS C 2 247 ? 147.667 133.235 100.914 1.00 20.00 1514 LYS C O 1
ATOM 9000 N N . ASP C 2 248 ? 145.859 134.529 100.510 1.00 20.00 1515 ASP C N 1
ATOM 9001 C CA . ASP C 2 248 ? 145.119 133.557 99.703 1.00 20.00 1515 ASP C CA 1
ATOM 9002 C C . ASP C 2 248 ? 145.162 132.161 100.325 1.00 20.00 1515 ASP C C 1
ATOM 9003 O O . ASP C 2 248 ? 145.588 131.183 99.711 1.00 20.00 1515 ASP C O 1
ATOM 9008 N N . ILE C 2 249 ? 144.708 132.086 101.572 1.00 20.00 1516 ILE C N 1
ATOM 9009 C CA . ILE C 2 249 ? 144.700 130.825 102.307 1.00 20.00 1516 ILE C CA 1
ATOM 9010 C C . ILE C 2 249 ? 143.547 129.968 101.801 1.00 20.00 1516 ILE C C 1
ATOM 9011 O O . ILE C 2 249 ? 142.380 130.364 101.887 1.00 20.00 1516 ILE C O 1
ATOM 9016 N N . ARG C 2 250 ? 143.872 128.794 101.272 1.00 20.00 1517 ARG C N 1
ATOM 9017 C CA . ARG C 2 250 ? 142.881 127.863 100.756 1.00 20.00 1517 ARG C CA 1
ATOM 9018 C C . ARG C 2 250 ? 142.689 126.699 101.721 1.00 20.00 1517 ARG C C 1
ATOM 9019 O O . ARG C 2 250 ? 143.554 126.389 102.543 1.00 20.00 1517 ARG C O 1
ATOM 9021 N N . ILE C 2 251 ? 141.530 126.054 101.609 1.00 20.00 1518 ILE C N 1
ATOM 9022 C CA . ILE C 2 251 ? 141.176 124.903 102.430 1.00 20.00 1518 ILE C CA 1
ATOM 9023 C C . ILE C 2 251 ? 141.085 123.680 101.531 1.00 20.00 1518 ILE C C 1
ATOM 9024 O O . ILE C 2 251 ? 140.349 123.685 100.536 1.00 20.00 1518 ILE C O 1
ATOM 9029 N N . ILE C 2 252 ? 141.831 122.636 101.878 1.00 20.00 1519 ILE C N 1
ATOM 9030 C CA . ILE C 2 252 ? 141.827 121.400 101.105 1.00 20.00 1519 ILE C CA 1
ATOM 9031 C C . ILE C 2 252 ? 140.483 120.694 101.241 1.00 20.00 1519 ILE C C 1
ATOM 9032 O O . ILE C 2 252 ? 139.795 120.838 102.251 1.00 20.00 1519 ILE C O 1
ATOM 9037 N N . ASP C 2 256 ? 141.632 113.139 103.264 1.00 20.00 1523 ASP C N 1
ATOM 9038 C CA . ASP C 2 256 ? 141.788 113.030 104.710 1.00 20.00 1523 ASP C CA 1
ATOM 9039 C C . ASP C 2 256 ? 141.312 114.298 105.409 1.00 20.00 1523 ASP C C 1
ATOM 9040 O O . ASP C 2 256 ? 140.521 115.061 104.855 1.00 20.00 1523 ASP C O 1
ATOM 9042 N N . VAL C 2 257 ? 141.790 114.502 106.640 1.00 20.00 1524 VAL C N 1
ATOM 9043 C CA . VAL C 2 257 ? 141.412 115.683 107.408 1.00 20.00 1524 VAL C CA 1
ATOM 9044 C C . VAL C 2 257 ? 141.817 116.939 106.653 1.00 20.00 1524 VAL C C 1
ATOM 9045 O O . VAL C 2 257 ? 142.963 117.074 106.205 1.00 20.00 1524 VAL C O 1
ATOM 9047 N N . LYS C 2 258 ? 140.870 117.862 106.499 1.00 20.00 1525 LYS C N 1
ATOM 9048 C CA . LYS C 2 258 ? 141.147 119.115 105.809 1.00 20.00 1525 LYS C CA 1
ATOM 9049 C C . LYS C 2 258 ? 142.199 119.922 106.560 1.00 20.00 1525 LYS C C 1
ATOM 9050 O O . LYS C 2 258 ? 142.174 120.016 107.791 1.00 20.00 1525 LYS C O 1
ATOM 9056 N N . LEU C 2 259 ? 143.129 120.507 105.809 1.00 20.00 1526 LEU C N 1
ATOM 9057 C CA . LEU C 2 259 ? 144.226 121.266 106.390 1.00 20.00 1526 LEU C CA 1
ATOM 9058 C C . LEU C 2 259 ? 144.446 122.540 105.586 1.00 20.00 1526 LEU C C 1
ATOM 9059 O O . LEU C 2 259 ? 144.204 122.583 104.377 1.00 20.00 1526 LEU C O 1
ATOM 9064 N N . LEU C 2 260 ? 144.896 123.582 106.280 1.00 20.00 1527 LEU C N 1
ATOM 9065 C CA . LEU C 2 260 ? 145.129 124.877 105.660 1.00 20.00 1527 LEU C CA 1
ATOM 9066 C C . LEU C 2 260 ? 146.470 124.916 104.936 1.00 20.00 1527 LEU C C 1
ATOM 9067 O O . LEU C 2 260 ? 147.433 124.246 105.322 1.00 20.00 1527 LEU C O 1
ATOM 9072 N N . ILE C 2 261 ? 146.521 125.717 103.873 1.00 20.00 1528 ILE C N 1
ATOM 9073 C CA . ILE C 2 261 ? 147.746 125.991 103.135 1.00 20.00 1528 ILE C CA 1
ATOM 9074 C C . ILE C 2 261 ? 147.841 127.493 102.908 1.00 20.00 1528 ILE C C 1
ATOM 9075 O O . ILE C 2 261 ? 146.826 128.185 102.780 1.00 20.00 1528 ILE C O 1
ATOM 9080 N N . GLY C 2 262 ? 149.070 127.998 102.868 1.00 20.00 1529 GLY C N 1
ATOM 9081 C CA . GLY C 2 262 ? 149.284 129.420 102.678 1.00 20.00 1529 GLY C CA 1
ATOM 9082 C C . GLY C 2 262 ? 150.670 129.700 102.151 1.00 20.00 1529 GLY C C 1
ATOM 9083 O O . GLY C 2 262 ? 151.615 128.947 102.407 1.00 20.00 1529 GLY C O 1
ATOM 9084 N N . ASN C 2 263 ? 150.790 130.796 101.407 1.00 20.00 1530 ASN C N 1
ATOM 9085 C CA . ASN C 2 263 ? 152.049 131.225 100.814 1.00 20.00 1530 ASN C CA 1
ATOM 9086 C C . ASN C 2 263 ? 152.408 132.623 101.298 1.00 20.00 1530 ASN C C 1
ATOM 9087 O O . ASN C 2 263 ? 151.547 133.504 101.382 1.00 20.00 1530 ASN C O 1
ATOM 9092 N N . TYR C 2 264 ? 153.683 132.817 101.630 1.00 20.00 1531 TYR C N 1
ATOM 9093 C CA . TYR C 2 264 ? 154.170 134.114 102.079 1.00 20.00 1531 TYR C CA 1
ATOM 9094 C C . TYR C 2 264 ? 155.611 134.271 101.616 1.00 20.00 1531 TYR C C 1
ATOM 9095 O O . TYR C 2 264 ? 156.435 133.377 101.831 1.00 20.00 1531 TYR C O 1
ATOM 9104 N N . PHE C 2 265 ? 155.901 135.386 100.954 1.00 20.00 1532 PHE C N 1
ATOM 9105 C CA . PHE C 2 265 ? 157.230 135.655 100.416 1.00 20.00 1532 PHE C CA 1
ATOM 9106 C C . PHE C 2 265 ? 157.872 136.794 101.201 1.00 20.00 1532 PHE C C 1
ATOM 9107 O O . PHE C 2 265 ? 157.424 137.943 101.128 1.00 20.00 1532 PHE C O 1
ATOM 9115 N N . LYS C 2 266 ? 158.907 136.465 101.977 1.00 20.00 1533 LYS C N 1
ATOM 9116 C CA . LYS C 2 266 ? 159.677 137.503 102.655 1.00 20.00 1533 LYS C CA 1
ATOM 9117 C C . LYS C 2 266 ? 160.473 138.328 101.653 1.00 20.00 1533 LYS C C 1
ATOM 9118 O O . LYS C 2 266 ? 160.569 139.554 101.781 1.00 20.00 1533 LYS C O 1
ATOM 9120 N N . ASP C 2 267 ? 161.050 137.668 100.650 1.00 20.00 1534 ASP C N 1
ATOM 9121 C CA . ASP C 2 267 ? 161.828 138.333 99.613 1.00 20.00 1534 ASP C CA 1
ATOM 9122 C C . ASP C 2 267 ? 161.210 138.054 98.250 1.00 20.00 1534 ASP C C 1
ATOM 9123 O O . ASP C 2 267 ? 160.041 137.661 98.164 1.00 20.00 1534 ASP C O 1
ATOM 9128 N N . ASN C 2 268 ? 161.979 138.271 97.180 1.00 20.00 1535 ASN C N 1
ATOM 9129 C CA . ASN C 2 268 ? 161.466 138.023 95.835 1.00 20.00 1535 ASN C CA 1
ATOM 9130 C C . ASN C 2 268 ? 161.035 136.570 95.666 1.00 20.00 1535 ASN C C 1
ATOM 9131 O O . ASN C 2 268 ? 160.011 136.289 95.032 1.00 20.00 1535 ASN C O 1
ATOM 9133 N N . MET C 2 269 ? 161.805 135.636 96.219 1.00 20.00 1536 MET C N 1
ATOM 9134 C CA . MET C 2 269 ? 161.437 134.228 96.161 1.00 20.00 1536 MET C CA 1
ATOM 9135 C C . MET C 2 269 ? 160.162 133.968 96.954 1.00 20.00 1536 MET C C 1
ATOM 9136 O O . MET C 2 269 ? 159.949 134.540 98.027 1.00 20.00 1536 MET C O 1
ATOM 9138 N N . LYS C 2 270 ? 159.312 133.097 96.418 1.00 20.00 1537 LYS C N 1
ATOM 9139 C CA . LYS C 2 270 ? 158.029 132.765 97.023 1.00 20.00 1537 LYS C CA 1
ATOM 9140 C C . LYS C 2 270 ? 158.140 131.445 97.774 1.00 20.00 1537 LYS C C 1
ATOM 9141 O O . LYS C 2 270 ? 158.623 130.450 97.222 1.00 20.00 1537 LYS C O 1
ATOM 9147 N N . VAL C 2 271 ? 157.694 131.439 99.028 1.00 20.00 1538 VAL C N 1
ATOM 9148 C CA . VAL C 2 271 ? 157.722 130.254 99.878 1.00 20.00 1538 VAL C CA 1
ATOM 9149 C C . VAL C 2 271 ? 156.307 129.970 100.360 1.00 20.00 1538 VAL C C 1
ATOM 9150 O O . VAL C 2 271 ? 155.627 130.869 100.869 1.00 20.00 1538 VAL C O 1
ATOM 9154 N N . SER C 2 272 ? 155.866 128.725 100.199 1.00 20.00 1539 SER C N 1
ATOM 9155 C CA . SER C 2 272 ? 154.552 128.283 100.646 1.00 20.00 1539 SER C CA 1
ATOM 9156 C C . SER C 2 272 ? 154.725 127.187 101.687 1.00 20.00 1539 SER C C 1
ATOM 9157 O O . SER C 2 272 ? 155.522 126.264 101.494 1.00 20.00 1539 SER C O 1
ATOM 9160 N N . LEU C 2 273 ? 153.983 127.287 102.787 1.00 20.00 1540 LEU C N 1
ATOM 9161 C CA . LEU C 2 273 ? 154.045 126.288 103.844 1.00 20.00 1540 LEU C CA 1
ATOM 9162 C C . LEU C 2 273 ? 152.641 125.836 104.216 1.00 20.00 1540 LEU C C 1
ATOM 9163 O O . LEU C 2 273 ? 151.703 126.637 104.239 1.00 20.00 1540 LEU C O 1
ATOM 9168 N N . SER C 2 274 ? 152.505 124.540 104.479 1.00 20.00 1541 SER C N 1
ATOM 9169 C CA . SER C 2 274 ? 151.256 123.950 104.936 1.00 20.00 1541 SER C CA 1
ATOM 9170 C C . SER C 2 274 ? 151.347 123.674 106.430 1.00 20.00 1541 SER C C 1
ATOM 9171 O O . SER C 2 274 ? 152.388 123.235 106.927 1.00 20.00 1541 SER C O 1
ATOM 9174 N N . PHE C 2 275 ? 150.255 123.935 107.146 1.00 20.00 1542 PHE C N 1
ATOM 9175 C CA . PHE C 2 275 ? 150.268 123.807 108.595 1.00 20.00 1542 PHE C CA 1
ATOM 9176 C C . PHE C 2 275 ? 148.862 123.505 109.093 1.00 20.00 1542 PHE C C 1
ATOM 9177 O O . PHE C 2 275 ? 147.881 123.577 108.348 1.00 20.00 1542 PHE C O 1
ATOM 9185 N N . THR C 2 276 ? 148.783 123.163 110.378 1.00 20.00 1543 THR C N 1
ATOM 9186 C CA . THR C 2 276 ? 147.512 122.887 111.042 1.00 20.00 1543 THR C CA 1
ATOM 9187 C C . THR C 2 276 ? 147.735 123.033 112.538 1.00 20.00 1543 THR C C 1
ATOM 9188 O O . THR C 2 276 ? 148.537 122.294 113.116 1.00 20.00 1543 THR C O 1
ATOM 9192 N N . ILE C 2 277 ? 147.041 123.979 113.161 1.00 20.00 1544 ILE C N 1
ATOM 9193 C CA . ILE C 2 277 ? 147.232 124.271 114.577 1.00 20.00 1544 ILE C CA 1
ATOM 9194 C C . ILE C 2 277 ? 146.302 123.379 115.389 1.00 20.00 1544 ILE C C 1
ATOM 9195 O O . ILE C 2 277 ? 145.076 123.452 115.250 1.00 20.00 1544 ILE C O 1
ATOM 9200 N N . GLU C 2 278 ? 146.888 122.534 116.237 1.00 20.00 1545 GLU C N 1
ATOM 9201 C CA . GLU C 2 278 ? 146.134 121.610 117.075 1.00 20.00 1545 GLU C CA 1
ATOM 9202 C C . GLU C 2 278 ? 145.718 122.242 118.400 1.00 20.00 1545 GLU C C 1
ATOM 9203 O O . GLU C 2 278 ? 144.556 122.138 118.803 1.00 20.00 1545 GLU C O 1
ATOM 9205 N N . ASP C 2 279 ? 146.653 122.897 119.085 1.00 20.00 1546 ASP C N 1
ATOM 9206 C CA . ASP C 2 279 ? 146.414 123.444 120.411 1.00 20.00 1546 ASP C CA 1
ATOM 9207 C C . ASP C 2 279 ? 146.867 124.897 120.457 1.00 20.00 1546 ASP C C 1
ATOM 9208 O O . ASP C 2 279 ? 147.597 125.371 119.583 1.00 20.00 1546 ASP C O 1
ATOM 9210 N N . THR C 2 280 ? 146.405 125.600 121.496 1.00 20.00 1547 THR C N 1
ATOM 9211 C CA . THR C 2 280 ? 146.641 127.037 121.605 1.00 20.00 1547 THR C CA 1
ATOM 9212 C C . THR C 2 280 ? 148.124 127.386 121.585 1.00 20.00 1547 THR C C 1
ATOM 9213 O O . THR C 2 280 ? 148.494 128.490 121.169 1.00 20.00 1547 THR C O 1
ATOM 9217 N N . ASN C 2 281 ? 148.986 126.472 122.028 1.00 20.00 1548 ASN C N 1
ATOM 9218 C CA . ASN C 2 281 ? 150.416 126.735 122.111 1.00 20.00 1548 ASN C CA 1
ATOM 9219 C C . ASN C 2 281 ? 151.246 125.920 121.129 1.00 20.00 1548 ASN C C 1
ATOM 9220 O O . ASN C 2 281 ? 152.465 126.113 121.068 1.00 20.00 1548 ASN C O 1
ATOM 9225 N N . THR C 2 282 ? 150.635 125.024 120.356 1.00 20.00 1549 THR C N 1
ATOM 9226 C CA . THR C 2 282 ? 151.378 124.128 119.480 1.00 20.00 1549 THR C CA 1
ATOM 9227 C C . THR C 2 282 ? 150.838 124.221 118.061 1.00 20.00 1549 THR C C 1
ATOM 9228 O O . THR C 2 282 ? 149.621 124.201 117.852 1.00 20.00 1549 THR C O 1
ATOM 9232 N N . ILE C 2 283 ? 151.748 124.318 117.095 1.00 20.00 1550 ILE C N 1
ATOM 9233 C CA . ILE C 2 283 ? 151.414 124.390 115.678 1.00 20.00 1550 ILE C CA 1
ATOM 9234 C C . ILE C 2 283 ? 152.091 123.222 114.977 1.00 20.00 1550 ILE C C 1
ATOM 9235 O O . ILE C 2 283 ? 153.281 122.967 115.196 1.00 20.00 1550 ILE C O 1
ATOM 9240 N N . LYS C 2 284 ? 151.337 122.516 114.137 1.00 20.00 1551 LYS C N 1
ATOM 9241 C CA . LYS C 2 284 ? 151.868 121.415 113.336 1.00 20.00 1551 LYS C CA 1
ATOM 9242 C C . LYS C 2 284 ? 152.060 121.921 111.910 1.00 20.00 1551 LYS C C 1
ATOM 9243 O O . LYS C 2 284 ? 151.098 122.050 111.149 1.00 20.00 1551 LYS C O 1
ATOM 9249 N N . LEU C 2 285 ? 153.308 122.216 111.556 1.00 20.00 1552 LEU C N 1
ATOM 9250 C CA . LEU C 2 285 ? 153.673 122.763 110.250 1.00 20.00 1552 LEU C CA 1
ATOM 9251 C C . LEU C 2 285 ? 154.375 121.641 109.486 1.00 20.00 1552 LEU C C 1
ATOM 9252 O O . LEU C 2 285 ? 155.600 121.518 109.517 1.00 20.00 1552 LEU C O 1
ATOM 9257 N N . ASN C 2 286 ? 153.581 120.817 108.799 1.00 20.00 1553 ASN C N 1
ATOM 9258 C CA . ASN C 2 286 ? 154.118 119.607 108.182 1.00 20.00 1553 ASN C CA 1
ATOM 9259 C C . ASN C 2 286 ? 154.991 119.921 106.970 1.00 20.00 1553 ASN C C 1
ATOM 9260 O O . ASN C 2 286 ? 156.153 119.502 106.908 1.00 20.00 1553 ASN C O 1
ATOM 9265 N N . GLY C 2 287 ? 154.460 120.656 106.001 1.00 20.00 1554 GLY C N 1
ATOM 9266 C CA . GLY C 2 287 ? 155.106 120.783 104.709 1.00 20.00 1554 GLY C CA 1
ATOM 9267 C C . GLY C 2 287 ? 155.344 122.221 104.302 1.00 20.00 1554 GLY C C 1
ATOM 9268 O O . GLY C 2 287 ? 154.581 123.124 104.642 1.00 20.00 1554 GLY C O 1
ATOM 9269 N N . VAL C 2 288 ? 156.432 122.418 103.558 1.00 20.00 1555 VAL C N 1
ATOM 9270 C CA . VAL C 2 288 ? 156.872 123.734 103.101 1.00 20.00 1555 VAL C CA 1
ATOM 9271 C C . VAL C 2 288 ? 157.199 123.589 101.618 1.00 20.00 1555 VAL C C 1
ATOM 9272 O O . VAL C 2 288 ? 158.245 123.039 101.258 1.00 20.00 1555 VAL C O 1
ATOM 9276 N N . TYR C 2 289 ? 156.296 124.051 100.757 1.00 20.00 1556 TYR C N 1
ATOM 9277 C CA . TYR C 2 289 ? 156.528 124.057 99.317 1.00 20.00 1556 TYR C CA 1
ATOM 9278 C C . TYR C 2 289 ? 157.372 125.266 98.923 1.00 20.00 1556 TYR C C 1
ATOM 9279 O O . TYR C 2 289 ? 157.005 126.408 99.218 1.00 20.00 1556 TYR C O 1
ATOM 9288 N N . LEU C 2 290 ? 158.493 125.021 98.249 1.00 20.00 1557 LEU C N 1
ATOM 9289 C CA . LEU C 2 290 ? 159.346 126.089 97.750 1.00 20.00 1557 LEU C CA 1
ATOM 9290 C C . LEU C 2 290 ? 159.195 126.215 96.239 1.00 20.00 1557 LEU C C 1
ATOM 9291 O O . LEU C 2 290 ? 158.913 125.237 95.540 1.00 20.00 1557 LEU C O 1
ATOM 9296 N N . ASP C 2 291 ? 159.386 127.436 95.745 1.00 20.00 1558 ASP C N 1
ATOM 9297 C CA . ASP C 2 291 ? 159.235 127.744 94.332 1.00 20.00 1558 ASP C CA 1
ATOM 9298 C C . ASP C 2 291 ? 160.321 128.727 93.918 1.00 20.00 1558 ASP C C 1
ATOM 9299 O O . ASP C 2 291 ? 161.003 129.322 94.757 1.00 20.00 1558 ASP C O 1
ATOM 9301 N N . GLU C 2 292 ? 160.476 128.886 92.602 1.00 20.00 1559 GLU C N 1
ATOM 9302 C CA . GLU C 2 292 ? 161.433 129.829 92.019 1.00 20.00 1559 GLU C CA 1
ATOM 9303 C C . GLU C 2 292 ? 162.863 129.516 92.461 1.00 20.00 1559 GLU C C 1
ATOM 9304 O O . GLU C 2 292 ? 163.620 130.399 92.872 1.00 20.00 1559 GLU C O 1
ATOM 9306 N N . ASN C 2 293 ? 163.227 128.234 92.369 1.00 20.00 1560 ASN C N 1
ATOM 9307 C CA . ASN C 2 293 ? 164.567 127.758 92.721 1.00 20.00 1560 ASN C CA 1
ATOM 9308 C C . ASN C 2 293 ? 164.941 128.134 94.153 1.00 20.00 1560 ASN C C 1
ATOM 9309 O O . ASN C 2 293 ? 166.086 128.486 94.445 1.00 20.00 1560 ASN C O 1
ATOM 9311 N N . GLY C 2 294 ? 163.961 128.065 95.055 1.00 20.00 1561 GLY C N 1
ATOM 9312 C CA . GLY C 2 294 ? 164.234 128.355 96.453 1.00 20.00 1561 GLY C CA 1
ATOM 9313 C C . GLY C 2 294 ? 165.188 127.358 97.085 1.00 20.00 1561 GLY C C 1
ATOM 9314 O O . GLY C 2 294 ? 165.996 127.719 97.944 1.00 20.00 1561 GLY C O 1
ATOM 9315 N N . VAL C 2 295 ? 165.096 126.089 96.678 1.00 20.00 1562 VAL C N 1
ATOM 9316 C CA . VAL C 2 295 ? 165.951 125.047 97.247 1.00 20.00 1562 VAL C CA 1
ATOM 9317 C C . VAL C 2 295 ? 167.421 125.401 97.062 1.00 20.00 1562 VAL C C 1
ATOM 9318 O O . VAL C 2 295 ? 168.217 125.352 98.007 1.00 20.00 1562 VAL C O 1
ATOM 9322 N N . ALA C 2 296 ? 167.804 125.766 95.838 1.00 20.00 1563 ALA C N 1
ATOM 9323 C CA . ALA C 2 296 ? 169.180 126.177 95.584 1.00 20.00 1563 ALA C CA 1
ATOM 9324 C C . ALA C 2 296 ? 169.526 127.460 96.330 1.00 20.00 1563 ALA C C 1
ATOM 9325 O O . ALA C 2 296 ? 170.646 127.613 96.831 1.00 20.00 1563 ALA C O 1
ATOM 9327 N N . GLN C 2 297 ? 168.577 128.397 96.404 1.00 20.00 1564 GLN C N 1
ATOM 9328 C CA . GLN C 2 297 ? 168.852 129.699 97.005 1.00 20.00 1564 GLN C CA 1
ATOM 9329 C C . GLN C 2 297 ? 169.242 129.590 98.477 1.00 20.00 1564 GLN C C 1
ATOM 9330 O O . GLN C 2 297 ? 170.165 130.278 98.928 1.00 20.00 1564 GLN C O 1
ATOM 9332 N N . ILE C 2 298 ? 168.562 128.738 99.245 1.00 20.00 1565 ILE C N 1
ATOM 9333 C CA . ILE C 2 298 ? 168.786 128.740 100.688 1.00 20.00 1565 ILE C CA 1
ATOM 9334 C C . ILE C 2 298 ? 169.130 127.354 101.225 1.00 20.00 1565 ILE C C 1
ATOM 9335 O O . ILE C 2 298 ? 170.026 127.216 102.067 1.00 20.00 1565 ILE C O 1
ATOM 9340 N N . LEU C 2 299 ? 168.431 126.316 100.753 1.00 20.00 1566 LEU C N 1
ATOM 9341 C CA . LEU C 2 299 ? 168.661 124.979 101.295 1.00 20.00 1566 LEU C CA 1
ATOM 9342 C C . LEU C 2 299 ? 170.082 124.503 101.018 1.00 20.00 1566 LEU C C 1
ATOM 9343 O O . LEU C 2 299 ? 170.728 123.913 101.892 1.00 20.00 1566 LEU C O 1
ATOM 9348 N N . LYS C 2 300 ? 170.585 124.743 99.803 1.00 20.00 1567 LYS C N 1
ATOM 9349 C CA . LYS C 2 300 ? 171.955 124.353 99.485 1.00 20.00 1567 LYS C CA 1
ATOM 9350 C C . LYS C 2 300 ? 172.965 125.105 100.341 1.00 20.00 1567 LYS C C 1
ATOM 9351 O O . LYS C 2 300 ? 174.050 124.582 100.624 1.00 20.00 1567 LYS C O 1
ATOM 9353 N N . PHE C 2 301 ? 172.633 126.329 100.756 1.00 20.00 1568 PHE C N 1
ATOM 9354 C CA . PHE C 2 301 ? 173.549 127.119 101.574 1.00 20.00 1568 PHE C CA 1
ATOM 9355 C C . PHE C 2 301 ? 173.752 126.479 102.942 1.00 20.00 1568 PHE C C 1
ATOM 9356 O O . PHE C 2 301 ? 174.883 126.182 103.343 1.00 20.00 1568 PHE C O 1
ATOM 9358 N N . MET C 2 302 ? 172.658 126.268 103.680 1.00 20.00 1569 MET C N 1
ATOM 9359 C CA . MET C 2 302 ? 172.762 125.729 105.032 1.00 20.00 1569 MET C CA 1
ATOM 9360 C C . MET C 2 302 ? 173.332 124.314 105.017 1.00 20.00 1569 MET C C 1
ATOM 9361 O O . MET C 2 302 ? 174.124 123.947 105.893 1.00 20.00 1569 MET C O 1
ATOM 9366 N N . ASN C 2 303 ? 172.934 123.509 104.034 1.00 20.00 1570 ASN C N 1
ATOM 9367 C CA . ASN C 2 303 ? 173.390 122.125 103.899 1.00 20.00 1570 ASN C CA 1
ATOM 9368 C C . ASN C 2 303 ? 174.909 121.992 103.994 1.00 20.00 1570 ASN C C 1
ATOM 9369 O O . ASN C 2 303 ? 175.436 121.479 104.980 1.00 20.00 1570 ASN C O 1
ATOM 9371 N N . LEU C 2 315 ? 167.580 121.799 112.963 1.00 20.00 1582 LEU C N 1
ATOM 9372 C CA . LEU C 2 315 ? 166.404 122.041 112.135 1.00 20.00 1582 LEU C CA 1
ATOM 9373 C C . LEU C 2 315 ? 165.715 123.343 112.529 1.00 20.00 1582 LEU C C 1
ATOM 9374 O O . LEU C 2 315 ? 165.270 124.105 111.670 1.00 20.00 1582 LEU C O 1
ATOM 9376 N N . MET C 2 316 ? 165.625 123.587 113.840 1.00 20.00 1583 MET C N 1
ATOM 9377 C CA . MET C 2 316 ? 164.957 124.790 114.326 1.00 20.00 1583 MET C CA 1
ATOM 9378 C C . MET C 2 316 ? 165.679 126.055 113.880 1.00 20.00 1583 MET C C 1
ATOM 9379 O O . MET C 2 316 ? 165.040 127.094 113.675 1.00 20.00 1583 MET C O 1
ATOM 9384 N N . ASN C 2 317 ? 167.006 125.991 113.735 1.00 20.00 1584 ASN C N 1
ATOM 9385 C CA . ASN C 2 317 ? 167.768 127.164 113.317 1.00 20.00 1584 ASN C CA 1
ATOM 9386 C C . ASN C 2 317 ? 167.328 127.650 111.942 1.00 20.00 1584 ASN C C 1
ATOM 9387 O O . ASN C 2 317 ? 167.253 128.860 111.697 1.00 20.00 1584 ASN C O 1
ATOM 9389 N N . PHE C 2 318 ? 167.041 126.720 111.028 1.00 20.00 1585 PHE C N 1
ATOM 9390 C CA . PHE C 2 318 ? 166.580 127.103 109.697 1.00 20.00 1585 PHE C CA 1
ATOM 9391 C C . PHE C 2 318 ? 165.239 127.823 109.768 1.00 20.00 1585 PHE C C 1
ATOM 9392 O O . PHE C 2 318 ? 165.023 128.819 109.067 1.00 20.00 1585 PHE C O 1
ATOM 9400 N N . LEU C 2 319 ? 164.320 127.324 110.599 1.00 20.00 1586 LEU C N 1
ATOM 9401 C CA . LEU C 2 319 ? 163.038 127.997 110.786 1.00 20.00 1586 LEU C CA 1
ATOM 9402 C C . LEU C 2 319 ? 163.233 129.413 111.315 1.00 20.00 1586 LEU C C 1
ATOM 9403 O O . LEU C 2 319 ? 162.669 130.373 110.777 1.00 20.00 1586 LEU C O 1
ATOM 9405 N N . GLU C 2 320 ? 164.009 129.555 112.393 1.00 20.00 1587 GLU C N 1
ATOM 9406 C CA . GLU C 2 320 ? 164.306 130.877 112.939 1.00 20.00 1587 GLU C CA 1
ATOM 9407 C C . GLU C 2 320 ? 164.896 131.805 111.883 1.00 20.00 1587 GLU C C 1
ATOM 9408 O O . GLU C 2 320 ? 164.583 133.001 111.851 1.00 20.00 1587 GLU C O 1
ATOM 9410 N N . SER C 2 321 ? 165.761 131.272 111.015 1.00 20.00 1588 SER C N 1
ATOM 9411 C CA . SER C 2 321 ? 166.385 132.099 109.986 1.00 20.00 1588 SER C CA 1
ATOM 9412 C C . SER C 2 321 ? 165.355 132.653 109.008 1.00 20.00 1588 SER C C 1
ATOM 9413 O O . SER C 2 321 ? 165.459 133.807 108.576 1.00 20.00 1588 SER C O 1
ATOM 9415 N N . ILE C 2 322 ? 164.351 131.847 108.646 1.00 20.00 1589 ILE C N 1
ATOM 9416 C CA . ILE C 2 322 ? 163.327 132.291 107.703 1.00 20.00 1589 ILE C CA 1
ATOM 9417 C C . ILE C 2 322 ? 162.172 133.006 108.391 1.00 20.00 1589 ILE C C 1
ATOM 9418 O O . ILE C 2 322 ? 161.195 133.368 107.721 1.00 20.00 1589 ILE C O 1
ATOM 9423 N N . ASN C 2 323 ? 162.251 133.212 109.708 1.00 20.00 1590 ASN C N 1
ATOM 9424 C CA . ASN C 2 323 ? 161.275 134.008 110.458 1.00 20.00 1590 ASN C CA 1
ATOM 9425 C C . ASN C 2 323 ? 159.869 133.416 110.382 1.00 20.00 1590 ASN C C 1
ATOM 9426 O O . ASN C 2 323 ? 158.881 134.137 110.231 1.00 20.00 1590 ASN C O 1
ATOM 9428 N N . ILE C 2 324 ? 159.775 132.088 110.480 1.00 20.00 1591 ILE C N 1
ATOM 9429 C CA . ILE C 2 324 ? 158.464 131.447 110.563 1.00 20.00 1591 ILE C CA 1
ATOM 9430 C C . ILE C 2 324 ? 157.747 131.872 111.838 1.00 20.00 1591 ILE C C 1
ATOM 9431 O O . ILE C 2 324 ? 156.541 132.150 111.830 1.00 20.00 1591 ILE C O 1
ATOM 9436 N N . LYS C 2 325 ? 158.478 131.936 112.953 1.00 20.00 1592 LYS C N 1
ATOM 9437 C CA . LYS C 2 325 ? 157.873 132.342 114.217 1.00 20.00 1592 LYS C CA 1
ATOM 9438 C C . LYS C 2 325 ? 157.403 133.792 114.172 1.00 20.00 1592 LYS C C 1
ATOM 9439 O O . LYS C 2 325 ? 156.355 134.127 114.735 1.00 20.00 1592 LYS C O 1
ATOM 9441 N N . ASN C 2 326 ? 158.172 134.666 113.517 1.00 20.00 1593 ASN C N 1
ATOM 9442 C CA . ASN C 2 326 ? 157.840 136.088 113.511 1.00 20.00 1593 ASN C CA 1
ATOM 9443 C C . ASN C 2 326 ? 156.502 136.353 112.830 1.00 20.00 1593 ASN C C 1
ATOM 9444 O O . ASN C 2 326 ? 155.695 137.149 113.324 1.00 20.00 1593 ASN C O 1
ATOM 9446 N N . ILE C 2 327 ? 156.249 135.702 111.691 1.00 20.00 1594 ILE C N 1
ATOM 9447 C CA . ILE C 2 327 ? 155.003 135.942 110.969 1.00 20.00 1594 ILE C CA 1
ATOM 9448 C C . ILE C 2 327 ? 153.802 135.439 111.764 1.00 20.00 1594 ILE C C 1
ATOM 9449 O O . ILE C 2 327 ? 152.721 136.039 111.711 1.00 20.00 1594 ILE C O 1
ATOM 9454 N N . PHE C 2 328 ? 153.958 134.343 112.505 1.00 20.00 1595 PHE C N 1
ATOM 9455 C CA . PHE C 2 328 ? 152.864 133.783 113.293 1.00 20.00 1595 PHE C CA 1
ATOM 9456 C C . PHE C 2 328 ? 152.730 134.573 114.589 1.00 20.00 1595 PHE C C 1
ATOM 9457 O O . PHE C 2 328 ? 153.626 134.544 115.439 1.00 20.00 1595 PHE C O 1
ATOM 9465 N N . TYR C 2 329 ? 151.613 135.277 114.744 1.00 20.00 1596 TYR C N 1
ATOM 9466 C CA . TYR C 2 329 ? 151.311 136.027 115.956 1.00 20.00 1596 TYR C CA 1
ATOM 9467 C C . TYR C 2 329 ? 150.132 135.361 116.652 1.00 20.00 1596 TYR C C 1
ATOM 9468 O O . TYR C 2 329 ? 149.051 135.236 116.068 1.00 20.00 1596 TYR C O 1
ATOM 9477 N N . ASN C 2 330 ? 150.344 134.936 117.896 1.00 20.00 1597 ASN C N 1
ATOM 9478 C CA . ASN C 2 330 ? 149.355 134.173 118.650 1.00 20.00 1597 ASN C CA 1
ATOM 9479 C C . ASN C 2 330 ? 148.705 135.075 119.692 1.00 20.00 1597 ASN C C 1
ATOM 9480 O O . ASN C 2 330 ? 149.361 135.514 120.642 1.00 20.00 1597 ASN C O 1
ATOM 9485 N N . ASN C 2 331 ? 147.419 135.353 119.506 1.00 20.00 1598 ASN C N 1
ATOM 9486 C CA . ASN C 2 331 ? 146.651 136.090 120.493 1.00 20.00 1598 ASN C CA 1
ATOM 9487 C C . ASN C 2 331 ? 146.252 135.181 121.653 1.00 20.00 1598 ASN C C 1
ATOM 9488 O O . ASN C 2 331 ? 146.270 133.951 121.550 1.00 20.00 1598 ASN C O 1
ATOM 9493 N N . LEU C 2 332 ? 145.908 135.813 122.776 1.00 20.00 1599 LEU C N 1
ATOM 9494 C CA . LEU C 2 332 ? 145.467 135.202 124.029 1.00 20.00 1599 LEU C CA 1
ATOM 9495 C C . LEU C 2 332 ? 146.581 134.481 124.780 1.00 20.00 1599 LEU C C 1
ATOM 9496 O O . LEU C 2 332 ? 146.337 134.020 125.896 1.00 20.00 1599 LEU C O 1
ATOM 9501 N N . ASP C 2 333 ? 147.804 134.432 124.242 1.00 20.00 1600 ASP C N 1
ATOM 9502 C CA . ASP C 2 333 ? 148.992 133.808 124.824 1.00 20.00 1600 ASP C CA 1
ATOM 9503 C C . ASP C 2 333 ? 150.250 134.463 124.268 1.00 20.00 1600 ASP C C 1
ATOM 9504 O O . ASP C 2 333 ? 150.416 134.553 123.046 1.00 20.00 1600 ASP C O 1
ATOM 9509 N N . PRO C 2 334 ? 151.156 134.928 125.129 1.00 20.00 1601 PRO C N 1
ATOM 9510 C CA . PRO C 2 334 ? 152.406 135.522 124.634 1.00 20.00 1601 PRO C CA 1
ATOM 9511 C C . PRO C 2 334 ? 153.344 134.490 124.026 1.00 20.00 1601 PRO C C 1
ATOM 9512 O O . PRO C 2 334 ? 153.891 134.698 122.938 1.00 20.00 1601 PRO C O 1
ATOM 9516 N N . ASN C 2 335 ? 153.534 133.374 124.724 1.00 20.00 1602 ASN C N 1
ATOM 9517 C CA . ASN C 2 335 ? 154.449 132.335 124.280 1.00 20.00 1602 ASN C CA 1
ATOM 9518 C C . ASN C 2 335 ? 153.822 131.487 123.176 1.00 20.00 1602 ASN C C 1
ATOM 9519 O O . ASN C 2 335 ? 152.599 131.416 123.024 1.00 20.00 1602 ASN C O 1
ATOM 9524 N N . ILE C 2 336 ? 154.686 130.838 122.400 1.00 20.00 1603 ILE C N 1
ATOM 9525 C CA . ILE C 2 336 ? 154.259 129.965 121.312 1.00 20.00 1603 ILE C CA 1
ATOM 9526 C C . ILE C 2 336 ? 155.307 128.876 121.129 1.00 20.00 1603 ILE C C 1
ATOM 9527 O O . ILE C 2 336 ? 156.509 129.118 121.275 1.00 20.00 1603 ILE C O 1
ATOM 9532 N N . LYS C 2 337 ? 154.842 127.661 120.844 1.00 20.00 1604 LYS C N 1
ATOM 9533 C CA . LYS C 2 337 ? 155.713 126.523 120.597 1.00 20.00 1604 LYS C CA 1
ATOM 9534 C C . LYS C 2 337 ? 155.436 125.951 119.212 1.00 20.00 1604 LYS C C 1
ATOM 9535 O O . LYS C 2 337 ? 154.304 125.991 118.721 1.00 20.00 1604 LYS C O 1
ATOM 9541 N N . PHE C 2 338 ? 156.483 125.418 118.589 1.00 20.00 1605 PHE C N 1
ATOM 9542 C CA . PHE C 2 338 ? 156.392 124.794 117.276 1.00 20.00 1605 PHE C CA 1
ATOM 9543 C C . PHE C 2 338 ? 156.736 123.317 117.394 1.00 20.00 1605 PHE C C 1
ATOM 9544 O O . PHE C 2 338 ? 157.713 122.954 118.058 1.00 20.00 1605 PHE C O 1
ATOM 9552 N N . ILE C 2 339 ? 155.933 122.469 116.750 1.00 20.00 1606 ILE C N 1
ATOM 9553 C CA . ILE C 2 339 ? 156.189 121.038 116.683 1.00 20.00 1606 ILE C CA 1
ATOM 9554 C C . ILE C 2 339 ? 156.017 120.579 115.241 1.00 20.00 1606 ILE C C 1
ATOM 9555 O O . ILE C 2 339 ? 155.346 121.224 114.433 1.00 20.00 1606 ILE C O 1
ATOM 9560 N N . LEU C 2 340 ? 156.642 119.449 114.925 1.00 20.00 1607 LEU C N 1
ATOM 9561 C CA . LEU C 2 340 ? 156.623 118.888 113.583 1.00 20.00 1607 LEU C CA 1
ATOM 9562 C C . LEU C 2 340 ? 155.951 117.523 113.598 1.00 20.00 1607 LEU C C 1
ATOM 9563 O O . LEU C 2 340 ? 156.145 116.735 114.529 1.00 20.00 1607 LEU C O 1
ATOM 9568 N N . ASP C 2 341 ? 155.161 117.251 112.564 1.00 20.00 1608 ASP C N 1
ATOM 9569 C CA . ASP C 2 341 ? 154.544 115.942 112.410 1.00 20.00 1608 ASP C CA 1
ATOM 9570 C C . ASP C 2 341 ? 155.609 114.910 112.057 1.00 20.00 1608 ASP C C 1
ATOM 9571 O O . ASP C 2 341 ? 156.611 115.216 111.407 1.00 20.00 1608 ASP C O 1
ATOM 9576 N N . THR C 2 342 ? 155.393 113.674 112.515 1.00 20.00 1609 THR C N 1
ATOM 9577 C CA . THR C 2 342 ? 156.361 112.611 112.257 1.00 20.00 1609 THR C CA 1
ATOM 9578 C C . THR C 2 342 ? 156.553 112.387 110.761 1.00 20.00 1609 THR C C 1
ATOM 9579 O O . THR C 2 342 ? 157.671 112.124 110.302 1.00 20.00 1609 THR C O 1
ATOM 9583 N N . ASN C 2 343 ? 155.477 112.496 109.985 1.00 20.00 1610 ASN C N 1
ATOM 9584 C CA . ASN C 2 343 ? 155.512 112.290 108.544 1.00 20.00 1610 ASN C CA 1
ATOM 9585 C C . ASN C 2 343 ? 155.826 113.562 107.762 1.00 20.00 1610 ASN C C 1
ATOM 9586 O O . ASN C 2 343 ? 155.735 113.549 106.530 1.00 20.00 1610 ASN C O 1
ATOM 9591 N N . PHE C 2 344 ? 156.170 114.655 108.443 1.00 20.00 1611 PHE C N 1
ATOM 9592 C CA . PHE C 2 344 ? 156.406 115.923 107.762 1.00 20.00 1611 PHE C CA 1
ATOM 9593 C C . PHE C 2 344 ? 157.521 115.787 106.730 1.00 20.00 1611 PHE C C 1
ATOM 9594 O O . PHE C 2 344 ? 158.541 115.134 106.969 1.00 20.00 1611 PHE C O 1
ATOM 9602 N N . ILE C 2 345 ? 157.307 116.392 105.563 1.00 20.00 1612 ILE C N 1
ATOM 9603 C CA . ILE C 2 345 ? 158.293 116.398 104.490 1.00 20.00 1612 ILE C CA 1
ATOM 9604 C C . ILE C 2 345 ? 158.314 117.780 103.852 1.00 20.00 1612 ILE C C 1
ATOM 9605 O O . ILE C 2 345 ? 157.295 118.474 103.791 1.00 20.00 1612 ILE C O 1
ATOM 9607 N N . ILE C 2 346 ? 159.490 118.177 103.373 1.00 20.00 1613 ILE C N 1
ATOM 9608 C CA . ILE C 2 346 ? 159.679 119.446 102.678 1.00 20.00 1613 ILE C CA 1
ATOM 9609 C C . ILE C 2 346 ? 160.016 119.147 101.223 1.00 20.00 1613 ILE C C 1
ATOM 9610 O O . ILE C 2 346 ? 160.964 118.406 100.932 1.00 20.00 1613 ILE C O 1
ATOM 9615 N N . SER C 2 347 ? 159.222 119.701 100.309 1.00 20.00 1614 SER C N 1
ATOM 9616 C CA . SER C 2 347 ? 159.366 119.444 98.882 1.00 20.00 1614 SER C CA 1
ATOM 9617 C C . SER C 2 347 ? 159.472 120.769 98.144 1.00 20.00 1614 SER C C 1
ATOM 9618 O O . SER C 2 347 ? 158.659 121.672 98.362 1.00 20.00 1614 SER C O 1
ATOM 9621 N N . GLY C 2 348 ? 160.471 120.881 97.274 1.00 20.00 1615 GLY C N 1
ATOM 9622 C CA . GLY C 2 348 ? 160.653 122.077 96.473 1.00 20.00 1615 GLY C CA 1
ATOM 9623 C C . GLY C 2 348 ? 160.748 121.794 94.986 1.00 20.00 1615 GLY C C 1
ATOM 9624 O O . GLY C 2 348 ? 161.392 120.832 94.568 1.00 20.00 1615 GLY C O 1
ATOM 9625 N N . GLN C 2 354 ? 163.620 118.604 90.760 1.00 20.00 1621 GLN C N 1
ATOM 9626 C CA . GLN C 2 354 ? 162.713 118.466 91.894 1.00 20.00 1621 GLN C CA 1
ATOM 9627 C C . GLN C 2 354 ? 163.371 117.691 93.030 1.00 20.00 1621 GLN C C 1
ATOM 9628 O O . GLN C 2 354 ? 163.885 116.590 92.829 1.00 20.00 1621 GLN C O 1
ATOM 9630 N N . PHE C 2 355 ? 163.352 118.274 94.227 1.00 20.00 1622 PHE C N 1
ATOM 9631 C CA . PHE C 2 355 ? 163.997 117.692 95.396 1.00 20.00 1622 PHE C CA 1
ATOM 9632 C C . PHE C 2 355 ? 162.983 117.593 96.525 1.00 20.00 1622 PHE C C 1
ATOM 9633 O O . PHE C 2 355 ? 162.280 118.565 96.819 1.00 20.00 1622 PHE C O 1
ATOM 9641 N N . GLU C 2 356 ? 162.912 116.422 97.153 1.00 20.00 1623 GLU C N 1
ATOM 9642 C CA . GLU C 2 356 ? 162.039 116.185 98.294 1.00 20.00 1623 GLU C CA 1
ATOM 9643 C C . GLU C 2 356 ? 162.868 115.667 99.459 1.00 20.00 1623 GLU C C 1
ATOM 9644 O O . GLU C 2 356 ? 163.652 114.725 99.297 1.00 20.00 1623 GLU C O 1
ATOM 9646 N N . LEU C 2 357 ? 162.697 116.283 100.626 1.00 20.00 1624 LEU C N 1
ATOM 9647 C CA . LEU C 2 357 ? 163.449 115.925 101.819 1.00 20.00 1624 LEU C CA 1
ATOM 9648 C C . LEU C 2 357 ? 162.498 115.775 102.997 1.00 20.00 1624 LEU C C 1
ATOM 9649 O O . LEU C 2 357 ? 161.431 116.394 103.039 1.00 20.00 1624 LEU C O 1
ATOM 9654 N N . ILE C 2 358 ? 162.894 114.936 103.953 1.00 20.00 1625 ILE C N 1
ATOM 9655 C CA . ILE C 2 358 ? 162.108 114.712 105.161 1.00 20.00 1625 ILE C CA 1
ATOM 9656 C C . ILE C 2 358 ? 163.044 114.341 106.303 1.00 20.00 1625 ILE C C 1
ATOM 9657 O O . ILE C 2 358 ? 163.720 113.307 106.255 1.00 20.00 1625 ILE C O 1
ATOM 9659 N N . CYS C 2 359 ? 163.090 115.179 107.334 1.00 20.00 1626 CYS C N 1
ATOM 9660 C CA . CYS C 2 359 ? 163.981 114.929 108.457 1.00 20.00 1626 CYS C CA 1
ATOM 9661 C C . CYS C 2 359 ? 163.451 113.797 109.329 1.00 20.00 1626 CYS C C 1
ATOM 9662 O O . CYS C 2 359 ? 162.242 113.570 109.430 1.00 20.00 1626 CYS C O 1
ATOM 9664 N N . ASP C 2 360 ? 164.375 113.085 109.962 1.00 20.00 1627 ASP C N 1
ATOM 9665 C CA . ASP C 2 360 ? 164.035 111.990 110.858 1.00 20.00 1627 ASP C CA 1
ATOM 9666 C C . ASP C 2 360 ? 163.876 112.543 112.276 1.00 20.00 1627 ASP C C 1
ATOM 9667 O O . ASP C 2 360 ? 163.694 113.748 112.468 1.00 20.00 1627 ASP C O 1
ATOM 9669 N N . LYS C 2 361 ? 163.929 111.666 113.283 1.00 20.00 1628 LYS C N 1
ATOM 9670 C CA . LYS C 2 361 ? 163.816 112.117 114.667 1.00 20.00 1628 LYS C CA 1
ATOM 9671 C C . LYS C 2 361 ? 164.943 113.076 115.028 1.00 20.00 1628 LYS C C 1
ATOM 9672 O O . LYS C 2 361 ? 164.728 114.056 115.752 1.00 20.00 1628 LYS C O 1
ATOM 9674 N N . ASP C 2 362 ? 166.150 112.809 114.536 1.00 20.00 1629 ASP C N 1
ATOM 9675 C CA . ASP C 2 362 ? 167.285 113.680 114.795 1.00 20.00 1629 ASP C CA 1
ATOM 9676 C C . ASP C 2 362 ? 167.138 115.003 114.046 1.00 20.00 1629 ASP C C 1
ATOM 9677 O O . ASP C 2 362 ? 166.398 115.118 113.064 1.00 20.00 1629 ASP C O 1
ATOM 9679 N N . LYS C 2 363 ? 167.855 116.016 114.541 1.00 20.00 1630 LYS C N 1
ATOM 9680 C CA . LYS C 2 363 ? 167.785 117.351 113.954 1.00 20.00 1630 LYS C CA 1
ATOM 9681 C C . LYS C 2 363 ? 168.205 117.356 112.489 1.00 20.00 1630 LYS C C 1
ATOM 9682 O O . LYS C 2 363 ? 167.669 118.137 111.695 1.00 20.00 1630 LYS C O 1
ATOM 9684 N N . ASN C 2 364 ? 169.163 116.509 112.118 1.00 20.00 1631 ASN C N 1
ATOM 9685 C CA . ASN C 2 364 ? 169.634 116.458 110.740 1.00 20.00 1631 ASN C CA 1
ATOM 9686 C C . ASN C 2 364 ? 168.500 116.083 109.792 1.00 20.00 1631 ASN C C 1
ATOM 9687 O O . ASN C 2 364 ? 167.597 115.316 110.136 1.00 20.00 1631 ASN C O 1
ATOM 9689 N N . ILE C 2 365 ? 168.556 116.636 108.583 1.00 20.00 1632 ILE C N 1
ATOM 9690 C CA . ILE C 2 365 ? 167.521 116.454 107.572 1.00 20.00 1632 ILE C CA 1
ATOM 9691 C C . ILE C 2 365 ? 168.137 115.702 106.401 1.00 20.00 1632 ILE C C 1
ATOM 9692 O O . ILE C 2 365 ? 169.028 116.223 105.718 1.00 20.00 1632 ILE C O 1
ATOM 9697 N N . GLN C 2 366 ? 167.668 114.485 106.170 1.00 20.00 1633 GLN C N 1
ATOM 9698 C CA . GLN C 2 366 ? 168.083 113.688 105.025 1.00 20.00 1633 GLN C CA 1
ATOM 9699 C C . GLN C 2 366 ? 167.133 113.926 103.860 1.00 20.00 1633 GLN C C 1
ATOM 9700 O O . GLN C 2 366 ? 166.114 114.607 104.001 1.00 20.00 1633 GLN C O 1
ATOM 9702 N N . PRO C 2 367 ? 167.430 113.377 102.667 1.00 20.00 1634 PRO C N 1
ATOM 9703 C CA . PRO C 2 367 ? 166.510 113.577 101.540 1.00 20.00 1634 PRO C CA 1
ATOM 9704 C C . PRO C 2 367 ? 165.569 112.399 101.347 1.00 20.00 1634 PRO C C 1
ATOM 9705 O O . PRO C 2 367 ? 165.760 111.337 101.947 1.00 20.00 1634 PRO C O 1
ATOM 9709 N N . TYR C 2 368 ? 164.547 112.578 100.512 1.00 20.00 1635 TYR C N 1
ATOM 9710 C CA . TYR C 2 368 ? 163.535 111.553 100.285 1.00 20.00 1635 TYR C CA 1
ATOM 9711 C C . TYR C 2 368 ? 163.544 111.032 98.857 1.00 20.00 1635 TYR C C 1
ATOM 9712 O O . TYR C 2 368 ? 163.572 109.814 98.646 1.00 20.00 1635 TYR C O 1
ATOM 9714 N N . PHE C 2 369 ? 163.521 111.921 97.867 1.00 20.00 1636 PHE C N 1
ATOM 9715 C CA . PHE C 2 369 ? 163.505 111.519 96.469 1.00 20.00 1636 PHE C CA 1
ATOM 9716 C C . PHE C 2 369 ? 164.250 112.559 95.646 1.00 20.00 1636 PHE C C 1
ATOM 9717 O O . PHE C 2 369 ? 164.154 113.759 95.918 1.00 20.00 1636 PHE C O 1
ATOM 9719 N N . ILE C 2 370 ? 164.985 112.092 94.642 1.00 20.00 1637 ILE C N 1
ATOM 9720 C CA . ILE C 2 370 ? 165.766 112.975 93.785 1.00 20.00 1637 ILE C CA 1
ATOM 9721 C C . ILE C 2 370 ? 166.087 112.282 92.467 1.00 20.00 1637 ILE C C 1
ATOM 9722 O O . ILE C 2 370 ? 166.342 112.937 91.456 1.00 20.00 1637 ILE C O 1
#

Solvent-accessible surface area: 56835 Å² total; per-residue (Å²): 106,26,68,151,26,62,148,25,61,13,81,3,119,28,125,44,1,128,102,8,13,1,3,52,46,86,123,75,16,14,0,23,52,8,52,42,16,151,33,31,1,6,0,0,0,65,15,34,0,21,2,8,57,14,136,81,83,135,70,138,67,18,130,41,53,90,135,8,77,21,136,18,152,130,47,22,30,24,12,2,49,0,28,43,69,112,106,98,64,1,41,0,12,1,18,3,4,24,92,82,75,133,76,7,0,0,0,0,0,0,9,1,7,56,10,14,0,39,18,8,79,45,102,64,18,99,78,123,41,90,50,61,76,0,79,0,24,0,0,33,28,18,186,69,30,19,12,21,38,36,3,110,54,20,1,0,1,0,3,12,22,28,16,40,27,99,13,18,0,0,24,2,4,66,14,175,27,59,44,1,38,4,30,118,144,32,55,91,1,18,50,127,21,90,6,27,53,4,4,62,49,50,84,52,0,0,1,0,0,36,2,18,1,23,32,60,88,83,54,26,129,30,48,6,1,0,0,0,7,0,2,45,64,3,76,2,6,15,165,178,24,10,88,110,36,0,6,4,0,0,0,0,52,2,43,1,6,10,80,39,113,39,93,36,72,2,19,12,0,24,10,10,14,81,44,33,146,13,110,58,108,27,0,0,0,0,0,0,0,4,31,130,10,11,4,18,2,2,0,0,0,0,0,8,0,120,54,0,33,67,6,6,76,18,116,2,26,30,66,92,51,120,104,15,56,52,64,55,2,66,77,164,148,22,35,170,20,67,2,5,31,6,9,50,45,89,106,8,143,175,19,72,46,3,69,98,18,46,49,72,7,1,69,27,1,72,85,28,6,5,2,40,87,32,0,56,8,12,61,97,72,8,16,11,26,18,6,77,23,56,18,26,2,18,65,15,10,17,0,34,25,1,9,5,157,101,112,51,13,0,0,3,0,0,0,33,120,0,34,0,0,0,0,6,6,86,63,112,81,8,110,31,28,4,0,1,30,3,32,0,15,6,51,134,55,3,40,78,115,83,77,97,44,64,114,7,49,10,14,57,34,8,134,111,36,42,5,1,2,0,0,0,10,15,0,1,1,16,2,31,1,0,3,0,119,93,10,17,172,71,37,78,49,6,14,36,1,48,4,0,20,1,2,21,20,131,91,69,35,31,7,43,75,19,63,74,101,30,103,95,119,49,88,56,31,22,95,60,29,100,22,120,81,72,60,134,94,32,70,146,29,56,138,23,70,23,80,7,125,36,123,44,2,111,117,23,22,22,3,63,50,118,155,26,42,1,8,52,7,40,39,24,144,40,40,0,16,0,1,0,56,3,54,3,19,12,2,60,7,102,51,38,110,47,80,74,22,170,32,65,97,61,7,97,22,143,17,137,147,76,16,44,52,67,4,55,149,133,64,25,65,84,77,42,2,54,2,6,2,15,4,3,24,104,95,67,125,77,9,3,10,0,0,0,2,3,2,41,74,9,6,0,38,21,6,16,50,122,71,32,44,85,144,22,88,54,83,80,0,114,4,39,0,0,25,22,23,191,75,33,17,11,21,37,36,7,107,45,38,3,0,0,0,4,19,24,44,88,65,33,126,5,17,0,0,40,0,14,55,24,180,21,67,69,0,48,2,33,115,100,104,38,60,6,16,78,137,24,94,8,26,49,2,4,57,65,67,73,50,0,4,1,1,0,29,1,31,5,54,30,38,87,90,82,39,40,7,1,0,0,0,6,0,3,25,49,0,68,1,8,27,110,87,25,8,56,56,37,1,12,3,2,0,3,0,40,4,48,1,5,12,86,37,112,35,104,37,64,1,18,11,0,23,10,9,15,82,45,33,166,11,106,60,112,9,1,0,0,0,0,0,0,3,31,141,22,14,4,15,0,2,0,0,0,0,0,3,0,115,52,0,42,66,11,8,87,31,142,6,32,18,83,86,50,124,70,15,42,58,54,64,3,66,74,108,137,51,22,105,16,64,5,7,51,8,6,59,65,92,119,12,102,96,60,72,57,5,80,79,34,44,69,84,5,2,66,21,3,75,88,30,11,9,2,43,53,29,0,56,8,14,60,91,77,10,17,5,26,18,6,80,26,71,28,23,1,22,70,17,10,22,6,42,15,1,13,30,178,92,112,33,19,0,0,4,0,0,0,46,35,0,36,2,0,0,0,5,6,86,50,124,59,48,76,40,18,5,0,4,26,6,29,1,12,6,64,132,90,0,40,104,104,80,90,101,63,78,105,5,38,9,14,56,40,9,151,95,22,49,3,0,5,0,0,0,15,23,1,2,2,17,4,50,10,2,11,7,89,100,29,27,77,84,87,60,40,8,32,34,2,43,4,2,19,3,4,63,68,61,100,63,31,38,10,36,69,22,53,76,95,66,112,45,96,76,40,53,44,62,94,56,34,136,36,129,68,77,115,142,138,52,70,120,66,94,78,56,81,75,74,10,37,1,63,27,82,59,20,101,108,72,87,69,128,92,23,17,8,22,3,55,3,28,58,11,15,106,59,4,67,54,19,41,118,22,17,60,89,75,61,22,30,43,139,179,30,55,57,3,49,5,70,75,145,57,116,130,23,45,12,39,3,26,17,12,56,74,129,71,50,7,20,10,2,0,17,21,93,98,11,3,0,12,18,26,7,91,17,52,101,50,90,39,92,7,0,3,7,6,141,41,4,47,118,7,48,48,119,151,78,77,46,13,58,2,40,8,134,94,93,111,24,88,37,24,3,6,0,39,22,71,46,38,52,33,0,60,13,31,10,20,126,20,46,82,78,4,25,71,73,62,31,68,83,134,120,56,107,69,40,22,74,82,35,42,10,50,83,29,11,74,8,3,91,41,96,112,50,138,50,86,86,47,136,138,28,45,22,42,35,121,113,27,41,36,11,78,119,69,72,80,81,54,101,69,65,122

Sequence (1287 aa):
GFPEDSEPISISHGNYTKQYPVFVGHHRLDIQMIMIMNGTLYIAARDHIYTVDIDTSHTEEIYCSKKLTWKSRQADVDTCRMKGKHKDECHNFIKVLLKKNDDALFVCGTNAFNPSCRNYKMDTLEPFGDEFSGMARCPYDAKHANVALFADGKLYSATVTDFLAIDAVIYRSLGESPTLRTVKHDSKWLKEPYFVQAVDYGDYIYFFFREIAVEYNTMGKVVFPRVAQVCKNDMGGSQRVLEKQWTSFLKARLNCSVPGDSHFYFNILQAVTDVIRINGRDVVLATFSTPYNSIPGSAVCAYDMLDIASVFTGRFKEQKSPDSTWTPVPDERVPKPRPGCCAGSSSLERYATSNEFPDDTLNFIKTHPLMDEAVPSIFNRPWFLRTMVRYRLTKIAVDTAAGPYQNHTVVFLGSEKGIILKFLARIFLNDSLFLEEMSVYNSEKCSYDGVEDKRIMGMQLDRASSSLYVAFSTCVIKVPLGRCERYGKCKKTCIASRDPYCGWIKEGGACSHLSPNSRLTFEQDIERGNTDGLGDGFPEDSEPISISHGNYTKQYPVFVGHRLDIQMIMIMNGTLYIAARDHIYTVDIDTSHTEEIYCSKKLTWKSRQADVDTCRMKGKHKDECHNFIKVLLKKNDDALFVCGTNAFNPSCRNYKMDTLEPFGDEFSGMARCPYDAKHANVALFADGKLYSATVTDFLAIDAVIYRSLGESPTLRTVKHDSKWLKEPYFVQAVDYGDYIYFFFREIAVEYNTKVVFPRVAQVCKNDMGGSQRVLEKQWTSFLKARLNCSVPGDSHFYFNILQAVTDVIRINGRDVVLATFSTPYNSIPGSAVCAYDMLDIASVFTGRFKEQKSPDSTWTPVPDERVPKPRPGCCAGSSSLERYATSNEFPDDTLNFIKTHPLMDEAVPSIFNRPWFLRTMVRYRLTKIAVDTAAGPYQNHTVVFLGSEKGIILKFLARIFLNDSLFLEEMSVYNSEKCSYDGVEDKRIMGMQLDRASSSLYVAFSTCVIKVPLGRCERYGKCKKTCIASRDPYCGWIKEGGACSHLSPNSRLTFEQDIERGNTDGLGRFISLTFSILEDINIIIEIDLVSKSYKILLSGNCIKLIENSSDIQQKIDHIGFNGEHQKYIPYSYIDNETKYNGFIDYSKKEGLFTAEFSNESIIRNIYMPDSNNLFIYSSKDLKDIRIIDVKLLIGNYFKDNMKVSLSFTIEDTNTIKLNGVYLDENGVAQILKFMNLMNFLESINIKNIFYNNLDPNIKFILDTNFIISGQFELICDKDKNIQPYFI

GO terms:
  GO:0005886 plasma membrane (C, EXP)
  GO:0005515 protein binding (F, IPI)
  GO:0035924 cellular response to vascular endothelial growth factor stimulus (P, IDA)
  GO:1903671 negative regulation of sprouting angiogenesis (P, IDA)
  GO:1900747 negative regulation of vascular endothelial growth factor signaling pathway (P, IDA)
  GO:0070373 negative regulation of ERK1 and ERK2 cascade (P, IDA)
  GO:0016525 negative regulation of angiogenesis (P, IGI)
  GO:0106089 negative regulation of cell adhesion involved in sprouting angiogenesis (P, IGI)